Protein 3W5F (pdb70)

InterPro domains:
  IPR001944 Glycoside hydrolase, family 35 [PR00742] (35-52)
  IPR001944 Glycoside hydrolase, family 35 [PR00742] (56-74)
  IPR001944 Glycoside hydrolase, family 35 [PR00742] (111-130)
  IPR001944 Glycoside hydrolase, family 35 [PR00742] (168-183)
  IPR001944 Glycoside hydrolase, family 35 [PR00742] (247-262)
  IPR001944 Glycoside hydrolase, family 35 [PR00742] (284-299)
  IPR001944 Glycoside hydrolase, family 35 [PR00742] (304-320)
  IPR001944 Glycoside hydrolase, family 35 [PR00742] (614-628)
  IPR001944 Glycoside hydrolase, family 35 [PR00742] (641-657)
  IPR001944 Glycoside hydrolase, family 35 [PTHR23421] (18-722)
  IPR008979 Galactose-binding-like domain superfamily [SSF49785] (399-569)
  IPR008979 Galactose-binding-like domain superfamily [SSF49785] (579-719)
  IPR017853 Glycoside hydrolase superfamily [SSF51445] (24-340)
  IPR019801 Glycoside hydrolase, family 35, conserved site [PS01182] (170-182)
  IPR031330 Glycoside hydrolase 35, catalytic domain [PF01301] (32-336)
  IPR041392 Beta-galactosidase, beta-sandwich domain [PF17834] (359-415)
  IPR048913 Beta-galactosidase, galactose-binding domain [PF21467] (467-534)
  IPR048913 Beta-galactosidase, galactose-binding domain [PF21467] (616-702)

Solvent-accessible surface area: 51869 Å² total

B-factor: mean 17.82, std 10.27, range [5.98, 147.97]

Sequence (1402 aa):
EAEFSVSYDDRAIIINGKRKILISGSIHYPRSTPQMWPDLIQKAKDGGLDVIETYVFWNGHEPSPGKYNFEGRYDLVRFIKMVQRAGLYVNLRIGPYVCAEWNFGGFPVWLKYVPGMEFRTNNQPFKVAMQGFVQKIVNMMKSENLFESQGGPIIMAQIENEYGPVEWEIGAPGKAYTKWAAQMAVGLKTGVPWIMCKQEDAPDPVIDTCNGFYCEGFRPNKPYKPKMWTEVWTGWYTKFGGPIPQRPAEDIAFSVARFVQNNGSFFNYYMYHGGTNFGRTSSGLFIATSYDYDAPLDEYGLLNEPKYGHLRDLHKAIKLSEPALVSSYAAVTSLGSNQEAHVYRSKSGACAAFLSNYDSRYSVKVTFQNRPYNLPPWSISILPDCKTAVYNTAQVNSQSSSIKMTPAGGGLSWQSYNEETPTALTANGLWEQKNVTRDSSDYLWYMTNVNIASNEGFLKNGKDPYLTVMSAGHVLHVFVNGKLSGTVYGTLDNPKLTYSGNVKLRAGINKISLLSVSVGLPNVGVHYDTWNAGVLGPVTLSGLNEGSRNLAKQKWSYKVGLKGESLSLHSLSGSSSVEWVRGSLMAQKQPLTWYKATFNAPGGNDPLALDMASMGKGQIWINGEGVGRHWPGYIAQGDCSKCSYAGTFNEKKCQTNCGQPSQRWYHVPRSWLKPSGNLLVVFEEWGGNPTGISLVRRSRSEAEFSVSYDDRAIIINGKRKILISGSIHYPRSTPQMWPDLIQKAKDGGLDVIETYVFWNGHEPSPGKYNFEGRYDLVRFIKMVQRAGLYVNLRIGPYVCAEWNFGGFPVWLKYVPGMEFRTNNQPFKVAMQGFVQKIVNMMKSENLFESQGGPIIMAQIENEYGPVEWEIGAPGKAYTKWAAQMAVGLKTGVPWIMCKQEDAPDPVIDTCNGFYCEGFRPNKPYKPKMWTEVWTGWYTKFGGPIPQRPAEDIAFSVARFVQNNGSFFNYYMYHGGTNFGRTSSGLFIATSYDYDAPLDEYGLLNEPKYGHLRDLHKAIKLSEPALVSSYAAVTSLGSNQEAHVYRSKSGACAAFLSNYDSRYSVKVTFQNRPYNLPPWSISILPDCKTAVYNTAQVNSQSSSIKMTPAGGGLSWQSYNEETPTALTANGLWEQKNVTRDSSDYLWYMTNVNIASNEGFLKNGKDPYLTVMSAGHVLHVFVNGKLSGTVYGTLDNPKLTYSGNVKLRAGINKISLLSVSVGLPNVGVHYDTWNAGVLGPVTLSGLNEGSRNLAKQKWSYKVGLKGESLSLHSLSGSSSVEWVRGSLMAQKQPLTWYKATFNAPGGNDPLALDMASMGKGQIWINGEGVGRHWPGYIAQGDCSKCSYAGTFNEKKCQTNCGQPSQRWYHVPRSWLKPSGNLLVVFEEWGGNPTGISLVRRSRS

Secondary structure (DSSP, 8-state):
--SS-EEE-SS-EEETTEEE-EEEEEE-GGGS-TTTHHHHHHHHHHTT-SEEEEE--HHHH-SBTTB----GGG-HHHHHHHHHHTT-EEEEEEES---TTBGGGG--HHHHTSTT--SSSS-HHHHHHHHHHHHHHHHHHHHTT-BGGGTSSEEEEEESSS-HHHHHHH-HHHHHHHHHHHHHHHTT--SS-EEEES-TTPPTTPEEEEEES--TT---SSTTS-EEEEEEE-B-PPBTTS-EEE--HHHHHHHHHHHHTTTEEEEEEEEEE--B--SSSSBBTTB-SB--TT-SB-TTS-B-TTHHHHHHHHHHHHHHHHHHHTTS--EEEEEETTEEEEEEE-TTS-EEEEEEE--SS--EEEEETTEEEEE-TTEEEEETTSS---EETT---SPP--EEEEEES-----EEEEPP-----EEES---HHHHHTTSSSEEEEEEEEEE-TT-HHHHHT---EEEEEESSSEEEEEETTEEEEEEE--SS---EEEEEE----SEEEEEEEEEE--SB--SSTTGGG---S----EEEEEETTEEEETTSSEEEEEES-HHHHTTTTSHHHHHTSPPB-GGG---S-SSEEEEEEEPPPSSS--EEEE-TT--SEEEEETTEEEEEE-TTSB--S------SSS---TTTEEE-TTSBS--EEEE-GGG--SS-EEEEEEESS---GGG-EEEEEEE-/--SS-EEE-SS-EEETTEEE-EEEEEE-GGGS-TTTHHHHHHHHHHTT-SEEEEE--HHHH-SBTTB---SGGG-HHHHHHHHHHTT-EEEEEEES---TTBGGGG--GGGGGSTT--SSSS-HHHHHHHHHHHHHHHHHHHHTT-BGGGTSSEEEEEESSS-HHHHHHH-HHHHHHHHHHHHHHHTT--SS-EEEES-TTPPTTPEEEEEES--TT---SSTTS--EEEEEE-B---BTTS-EEB--HHHHHHHHHHHHHTT--EEEEEEEE--B--SSSSBBTTB-SB--TT-SB-TTS-B-TTHHHHHHHHHHHHHHHHHHHHTS--EEEEEETTEEEEEEE-TTS-EEEEEEE--SS--EEEEETTEEEEEPSSEEEEETTSS---EETT---SPP--EEEEEES-----EEEEPPPPP--EESS---HHHHHTTS-SEEEEEEEEEE-TT-HHHHTT---EEEEEESSSEEEEEETTEEEEEEE--SS---EEEEEE----SEEEEEEEEEE--SB--SSTTGGG---S----EEEEEETTEEEE-TTS-EEEEES-HHHHTTTT-SS-PPP---EEGGGS--S-SSEEEEEEEPPPSSSS-EEEE-TT--SEEEEETTEEEEEE-TTSB--S------S-S---TTTTEE-TTSBS--EEEE-GGG--SS-EEEEEEESS---GGG-EEEEEEE-

Foldseek 3Di:
DQQWAWDFWLQAIATSRRGAQFEEAEDEQLLFWPVCLLLLLLLCVLLQGQEYEYEQQQCQQPVDPPHGDCDTSNVVVSSQVSNVVSNHAYAYAHACQCLLLFFQSRDRLVLCVDPQDDPQFLGVSNVVVLLVRLLVVLVVCVVVLQERSSPHRYAEYEYHEQLQVLCVPPPDRNVVSLQVRLVSNVVSPSRHAYEYENHQPRDPPYWYAYEDCACLPDDTNDSTGAYEYEENQQFDFFFQQAFGTGADLLLSLLRVLSNLLQSHRYHYYVHQAQAAQFDQRTGAFRTDRARQSNHCQGNLRHGQPPNSVLSSQSSVLCVLQTVLSRQAGWDWDDFDPAWIKTWRAHPVGFIKIKIDGAALPDWDWTAFPRDIDIAGHSKIFIGSRSPDTPHMSNDGPIDGKDKDWAFDDAFFFKWKDFFAFDEDCKDQFDDFDCVVQVSVAQKKKKKDKDADAPPWPCNVVVFFKKKKFKWQAAKKFKAKQRHTPDIDGDTSVRRIDIDMDGDDDDHGIIMIMMIGGTRGAHSDDNSSSVRTGTTRDQIWIASTPVGIDRPRRGMIHMDHHTPCVVQLCLAPVSVVVDDTGGDPVHDAQDAFMKMKGWWFQGDDDFWKKKFQLQAAWFWKHKNSTTLGIDHLNSAHADDADDADSGDDDDNRRHTDRHRGRSDGIGTDGPVSDDRTGMMMMTGGHRGGDSRPMGMTGMDMD/DDCFAWDFWLFAIATSRRGFQFEEAEDELLQDWPVLLLLLLVLCVLLQHQEYEYEQQQCQQDVDPPHGDCDTSNVPVSSQVSNVVSNHAYAYAHACQQLLLWFQSRDQLVLLVDPQDDEQWLGVSNLVVLLVRLLVVLVVCVVVLQDRSSVHRYAEYEYHELLQVLCVVVDDRNVVSLVVRLVSNVVSPSRHAYEYENHQPRDPPYWYAYEDCACLPDDTNDSTGAYEYEENQQFDFFFQQAFGTGADLLLSLLRVLSNLLQSHRYYYYVHQAQAAQFDQRTGAFRTDRARQSNHCQGNQRHGQPPNSVLSSQSSVLCVLQTVLSRQAGWDWDDFDPAKIKTWRAHPVGAIKIKIDGQAQPAWDWTAFPRRIDTAGHSKIFIGSRSPDTPHMSNDGPIDGWDKDWAFFDAFFFKWKDFFWFDDDAKDQFDDFDCVVQVSVFQKKKKKDKDAAAPPWPCVVVVHFKKKKFKWQAAKKWKAKQGHTDDIDGATSVRRIDIDIGTDDDDHGIMMIIMITGTRGAHSDDNSSSVRTGTTRDQIKIARTPVGIDGRGRGMIHMDHDTPCVVQVVLAPPRGDDDDIGGDPPHDAFDAFMKMKGWWFDGDDPFWKWKQQLQAAWFWKHKNSTTLYIDGQNSFHAADQDPADNGDDDDNRRHTDRHRGRSDGIGTDRPVSDDRTGMMMMTTGRGGGGSSPMGMIGMDID

Structure (mmCIF, N/CA/C/O backbone):
data_3W5F
#
_entry.id   3W5F
#
_cell.length_a   92.820
_cell.length_b   96.300
_cell.length_c   159.267
_cell.angle_alpha   90.00
_cell.angle_beta   90.00
_cell.angle_gamma   90.00
#
_symmetry.space_group_name_H-M   'P 21 21 21'
#
loop_
_entity.id
_entity.type
_entity.pdbx_description
1 polymer Beta-galactosidase
2 branched 2-acetamido-2-deoxy-beta-D-glucopyranose-(1-4)-2-acetamido-2-deoxy-beta-D-glucopyranose
3 non-polymer 2-acetamido-2-deoxy-beta-D-glucopyranose
4 non-polymer '4-(2-HYDROXYETHYL)-1-PIPERAZINE ETHANESULFONIC ACID'
5 non-polymer ARGININE
6 non-polymer 'CHLORIDE ION'
7 water water
#
loop_
_atom_site.group_PDB
_atom_site.id
_atom_site.type_symbol
_atom_site.label_atom_id
_atom_site.label_alt_id
_atom_site.label_comp_id
_atom_site.label_asym_id
_atom_site.label_entity_id
_atom_site.label_seq_id
_atom_site.pdbx_PDB_ins_code
_atom_site.Cartn_x
_atom_site.Cartn_y
_atom_site.Cartn_z
_atom_site.occupancy
_atom_site.B_iso_or_equiv
_atom_site.auth_seq_id
_atom_site.auth_comp_id
_atom_site.auth_asym_id
_atom_site.auth_atom_id
_atom_site.pdbx_PDB_model_num
ATOM 1 N N . GLU A 1 3 ? -15.897 45.461 43.461 1.00 43.83 20 GLU A N 1
ATOM 2 C CA . GLU A 1 3 ? -14.868 44.535 44.015 1.00 30.54 20 GLU A CA 1
ATOM 3 C C . GLU A 1 3 ? -14.703 43.286 43.148 1.00 22.95 20 GLU A C 1
ATOM 4 O O . GLU A 1 3 ? -15.689 42.667 42.741 1.00 22.86 20 GLU A O 1
ATOM 10 N N . ALA A 1 4 ? -13.453 42.927 42.873 1.00 18.22 21 ALA A N 1
ATOM 11 C CA . ALA A 1 4 ? -13.134 41.761 42.049 1.00 12.99 21 ALA A CA 1
ATOM 12 C C . ALA A 1 4 ? -13.652 40.504 42.712 1.00 12.05 21 ALA A C 1
ATOM 13 O O . ALA A 1 4 ? -13.487 40.318 43.921 1.00 14.74 21 ALA A O 1
ATOM 15 N N . GLU A 1 5 ? -14.267 39.636 41.919 1.00 11.74 22 GLU A N 1
ATOM 16 C CA . GLU A 1 5 ? -14.749 38.361 42.444 1.00 10.59 22 GLU A CA 1
ATOM 17 C C . GLU A 1 5 ? -13.579 37.429 42.794 1.00 11.06 22 GLU A C 1
ATOM 18 O O . GLU A 1 5 ? -13.633 36.693 43.781 1.00 13.86 22 GLU A O 1
ATOM 24 N N . PHE A 1 6 ? -12.534 37.463 41.971 1.00 10.59 23 PHE A N 1
ATOM 25 C CA . PHE A 1 6 ? -11.379 36.590 42.149 1.00 10.15 23 PHE A CA 1
ATOM 26 C C . PHE A 1 6 ? -10.130 37.445 42.267 1.00 10.14 23 PHE A C 1
ATOM 27 O O . PHE A 1 6 ? -10.051 38.497 41.653 1.00 10.15 23 PHE A O 1
ATOM 35 N N . SER A 1 7 ? -9.153 36.993 43.046 1.00 9.72 24 SER A N 1
ATOM 36 C CA . SER A 1 7 ? -7.923 37.770 43.233 1.00 9.12 24 SER A CA 1
ATOM 37 C C . SER A 1 7 ? -6.789 36.904 43.728 1.00 8.02 24 SER A C 1
ATOM 38 O O . SER A 1 7 ? -7.009 35.837 44.307 1.00 8.20 24 SER A O 1
ATOM 41 N N . VAL A 1 8 ? -5.567 37.381 43.514 1.00 8.21 25 VAL A N 1
ATOM 42 C CA . VAL A 1 8 ? -4.397 36.791 44.168 1.00 8.69 25 VAL A CA 1
ATOM 43 C C . VAL A 1 8 ? -3.577 37.931 44.736 1.00 9.25 25 VAL A C 1
ATOM 44 O O . VAL A 1 8 ? -3.265 38.887 44.023 1.00 11.43 25 VAL A O 1
ATOM 48 N N . SER A 1 9 ? -3.264 37.840 46.024 1.00 9.16 26 SER A N 1
ATOM 49 C CA . SER A 1 9 ? -2.338 38.771 46.664 1.00 9.62 26 SER A CA 1
ATOM 50 C C . SER A 1 9 ? -1.392 37.953 47.522 1.00 9.34 26 SER A C 1
ATOM 51 O O . SER A 1 9 ? -1.286 36.742 47.348 1.00 9.70 26 SER A O 1
ATOM 54 N N . TYR A 1 10 ? -0.697 38.608 48.441 1.00 10.81 27 TYR A N 1
ATOM 55 C CA . TYR A 1 10 ? 0.215 37.904 49.322 1.00 9.04 27 TYR A CA 1
ATOM 56 C C . TYR A 1 10 ? 0.501 38.722 50.553 1.00 10.47 27 TYR A C 1
ATOM 57 O O . TYR A 1 10 ? 0.323 39.938 50.549 1.00 12.11 27 TYR A O 1
ATOM 66 N N . ASP A 1 11 ? 0.955 38.053 51.601 1.00 9.80 28 ASP A N 1
ATOM 67 C CA . ASP A 1 11 ? 1.482 38.760 52.758 1.00 10.24 28 ASP A CA 1
ATOM 68 C C . ASP A 1 11 ? 2.706 38.029 53.273 1.00 11.46 28 ASP A C 1
ATOM 69 O O . ASP A 1 11 ? 3.270 37.191 52.556 1.00 11.99 28 ASP A O 1
ATOM 74 N N . ASP A 1 12 ? 3.110 38.331 54.510 1.00 12.05 29 ASP A N 1
ATOM 75 C CA . ASP A 1 12 ? 4.310 37.728 55.078 1.00 14.03 29 ASP A CA 1
ATOM 76 C C . ASP A 1 12 ? 4.161 36.225 55.286 1.00 13.75 29 ASP A C 1
ATOM 77 O O . ASP A 1 12 ? 5.145 35.516 55.435 1.00 18.86 29 ASP A O 1
ATOM 82 N N . ARG A 1 13 ? 2.921 35.747 55.284 1.00 12.25 30 ARG A N 1
ATOM 83 C CA . ARG A 1 13 ? 2.652 34.358 55.587 1.00 11.52 30 ARG A CA 1
ATOM 84 C C . ARG A 1 13 ? 2.477 33.477 54.346 1.00 11.13 30 ARG A C 1
ATOM 85 O O . ARG A 1 13 ? 2.937 32.333 54.337 1.00 13.78 30 ARG A O 1
ATOM 93 N N . ALA A 1 14 ? 1.803 33.986 53.314 1.00 8.55 31 ALA A N 1
ATOM 94 C CA . ALA A 1 14 ? 1.422 33.122 52.198 1.00 8.34 31 ALA A CA 1
ATOM 95 C C . ALA A 1 14 ? 0.937 33.901 50.987 1.00 9.01 31 ALA A C 1
ATOM 96 O O . ALA A 1 14 ? 0.644 35.089 51.086 1.00 9.08 31 ALA A O 1
ATOM 98 N N . ILE A 1 15 ? 0.853 33.218 49.850 1.00 8.54 32 ILE A N 1
ATOM 99 C CA . ILE A 1 15 ? 0.014 33.648 48.731 1.00 7.99 32 ILE A CA 1
ATOM 100 C C . ILE A 1 15 ? -1.447 33.564 49.182 1.00 8.45 32 ILE A C 1
ATOM 101 O O . ILE A 1 15 ? -1.847 32.612 49.879 1.00 8.97 32 ILE A O 1
ATOM 106 N N . ILE A 1 16 ? -2.233 34.566 48.787 1.00 8.40 33 ILE A N 1
ATOM 107 C CA . ILE A 1 16 ? -3.622 34.682 49.212 1.00 7.36 33 ILE A CA 1
ATOM 108 C C . ILE A 1 16 ? -4.531 34.576 47.992 1.00 8.46 33 ILE A C 1
ATOM 109 O O . ILE A 1 16 ? -4.527 35.458 47.129 1.00 9.55 33 ILE A O 1
ATOM 114 N N . ILE A 1 17 ? -5.282 33.483 47.902 1.00 8.40 34 ILE A N 1
ATOM 115 C CA . ILE A 1 17 ? -6.122 33.236 46.725 1.00 8.51 34 ILE A CA 1
A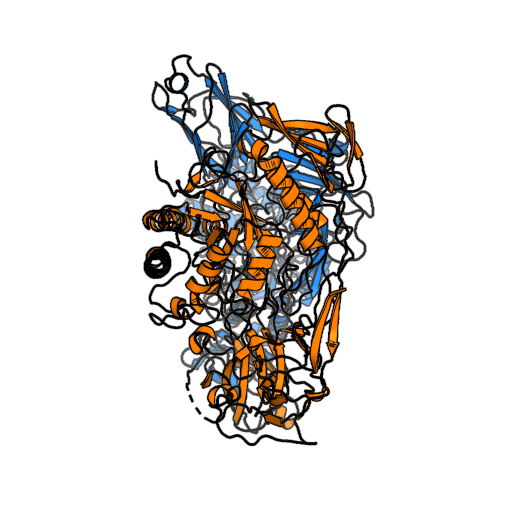TOM 116 C C . ILE A 1 17 ? -7.587 33.434 47.098 1.00 9.35 34 ILE A C 1
ATOM 117 O O . ILE A 1 17 ? -8.102 32.775 48.004 1.00 10.80 34 ILE A O 1
ATOM 122 N N . ASN A 1 18 ? -8.232 34.383 46.419 1.00 9.88 35 ASN A N 1
ATOM 123 C CA . ASN A 1 18 ? -9.630 34.727 46.678 1.00 10.63 35 ASN A CA 1
ATOM 124 C C . ASN A 1 18 ? -9.865 34.975 48.162 1.00 11.06 35 ASN A C 1
ATOM 125 O O . ASN A 1 18 ? -10.866 34.527 48.746 1.00 13.04 35 ASN A O 1
ATOM 130 N N . GLY A 1 19 ? -8.896 35.654 48.766 1.00 10.52 36 GLY A N 1
ATOM 131 C CA . GLY A 1 19 ? -8.990 36.114 50.146 1.00 11.91 36 GLY A CA 1
ATOM 132 C C . GLY A 1 19 ? -8.495 35.162 51.212 1.00 12.41 36 GLY A C 1
ATOM 133 O O . GLY A 1 19 ? -8.508 35.504 52.393 1.00 14.60 36 GLY A O 1
ATOM 134 N N . LYS A 1 20 ? -8.047 33.975 50.809 1.00 10.30 37 LYS A N 1
ATOM 135 C CA . LYS A 1 20 ? -7.583 32.977 51.771 1.00 11.60 37 LYS A CA 1
ATOM 136 C C . LYS A 1 20 ? -6.114 32.638 51.582 1.00 9.38 37 LYS A C 1
ATOM 137 O O . LYS A 1 20 ? -5.683 32.313 50.479 1.00 9.64 37 LYS A O 1
ATOM 143 N N . ARG A 1 21 ? -5.349 32.712 52.667 1.00 9.29 38 ARG A N 1
ATOM 144 C CA . ARG A 1 21 ? -3.972 32.229 52.662 1.00 8.76 38 ARG A CA 1
ATOM 145 C C . ARG A 1 21 ? -3.947 30.738 52.366 1.00 8.91 38 ARG A C 1
ATOM 146 O O . ARG A 1 21 ? -4.787 29.987 52.873 1.00 9.77 38 ARG A O 1
ATOM 154 N N . LYS A 1 22 ? -2.973 30.317 51.559 1.00 9.26 39 LYS A N 1
ATOM 155 C CA . LYS A 1 22 ? -2.825 28.915 51.167 1.00 9.01 39 LYS A CA 1
ATOM 156 C C . LYS A 1 22 ? -1.398 28.448 51.360 1.00 9.70 39 LYS A C 1
ATOM 157 O O . LYS A 1 22 ? -0.463 29.184 51.061 1.00 10.00 39 LYS A O 1
ATOM 163 N N . ILE A 1 23 ? -1.226 27.217 51.844 1.00 9.21 40 ILE A N 1
ATOM 164 C CA . ILE A 1 23 ? 0.084 26.567 51.787 1.00 8.50 40 ILE A CA 1
ATOM 165 C C . ILE A 1 23 ? 0.044 25.745 50.516 1.00 8.42 40 ILE A C 1
ATOM 166 O O . ILE A 1 23 ? -0.655 24.734 50.449 1.00 9.43 40 ILE A O 1
ATOM 171 N N . LEU A 1 24 ? 0.767 26.193 49.495 1.00 7.52 41 LEU A N 1
ATOM 172 C CA . LEU A 1 24 ? 0.621 25.645 48.140 1.00 7.49 41 LEU A CA 1
ATOM 173 C C . LEU A 1 24 ? 1.653 24.586 47.801 1.00 7.39 41 LEU A C 1
ATOM 174 O O . LEU A 1 24 ? 2.854 24.835 47.889 1.00 7.08 41 LEU A O 1
ATOM 179 N N . ILE A 1 25 ? 1.161 23.419 47.395 1.00 7.12 42 ILE A N 1
ATOM 180 C CA . ILE A 1 25 ? 1.995 22.277 47.023 1.00 7.11 42 ILE A CA 1
ATOM 181 C C . ILE A 1 25 ? 1.996 22.205 45.502 1.00 6.97 42 ILE A C 1
ATOM 182 O O . ILE A 1 25 ? 0.935 22.163 44.887 1.00 7.74 42 ILE A O 1
ATOM 187 N N . SER A 1 26 ? 3.177 22.234 44.888 1.00 6.94 43 SER A N 1
ATOM 188 C CA . SER A 1 26 ? 3.247 22.423 43.440 1.00 6.89 43 SER A CA 1
ATOM 189 C C . SER A 1 26 ? 4.194 21.410 42.807 1.00 7.08 43 SER A C 1
ATOM 190 O O . SER A 1 26 ? 5.079 20.874 43.478 1.00 7.00 43 SER A O 1
ATOM 193 N N . GLY A 1 27 ? 3.994 21.125 41.523 1.00 6.67 44 GLY A N 1
ATOM 194 C CA . GLY A 1 27 ? 4.942 20.281 40.797 1.00 6.95 44 GLY A CA 1
ATOM 195 C C . GLY A 1 27 ? 5.086 20.715 39.358 1.00 6.58 44 GLY A C 1
ATOM 196 O O . GLY A 1 27 ? 4.112 21.158 38.742 1.00 7.11 44 GLY A O 1
ATOM 197 N N . SER A 1 28 ? 6.300 20.554 38.829 1.00 6.24 45 SER A N 1
ATOM 198 C CA . SER A 1 28 ? 6.620 20.937 37.464 1.00 6.28 45 SER A CA 1
ATOM 199 C C . SER A 1 28 ? 6.256 19.833 36.487 1.00 6.68 45 SER A C 1
ATOM 200 O O . SER A 1 28 ? 6.653 18.680 36.667 1.00 8.05 45 SER A O 1
ATOM 203 N N . ILE A 1 29 ? 5.501 20.205 35.460 1.00 6.43 46 ILE A N 1
ATOM 204 C CA . ILE A 1 29 ? 5.223 19.347 34.305 1.00 6.76 46 ILE A CA 1
ATOM 205 C C . ILE A 1 29 ? 5.399 20.247 33.083 1.00 6.83 46 ILE A C 1
ATOM 206 O O . ILE A 1 29 ? 4.660 21.218 32.917 1.00 7.86 46 ILE A O 1
ATOM 211 N N . HIS A 1 30 ? 6.384 19.937 32.240 1.00 7.04 47 HIS A N 1
ATOM 212 C CA . HIS A 1 30 ? 6.670 20.750 31.049 1.00 7.22 47 HIS A CA 1
ATOM 213 C C . HIS A 1 30 ? 5.894 20.258 29.863 1.00 7.56 47 HIS A C 1
ATOM 214 O O . HIS A 1 30 ? 6.139 19.162 29.364 1.00 8.53 47 HIS A O 1
ATOM 221 N N . TYR A 1 31 ? 4.949 21.059 29.393 1.00 7.98 48 TYR A N 1
ATOM 222 C CA . TYR A 1 31 ? 4.001 20.589 28.355 1.00 8.12 48 TYR A CA 1
ATOM 223 C C . TYR A 1 31 ? 4.649 19.941 27.098 1.00 8.34 48 TYR A C 1
ATOM 224 O O . TYR A 1 31 ? 4.131 18.940 26.595 1.00 9.41 48 TYR A O 1
ATOM 233 N N . PRO A 1 32 ? 5.780 20.485 26.596 1.00 7.97 49 PRO A N 1
ATOM 234 C CA . PRO A 1 32 ? 6.289 19.843 25.376 1.00 7.67 49 PRO A CA 1
ATOM 235 C C . PRO A 1 32 ? 7.176 18.622 25.645 1.00 8.62 49 PRO A C 1
ATOM 236 O O . PRO A 1 32 ? 7.725 18.049 24.695 1.00 8.53 49 PRO A O 1
ATOM 240 N N . ARG A 1 33 ? 7.294 18.230 26.916 1.00 8.77 50 ARG A N 1
ATOM 241 C CA . ARG A 1 33 ? 8.047 17.038 27.305 1.00 8.06 50 ARG A CA 1
ATOM 242 C C . ARG A 1 33 ? 7.126 15.814 27.468 1.00 8.50 50 ARG A C 1
ATOM 243 O O . ARG A 1 33 ? 7.542 14.755 27.941 1.00 9.20 50 ARG A O 1
ATOM 251 N N . SER A 1 34 ? 5.869 15.986 27.064 1.00 8.74 51 SER A N 1
ATOM 252 C CA . SER A 1 34 ? 4.883 14.897 26.992 1.00 9.49 51 SER A CA 1
ATOM 253 C C . SER A 1 34 ? 3.929 15.224 25.851 1.00 9.52 51 SER A C 1
ATOM 254 O O . SER A 1 34 ? 4.142 16.197 25.129 1.00 12.10 51 SER A O 1
ATOM 257 N N . THR A 1 35 ? 2.891 14.412 25.665 1.00 10.80 52 THR A N 1
ATOM 258 C CA . THR A 1 35 ? 1.956 14.634 24.561 1.00 11.08 52 THR A CA 1
ATOM 259 C C . THR A 1 35 ? 0.598 15.106 25.068 1.00 10.86 52 THR A C 1
ATOM 260 O O . THR A 1 35 ? 0.260 14.854 26.224 1.00 11.36 52 THR A O 1
ATOM 264 N N . PRO A 1 36 ? -0.197 15.770 24.202 1.00 11.08 53 PRO A N 1
ATOM 265 C CA . PRO A 1 36 ? -1.526 16.193 24.649 1.00 12.03 53 PRO A CA 1
ATOM 266 C C . PRO A 1 36 ? -2.381 15.034 25.157 1.00 11.03 53 PRO A C 1
ATOM 267 O O . PRO A 1 36 ? -3.194 15.242 26.057 1.00 13.01 53 PRO A O 1
ATOM 271 N N . GLN A 1 37 ? -2.192 13.830 24.613 1.00 12.21 54 GLN A N 1
ATOM 272 C CA . GLN A 1 37 ? -2.939 12.661 25.105 1.00 13.50 54 GLN A CA 1
ATOM 273 C C . GLN A 1 37 ? -2.533 12.302 26.535 1.00 13.41 54 GLN A C 1
ATOM 274 O O . GLN A 1 37 ? -3.362 11.837 27.325 1.00 14.53 54 GLN A O 1
ATOM 280 N N . MET A 1 38 ? -1.262 12.525 26.865 1.00 12.51 55 MET A N 1
ATOM 281 C CA . MET A 1 38 ? -0.760 12.251 28.210 1.00 12.46 55 MET A CA 1
ATOM 282 C C . MET A 1 38 ? -1.185 13.297 29.231 1.00 11.75 55 MET A C 1
ATOM 283 O O . MET A 1 38 ? -1.386 12.970 30.396 1.00 11.63 55 MET A O 1
ATOM 288 N N . TRP A 1 39 ? -1.311 14.556 28.813 1.00 11.22 56 TRP A N 1
ATOM 289 C CA . TRP A 1 39 ? -1.507 15.635 29.794 1.00 10.73 56 TRP A CA 1
ATOM 290 C C . TRP A 1 39 ? -2.590 15.413 30.826 1.00 10.46 56 TRP A C 1
ATOM 291 O O . TRP A 1 39 ? -2.320 15.584 32.010 1.00 9.59 56 TRP A O 1
ATOM 302 N N . PRO A 1 40 ? -3.821 15.024 30.410 1.00 11.21 57 PRO A N 1
ATOM 303 C CA . PRO A 1 40 ? -4.868 14.869 31.441 1.00 10.44 57 PRO A CA 1
ATOM 304 C C . PRO A 1 40 ? -4.518 13.802 32.469 1.00 10.16 57 PRO A C 1
ATOM 305 O O . PRO A 1 40 ? -4.846 13.943 33.648 1.00 9.84 57 PRO A O 1
ATOM 309 N N . ASP A 1 41 ? -3.863 12.733 32.020 1.00 10.54 58 ASP A N 1
ATOM 310 C CA . ASP A 1 41 ? -3.481 11.650 32.919 1.00 10.81 58 ASP A CA 1
ATOM 311 C C . ASP A 1 41 ? -2.392 12.091 33.897 1.00 10.02 58 ASP A C 1
ATOM 312 O O . ASP A 1 41 ? -2.438 11.778 35.086 1.00 8.58 58 ASP A O 1
ATOM 317 N N . LEU A 1 42 ? -1.406 12.820 33.387 1.00 8.96 59 LEU A N 1
ATOM 318 C CA . LEU A 1 42 ? -0.330 13.309 34.233 1.00 8.62 59 LEU A CA 1
ATOM 319 C C . LEU A 1 42 ? -0.885 14.262 35.280 1.00 8.55 59 LEU A C 1
ATOM 320 O O . LEU A 1 42 ? -0.497 14.213 36.453 1.00 8.32 59 LEU A O 1
ATOM 325 N N . ILE A 1 43 ? -1.808 15.115 34.848 1.00 8.37 60 ILE A N 1
ATOM 326 C CA . ILE A 1 43 ? -2.357 16.135 35.737 1.00 8.42 60 ILE A CA 1
ATOM 327 C C . ILE A 1 43 ? -3.234 15.476 36.796 1.00 8.38 60 ILE A C 1
ATOM 328 O O . ILE A 1 43 ? -3.205 15.861 37.961 1.00 9.04 60 ILE A O 1
ATOM 333 N N . GLN A 1 44 ? -3.987 14.455 36.398 1.00 9.09 61 GLN A N 1
ATOM 334 C CA . GLN A 1 44 ? -4.783 13.701 37.359 1.00 9.47 61 GLN A CA 1
ATOM 335 C C . GLN A 1 44 ? -3.895 13.010 38.399 1.00 9.35 61 GLN A C 1
ATOM 336 O O . GLN A 1 44 ? -4.206 13.012 39.589 1.00 8.79 61 GLN A O 1
ATOM 342 N N . LYS A 1 45 ? -2.795 12.416 37.944 1.00 9.57 62 LYS A N 1
ATOM 343 C CA . LYS A 1 45 ? -1.857 11.767 38.859 1.00 8.61 62 LYS A CA 1
ATOM 344 C C . LYS A 1 45 ? -1.260 12.777 39.837 1.00 8.21 62 LYS A C 1
ATOM 345 O O . LYS A 1 45 ? -1.089 12.479 41.017 1.00 8.35 62 LYS A O 1
ATOM 351 N N . ALA A 1 46 ? -0.957 13.977 39.352 1.00 8.57 63 ALA A N 1
ATOM 352 C CA . ALA A 1 46 ? -0.495 15.051 40.230 1.00 8.06 63 ALA A CA 1
ATOM 353 C C . ALA A 1 46 ? -1.551 15.453 41.250 1.00 7.61 63 ALA A C 1
ATOM 354 O O . ALA A 1 46 ? -1.235 15.629 42.427 1.00 8.13 63 ALA A O 1
ATOM 356 N N . LYS A 1 47 ? -2.801 15.584 40.805 1.00 7.48 64 LYS A N 1
ATOM 357 C CA . LYS A 1 47 ? -3.895 15.911 41.717 1.00 7.88 64 LYS A CA 1
ATOM 358 C C . LYS A 1 47 ? -4.035 14.838 42.799 1.00 8.42 64 LYS A C 1
ATOM 359 O O . LYS A 1 47 ? -4.093 15.135 43.998 1.00 8.92 64 LYS A O 1
ATOM 365 N N . ASP A 1 48 ? -4.072 13.584 42.367 1.00 8.72 65 ASP A N 1
ATOM 366 C CA . ASP A 1 48 ? -4.171 12.462 43.301 1.00 9.52 65 ASP A CA 1
ATOM 367 C C . ASP A 1 48 ? -2.925 12.327 44.177 1.00 9.28 65 ASP A C 1
ATOM 368 O O . ASP A 1 48 ? -2.975 11.723 45.247 1.00 11.78 65 ASP A O 1
ATOM 373 N N . GLY A 1 49 ? -1.812 12.889 43.719 1.00 8.15 66 GLY A N 1
ATOM 374 C CA . GLY A 1 49 ? -0.562 12.881 44.481 1.00 7.40 66 GLY A CA 1
ATOM 375 C C . GLY A 1 49 ? -0.457 14.028 45.478 1.00 7.16 66 GLY A C 1
ATOM 376 O O . GLY A 1 49 ? 0.557 14.165 46.170 1.00 8.70 66 GLY A O 1
ATOM 377 N N . GLY A 1 50 ? -1.494 14.862 45.533 1.00 7.47 67 GLY A N 1
ATOM 378 C CA . GLY A 1 50 ? -1.582 15.938 46.532 1.00 7.33 67 GLY A CA 1
ATOM 379 C C . GLY A 1 50 ? -1.129 17.321 46.097 1.00 7.46 67 GLY A C 1
ATOM 380 O O . GLY A 1 50 ? -0.904 18.194 46.937 1.00 9.07 67 GLY A O 1
ATOM 381 N N . LEU A 1 51 ? -1.001 17.537 44.797 1.00 7.26 68 LEU A N 1
ATOM 382 C CA . LEU A 1 51 ? -0.584 18.854 44.308 1.00 7.21 68 LEU A CA 1
ATOM 383 C C . LEU A 1 51 ? -1.758 19.799 44.131 1.00 7.40 68 LEU A C 1
ATOM 384 O O . LEU A 1 51 ? -2.858 19.397 43.697 1.00 7.74 68 LEU A O 1
ATOM 389 N N . ASP A 1 52 ? -1.500 21.065 44.464 1.00 7.51 69 ASP A N 1
ATOM 390 C CA . ASP A 1 52 ? -2.457 22.160 44.294 1.00 7.64 69 ASP A CA 1
ATOM 391 C C . ASP A 1 52 ? -2.167 22.986 43.046 1.00 7.35 69 ASP A C 1
ATOM 392 O O . ASP A 1 52 ? -3.039 23.714 42.577 1.00 7.50 69 ASP A O 1
ATOM 397 N N . VAL A 1 53 ? -0.928 22.899 42.552 1.00 7.16 70 VAL A N 1
ATOM 398 C CA . VAL A 1 53 ? -0.425 23.747 41.475 1.00 6.93 70 VAL A CA 1
ATOM 399 C C . VAL A 1 53 ? 0.428 22.922 40.529 1.00 6.92 70 VAL A C 1
ATOM 400 O O . VAL A 1 53 ? 1.150 22.011 40.968 1.00 7.35 70 VAL A O 1
ATOM 404 N N . ILE A 1 54 ? 0.341 23.250 39.238 1.00 6.78 71 ILE A N 1
ATOM 405 C CA . ILE A 1 54 ? 1.283 22.779 38.232 1.00 6.80 71 ILE A CA 1
ATOM 406 C C . ILE A 1 54 ? 2.130 23.965 37.778 1.00 6.72 71 ILE A C 1
ATOM 407 O O . ILE A 1 54 ? 1.603 25.041 37.468 1.00 7.17 71 ILE A O 1
ATOM 412 N N . GLU A 1 55 ? 3.439 23.761 37.757 1.00 6.39 72 GLU A N 1
ATOM 413 C CA . GLU A 1 55 ? 4.397 24.783 37.348 1.00 6.03 72 GLU A CA 1
ATOM 414 C C . GLU A 1 55 ? 4.963 24.349 36.004 1.00 6.91 72 GLU A C 1
ATOM 415 O O . GLU A 1 55 ? 5.237 23.173 35.789 1.00 7.37 72 GLU A O 1
ATOM 421 N N . THR A 1 56 ? 5.130 25.295 35.088 1.00 6.98 73 THR A N 1
ATOM 422 C CA . THR A 1 56 ? 5.816 24.999 33.834 1.00 7.33 73 THR A CA 1
ATOM 423 C C . THR A 1 56 ? 6.509 26.242 33.300 1.00 7.25 73 THR A C 1
ATOM 424 O O . THR A 1 56 ? 6.029 27.362 33.458 1.00 7.29 73 THR A O 1
ATOM 428 N N . TYR A 1 57 ? 7.651 26.033 32.680 1.00 7.37 74 TYR A N 1
ATOM 429 C CA . TYR A 1 57 ? 8.245 27.052 31.831 1.00 7.49 74 TYR A CA 1
ATOM 430 C C . TYR A 1 57 ? 7.434 27.235 30.559 1.00 8.27 74 TYR A C 1
ATOM 431 O O . TYR A 1 57 ? 6.618 26.374 30.198 1.00 8.79 74 TYR A O 1
ATOM 440 N N . VAL A 1 58 ? 7.675 28.358 29.879 1.00 7.99 75 VAL A N 1
ATOM 441 C CA . VAL A 1 58 ? 7.233 28.562 28.496 1.00 7.80 75 VAL A CA 1
ATOM 442 C C . VAL A 1 58 ? 8.487 28.438 27.632 1.00 7.90 75 VAL A C 1
ATOM 443 O O . VAL A 1 58 ? 9.555 28.910 28.025 1.00 8.35 75 VAL A O 1
ATOM 447 N N . PHE A 1 59 ? 8.368 27.776 26.486 1.00 7.25 76 PHE A N 1
ATOM 448 C CA . PHE A 1 59 ? 9.543 27.424 25.683 1.00 8.02 76 PHE A CA 1
ATOM 449 C C . PHE A 1 59 ? 9.586 28.216 24.387 1.00 9.10 76 PHE A C 1
ATOM 450 O O . PHE A 1 59 ? 9.011 27.810 23.374 1.00 9.22 76 PHE A O 1
ATOM 458 N N . TRP A 1 60 ? 10.273 29.354 24.438 1.00 8.61 77 TRP A N 1
ATOM 459 C CA . TRP A 1 60 ? 10.240 30.342 23.359 1.00 8.56 77 TRP A CA 1
ATOM 460 C C . TRP A 1 60 ? 10.675 29.767 22.037 1.00 9.52 77 TRP A C 1
ATOM 461 O O . TRP A 1 60 ? 10.003 29.954 21.012 1.00 9.70 77 TRP A O 1
ATOM 472 N N . ASN A 1 61 ? 11.798 29.053 22.044 1.00 9.31 78 ASN A N 1
ATOM 473 C CA . ASN A 1 61 ? 12.334 28.491 20.810 1.00 10.35 78 ASN A CA 1
ATOM 474 C C . ASN A 1 61 ? 11.352 27.553 20.109 1.00 10.97 78 ASN A C 1
ATOM 475 O O . ASN A 1 61 ? 11.334 27.482 18.883 1.00 13.23 78 ASN A O 1
ATOM 480 N N . GLY A 1 62 ? 10.540 26.839 20.886 1.00 10.95 79 GLY A N 1
ATOM 481 C CA . GLY A 1 62 ? 9.476 25.996 20.321 1.00 11.27 79 GLY A CA 1
ATOM 482 C C . GLY A 1 62 ? 8.335 26.814 19.735 1.00 10.57 79 GLY A C 1
ATOM 483 O O . GLY A 1 62 ? 7.750 26.441 18.717 1.00 11.54 79 GLY A O 1
ATOM 484 N N . HIS A 1 63 ? 8.009 27.934 20.377 1.00 10.21 80 HIS A N 1
ATOM 485 C CA . HIS A 1 63 ? 6.881 28.757 19.936 1.00 9.61 80 HIS A CA 1
ATOM 486 C C . HIS A 1 63 ? 7.184 29.713 18.826 1.00 10.50 80 HIS A C 1
ATOM 487 O O . HIS A 1 63 ? 6.263 30.171 18.166 1.00 10.51 80 HIS A O 1
ATOM 494 N N . GLU A 1 64 ? 8.456 30.063 18.631 1.00 10.42 81 GLU A N 1
ATOM 495 C CA . GLU A 1 64 ? 8.798 31.034 17.590 1.00 10.84 81 GLU A CA 1
ATOM 496 C C . GLU A 1 64 ? 9.999 30.546 16.782 1.00 11.52 81 GLU A C 1
ATOM 497 O O . GLU A 1 64 ? 11.107 31.055 16.943 1.00 13.71 81 GLU A O 1
ATOM 503 N N . PRO A 1 65 ? 9.780 29.545 15.914 1.00 14.18 82 PRO A N 1
ATOM 504 C CA . PRO A 1 65 ? 10.881 28.952 15.155 1.00 16.60 82 PRO A CA 1
ATOM 505 C C . PRO A 1 65 ? 11.533 29.904 14.145 1.00 15.94 82 PRO A C 1
ATOM 506 O O . PRO A 1 65 ? 12.672 29.677 13.751 1.00 19.35 82 PRO A O 1
ATOM 510 N N . SER A 1 66 ? 10.822 30.941 13.721 1.00 15.30 83 SER A N 1
ATOM 511 C CA . SER A 1 66 ? 11.424 32.030 12.937 1.00 17.73 83 SER A CA 1
ATOM 512 C C . SER A 1 66 ? 10.723 33.326 13.330 1.00 17.82 83 SER A C 1
ATOM 513 O O . SER A 1 66 ? 9.615 33.270 13.860 1.00 17.39 83 SER A O 1
ATOM 516 N N . PRO A 1 67 ? 11.366 34.494 13.107 1.00 19.25 84 PRO A N 1
ATOM 517 C CA . PRO A 1 67 ? 10.799 35.734 13.664 1.00 19.52 84 PRO A CA 1
ATOM 518 C C . PRO A 1 67 ? 9.373 36.008 13.205 1.00 18.65 84 PRO A C 1
ATOM 519 O O . PRO A 1 67 ? 9.108 36.065 12.003 1.00 22.39 84 PRO A O 1
ATOM 523 N N . GLY A 1 68 ? 8.468 36.169 14.168 1.00 18.49 85 GLY A N 1
ATOM 524 C CA . GLY A 1 68 ? 7.076 36.503 13.885 1.00 19.64 85 GLY A CA 1
ATOM 525 C C . GLY A 1 68 ? 6.245 35.346 13.369 1.00 19.64 85 GLY A C 1
ATOM 526 O O . GLY A 1 68 ? 5.099 35.536 12.968 1.00 25.83 85 GLY A O 1
ATOM 527 N N . LYS A 1 69 ? 6.822 34.150 13.362 1.00 18.67 86 LYS A N 1
ATOM 528 C CA . LYS A 1 69 ? 6.111 32.955 12.927 1.00 18.82 86 LYS A CA 1
ATOM 529 C C . LYS A 1 69 ? 6.011 32.031 14.128 1.00 16.37 86 LYS A C 1
ATOM 530 O O . LYS A 1 69 ? 7.026 31.604 14.682 1.00 17.13 86 LYS A O 1
ATOM 536 N N . TYR A 1 70 ? 4.785 31.734 14.536 1.00 13.48 87 TYR A N 1
ATOM 537 C CA . TYR A 1 70 ? 4.572 31.062 15.807 1.00 12.85 87 TYR A CA 1
ATOM 538 C C . TYR A 1 70 ? 4.003 29.661 15.682 1.00 14.40 87 TYR A C 1
ATOM 539 O O . TYR A 1 70 ? 3.323 29.331 14.701 1.00 15.83 87 TYR A O 1
ATOM 548 N N . ASN A 1 71 ? 4.295 28.853 16.697 1.00 13.75 88 ASN A N 1
ATOM 549 C CA . ASN A 1 71 ? 3.780 27.509 16.818 1.00 12.33 88 ASN A CA 1
ATOM 550 C C . ASN A 1 71 ? 3.154 27.270 18.183 1.00 11.08 88 ASN A C 1
ATOM 551 O O . ASN A 1 71 ? 3.855 27.255 19.202 1.00 12.18 88 ASN A O 1
ATOM 556 N N . PHE A 1 72 ? 1.840 27.071 18.188 1.00 10.76 89 PHE A N 1
ATOM 557 C CA . PHE A 1 72 ? 1.111 26.687 19.387 1.00 11.62 89 PHE A CA 1
ATOM 558 C C . PHE A 1 72 ? 0.288 25.424 19.134 1.00 11.51 89 PHE A C 1
ATOM 559 O O . PHE A 1 72 ? -0.793 25.237 19.695 1.00 13.45 89 PHE A O 1
ATOM 567 N N . GLU A 1 73 ? 0.835 24.552 18.294 1.00 12.43 90 GLU A N 1
ATOM 568 C CA . GLU A 1 73 ? 0.158 23.336 17.861 1.00 13.44 90 GLU A CA 1
ATOM 569 C C . GLU A 1 73 ? 0.684 22.123 18.605 1.00 11.12 90 GLU A C 1
ATOM 570 O O . GLU A 1 73 ? 1.829 22.102 19.058 1.00 12.07 90 GLU A O 1
ATOM 576 N N . GLY A 1 74 ? -0.157 21.103 18.716 1.00 12.51 91 GLY A N 1
ATOM 577 C CA . GLY A 1 74 ? 0.290 19.814 19.234 1.00 11.42 91 GLY A CA 1
ATOM 578 C C . GLY A 1 74 ? 0.746 19.943 20.669 1.00 10.57 91 GLY A C 1
ATOM 579 O O . GLY A 1 74 ? 0.055 20.552 21.494 1.00 11.08 91 GLY A O 1
ATOM 580 N N . ARG A 1 75 ? 1.913 19.383 20.977 1.00 11.26 92 ARG A N 1
ATOM 581 C CA . ARG A 1 75 ? 2.406 19.446 22.353 1.00 10.72 92 ARG A CA 1
ATOM 582 C C . ARG A 1 75 ? 2.955 20.824 22.705 1.00 10.35 92 ARG A C 1
ATOM 583 O O . ARG A 1 75 ? 3.408 21.033 23.827 1.00 10.64 92 ARG A O 1
ATOM 591 N N . TYR A 1 76 ? 2.914 21.754 21.747 1.00 10.06 93 TYR A N 1
ATOM 592 C CA . TYR A 1 76 ? 3.202 23.161 22.035 1.00 8.93 93 TYR A CA 1
ATOM 593 C C . TYR A 1 76 ? 1.945 23.995 22.220 1.00 9.46 93 TYR A C 1
ATOM 594 O O . TYR A 1 76 ? 2.007 25.219 22.250 1.00 10.02 93 TYR A O 1
ATOM 603 N N . ASP A 1 77 ? 0.805 23.333 22.374 1.00 10.27 94 ASP A N 1
ATOM 604 C CA . ASP A 1 77 ? -0.438 24.037 22.632 1.00 10.54 94 ASP A CA 1
ATOM 605 C C . ASP A 1 77 ? -0.525 24.410 24.112 1.00 9.71 94 ASP A C 1
ATOM 606 O O . ASP A 1 77 ? -1.201 23.761 24.900 1.00 9.50 94 ASP A O 1
ATOM 611 N N . LEU A 1 78 ? 0.175 25.485 24.460 1.00 9.36 95 LEU A N 1
ATOM 612 C CA . LEU A 1 78 ? 0.259 25.977 25.822 1.00 8.76 95 LEU A CA 1
ATOM 613 C C . LEU A 1 78 ? -1.112 26.285 26.414 1.00 8.87 95 LEU A C 1
ATOM 614 O O . LEU A 1 78 ? -1.391 25.920 27.551 1.00 9.14 95 LEU A O 1
ATOM 619 N N . VAL A 1 79 ? -1.977 26.935 25.641 1.00 9.63 96 VAL A N 1
ATOM 620 C CA . VAL A 1 79 ? -3.303 27.282 26.144 1.00 10.55 96 VAL A CA 1
ATOM 621 C C . VAL A 1 79 ? -4.087 26.020 26.495 1.00 10.10 96 VAL A C 1
ATOM 622 O O . VAL A 1 79 ? -4.744 25.961 27.546 1.00 9.91 96 VAL A O 1
ATOM 626 N N . ARG A 1 80 ? -4.002 25.008 25.631 1.00 9.61 97 ARG A N 1
ATOM 627 C CA . ARG A 1 80 ? -4.696 23.750 25.889 1.00 10.11 97 ARG A CA 1
ATOM 628 C C . ARG A 1 80 ? -4.196 23.121 27.181 1.00 9.38 97 ARG A C 1
ATOM 629 O O . ARG A 1 80 ? -4.990 22.648 27.990 1.00 10.09 97 ARG A O 1
ATOM 637 N N . PHE A 1 81 ? -2.883 23.126 27.373 1.00 8.65 98 PHE A N 1
ATOM 638 C CA . PHE A 1 81 ? -2.292 22.555 28.578 1.00 8.03 98 PHE A CA 1
ATOM 639 C C . PHE A 1 81 ? -2.786 23.276 29.829 1.00 8.41 98 PHE A C 1
ATOM 640 O O . PHE A 1 81 ? -3.219 22.637 30.790 1.00 8.53 98 PHE A O 1
ATOM 648 N N . ILE A 1 82 ? -2.736 24.611 29.804 1.00 8.01 99 ILE A N 1
ATOM 649 C CA . ILE A 1 82 ? -3.198 25.423 30.933 1.00 7.40 99 ILE A CA 1
ATOM 650 C C . ILE A 1 82 ? -4.673 25.156 31.223 1.00 7.93 99 ILE A C 1
ATOM 651 O O . ILE A 1 82 ? -5.070 25.057 32.385 1.00 8.63 99 ILE A O 1
ATOM 656 N N . LYS A 1 83 ? -5.490 25.053 30.172 1.00 7.70 100 LYS A N 1
ATOM 657 C CA . LYS A 1 83 ? -6.904 24.741 30.384 1.00 8.25 100 LYS A CA 1
ATOM 658 C C . LYS A 1 83 ? -7.102 23.339 30.973 1.00 7.96 100 LYS A C 1
ATOM 659 O O . LYS A 1 83 ? -8.037 23.121 31.748 1.00 8.85 100 LYS A O 1
ATOM 665 N N . MET A 1 84 ? -6.232 22.388 30.636 1.00 8.57 101 MET A N 1
ATOM 666 C CA . MET A 1 84 ? -6.353 21.062 31.252 1.00 9.24 101 MET A CA 1
ATOM 667 C C . MET A 1 84 ? -6.011 21.096 32.735 1.00 8.49 101 MET A C 1
ATOM 668 O O . MET A 1 84 ? -6.622 20.385 33.539 1.00 9.32 101 MET A O 1
ATOM 673 N N . VAL A 1 85 ? -5.033 21.916 33.105 1.00 7.58 102 VAL A N 1
ATOM 674 C CA . VAL A 1 85 ? -4.698 22.054 34.525 1.00 7.54 102 VAL A CA 1
ATOM 675 C C . VAL A 1 85 ? -5.909 22.619 35.258 1.00 7.29 102 VAL A C 1
ATOM 676 O O . VAL A 1 85 ? -6.300 22.120 36.328 1.00 7.39 102 VAL A O 1
ATOM 680 N N . GLN A 1 86 ? -6.497 23.665 34.675 1.00 7.54 103 GLN A N 1
ATOM 681 C CA . GLN A 1 86 ? -7.695 24.274 35.229 1.00 7.26 103 GLN A CA 1
ATOM 682 C C . GLN A 1 86 ? -8.833 23.262 35.390 1.00 7.52 103 GLN A C 1
ATOM 683 O O . GLN A 1 86 ? -9.502 23.245 36.413 1.00 8.88 103 GLN A O 1
ATOM 689 N N . ARG A 1 87 ? -9.042 22.410 34.389 1.00 7.19 104 ARG A N 1
ATOM 690 C CA . ARG A 1 87 ? -10.089 21.372 34.487 1.00 7.88 104 ARG A CA 1
ATOM 691 C C . ARG A 1 87 ? -9.910 20.403 35.662 1.00 8.54 104 ARG A C 1
ATOM 692 O O . ARG A 1 87 ? -10.892 19.816 36.137 1.00 9.60 104 ARG A O 1
ATOM 700 N N . ALA A 1 88 ? -8.668 20.224 36.118 1.00 9.44 105 ALA A N 1
ATOM 701 C CA . ALA A 1 88 ? -8.378 19.342 37.250 1.00 9.41 105 ALA A CA 1
ATOM 702 C C . ALA A 1 88 ? -8.498 20.063 38.598 1.00 10.18 105 ALA A C 1
ATOM 703 O O . ALA A 1 88 ? -8.252 19.474 39.652 1.00 10.33 105 ALA A O 1
ATOM 705 N N . GLY A 1 89 ? -8.835 21.349 38.557 1.00 9.16 106 GLY A N 1
ATOM 706 C CA . GLY A 1 89 ? -8.958 22.152 39.770 1.00 10.19 106 GLY A CA 1
ATOM 707 C C . GLY A 1 89 ? -7.616 22.532 40.369 1.00 9.52 106 GLY A C 1
ATOM 708 O O . GLY A 1 89 ? -7.524 22.821 41.569 1.00 11.62 106 GLY A O 1
ATOM 709 N N . LEU A 1 90 ? -6.571 22.535 39.539 1.00 8.24 107 LEU A N 1
ATOM 710 C CA . LEU A 1 90 ? -5.248 22.957 40.012 1.00 7.84 107 LEU A CA 1
ATOM 711 C C . LEU A 1 90 ? -4.925 24.352 39.501 1.00 7.54 107 LEU A C 1
ATOM 712 O O . LEU A 1 90 ? -5.458 24.780 38.485 1.00 8.78 107 LEU A O 1
ATOM 717 N N . TYR A 1 91 ? -4.069 25.059 40.228 1.00 7.96 108 TYR A N 1
ATOM 718 C CA . TYR A 1 91 ? -3.559 26.355 39.775 1.00 7.32 108 TYR A CA 1
ATOM 719 C C . TYR A 1 91 ? -2.317 26.168 38.918 1.00 7.83 108 TYR A C 1
ATOM 720 O O . TYR A 1 91 ? -1.803 25.051 38.790 1.00 7.60 108 TYR A O 1
ATOM 729 N N . VAL A 1 92 ? -1.848 27.267 38.329 1.00 7.12 109 VAL A N 1
ATOM 730 C CA . VAL A 1 92 ? -0.634 27.250 37.508 1.00 7.00 109 VAL A CA 1
ATOM 731 C C . VAL A 1 92 ? 0.334 28.326 37.960 1.00 6.90 109 VAL A C 1
ATOM 732 O O . VAL A 1 92 ? -0.073 29.448 38.260 1.00 7.12 109 VAL A O 1
ATOM 736 N N . ASN A 1 93 ? 1.608 27.959 38.035 1.00 6.48 110 ASN A N 1
ATOM 737 C CA . ASN A 1 93 ? 2.696 28.940 38.106 1.00 6.63 110 ASN A CA 1
ATOM 738 C C . ASN A 1 93 ? 3.337 28.955 36.731 1.00 7.03 110 ASN A C 1
ATOM 739 O O . ASN A 1 93 ? 3.975 27.975 36.338 1.00 7.15 110 ASN A O 1
ATOM 744 N N . LEU A 1 94 ? 3.145 30.046 35.989 1.00 6.61 111 LEU A N 1
ATOM 745 C CA . LEU A 1 94 ? 3.635 30.095 34.612 1.00 6.15 111 LEU A CA 1
ATOM 746 C C . LEU A 1 94 ? 4.997 30.768 34.578 1.00 6.86 111 LEU A C 1
ATOM 747 O O . LEU A 1 94 ? 5.093 31.986 34.756 1.00 7.32 111 LEU A O 1
ATOM 752 N N . ARG A 1 95 ? 6.044 29.982 34.331 1.00 6.89 112 ARG A N 1
ATOM 753 C CA . ARG A 1 95 ? 7.392 30.523 34.388 1.00 6.81 112 ARG A CA 1
ATOM 754 C C . ARG A 1 95 ? 7.803 30.966 32.989 1.00 7.32 112 ARG A C 1
ATOM 755 O O . ARG A 1 95 ? 8.383 30.210 32.225 1.00 7.40 112 ARG A O 1
ATOM 763 N N . ILE A 1 96 ? 7.451 32.203 32.651 1.00 7.85 113 ILE A N 1
ATOM 764 C CA . ILE A 1 96 ? 7.566 32.645 31.274 1.00 7.25 113 ILE A CA 1
ATOM 765 C C . ILE A 1 96 ? 9.023 32.766 30.829 1.00 7.66 113 ILE A C 1
ATOM 766 O O . ILE A 1 96 ? 9.369 32.371 29.704 1.00 8.15 113 ILE A O 1
ATOM 771 N N . GLY A 1 97 ? 9.872 33.292 31.708 1.00 7.90 114 GLY A N 1
ATOM 772 C CA . GLY A 1 97 ? 11.290 33.495 31.377 1.00 7.61 114 GLY A CA 1
ATOM 773 C C . GLY A 1 97 ? 11.535 34.808 30.642 1.00 7.90 114 GLY A C 1
ATOM 774 O O . GLY A 1 97 ? 11.360 35.866 31.226 1.00 7.61 114 GLY A O 1
ATOM 775 N N . PRO A 1 98 ? 11.877 34.768 29.338 1.00 7.76 115 PRO A N 1
ATOM 776 C CA . PRO A 1 98 ? 11.914 33.621 28.434 1.00 7.67 115 PRO A CA 1
ATOM 777 C C . PRO A 1 98 ? 13.260 32.883 28.379 1.00 7.63 115 PRO A C 1
ATOM 778 O O . PRO A 1 98 ? 13.360 31.859 27.704 1.00 9.27 115 PRO A O 1
ATOM 782 N N . TYR A 1 99 ? 14.269 33.351 29.112 1.00 7.92 116 TYR A N 1
ATOM 783 C CA . TYR A 1 99 ? 15.342 32.441 29.478 1.00 7.90 116 TYR A CA 1
ATOM 784 C C . TYR A 1 99 ? 14.764 31.504 30.526 1.00 7.68 116 TYR A C 1
ATOM 785 O O . TYR A 1 99 ? 14.259 31.965 31.551 1.00 8.05 116 TYR A O 1
ATOM 794 N N . VAL A 1 100 ? 14.834 30.196 30.282 1.00 7.86 117 VAL A N 1
ATOM 795 C CA . VAL A 1 100 ? 14.265 29.230 31.210 1.00 7.32 117 VAL A CA 1
ATOM 796 C C . VAL A 1 100 ? 15.269 28.185 31.697 1.00 7.94 117 VAL A C 1
ATOM 797 O O . VAL A 1 100 ? 14.956 27.412 32.602 1.00 8.40 117 VAL A O 1
ATOM 801 N N . CYS A 1 101 ? 16.456 28.151 31.092 1.00 8.56 118 CYS A N 1
ATOM 802 C CA . CYS A 1 101 ? 17.466 27.139 31.433 1.00 8.62 118 CYS A CA 1
ATOM 803 C C . CYS A 1 101 ? 16.924 25.737 31.126 1.00 8.94 118 CYS A C 1
ATOM 804 O O . CYS A 1 101 ? 16.995 25.311 29.982 1.00 8.86 118 CYS A O 1
ATOM 807 N N . ALA A 1 102 ? 16.399 25.033 32.137 1.00 8.29 119 ALA A N 1
ATOM 808 C CA . ALA A 1 102 ? 15.520 23.861 31.925 1.00 7.84 119 ALA A CA 1
ATOM 809 C C . ALA A 1 102 ? 16.187 22.663 31.246 1.00 8.32 119 ALA A C 1
ATOM 810 O O . ALA A 1 102 ? 15.499 21.773 30.738 1.00 7.82 119 ALA A O 1
ATOM 812 N N . GLU A 1 103 ? 17.512 22.637 31.241 1.00 8.48 120 GLU A N 1
ATOM 813 C CA . GLU A 1 103 ? 18.263 21.626 30.476 1.00 8.49 120 GLU A CA 1
ATOM 814 C C . GLU A 1 103 ? 17.715 21.515 29.048 1.00 8.29 120 GLU A C 1
ATOM 815 O O . GLU A 1 103 ? 17.599 20.425 28.482 1.00 8.27 120 GLU A O 1
ATOM 821 N N . TRP A 1 104 ? 17.387 22.672 28.484 1.00 8.09 121 TRP A N 1
ATOM 822 C CA . TRP A 1 104 ? 16.658 22.779 27.233 1.00 8.18 121 TRP A CA 1
ATOM 823 C C . TRP A 1 104 ? 17.472 23.557 26.229 1.00 8.92 121 TRP A C 1
ATOM 824 O O . TRP A 1 104 ? 18.155 24.501 26.595 1.00 9.03 121 TRP A O 1
ATOM 835 N N . ASN A 1 105 ? 17.406 23.155 24.958 1.00 8.55 122 ASN A N 1
ATOM 836 C CA . ASN A 1 105 ? 18.224 23.741 23.881 1.00 8.14 122 ASN A CA 1
ATOM 837 C C . ASN A 1 105 ? 18.376 25.260 23.968 1.00 8.89 122 ASN A C 1
ATOM 838 O O . ASN A 1 105 ? 17.382 25.990 23.881 1.00 8.55 122 ASN A O 1
ATOM 843 N N . PHE A 1 106 ? 19.616 25.720 24.134 1.00 8.68 123 PHE A N 1
ATOM 844 C CA . PHE A 1 106 ? 19.947 27.154 24.158 1.00 8.80 123 PHE A CA 1
ATOM 845 C C . PHE A 1 106 ? 19.217 27.905 25.272 1.00 9.16 123 PHE A C 1
ATOM 846 O O . PHE A 1 106 ? 19.045 29.118 25.181 1.00 10.04 123 PHE A O 1
ATOM 854 N N . GLY A 1 107 ? 18.798 27.189 26.315 1.00 8.36 124 GLY A N 1
ATOM 855 C CA . GLY A 1 107 ? 18.126 27.818 27.458 1.00 8.70 124 GLY A CA 1
ATOM 856 C C . GLY A 1 107 ? 16.752 28.379 27.128 1.00 9.07 124 GLY A C 1
ATOM 857 O O . GLY A 1 107 ? 16.185 29.159 27.905 1.00 9.15 124 GLY A O 1
ATOM 858 N N . GLY A 1 108 ? 16.225 27.990 25.972 1.00 8.94 125 GLY A N 1
ATOM 859 C CA . GLY A 1 108 ? 14.915 28.450 25.518 1.00 9.44 125 GLY A CA 1
ATOM 860 C C . GLY A 1 108 ? 14.961 29.514 24.433 1.00 9.88 125 GLY A C 1
ATOM 861 O O . GLY A 1 108 ? 13.954 29.761 23.766 1.00 9.26 125 GLY A O 1
ATOM 862 N N . PHE A 1 109 ? 16.112 30.151 24.230 1.00 9.43 126 PHE A N 1
ATOM 863 C CA . PHE A 1 109 ? 16.174 31.193 23.201 1.00 8.87 126 PHE A CA 1
ATOM 864 C C . PHE A 1 109 ? 16.131 30.576 21.812 1.00 9.05 126 PHE A C 1
ATOM 865 O O . PHE A 1 109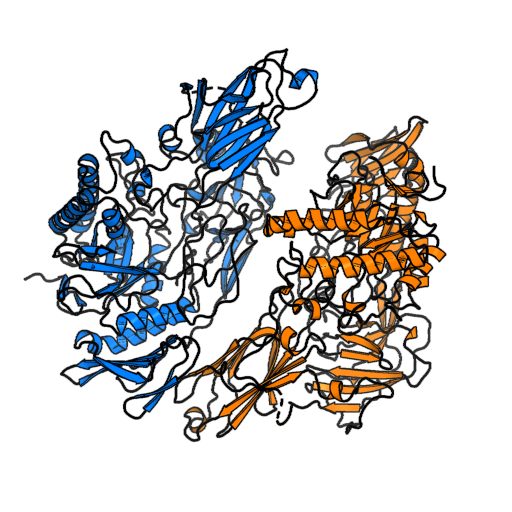 ? 16.803 29.584 21.556 1.00 10.27 126 PHE A O 1
ATOM 873 N N . PRO A 1 110 ? 15.337 31.166 20.908 1.00 10.26 127 PRO A N 1
ATOM 874 C CA . PRO A 1 110 ? 15.442 30.766 19.513 1.00 10.03 127 PRO A CA 1
ATOM 875 C C . PRO A 1 110 ? 16.854 31.076 19.012 1.00 10.63 127 PRO A C 1
ATOM 876 O O . PRO A 1 110 ? 17.404 32.134 19.324 1.00 10.53 127 PRO A O 1
ATOM 880 N N . VAL A 1 111 ? 17.446 30.158 18.254 1.00 10.68 128 VAL A N 1
ATOM 881 C CA . VAL A 1 111 ? 18.811 30.368 17.771 1.00 10.40 128 VAL A CA 1
ATOM 882 C C . VAL A 1 111 ? 18.902 31.601 16.863 1.00 11.20 128 VAL A C 1
ATOM 883 O O . VAL A 1 111 ? 19.894 32.326 16.898 1.00 11.68 128 VAL A O 1
ATOM 887 N N . TRP A 1 112 ? 17.846 31.877 16.100 1.00 11.17 129 TRP A N 1
ATOM 888 C CA . TRP A 1 112 ? 17.866 33.047 15.225 1.00 10.17 129 TRP A CA 1
ATOM 889 C C . TRP A 1 112 ? 18.045 34.324 15.994 1.00 11.06 129 TRP A C 1
ATOM 890 O O . TRP A 1 112 ? 18.565 35.298 15.454 1.00 11.86 129 TRP A O 1
ATOM 901 N N . LEU A 1 113 ? 17.629 34.338 17.260 1.00 10.59 130 LEU A N 1
ATOM 902 C CA . LEU A 1 113 ? 17.727 35.553 18.080 1.00 10.58 130 LEU A CA 1
ATOM 903 C C . LEU A 1 113 ? 19.181 36.004 18.226 1.00 11.22 130 LEU A C 1
ATOM 904 O O . LEU A 1 113 ? 19.465 37.199 18.243 1.00 11.26 130 LEU A O 1
ATOM 909 N N . LYS A 1 114 ? 20.095 35.040 18.285 1.00 11.39 131 LYS A N 1
ATOM 910 C CA . LYS A 1 114 ? 21.512 35.318 18.493 1.00 11.68 131 LYS A CA 1
ATOM 911 C C . LYS A 1 114 ? 22.067 36.214 17.388 1.00 12.88 131 LYS A C 1
ATOM 912 O O . LYS A 1 114 ? 22.982 37.006 17.634 1.00 14.38 131 LYS A O 1
ATOM 918 N N . TYR A 1 115 ? 21.486 36.105 16.188 1.00 12.83 132 TYR A N 1
ATOM 919 C CA . TYR A 1 115 ? 22.049 36.735 14.983 1.00 12.04 132 TYR A CA 1
ATOM 920 C C . TYR A 1 115 ? 21.373 38.036 14.564 1.00 12.58 132 TYR A C 1
ATOM 921 O O . TYR A 1 115 ? 21.703 38.613 13.520 1.00 16.34 132 TYR A O 1
ATOM 930 N N . VAL A 1 116 ? 20.459 38.514 15.402 1.00 12.88 133 VAL A N 1
ATOM 931 C CA . VAL A 1 116 ? 19.848 39.828 15.197 1.00 12.60 133 VAL A CA 1
ATOM 932 C C . VAL A 1 116 ? 20.948 40.875 15.387 1.00 14.83 133 VAL A C 1
ATOM 933 O O . VAL A 1 116 ? 21.721 40.775 16.340 1.00 14.38 133 VAL A O 1
ATOM 937 N N . PRO A 1 117 ? 21.040 41.872 14.478 1.00 16.04 134 PRO A N 1
ATOM 938 C CA . PRO A 1 117 ? 22.091 42.888 14.619 1.00 17.82 134 PRO A CA 1
ATOM 939 C C . PRO A 1 117 ? 22.100 43.557 15.995 1.00 16.14 134 PRO A C 1
ATOM 940 O O . PRO A 1 117 ? 21.048 43.945 16.509 1.00 17.92 134 PRO A O 1
ATOM 944 N N . GLY A 1 118 ? 23.285 43.654 16.591 1.00 16.12 135 GLY A N 1
ATOM 945 C CA . GLY A 1 118 ? 23.459 44.321 17.878 1.00 16.58 135 GLY A CA 1
ATOM 946 C C . GLY A 1 118 ? 22.989 43.556 19.103 1.00 15.92 135 GLY A C 1
ATOM 947 O O . GLY A 1 118 ? 22.997 44.102 20.204 1.00 16.28 135 GLY A O 1
ATOM 948 N N . MET A 1 119 ? 22.605 42.292 18.913 1.00 14.38 136 MET A N 1
ATOM 949 C CA . MET A 1 119 ? 22.078 41.438 19.991 1.00 13.13 136 MET A CA 1
ATOM 950 C C . MET A 1 119 ? 23.122 41.086 21.052 1.00 12.90 136 MET A C 1
ATOM 951 O O . MET A 1 119 ? 24.249 40.709 20.728 1.00 15.21 136 MET A O 1
ATOM 956 N N . GLU A 1 120 ? 22.733 41.213 22.318 1.00 11.48 137 GLU A N 1
ATOM 957 C CA . GLU A 1 120 ? 23.455 40.571 23.410 1.00 11.90 137 GLU A CA 1
ATOM 958 C C . GLU A 1 120 ? 22.424 39.981 24.368 1.00 12.08 137 GLU A C 1
ATOM 959 O O . GLU A 1 120 ? 21.518 40.685 24.799 1.00 12.03 137 GLU A O 1
ATOM 965 N N . PHE A 1 121 ? 22.555 38.696 24.694 1.00 12.35 138 PHE A N 1
ATOM 966 C CA . PHE A 1 121 ? 21.574 38.025 25.552 1.00 10.71 138 PHE A CA 1
ATOM 967 C C . PHE A 1 121 ? 21.704 38.407 27.032 1.00 10.16 138 PHE A C 1
ATOM 968 O O . PHE A 1 121 ? 22.815 38.556 27.559 1.00 10.68 138 PHE A O 1
ATOM 976 N N . ARG A 1 122 ? 20.556 38.501 27.702 1.00 10.02 139 ARG A N 1
ATOM 977 C CA . ARG A 1 122 ? 20.469 38.556 29.169 1.00 9.18 139 ARG A CA 1
ATOM 978 C C . ARG A 1 122 ? 21.299 39.677 29.776 1.00 10.75 139 ARG A C 1
ATOM 979 O O . ARG A 1 122 ? 22.097 39.479 30.707 1.00 10.78 139 ARG A O 1
ATOM 987 N N . THR A 1 123 ? 21.107 40.863 29.220 1.00 9.56 140 THR A N 1
ATOM 988 C CA . THR A 1 123 ? 21.696 42.070 29.786 1.00 10.06 140 THR A CA 1
ATOM 989 C C . THR A 1 123 ? 20.914 43.267 29.277 1.00 10.21 140 THR A C 1
ATOM 990 O O . THR A 1 123 ? 19.917 43.099 28.564 1.00 10.65 140 THR A O 1
ATOM 994 N N . ASN A 1 124 ? 21.355 44.470 29.638 1.00 10.61 141 ASN A N 1
ATOM 995 C CA . ASN A 1 124 ? 20.615 45.667 29.293 1.00 11.25 141 ASN A CA 1
ATOM 996 C C . ASN A 1 124 ? 20.854 46.103 27.845 1.00 12.11 141 ASN A C 1
ATOM 997 O O . ASN A 1 124 ? 21.404 47.169 27.579 1.00 17.33 141 ASN A O 1
ATOM 1002 N N . ASN A 1 125 ? 20.396 45.264 26.925 1.00 11.20 142 ASN A N 1
ATOM 1003 C CA . ASN A 1 125 ? 20.678 45.382 25.506 1.00 11.26 142 ASN A CA 1
ATOM 1004 C C . ASN A 1 125 ? 19.365 45.638 24.792 1.00 11.74 142 ASN A C 1
ATOM 1005 O O . ASN A 1 125 ? 18.386 44.943 25.033 1.00 11.85 142 ASN A O 1
ATOM 1010 N N . GLN A 1 126 ? 19.332 46.647 23.925 1.00 10.99 143 GLN A N 1
ATOM 1011 C CA . GLN A 1 126 ? 18.050 47.049 23.321 1.00 12.68 143 GLN A CA 1
ATOM 1012 C C . GLN A 1 126 ? 17.394 45.987 22.425 1.00 12.69 143 GLN A C 1
ATOM 1013 O O . GLN A 1 126 ? 16.222 45.666 22.628 1.00 12.98 143 GLN A O 1
ATOM 1019 N N . PRO A 1 127 ? 18.140 45.418 21.457 1.00 11.34 144 PRO A N 1
ATOM 1020 C CA . PRO A 1 127 ? 17.501 44.367 20.651 1.00 10.82 144 PRO A CA 1
ATOM 1021 C C . PRO A 1 127 ? 16.997 43.211 21.518 1.00 11.13 144 PRO A C 1
ATOM 1022 O O . PRO A 1 127 ? 15.900 42.705 21.287 1.00 11.44 144 PRO A O 1
ATOM 1026 N N . PHE A 1 128 ? 17.768 42.822 22.527 1.00 11.33 145 PHE A N 1
ATOM 1027 C CA . PHE A 1 128 ? 17.328 41.753 23.424 1.00 8.90 145 PHE A CA 1
ATOM 1028 C C . PHE A 1 128 ? 16.048 42.123 24.154 1.00 9.47 145 PHE A C 1
ATOM 1029 O O . PHE A 1 128 ? 15.095 41.325 24.207 1.00 10.88 145 PHE A O 1
ATOM 1037 N N . LYS A 1 129 ? 16.024 43.333 24.712 1.00 9.68 146 LYS A N 1
ATOM 1038 C CA . LYS A 1 129 ? 14.881 43.762 25.502 1.00 8.86 146 LYS A CA 1
ATOM 1039 C C . LYS A 1 129 ? 13.625 43.858 24.642 1.00 9.20 146 LYS A C 1
ATOM 1040 O O . LYS A 1 129 ? 12.549 43.451 25.063 1.00 10.11 146 LYS A O 1
ATOM 1046 N N . VAL A 1 130 ? 13.760 44.385 23.430 1.00 9.84 147 VAL A N 1
ATOM 1047 C CA . VAL A 1 130 ? 12.607 44.493 22.538 1.00 10.70 147 VAL A CA 1
ATOM 1048 C C . VAL A 1 130 ? 12.035 43.104 22.241 1.00 10.59 147 VAL A C 1
ATOM 1049 O O . VAL A 1 130 ? 10.819 42.901 22.316 1.00 10.56 147 VAL A O 1
ATOM 1053 N N . ALA A 1 131 ? 12.905 42.152 21.919 1.00 9.34 148 ALA A N 1
ATOM 1054 C CA . ALA A 1 131 ? 12.440 40.813 21.583 1.00 9.19 148 ALA A CA 1
ATOM 1055 C C . ALA A 1 131 ? 11.829 40.130 22.802 1.00 9.55 148 ALA A C 1
ATOM 1056 O O . ALA A 1 131 ? 10.747 39.540 22.713 1.00 9.68 148 ALA A O 1
ATOM 1058 N N . MET A 1 132 ? 12.509 40.235 23.941 1.00 9.49 149 MET A N 1
ATOM 1059 C CA . MET A 1 132 ? 12.023 39.626 25.173 1.00 8.99 149 MET A CA 1
ATOM 1060 C C . MET A 1 132 ? 10.672 40.201 25.585 1.00 9.44 149 MET A C 1
ATOM 1061 O O . MET A 1 132 ? 9.742 39.445 25.874 1.00 9.40 149 MET A O 1
ATOM 1066 N N . GLN A 1 133 ? 10.563 41.531 25.607 1.00 9.54 150 GLN A N 1
ATOM 1067 C CA . GLN A 1 133 ? 9.305 42.173 25.953 1.00 10.38 150 GLN A CA 1
ATOM 1068 C C . GLN A 1 133 ? 8.190 41.740 24.995 1.00 10.25 150 GLN A C 1
ATOM 1069 O O . GLN A 1 133 ? 7.070 41.467 25.417 1.00 10.66 150 GLN A O 1
ATOM 1075 N N . GLY A 1 134 ? 8.505 41.652 23.708 1.00 9.42 151 GLY A N 1
ATOM 1076 C CA . GLY A 1 134 ? 7.492 41.282 22.725 1.00 9.27 151 GLY A CA 1
ATOM 1077 C C . GLY A 1 134 ? 6.950 39.888 22.959 1.00 9.79 151 GLY A C 1
ATOM 1078 O O . GLY A 1 134 ? 5.742 39.654 22.848 1.00 10.53 151 GLY A O 1
ATOM 1079 N N . PHE A 1 135 ? 7.839 38.958 23.300 1.00 8.80 152 PHE A N 1
ATOM 1080 C CA . PHE A 1 135 ? 7.387 37.587 23.499 1.00 9.05 152 PHE A CA 1
ATOM 1081 C C . PHE A 1 135 ? 6.630 37.426 24.817 1.00 9.31 152 PHE A C 1
ATOM 1082 O O . PHE A 1 135 ? 5.579 36.781 24.865 1.00 9.39 152 PHE A O 1
ATOM 1090 N N . VAL A 1 136 ? 7.160 38.006 25.891 1.00 9.32 153 VAL A N 1
ATOM 1091 C CA . VAL A 1 136 ? 6.472 37.938 27.169 1.00 8.57 153 VAL A CA 1
ATOM 1092 C C . VAL A 1 136 ? 5.099 38.612 27.070 1.00 9.34 153 VAL A C 1
ATOM 1093 O O . VAL A 1 136 ? 4.106 38.082 27.570 1.00 9.40 153 VAL A O 1
ATOM 1097 N N . GLN A 1 137 ? 5.037 39.768 26.407 1.00 9.24 154 GLN A N 1
ATOM 1098 C CA . GLN A 1 137 ? 3.755 40.441 26.223 1.00 9.90 154 GLN A CA 1
ATOM 1099 C C . GLN A 1 137 ? 2.781 39.552 25.420 1.00 9.76 154 GLN A C 1
ATOM 1100 O O . GLN A 1 137 ? 1.596 39.454 25.743 1.00 10.31 154 GLN A O 1
ATOM 1106 N N . LYS A 1 138 ? 3.280 38.891 24.386 1.00 9.55 155 LYS A N 1
ATOM 1107 C CA . LYS A 1 138 ? 2.418 38.019 23.592 1.00 9.74 155 LYS A CA 1
ATOM 1108 C C . LYS A 1 138 ? 1.807 36.904 24.445 1.00 9.94 155 LYS A C 1
ATOM 1109 O O . LYS A 1 138 ? 0.609 36.655 24.383 1.00 11.32 155 LYS A O 1
ATOM 1115 N N . ILE A 1 139 ? 2.642 36.243 25.238 1.00 9.09 156 ILE A N 1
ATOM 1116 C CA . ILE A 1 139 ? 2.178 35.155 26.090 1.00 8.12 156 ILE A CA 1
ATOM 1117 C C . ILE A 1 139 ? 1.174 35.675 27.109 1.00 8.94 156 ILE A C 1
ATOM 1118 O O . ILE A 1 139 ? 0.118 35.078 27.305 1.00 9.78 156 ILE A O 1
ATOM 1123 N N . VAL A 1 140 ? 1.502 36.787 27.765 1.00 9.26 157 VAL A N 1
ATOM 1124 C CA . VAL A 1 140 ? 0.592 37.340 28.758 1.00 8.81 157 VAL A CA 1
ATOM 1125 C C . VAL A 1 140 ? -0.762 37.685 28.127 1.00 9.94 157 VAL A C 1
ATOM 1126 O O . VAL A 1 140 ? -1.811 37.368 28.693 1.00 10.69 157 VAL A O 1
ATOM 1130 N N . ASN A 1 141 ? -0.735 38.323 26.960 1.00 9.55 158 ASN A N 1
ATOM 1131 C CA . ASN A 1 141 ? -1.989 38.675 26.283 1.00 11.30 158 ASN A CA 1
ATOM 1132 C C . ASN A 1 141 ? -2.779 37.449 25.820 1.00 10.53 158 ASN A C 1
ATOM 1133 O O . ASN A 1 141 ? -4.009 37.454 25.870 1.00 12.15 158 ASN A O 1
ATOM 1138 N N . MET A 1 142 ? -2.087 36.392 25.397 1.00 9.77 159 MET A N 1
ATOM 1139 C CA . MET A 1 142 ? -2.790 35.148 25.054 1.00 9.37 159 MET A CA 1
ATOM 1140 C C . MET A 1 142 ? -3.529 34.605 26.275 1.00 9.83 159 MET A C 1
ATOM 1141 O O . MET A 1 142 ? -4.677 34.163 26.175 1.00 11.22 159 MET A O 1
ATOM 1146 N N . MET A 1 143 ? -2.878 34.649 27.435 1.00 10.29 160 MET A N 1
ATOM 1147 C CA . MET A 1 143 ? -3.496 34.136 28.660 1.00 10.84 160 MET A CA 1
ATOM 1148 C C . MET A 1 143 ? -4.679 35.015 29.073 1.00 11.18 160 MET A C 1
ATOM 1149 O O . MET A 1 143 ? -5.757 34.507 29.428 1.00 11.43 160 MET A O 1
ATOM 1154 N N . LYS A 1 144 ? -4.482 36.332 29.016 1.00 10.42 161 LYS A N 1
ATOM 1155 C CA . LYS A 1 144 ? -5.536 37.277 29.398 1.00 10.59 161 LYS A CA 1
ATOM 1156 C C . LYS A 1 144 ? -6.747 37.161 28.489 1.00 11.73 161 LYS A C 1
ATOM 1157 O O . LYS A 1 144 ? -7.881 37.325 28.950 1.00 12.78 161 LYS A O 1
ATOM 1163 N N . SER A 1 145 ? -6.516 36.885 27.205 1.00 11.47 162 SER A N 1
ATOM 1164 C CA . SER A 1 145 ? -7.614 36.862 26.235 1.00 13.03 162 SER A CA 1
ATOM 1165 C C . SER A 1 145 ? -8.677 35.840 26.635 1.00 14.96 162 SER A C 1
ATOM 1166 O O . SER A 1 145 ? -9.865 36.015 26.347 1.00 17.62 162 SER A O 1
ATOM 1169 N N . GLU A 1 146 ? -8.248 34.785 27.318 1.00 15.19 163 GLU A N 1
ATOM 1170 C CA . GLU A 1 146 ? -9.185 33.769 27.780 1.00 14.45 163 GLU A CA 1
ATOM 1171 C C . GLU A 1 146 ? -9.306 33.671 29.295 1.00 13.31 163 GLU A C 1
ATOM 1172 O O . GLU A 1 146 ? -9.654 32.621 29.851 1.00 13.63 163 GLU A O 1
ATOM 1178 N N . ASN A 1 147 ? -9.059 34.798 29.950 1.00 11.70 164 ASN A N 1
ATOM 1179 C CA . ASN A 1 147 ? -9.233 34.899 31.392 1.00 10.50 164 ASN A CA 1
ATOM 1180 C C . ASN A 1 147 ? -8.477 33.793 32.119 1.00 11.52 164 ASN A C 1
ATOM 1181 O O . ASN A 1 147 ? -9.010 33.176 33.040 1.00 12.40 164 ASN A O 1
ATOM 1186 N N . LEU A 1 148 ? -7.240 33.533 31.704 1.00 9.10 165 LEU A N 1
ATOM 1187 C CA . LEU A 1 148 ? -6.501 32.418 32.302 1.00 7.99 165 LEU A CA 1
ATOM 1188 C C . LEU A 1 148 ? -5.716 32.771 33.555 1.00 7.71 165 LEU A C 1
ATOM 1189 O O . LEU A 1 148 ? -5.207 31.884 34.209 1.00 7.50 165 LEU A O 1
ATOM 1194 N N . PHE A 1 149 ? -5.620 34.053 33.896 1.00 7.93 166 PHE A N 1
ATOM 1195 C CA . PHE A 1 149 ? -5.066 34.431 35.194 1.00 8.29 166 PHE A CA 1
ATOM 1196 C C . PHE A 1 149 ? -6.162 34.336 36.242 1.00 8.48 166 PHE A C 1
ATOM 1197 O O . PHE A 1 149 ? -7.336 34.569 35.929 1.00 9.53 166 PHE A O 1
ATOM 1205 N N . GLU A 1 150 ? -5.782 34.020 37.481 1.00 9.13 167 GLU A N 1
ATOM 1206 C CA . GLU A 1 150 ? -6.757 33.747 38.545 1.00 9.94 167 GLU A CA 1
ATOM 1207 C C . GLU A 1 150 ? -7.612 34.959 38.874 1.00 11.47 167 GLU A C 1
ATOM 1208 O O . GLU A 1 150 ? -8.761 34.811 39.267 1.00 15.15 167 GLU A O 1
ATOM 1214 N N . SER A 1 151 ? -7.040 36.146 38.691 1.00 11.83 168 SER A N 1
ATOM 1215 C CA . SER A 1 151 ? -7.735 37.422 38.846 1.00 12.88 168 SER A CA 1
ATOM 1216 C C . SER A 1 151 ? -8.946 37.525 37.930 1.00 13.84 168 SER A C 1
ATOM 1217 O O . SER A 1 151 ? -9.847 38.335 38.181 1.00 16.72 168 SER A O 1
ATOM 1220 N N . GLN A 1 152 ? -8.948 36.716 36.868 1.00 11.75 169 GLN A N 1
ATOM 1221 C CA . GLN A 1 152 ? -10.039 36.655 35.900 1.00 14.50 169 GLN A CA 1
ATOM 1222 C C . GLN A 1 152 ? -10.821 35.332 36.008 1.00 13.98 169 GLN A C 1
ATOM 1223 O O . GLN A 1 152 ? -11.627 35.015 35.128 1.00 14.04 169 GLN A O 1
ATOM 1229 N N . GLY A 1 153 ? -10.572 34.555 37.063 1.00 12.73 170 GLY A N 1
ATOM 1230 C CA . GLY A 1 153 ? -11.221 33.242 37.235 1.00 13.26 170 GLY A CA 1
ATOM 1231 C C . GLY A 1 153 ? -10.452 32.051 36.685 1.00 11.80 170 GLY A C 1
ATOM 1232 O O . GLY A 1 153 ? -10.922 30.908 36.777 1.00 12.63 170 GLY A O 1
ATOM 1233 N N . GLY A 1 154 ? -9.286 32.312 36.091 1.00 10.29 171 GLY A N 1
ATOM 1234 C CA . GLY A 1 154 ? -8.464 31.250 35.510 1.00 9.79 171 GLY A CA 1
ATOM 1235 C C . GLY A 1 154 ? -7.512 30.622 36.516 1.00 9.28 171 GLY A C 1
ATOM 1236 O O . GLY A 1 154 ? -7.558 30.936 37.701 1.00 10.04 171 GLY A O 1
ATOM 1237 N N . PRO A 1 155 ? -6.647 29.707 36.045 1.00 7.79 172 PRO A N 1
ATOM 1238 C CA . PRO A 1 155 ? -5.777 28.965 36.944 1.00 6.75 172 PRO A CA 1
ATOM 1239 C C . PRO A 1 155 ? -4.444 29.622 37.299 1.00 7.32 172 PRO A C 1
ATOM 1240 O O . PRO A 1 155 ? -3.847 29.252 38.317 1.00 8.04 172 PRO A O 1
ATOM 1244 N N . ILE A 1 156 ? -3.977 30.581 36.503 1.00 7.49 173 ILE A N 1
ATOM 1245 C CA . ILE A 1 156 ? -2.616 31.089 36.717 1.00 7.18 173 ILE A CA 1
ATOM 1246 C C . ILE A 1 156 ? -2.569 32.054 37.896 1.00 7.62 173 ILE A C 1
ATOM 1247 O O . ILE A 1 156 ? -3.130 33.152 37.833 1.00 7.70 173 ILE A O 1
ATOM 1252 N N . ILE A 1 157 ? -1.849 31.657 38.944 1.00 6.86 174 ILE A N 1
ATOM 1253 C CA . ILE A 1 157 ? -1.803 32.413 40.207 1.00 7.38 174 ILE A CA 1
ATOM 1254 C C . ILE A 1 157 ? -0.525 33.221 40.399 1.00 7.67 174 ILE A C 1
ATOM 1255 O O . ILE A 1 157 ? -0.437 34.029 41.315 1.00 8.23 174 ILE A O 1
ATOM 1260 N N . MET A 1 158 ? 0.448 33.015 39.516 1.00 7.32 175 MET A N 1
ATOM 1261 C CA . MET A 1 158 ? 1.707 33.754 39.565 1.00 6.85 175 MET A CA 1
ATOM 1262 C C . MET A 1 158 ? 2.481 33.452 38.294 1.00 7.02 175 MET A C 1
ATOM 1263 O O . MET A 1 158 ? 2.203 32.458 37.627 1.00 7.19 175 MET A O 1
ATOM 1268 N N . ALA A 1 159 ? 3.448 34.304 37.964 1.00 7.39 176 ALA A N 1
ATOM 1269 C CA . ALA A 1 159 ? 4.308 34.080 36.810 1.00 6.54 176 ALA A CA 1
ATOM 1270 C C . ALA A 1 159 ? 5.730 34.494 37.130 1.00 7.45 176 ALA A C 1
ATOM 1271 O O . ALA A 1 159 ? 5.951 35.377 37.957 1.00 7.94 176 ALA A O 1
ATOM 1273 N N . GLN A 1 160 ? 6.685 33.855 36.468 1.00 7.22 177 GLN A N 1
ATOM 1274 C CA . GLN A 1 160 ? 8.094 34.167 36.656 1.00 6.54 177 GLN A CA 1
ATOM 1275 C C . GLN A 1 160 ? 8.671 34.901 35.459 1.00 6.89 177 GLN A C 1
ATOM 1276 O O . GLN A 1 160 ? 8.441 34.508 34.313 1.00 7.07 177 GLN A O 1
ATOM 1282 N N . ILE A 1 161 ? 9.424 35.963 35.742 1.00 7.16 178 ILE A N 1
ATOM 1283 C CA . ILE A 1 161 ? 10.208 36.650 34.713 1.00 7.33 178 ILE A CA 1
ATOM 1284 C C . ILE A 1 161 ? 11.689 36.305 34.902 1.00 7.49 178 ILE A C 1
ATOM 1285 O O . ILE A 1 161 ? 12.161 36.212 36.047 1.00 7.87 178 ILE A O 1
ATOM 1290 N N . GLU A 1 162 ? 12.407 36.087 33.789 1.00 7.03 179 GLU A N 1
ATOM 1291 C CA . GLU A 1 162 ? 13.794 35.588 33.815 1.00 7.29 179 GLU A CA 1
ATOM 1292 C C . GLU A 1 162 ? 13.863 34.222 34.486 1.00 7.89 179 GLU A C 1
ATOM 1293 O O . GLU A 1 162 ? 12.830 33.594 34.685 1.00 7.85 179 GLU A O 1
ATOM 1299 N N . ASN A 1 163 ? 15.071 33.754 34.800 1.00 7.18 180 ASN A N 1
ATOM 1300 C CA . ASN A 1 163 ? 15.272 32.518 35.551 1.00 7.33 180 ASN A CA 1
ATOM 1301 C C . ASN A 1 163 ? 16.694 32.505 36.096 1.00 7.68 180 ASN A C 1
ATOM 1302 O O . ASN A 1 163 ? 17.655 32.455 35.312 1.00 8.17 180 ASN A O 1
ATOM 1307 N N . GLU A 1 164 ? 16.827 32.538 37.426 1.00 7.34 181 GLU A N 1
ATOM 1308 C CA . GLU A 1 164 ? 18.141 32.483 38.088 1.00 7.41 181 GLU A CA 1
ATOM 1309 C C . GLU A 1 164 ? 19.121 33.519 37.527 1.00 8.39 181 GLU A C 1
ATOM 1310 O O . GLU A 1 164 ? 20.267 33.200 37.192 1.00 9.52 181 GLU A O 1
ATOM 1316 N N . TYR A 1 165 ? 18.662 34.762 37.426 1.00 8.54 182 TYR A N 1
ATOM 1317 C CA . TYR A 1 165 ? 19.498 35.831 36.884 1.00 8.65 182 TYR A CA 1
ATOM 1318 C C . TYR A 1 165 ? 20.482 36.393 37.914 1.00 9.21 182 TYR A C 1
ATOM 1319 O O . TYR A 1 165 ? 21.530 36.940 37.551 1.00 10.13 182 TYR A O 1
ATOM 1328 N N . GLY A 1 166 ? 20.168 36.232 39.200 1.00 10.12 183 GLY A N 1
ATOM 1329 C CA . GLY A 1 166 ? 21.035 36.755 40.264 1.00 10.63 183 GLY A CA 1
ATOM 1330 C C . GLY A 1 166 ? 22.520 36.482 40.055 1.00 11.34 183 GLY A C 1
ATOM 1331 O O . GLY A 1 166 ? 23.328 37.411 40.059 1.00 13.53 183 GLY A O 1
ATOM 1332 N N . PRO A 1 167 ? 22.892 35.206 39.862 1.00 11.43 184 PRO A N 1
ATOM 1333 C CA . PRO A 1 167 ? 24.295 34.844 39.643 1.00 13.21 184 PRO A CA 1
ATOM 1334 C C . PRO A 1 167 ? 24.915 35.427 38.378 1.00 12.50 184 PRO A C 1
ATOM 1335 O O . PRO A 1 167 ? 26.131 35.624 38.327 1.00 13.33 184 PRO A O 1
ATOM 1339 N N . VAL A 1 168 ? 24.095 35.702 37.365 1.00 11.75 185 VAL A N 1
ATOM 1340 C CA . VAL A 1 168 ? 24.589 36.373 36.163 1.00 12.26 185 VAL A CA 1
ATOM 1341 C C . VAL A 1 168 ? 24.950 37.825 36.494 1.00 13.79 185 VAL A C 1
ATOM 1342 O O . VAL A 1 168 ? 26.026 38.292 36.120 1.00 13.16 185 VAL A O 1
ATOM 1346 N N . GLU A 1 169 ? 24.065 38.542 37.197 1.00 14.95 186 GLU A N 1
ATOM 1347 C CA . GLU A 1 169 ? 24.402 39.914 37.609 1.00 19.64 186 GLU A CA 1
ATOM 1348 C C . GLU A 1 169 ? 25.708 39.938 38.384 1.00 20.02 186 GLU A C 1
ATOM 1349 O O . GLU A 1 169 ? 26.543 40.834 38.178 1.00 25.22 186 GLU A O 1
ATOM 1355 N N . TRP A 1 170 ? 25.875 38.972 39.289 1.00 17.65 187 TRP A N 1
ATOM 1356 C CA . TRP A 1 170 ? 27.060 38.930 40.154 1.00 19.37 187 TRP A CA 1
ATOM 1357 C C . TRP A 1 170 ? 28.312 39.038 39.325 1.00 18.91 187 TRP A C 1
ATOM 1358 O O . TRP A 1 170 ? 29.300 39.658 39.751 1.00 25.56 187 TRP A O 1
ATOM 1369 N N . GLU A 1 171 ? 28.277 38.446 38.130 1.00 15.66 188 GLU A N 1
ATOM 1370 C CA . GLU A 1 171 ? 29.451 38.397 37.267 1.00 15.74 188 GLU A CA 1
ATOM 1371 C C . GLU A 1 171 ? 29.565 39.581 36.315 1.00 16.46 188 GLU A C 1
ATOM 1372 O O . GLU A 1 171 ? 30.669 40.098 36.108 1.00 19.63 188 GLU A O 1
ATOM 1378 N N . ILE A 1 172 ? 28.449 40.009 35.731 1.00 13.94 189 ILE A N 1
ATOM 1379 C CA . ILE A 1 172 ? 28.508 41.062 34.711 1.00 14.04 189 ILE A CA 1
ATOM 1380 C C . ILE A 1 172 ? 28.328 42.480 35.256 1.00 14.00 189 ILE A C 1
ATOM 1381 O O . ILE A 1 172 ? 28.522 43.459 34.522 1.00 16.98 189 ILE A O 1
ATOM 1386 N N . GLY A 1 173 ? 27.954 42.592 36.526 1.00 13.98 190 GLY A N 1
ATOM 1387 C CA . GLY A 1 173 ? 27.866 43.896 37.194 1.00 15.83 190 GLY A CA 1
ATOM 1388 C C . GLY A 1 173 ? 26.678 44.782 36.841 1.00 14.11 190 GLY A C 1
ATOM 1389 O O . GLY A 1 173 ? 25.572 44.298 36.592 1.00 14.90 190 GLY A O 1
ATOM 1390 N N . ALA A 1 174 ? 26.918 46.095 36.829 1.00 13.01 191 ALA A N 1
ATOM 1391 C CA . ALA A 1 174 ? 25.840 47.094 36.743 1.00 11.86 191 ALA A CA 1
ATOM 1392 C C . ALA A 1 174 ? 24.836 46.927 35.585 1.00 11.06 191 ALA A C 1
ATOM 1393 O O . ALA A 1 174 ? 23.641 47.100 35.798 1.00 11.58 191 ALA A O 1
ATOM 1395 N N . PRO A 1 175 ? 25.308 46.603 34.363 1.00 10.62 192 PRO A N 1
ATOM 1396 C CA . PRO A 1 175 ? 24.321 46.395 33.286 1.00 10.76 192 PRO A CA 1
ATOM 1397 C C . PRO A 1 175 ? 23.324 45.287 33.636 1.00 11.36 192 PRO A C 1
ATOM 1398 O O . PRO A 1 175 ? 22.149 45.360 33.245 1.00 11.34 192 PRO A O 1
ATOM 1402 N N . GLY A 1 176 ? 23.799 44.285 34.381 1.00 11.47 193 GLY A N 1
ATOM 1403 C CA . GLY A 1 176 ? 22.944 43.231 34.929 1.00 12.05 193 GLY A CA 1
ATOM 1404 C C . GLY A 1 176 ? 21.960 43.761 35.953 1.00 11.97 193 GLY A C 1
ATOM 1405 O O . GLY A 1 176 ? 20.800 43.363 35.949 1.00 12.12 193 GLY A O 1
ATOM 1406 N N . LYS A 1 177 ? 22.418 44.655 36.835 1.00 10.84 194 LYS A N 1
ATOM 1407 C CA . LYS A 1 177 ? 21.523 45.273 37.824 1.00 11.29 194 LYS A CA 1
ATOM 1408 C C . LYS A 1 177 ? 20.435 46.035 37.083 1.00 11.02 194 LYS A C 1
ATOM 1409 O O . LYS A 1 177 ? 19.254 45.941 37.428 1.00 11.27 194 LYS A O 1
ATOM 1415 N N . ALA A 1 178 ? 20.840 46.799 36.066 1.00 10.25 195 ALA A N 1
ATOM 1416 C CA . ALA A 1 178 ? 19.884 47.606 35.293 1.00 10.97 195 ALA A CA 1
ATOM 1417 C C . ALA A 1 178 ? 18.879 46.728 34.545 1.00 9.53 195 ALA A C 1
ATOM 1418 O O . ALA A 1 178 ? 17.688 47.024 34.511 1.00 11.22 195 ALA A O 1
ATOM 1420 N N . TYR A 1 179 ? 19.362 45.636 33.962 1.00 9.88 196 TYR A N 1
ATOM 1421 C CA . TYR A 1 179 ? 18.486 44.703 33.249 1.00 9.25 196 TYR A CA 1
ATOM 1422 C C . TYR A 1 179 ? 17.480 44.051 34.205 1.00 9.82 196 TYR A C 1
ATOM 1423 O O . TYR A 1 179 ? 16.299 43.921 33.869 1.00 10.81 196 TYR A O 1
ATOM 1432 N N . THR A 1 180 ? 17.932 43.659 35.394 1.00 9.96 197 THR A N 1
ATOM 1433 C CA . THR A 1 180 ? 17.022 43.087 36.405 1.00 10.34 197 THR A CA 1
ATOM 1434 C C . THR A 1 180 ? 15.872 44.040 36.720 1.00 10.70 197 THR A C 1
ATOM 1435 O O . THR A 1 180 ? 14.694 43.648 36.717 1.00 10.44 197 THR A O 1
ATOM 1439 N N . LYS A 1 181 ? 16.217 45.298 36.990 1.00 11.38 198 LYS A N 1
ATOM 1440 C CA . LYS A 1 181 ? 15.205 46.305 37.316 1.00 11.50 198 LYS A CA 1
ATOM 1441 C C . LYS A 1 181 ? 14.240 46.493 36.137 1.00 10.86 198 LYS A C 1
ATOM 1442 O O . LYS A 1 181 ? 13.020 46.535 36.319 1.00 10.87 198 LYS A O 1
ATOM 1448 N N . TRP A 1 182 ? 14.792 46.549 34.929 1.00 10.54 199 TRP A N 1
ATOM 1449 C CA . TRP A 1 182 ? 13.972 46.664 33.739 1.00 9.56 199 TRP A CA 1
ATOM 1450 C C . TRP A 1 182 ? 13.025 45.480 33.588 1.00 8.90 199 TRP A C 1
ATOM 1451 O O . TRP A 1 182 ? 11.824 45.657 33.340 1.00 9.46 199 TRP A O 1
ATOM 1462 N N . ALA A 1 183 ? 13.550 44.261 33.738 1.00 9.11 200 ALA A N 1
ATOM 1463 C CA . ALA A 1 183 ? 12.737 43.047 33.522 1.00 8.96 200 ALA A CA 1
ATOM 1464 C C . ALA A 1 183 ? 11.578 42.960 34.512 1.00 9.01 200 ALA A C 1
ATOM 1465 O O . ALA A 1 183 ? 10.452 42.635 34.138 1.00 10.12 200 ALA A O 1
ATOM 1467 N N . ALA A 1 184 ? 11.864 43.274 35.773 1.00 9.29 201 ALA A N 1
ATOM 1468 C CA . ALA A 1 184 ? 10.838 43.249 36.805 1.00 9.84 201 ALA A CA 1
ATOM 1469 C C . ALA A 1 184 ? 9.745 44.274 36.524 1.00 10.37 201 ALA A C 1
ATOM 1470 O O . ALA A 1 184 ? 8.558 43.941 36.596 1.00 11.11 201 ALA A O 1
ATOM 1472 N N . GLN A 1 185 ? 10.128 45.513 36.201 1.00 9.75 202 GLN A N 1
ATOM 1473 C CA . GLN A 1 185 ? 9.108 46.543 35.983 1.00 11.11 202 GLN A CA 1
ATOM 1474 C C . GLN A 1 185 ? 8.323 46.289 34.696 1.00 10.77 202 GLN A C 1
ATOM 1475 O O . GLN A 1 185 ? 7.120 46.563 34.634 1.00 11.73 202 GLN A O 1
ATOM 1481 N N . MET A 1 186 ? 9.002 45.752 33.681 1.00 10.27 203 MET A N 1
ATOM 1482 C CA . MET A 1 186 ? 8.342 45.428 32.425 1.00 10.16 203 MET A CA 1
ATOM 1483 C C . MET A 1 186 ? 7.288 44.356 32.672 1.00 10.21 203 MET A C 1
ATOM 1484 O O . MET A 1 186 ? 6.156 44.478 32.217 1.00 9.64 203 MET A O 1
ATOM 1489 N N . ALA A 1 187 ? 7.659 43.316 33.408 1.00 8.96 204 ALA A N 1
ATOM 1490 C CA . ALA A 1 187 ? 6.737 42.211 33.647 1.00 8.92 204 ALA A CA 1
ATOM 1491 C C . ALA A 1 187 ? 5.526 42.701 34.450 1.00 8.80 204 ALA A C 1
ATOM 1492 O O . ALA A 1 187 ? 4.376 42.501 34.056 1.00 9.65 204 ALA A O 1
ATOM 1494 N N . VAL A 1 188 ? 5.795 43.402 35.548 1.00 9.62 205 VAL A N 1
ATOM 1495 C CA . VAL A 1 188 ? 4.726 43.926 36.399 1.00 10.44 205 VAL A CA 1
ATOM 1496 C C . VAL A 1 188 ? 3.803 44.830 35.581 1.00 10.67 205 VAL A C 1
ATOM 1497 O O . VAL A 1 188 ? 2.582 44.793 35.738 1.00 10.53 205 VAL A O 1
ATOM 1501 N N . GLY A 1 189 ? 4.390 45.594 34.664 1.00 10.56 206 GLY A N 1
ATOM 1502 C CA . GLY A 1 189 ? 3.630 46.505 33.815 1.00 11.72 206 GLY A CA 1
ATOM 1503 C C . GLY A 1 189 ? 2.717 45.845 32.791 1.00 11.58 206 GLY A C 1
ATOM 1504 O O . GLY A 1 189 ? 1.895 46.525 32.169 1.00 12.54 206 GLY A O 1
ATOM 1505 N N . LEU A 1 190 ? 2.859 44.529 32.604 1.00 11.13 207 LEU A N 1
ATOM 1506 C CA . LEU A 1 190 ? 1.973 43.775 31.704 1.00 11.12 207 LEU A CA 1
ATOM 1507 C C . LEU A 1 190 ? 0.589 43.530 32.324 1.00 12.20 207 LEU A C 1
ATOM 1508 O O . LEU A 1 190 ? -0.337 43.076 31.633 1.00 13.53 207 LEU A O 1
ATOM 1513 N N . LYS A 1 191 ? 0.461 43.838 33.618 1.00 11.45 208 LYS A N 1
ATOM 1514 C CA . LYS A 1 191 ? -0.825 43.846 34.328 1.00 12.51 208 LYS A CA 1
ATOM 1515 C C . LYS A 1 191 ? -1.550 42.506 34.258 1.00 12.33 208 LYS A C 1
ATOM 1516 O O . LYS A 1 191 ? -2.623 42.394 33.654 1.00 14.09 208 LYS A O 1
ATOM 1522 N N . THR A 1 192 ? -0.962 41.487 34.871 1.00 10.49 209 THR A N 1
ATOM 1523 C CA . THR A 1 192 ? -1.560 40.154 34.863 1.00 10.51 209 THR A CA 1
ATOM 1524 C C . THR A 1 192 ? -2.641 40.011 35.921 1.00 11.18 209 THR A C 1
ATOM 1525 O O . THR A 1 192 ? -3.463 39.105 35.838 1.00 14.15 209 THR A O 1
ATOM 1529 N N . GLY A 1 193 ? -2.602 40.880 36.933 1.00 10.90 210 GLY A N 1
ATOM 1530 C CA . GLY A 1 193 ? -3.509 40.800 38.084 1.00 11.69 210 GLY A CA 1
ATOM 1531 C C . GLY A 1 193 ? -3.044 39.855 39.182 1.00 11.06 210 GLY A C 1
ATOM 1532 O O . GLY A 1 193 ? -3.717 39.717 40.203 1.00 11.56 210 GLY A O 1
ATOM 1533 N N . VAL A 1 194 ? -1.905 39.188 38.973 1.00 9.53 211 VAL A N 1
ATOM 1534 C CA . VAL A 1 194 ? -1.372 38.238 39.949 1.00 8.52 211 VAL A CA 1
ATOM 1535 C C . VAL A 1 194 ? 0.135 38.474 40.180 1.00 8.77 211 VAL A C 1
ATOM 1536 O O . VAL A 1 194 ? 0.801 39.166 39.380 1.00 8.75 211 VAL A O 1
ATOM 1540 N N . PRO A 1 195 ? 0.685 37.911 41.272 1.00 8.48 212 PRO A N 1
ATOM 1541 C CA . PRO A 1 195 ? 2.076 38.199 41.575 1.00 8.52 212 PRO A CA 1
ATOM 1542 C C . PRO A 1 195 ? 3.069 37.738 40.519 1.00 9.08 212 PRO A C 1
ATOM 1543 O O . PRO A 1 195 ? 2.818 36.784 39.764 1.00 8.44 212 PRO A O 1
ATOM 1547 N N . TRP A 1 196 ? 4.186 38.453 40.479 1.00 7.92 213 TRP A N 1
ATOM 1548 C CA . TRP A 1 196 ? 5.361 38.042 39.731 1.00 7.45 213 TRP A CA 1
ATOM 1549 C C . TRP A 1 196 ? 6.419 37.574 40.675 1.00 7.96 213 TRP A C 1
ATOM 1550 O O . TRP A 1 196 ? 6.563 38.120 41.780 1.00 8.68 213 TRP A O 1
ATOM 1561 N N . ILE A 1 197 ? 7.187 36.580 40.221 1.00 7.71 214 ILE A N 1
ATOM 1562 C CA . ILE A 1 197 ? 8.301 36.017 40.980 1.00 6.89 214 ILE A CA 1
ATOM 1563 C C . ILE A 1 197 ? 9.578 36.002 40.146 1.00 7.09 214 ILE A C 1
ATOM 1564 O O . ILE A 1 197 ? 9.525 36.041 38.911 1.00 7.79 214 ILE A O 1
ATOM 1569 N N . MET A 1 198 ? 10.717 35.986 40.837 1.00 7.00 215 MET A N 1
ATOM 1570 C CA . MET A 1 198 ? 12.028 35.756 40.215 1.00 7.48 215 MET A CA 1
ATOM 1571 C C . MET A 1 198 ? 12.792 34.804 41.111 1.00 8.11 215 MET A C 1
ATOM 1572 O O . MET A 1 198 ? 12.876 35.033 42.312 1.00 8.29 215 MET A O 1
ATOM 1577 N N . CYS A 1 199 ? 13.325 33.725 40.550 1.00 8.17 216 CYS A N 1
ATOM 1578 C CA . CYS A 1 199 ? 14.077 32.781 41.375 1.00 7.29 216 CYS A CA 1
ATOM 1579 C C . CYS A 1 199 ? 15.550 33.142 41.405 1.00 7.95 216 CYS A C 1
ATOM 1580 O O . CYS A 1 199 ? 16.115 33.545 40.392 1.00 8.58 216 CYS A O 1
ATOM 1583 N N . LYS A 1 200 ? 16.155 32.984 42.582 1.00 8.64 217 LYS A N 1
ATOM 1584 C CA . LYS A 1 200 ? 17.569 33.273 42.807 1.00 9.07 217 LYS A CA 1
ATOM 1585 C C . LYS A 1 200 ? 17.844 34.723 42.381 1.00 9.26 217 LYS A C 1
ATOM 1586 O O . LYS A 1 200 ? 18.600 34.983 41.439 1.00 10.81 217 LYS A O 1
ATOM 1592 N N . GLN A 1 201 ? 17.201 35.656 43.078 1.00 9.57 218 GLN A N 1
ATOM 1593 C CA . GLN A 1 201 ? 17.255 37.073 42.722 1.00 9.87 218 GLN A CA 1
ATOM 1594 C C . GLN A 1 201 ? 17.090 37.911 43.980 1.00 10.09 218 GLN A C 1
ATOM 1595 O O . GLN A 1 201 ? 16.034 38.504 44.210 1.00 9.73 218 GLN A O 1
ATOM 1601 N N . GLU A 1 202 ? 18.137 37.943 44.796 1.00 12.32 219 GLU A N 1
ATOM 1602 C CA . GLU A 1 202 ? 18.105 38.622 46.093 1.00 13.60 219 GLU A CA 1
ATOM 1603 C C . GLU A 1 202 ? 17.664 40.085 46.003 1.00 12.79 219 GLU A C 1
ATOM 1604 O O . GLU A 1 202 ? 17.081 40.617 46.945 1.00 13.32 219 GLU A O 1
ATOM 1610 N N . ASP A 1 203 ? 17.938 40.726 44.869 1.00 11.21 220 ASP A N 1
ATOM 1611 C CA . ASP A 1 203 ? 17.621 42.141 44.695 1.00 11.57 220 ASP A CA 1
ATOM 1612 C C . ASP A 1 203 ? 16.313 42.411 43.951 1.00 12.64 220 ASP A C 1
ATOM 1613 O O . ASP A 1 203 ? 16.073 43.544 43.540 1.00 14.56 220 ASP A O 1
ATOM 1618 N N . ALA A 1 204 ? 15.463 41.397 43.787 1.00 11.13 221 ALA A N 1
ATOM 1619 C CA . ALA A 1 204 ? 14.205 41.589 43.040 1.00 11.07 221 ALA A CA 1
ATOM 1620 C C . ALA A 1 204 ? 13.411 42.765 43.610 1.00 12.08 221 ALA A C 1
ATOM 1621 O O . ALA A 1 204 ? 13.055 42.750 44.784 1.00 12.04 221 ALA A O 1
ATOM 1623 N N . PRO A 1 205 ? 13.138 43.792 42.783 1.00 13.30 222 PRO A N 1
ATOM 1624 C CA . PRO A 1 205 ? 12.413 44.968 43.282 1.00 13.25 222 PRO A CA 1
ATOM 1625 C C . PRO A 1 205 ? 10.945 44.676 43.580 1.00 13.07 222 PRO A C 1
ATOM 1626 O O . PRO A 1 205 ? 10.330 43.852 42.894 1.00 14.13 222 PRO A O 1
ATOM 1630 N N . ASP A 1 206 ? 10.384 45.354 44.578 1.00 12.46 223 ASP A N 1
ATOM 1631 C CA . ASP A 1 206 ? 8.941 45.282 44.819 1.00 12.84 223 ASP A CA 1
ATOM 1632 C C . ASP A 1 206 ? 8.233 45.605 43.499 1.00 12.99 223 ASP A C 1
ATOM 1633 O O . ASP A 1 206 ? 8.732 46.414 42.708 1.00 14.55 223 ASP A O 1
ATOM 1638 N N . PRO A 1 207 ? 7.076 44.979 43.246 1.00 11.44 224 PRO A N 1
ATOM 1639 C CA . PRO A 1 207 ? 6.347 44.031 44.087 1.00 10.53 224 PRO A CA 1
ATOM 1640 C C . PRO A 1 207 ? 6.702 42.572 43.790 1.00 10.75 224 PRO A C 1
ATOM 1641 O O . PRO A 1 207 ? 5.972 41.666 44.202 1.00 10.96 224 PRO A O 1
ATOM 1645 N N . VAL A 1 208 ? 7.813 42.347 43.099 1.00 9.54 225 VAL A N 1
ATOM 1646 C CA . VAL A 1 208 ? 8.225 40.986 42.739 1.00 9.20 225 VAL A CA 1
ATOM 1647 C C . VAL A 1 208 ? 8.676 40.201 43.970 1.00 9.89 225 VAL A C 1
ATOM 1648 O O . VAL A 1 208 ? 9.372 40.744 44.825 1.00 10.52 225 VAL A O 1
ATOM 1652 N N . ILE A 1 209 ? 8.265 38.932 44.067 1.00 8.39 226 ILE A N 1
ATOM 1653 C CA . ILE A 1 209 ? 8.714 38.071 45.159 1.00 8.29 226 ILE A CA 1
ATOM 1654 C C . ILE A 1 209 ? 9.913 37.268 44.683 1.00 8.17 226 ILE A C 1
ATOM 1655 O O . ILE A 1 209 ? 9.833 36.597 43.655 1.00 8.09 226 ILE A O 1
ATOM 1660 N N . ASP A 1 210 ? 11.024 37.331 45.415 1.00 7.73 227 ASP A N 1
ATOM 1661 C CA . ASP A 1 210 ? 12.175 36.488 45.046 1.00 7.44 227 ASP A CA 1
ATOM 1662 C C . ASP A 1 210 ? 12.038 35.135 45.729 1.00 8.27 227 ASP A C 1
ATOM 1663 O O . ASP A 1 210 ? 11.497 35.034 46.837 1.00 8.29 227 ASP A O 1
ATOM 1668 N N . THR A 1 211 ? 12.513 34.103 45.040 1.00 7.88 228 THR A N 1
ATOM 1669 C CA . THR A 1 211 ? 12.285 32.718 45.454 1.00 7.65 228 THR A CA 1
ATOM 1670 C C . THR A 1 211 ? 13.579 31.919 45.441 1.00 8.64 228 THR A C 1
ATOM 1671 O O . THR A 1 211 ? 14.617 32.382 44.945 1.00 8.75 228 THR A O 1
ATOM 1675 N N . CYS A 1 212 ? 13.492 30.704 45.972 1.00 8.51 229 CYS A N 1
ATOM 1676 C CA . CYS A 1 212 ? 14.658 29.852 46.184 1.00 9.33 229 CYS A CA 1
ATOM 1677 C C . CYS A 1 212 ? 14.578 28.571 45.357 1.00 8.70 229 CYS A C 1
ATOM 1678 O O . CYS A 1 212 ? 13.499 28.029 45.176 1.00 8.10 229 CYS A O 1
ATOM 1681 N N . ASN A 1 213 ? 15.725 28.122 44.843 1.00 8.15 230 ASN A N 1
ATOM 1682 C CA . ASN A 1 213 ? 15.854 26.820 44.162 1.00 8.02 230 ASN A CA 1
ATOM 1683 C C . ASN A 1 213 ? 16.906 25.987 44.841 1.00 8.15 230 ASN A C 1
ATOM 1684 O O . ASN A 1 213 ? 17.875 26.520 45.364 1.00 9.19 230 ASN A O 1
ATOM 1689 N N . GLY A 1 214 ? 16.745 24.669 44.825 1.00 8.34 231 GLY A N 1
ATOM 1690 C CA . GLY A 1 214 ? 17.803 23.828 45.359 1.00 8.58 231 GLY A CA 1
ATOM 1691 C C . GLY A 1 214 ? 17.305 22.526 45.934 1.00 8.00 231 GLY A C 1
ATOM 1692 O O . GLY A 1 214 ? 16.108 22.232 45.898 1.00 8.07 231 GLY A O 1
ATOM 1693 N N . PHE A 1 215 ? 18.235 21.739 46.466 1.00 8.06 232 PHE A N 1
ATOM 1694 C CA . PHE A 1 215 ? 17.861 20.511 47.171 1.00 8.29 232 PHE A CA 1
ATOM 1695 C C . PHE A 1 215 ? 17.218 20.852 48.509 1.00 8.55 232 PHE A C 1
ATOM 1696 O O . PHE A 1 215 ? 16.354 20.122 48.987 1.00 8.82 232 PHE A O 1
ATOM 1704 N N . TYR A 1 216 ? 17.638 21.973 49.099 1.00 9.29 233 TYR A N 1
ATOM 1705 C CA . TYR A 1 216 ? 17.121 22.427 50.389 1.00 9.21 233 TYR A CA 1
ATOM 1706 C C . TYR A 1 216 ? 16.964 23.928 50.348 1.00 9.92 233 TYR A C 1
ATOM 1707 O O . TYR A 1 216 ? 17.796 24.625 49.770 1.00 12.61 233 TYR A O 1
ATOM 1716 N N . CYS A 1 217 ? 15.920 24.437 50.973 1.00 10.20 234 CYS A N 1
ATOM 1717 C CA . CYS A 1 217 ? 15.756 25.898 51.007 1.00 12.67 234 CYS A CA 1
ATOM 1718 C C . CYS A 1 217 ? 15.236 26.365 52.368 1.00 14.92 234 CYS A C 1
ATOM 1719 O O . CYS A 1 217 ? 14.681 27.443 52.470 1.00 16.04 234 CYS A O 1
ATOM 1722 N N . GLU A 1 218 ? 15.420 25.562 53.415 1.00 13.81 235 GLU A N 1
ATOM 1723 C CA . GLU A 1 218 ? 14.822 25.881 54.727 1.00 16.89 235 GLU A CA 1
ATOM 1724 C C . GLU A 1 218 ? 15.276 27.206 55.354 1.00 15.78 235 GLU A C 1
ATOM 1725 O O . GLU A 1 218 ? 14.518 27.815 56.117 1.00 17.07 235 GLU A O 1
ATOM 1731 N N . GLY A 1 219 ? 16.505 27.631 55.045 1.00 15.55 236 GLY A N 1
ATOM 1732 C CA . GLY A 1 219 ? 17.080 28.860 55.605 1.00 15.32 236 GLY A CA 1
ATOM 1733 C C . GLY A 1 219 ? 16.785 30.109 54.792 1.00 14.70 236 GLY A C 1
ATOM 1734 O O . GLY A 1 219 ? 17.103 31.229 55.199 1.00 17.21 236 GLY A O 1
ATOM 1735 N N . PHE A 1 220 ? 16.158 29.926 53.641 1.00 14.00 237 PHE A N 1
ATOM 1736 C CA . PHE A 1 220 ? 15.892 31.043 52.746 1.00 12.54 237 PHE A CA 1
ATOM 1737 C C . PHE A 1 220 ? 14.848 31.977 53.338 1.00 12.54 237 PHE A C 1
ATOM 1738 O O . PHE A 1 220 ? 13.878 31.522 53.939 1.00 12.48 237 PHE A O 1
ATOM 1746 N N . ARG A 1 221 ? 15.043 33.282 53.158 1.00 12.80 238 ARG A N 1
ATOM 1747 C CA . ARG A 1 221 ? 13.977 34.255 53.395 1.00 12.79 238 ARG A CA 1
ATOM 1748 C C . ARG A 1 221 ? 13.932 35.214 52.214 1.00 11.02 238 ARG A C 1
ATOM 1749 O O . ARG A 1 221 ? 14.977 35.568 51.668 1.00 12.38 238 ARG A O 1
ATOM 1757 N N . PRO A 1 222 ? 12.722 35.619 51.796 1.00 11.13 239 PRO A N 1
ATOM 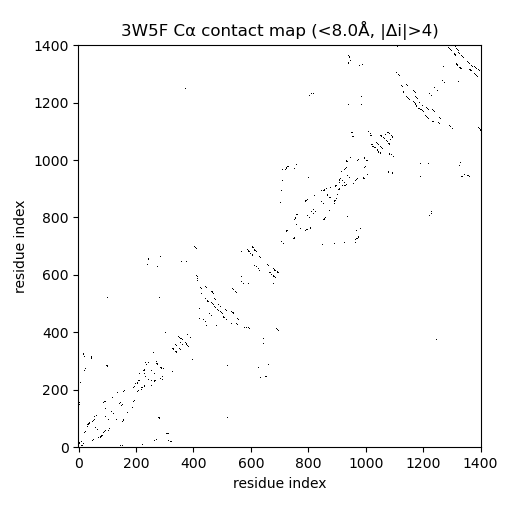1758 C CA . PRO A 1 222 ? 12.631 36.581 50.707 1.00 11.04 239 PRO A CA 1
ATOM 1759 C C . PRO A 1 222 ? 13.154 37.940 51.127 1.00 11.21 239 PRO A C 1
ATOM 1760 O O . PRO A 1 222 ? 13.432 38.171 52.311 1.00 12.64 239 PRO A O 1
ATOM 1764 N N . ASN A 1 223 ? 13.282 38.831 50.153 1.00 11.28 240 ASN A N 1
ATOM 1765 C CA . ASN A 1 223 ? 14.018 40.061 50.376 1.00 11.21 240 ASN A CA 1
ATOM 1766 C C . ASN A 1 223 ? 13.266 41.171 51.099 1.00 11.66 240 ASN A C 1
ATOM 1767 O O . ASN A 1 223 ? 13.850 42.224 51.355 1.00 12.91 240 ASN A O 1
ATOM 1772 N N . LYS A 1 224 ? 11.992 40.934 51.430 1.00 11.74 241 LYS A N 1
ATOM 1773 C CA . LYS A 1 224 ? 11.211 41.844 52.282 1.00 11.47 241 LYS A CA 1
ATOM 1774 C C . LYS A 1 224 ? 10.363 41.020 53.244 1.00 13.01 241 LYS A C 1
ATOM 1775 O O . LYS A 1 224 ? 9.925 39.915 52.896 1.00 13.53 241 LYS A O 1
ATOM 1781 N N . PRO A 1 225 ? 10.109 41.554 54.451 1.00 13.09 242 PRO A N 1
ATOM 1782 C CA . PRO A 1 225 ? 9.343 40.772 55.426 1.00 14.51 242 PRO A CA 1
ATOM 1783 C C . PRO A 1 225 ? 7.887 40.569 55.012 1.00 13.96 242 PRO A C 1
ATOM 1784 O O . PRO A 1 225 ? 7.234 39.639 55.494 1.00 15.83 242 PRO A O 1
ATOM 1788 N N . TYR A 1 226 ? 7.398 41.414 54.103 1.00 11.54 243 TYR A N 1
ATOM 1789 C CA . TYR A 1 226 ? 5.998 41.355 53.667 1.00 10.94 243 TYR A CA 1
ATOM 1790 C C . TYR A 1 226 ? 5.780 40.492 52.417 1.00 10.67 243 TYR A C 1
ATOM 1791 O O . TYR A 1 226 ? 4.693 40.502 51.816 1.00 11.55 243 TYR A O 1
ATOM 1800 N N . LYS A 1 227 ? 6.810 39.729 52.054 1.00 9.49 244 LYS A N 1
ATOM 1801 C CA . LYS A 1 227 ? 6.719 38.748 50.974 1.00 9.98 244 LYS A CA 1
ATOM 1802 C C . LYS A 1 227 ? 6.735 37.336 51.556 1.00 10.06 244 LYS A C 1
ATOM 1803 O O . LYS A 1 227 ? 7.405 37.080 52.549 1.00 10.26 244 LYS A O 1
ATOM 1809 N N . PRO A 1 228 ? 5.987 36.410 50.941 1.00 9.62 245 PRO A N 1
ATOM 1810 C CA . PRO A 1 228 ? 5.947 35.022 51.408 1.00 9.70 245 PRO A CA 1
ATOM 1811 C C . PRO A 1 228 ? 7.197 34.237 50.989 1.00 10.25 245 PRO A C 1
ATOM 1812 O O . PRO A 1 228 ? 7.906 34.641 50.055 1.00 9.16 245 PRO A O 1
ATOM 1816 N N . LYS A 1 229 ? 7.461 33.138 51.696 1.00 10.17 246 LYS A N 1
ATOM 1817 C CA . LYS A 1 229 ? 8.663 32.331 51.510 1.00 8.76 246 LYS A CA 1
ATOM 1818 C C . LYS A 1 229 ? 8.331 31.174 50.568 1.00 9.13 246 LYS A C 1
ATOM 1819 O O . LYS A 1 229 ? 7.489 30.328 50.885 1.00 10.05 246 LYS A O 1
ATOM 1825 N N . MET A 1 230 ? 8.975 31.159 49.402 1.00 8.71 247 MET A N 1
ATOM 1826 C CA . MET A 1 230 ? 8.586 30.255 48.319 1.00 7.62 247 MET A CA 1
ATOM 1827 C C . MET A 1 230 ? 9.790 29.534 47.714 1.00 7.93 247 MET A C 1
ATOM 1828 O O . MET A 1 230 ? 10.839 30.139 47.485 1.00 7.50 247 MET A O 1
ATOM 1833 N N . TRP A 1 231 ? 9.601 28.248 47.422 1.00 6.80 248 TRP A N 1
ATOM 1834 C CA . TRP A 1 231 ? 10.644 27.382 46.903 1.00 6.64 248 TRP A CA 1
ATOM 1835 C C . TRP A 1 231 ? 10.196 26.905 45.546 1.00 6.94 248 TRP A C 1
ATOM 1836 O O . TRP A 1 231 ? 9.317 26.050 45.431 1.00 7.64 248 TRP A O 1
ATOM 1847 N N . THR A 1 232 ? 10.762 27.500 44.499 1.00 7.24 249 THR A N 1
ATOM 1848 C CA . THR A 1 232 ? 10.293 27.257 43.143 1.00 6.47 249 THR A CA 1
ATOM 1849 C C . THR A 1 232 ? 10.803 25.959 42.518 1.00 6.94 249 THR A C 1
ATOM 1850 O O . THR A 1 232 ? 10.204 25.478 41.558 1.00 7.38 249 THR A O 1
ATOM 1854 N N . GLU A 1 233 ? 11.908 25.417 43.032 1.00 7.22 250 GLU A N 1
ATOM 1855 C CA . GLU A 1 233 ? 12.432 24.145 42.533 1.00 7.48 250 GLU A CA 1
ATOM 1856 C C . GLU A 1 233 ? 12.999 23.299 43.657 1.00 7.52 250 GLU A C 1
ATOM 1857 O O . GLU A 1 233 ? 14.143 23.493 44.060 1.00 8.25 250 GLU A O 1
ATOM 1863 N N . VAL A 1 234 ? 12.192 22.355 44.145 1.00 7.29 251 VAL A N 1
ATOM 1864 C CA . VAL A 1 234 ? 12.657 21.291 45.027 1.00 7.71 251 VAL A CA 1
ATOM 1865 C C . VAL A 1 234 ? 13.191 20.208 44.089 1.00 7.82 251 VAL A C 1
ATOM 1866 O O . VAL A 1 234 ? 12.398 19.473 43.490 1.00 8.15 251 VAL A O 1
ATOM 1870 N N . TRP A 1 235 ? 14.512 20.101 43.927 1.00 7.57 252 TRP A N 1
ATOM 1871 C CA . TRP A 1 235 ? 15.027 19.144 42.946 1.00 8.34 252 TRP A CA 1
ATOM 1872 C C . TRP A 1 235 ? 14.770 17.735 43.368 1.00 8.92 252 TRP A C 1
ATOM 1873 O O . TRP A 1 235 ? 15.098 17.345 44.479 1.00 9.69 252 TRP A O 1
ATOM 1884 N N . THR A 1 236 ? 14.141 16.962 42.489 1.00 8.93 253 THR A N 1
ATOM 1885 C CA . THR A 1 236 ? 13.665 15.618 42.861 1.00 10.10 253 THR A CA 1
ATOM 1886 C C . THR A 1 236 ? 14.659 14.534 42.494 1.00 10.73 253 THR A C 1
ATOM 1887 O O . THR A 1 236 ? 14.405 13.345 42.710 1.00 9.98 253 THR A O 1
ATOM 1891 N N . GLY A 1 237 ? 15.782 14.963 41.930 1.00 9.74 254 GLY A N 1
ATOM 1892 C CA . GLY A 1 237 ? 16.812 14.074 41.401 1.00 10.80 254 GLY A CA 1
ATOM 1893 C C . GLY A 1 237 ? 17.755 14.974 40.636 1.00 10.28 254 GLY A C 1
ATOM 1894 O O . GLY A 1 237 ? 18.096 16.053 41.111 1.00 10.05 254 GLY A O 1
ATOM 1895 N N . TRP A 1 238 ? 18.160 14.550 39.439 1.00 10.47 255 TRP A N 1
ATOM 1896 C CA . TRP A 1 238 ? 18.944 15.411 38.547 1.00 9.65 255 TRP A CA 1
ATOM 1897 C C . TRP A 1 238 ? 18.670 14.988 37.144 1.00 9.80 255 TRP A C 1
ATOM 1898 O O . TRP A 1 238 ? 18.011 13.967 36.904 1.00 11.18 255 TRP A O 1
ATOM 1909 N N . TYR A 1 239 ? 19.178 15.759 36.192 1.00 9.02 256 TYR A N 1
ATOM 1910 C CA . TYR A 1 239 ? 19.037 15.392 34.795 1.00 9.50 256 TYR A CA 1
ATOM 1911 C C . TYR A 1 239 ? 20.002 14.263 34.460 1.00 10.79 256 TYR A C 1
ATOM 1912 O O . TYR A 1 239 ? 21.005 14.073 35.152 1.00 11.60 256 TYR A O 1
ATOM 1921 N N . THR A 1 240 ? 19.678 13.501 33.418 1.00 10.80 257 THR A N 1
ATOM 1922 C CA . THR A 1 240 ? 20.595 12.509 32.874 1.00 10.48 257 THR A CA 1
ATOM 1923 C C . THR A 1 240 ? 21.343 13.144 31.718 1.00 9.98 257 THR A C 1
ATOM 1924 O O . THR A 1 240 ? 20.742 13.769 30.838 1.00 11.50 257 THR A O 1
ATOM 1928 N N . LYS A 1 241 ? 22.660 12.996 31.712 1.00 11.05 258 LYS A N 1
ATOM 1929 C CA . LYS A 1 241 ? 23.414 13.415 30.542 1.00 11.31 258 LYS A CA 1
ATOM 1930 C C . LYS A 1 241 ? 23.803 12.189 29.739 1.00 11.00 258 LYS A C 1
ATOM 1931 O O . LYS A 1 241 ? 23.995 11.104 30.304 1.00 11.85 258 LYS A O 1
ATOM 1937 N N . PHE A 1 242 ? 23.893 12.345 28.421 1.00 10.84 259 PHE A N 1
ATOM 1938 C CA . PHE A 1 242 ? 24.540 11.316 27.605 1.00 10.06 259 PHE A CA 1
ATOM 1939 C C . PHE A 1 242 ? 25.975 11.181 28.103 1.00 12.25 259 PHE A C 1
ATOM 1940 O O . PHE A 1 242 ? 26.686 12.177 28.237 1.00 13.31 259 PHE A O 1
ATOM 1948 N N . GLY A 1 243 ? 26.381 9.957 28.425 1.00 14.10 260 GLY A N 1
ATOM 1949 C CA . GLY A 1 243 ? 27.701 9.710 29.002 1.00 14.32 260 GLY A CA 1
ATOM 1950 C C . GLY A 1 243 ? 27.751 9.785 30.513 1.00 14.87 260 GLY A C 1
ATOM 1951 O O . GLY A 1 243 ? 28.820 9.629 31.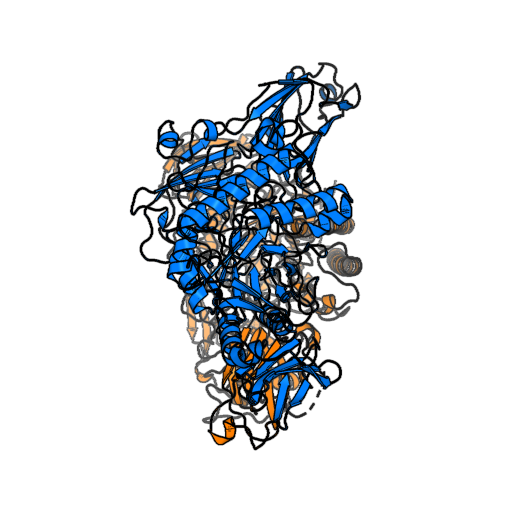111 1.00 15.39 260 GLY A O 1
ATOM 1952 N N . GLY A 1 244 ? 26.596 10.036 31.130 1.00 15.18 261 GLY A N 1
ATOM 1953 C CA . GLY A 1 244 ? 26.491 10.078 32.581 1.00 14.43 261 GLY A CA 1
ATOM 1954 C C . GLY A 1 244 ? 25.575 8.985 33.099 1.00 14.42 261 GLY A C 1
ATOM 1955 O O . GLY A 1 244 ? 24.883 8.333 32.314 1.00 14.63 261 GLY A O 1
ATOM 1956 N N . PRO A 1 245 ? 25.571 8.773 34.424 1.00 14.22 262 PRO A N 1
ATOM 1957 C CA . PRO A 1 245 ? 24.731 7.773 35.081 1.00 15.88 262 PRO A CA 1
ATOM 1958 C C . PRO A 1 245 ? 23.299 8.270 35.264 1.00 14.76 262 PRO A C 1
ATOM 1959 O O . PRO A 1 245 ? 22.970 9.386 34.853 1.00 14.46 262 PRO A O 1
ATOM 1963 N N . ILE A 1 246 ? 22.454 7.424 35.851 1.00 15.34 263 ILE A N 1
ATOM 1964 C CA . ILE A 1 246 ? 21.078 7.786 36.162 1.00 15.49 263 ILE A CA 1
ATOM 1965 C C . ILE A 1 246 ? 21.015 8.248 37.620 1.00 15.18 263 ILE A C 1
ATOM 1966 O O . ILE A 1 246 ? 21.246 7.478 38.547 1.00 16.10 263 ILE A O 1
ATOM 1971 N N . PRO A 1 247 ? 20.747 9.537 37.824 1.00 14.97 264 PRO A N 1
ATOM 1972 C CA . PRO A 1 247 ? 20.764 10.049 39.188 1.00 13.88 264 PRO A CA 1
ATOM 1973 C C . PRO A 1 247 ? 19.433 9.863 39.903 1.00 13.63 264 PRO A C 1
ATOM 1974 O O . PRO A 1 247 ? 18.369 10.052 39.310 1.00 18.10 264 PRO A O 1
ATOM 1978 N N . GLN A 1 248 ? 19.503 9.476 41.169 1.00 10.87 265 GLN A N 1
ATOM 1979 C CA . GLN A 1 248 ? 18.317 9.366 42.009 1.00 10.89 265 GLN A CA 1
ATOM 1980 C C . GLN A 1 248 ? 18.444 10.272 43.225 1.00 11.62 265 GLN A C 1
ATOM 1981 O O . GLN A 1 248 ? 19.562 10.617 43.642 1.00 11.95 265 GLN A O 1
ATOM 1987 N N . ARG A 1 249 ? 17.301 10.672 43.776 1.00 9.63 266 ARG A N 1
ATOM 1988 C CA . ARG A 1 249 ? 17.275 11.337 45.075 1.00 9.02 266 ARG A CA 1
ATOM 1989 C C . ARG A 1 249 ? 16.251 10.632 45.949 1.00 10.23 266 ARG A C 1
ATOM 1990 O O . ARG A 1 249 ? 15.082 10.539 45.570 1.00 10.72 266 ARG A O 1
ATOM 1998 N N . PRO A 1 250 ? 16.687 10.126 47.117 1.00 10.57 267 PRO A N 1
ATOM 1999 C CA . PRO A 1 250 ? 15.806 9.336 47.983 1.00 10.93 267 PRO A CA 1
ATOM 2000 C C . PRO A 1 250 ? 14.550 10.076 48.429 1.00 10.40 267 PRO A C 1
ATOM 2001 O O . PRO A 1 250 ? 14.633 11.238 48.843 1.00 10.30 267 PRO A O 1
ATOM 2005 N N . ALA A 1 251 ? 13.404 9.400 48.363 1.00 10.21 268 ALA A N 1
ATOM 2006 C CA . ALA A 1 251 ? 12.137 9.974 48.842 1.00 9.95 268 ALA A CA 1
ATOM 2007 C C . ALA A 1 251 ? 12.221 10.526 50.264 1.00 10.32 268 ALA A C 1
ATOM 2008 O O . ALA A 1 251 ? 11.637 11.569 50.556 1.00 10.39 268 ALA A O 1
ATOM 2010 N N . GLU A 1 252 ? 12.929 9.827 51.147 1.00 10.42 269 GLU A N 1
ATOM 2011 C CA . GLU A 1 252 ? 13.047 10.261 52.544 1.00 10.72 269 GLU A CA 1
ATOM 2012 C C . GLU A 1 252 ? 13.769 11.594 52.689 1.00 10.02 269 GLU A C 1
ATOM 2013 O O . GLU A 1 252 ? 13.445 12.389 53.569 1.00 10.09 269 GLU A O 1
ATOM 2019 N N . ASP A 1 253 ? 14.766 11.821 51.843 1.00 9.61 270 ASP A N 1
ATOM 2020 C CA . ASP A 1 253 ? 15.496 13.079 51.880 1.00 8.46 270 ASP A CA 1
ATOM 2021 C C . ASP A 1 253 ? 14.663 14.194 51.255 1.00 9.09 270 ASP A C 1
ATOM 2022 O O . ASP A 1 253 ? 14.640 15.305 51.786 1.00 9.17 270 ASP A O 1
ATOM 2027 N N . ILE A 1 254 ? 13.959 13.916 50.154 1.00 8.56 271 ILE A N 1
ATOM 2028 C CA . ILE A 1 254 ? 13.070 14.950 49.595 1.00 8.24 271 ILE A CA 1
ATOM 2029 C C . ILE A 1 254 ? 12.019 15.348 50.632 1.00 7.69 271 ILE A C 1
ATOM 2030 O O . ILE A 1 254 ? 11.788 16.539 50.892 1.00 8.38 271 ILE A O 1
ATOM 2035 N N . ALA A 1 255 ? 11.387 14.351 51.242 1.00 8.38 272 ALA A N 1
ATOM 2036 C CA . ALA A 1 255 ? 10.347 14.624 52.244 1.00 8.18 272 ALA A CA 1
ATOM 2037 C C . ALA A 1 255 ? 10.892 15.430 53.431 1.00 9.40 272 ALA A C 1
ATOM 2038 O O . ALA A 1 255 ? 10.236 16.355 53.911 1.00 9.45 272 ALA A O 1
ATOM 2040 N N . PHE A 1 256 ? 12.095 15.084 53.896 1.00 8.76 273 PHE A N 1
ATOM 2041 C CA . PHE A 1 256 ? 12.756 15.834 54.968 1.00 8.93 273 PHE A CA 1
ATOM 2042 C C . PHE A 1 256 ? 12.948 17.296 54.544 1.00 9.01 273 PHE A C 1
ATOM 2043 O O . PHE A 1 256 ? 12.641 18.217 55.304 1.00 8.69 273 PHE A O 1
ATOM 2051 N N . SER A 1 257 ? 13.452 17.502 53.328 1.00 8.04 274 SER A N 1
ATOM 2052 C CA . SER A 1 257 ? 13.731 18.863 52.848 1.00 7.97 274 SER A CA 1
ATOM 2053 C C . SER A 1 257 ? 12.458 19.706 52.783 1.00 8.13 274 SER A C 1
ATOM 2054 O O . SER A 1 257 ? 12.464 20.887 53.138 1.00 8.53 274 SER A O 1
ATOM 2057 N N . VAL A 1 258 ? 11.363 19.096 52.339 1.00 7.71 275 VAL A N 1
ATOM 2058 C CA . VAL A 1 25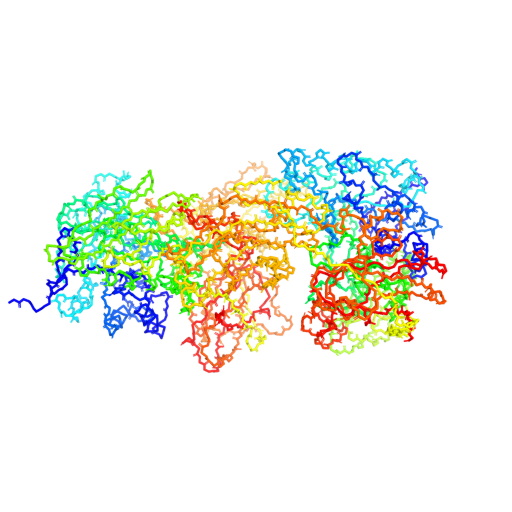8 ? 10.097 19.814 52.235 1.00 7.38 275 VAL A CA 1
ATOM 2059 C C . VAL A 1 258 ? 9.560 20.153 53.619 1.00 7.28 275 VAL A C 1
ATOM 2060 O O . VAL A 1 258 ? 9.177 21.298 53.889 1.00 7.44 275 VAL A O 1
ATOM 2064 N N . ALA A 1 259 ? 9.544 19.166 54.503 1.00 7.29 276 ALA A N 1
ATOM 2065 C CA . ALA A 1 259 ? 9.104 19.406 55.872 1.00 7.42 276 ALA A CA 1
ATOM 2066 C C . ALA A 1 259 ? 9.976 20.460 56.560 1.00 8.17 276 ALA A C 1
ATOM 2067 O O . ALA A 1 259 ? 9.467 21.295 57.310 1.00 10.02 276 ALA A O 1
ATOM 2069 N N . ARG A 1 260 ? 11.278 20.438 56.292 1.00 9.04 277 ARG A N 1
ATOM 2070 C CA . ARG A 1 260 ? 12.188 21.429 56.878 1.00 9.53 277 ARG A CA 1
ATOM 2071 C C . ARG A 1 260 ? 11.851 22.858 56.446 1.00 9.09 277 ARG A C 1
ATOM 2072 O O . ARG A 1 260 ? 11.963 23.799 57.227 1.00 10.15 277 ARG A O 1
ATOM 2080 N N . PHE A 1 261 ? 11.424 22.998 55.196 1.00 7.92 278 PHE A N 1
ATOM 2081 C CA . PHE A 1 261 ? 11.014 24.281 54.638 1.00 8.15 278 PHE A CA 1
ATOM 2082 C C . PHE A 1 261 ? 9.644 24.708 55.182 1.00 8.32 278 PHE A C 1
ATOM 2083 O O . PHE A 1 261 ? 9.455 25.851 55.617 1.00 9.27 278 PHE A O 1
ATOM 2091 N N . VAL A 1 262 ? 8.685 23.793 55.163 1.00 7.92 279 VAL A N 1
ATOM 2092 C CA . VAL A 1 262 ? 7.328 24.108 55.626 1.00 8.25 279 VAL A CA 1
ATOM 2093 C C . VAL A 1 262 ? 7.310 24.427 57.122 1.00 9.34 279 VAL A C 1
ATOM 2094 O O . VAL A 1 262 ? 6.577 25.321 57.560 1.00 10.03 279 VAL A O 1
ATOM 2098 N N . GLN A 1 263 ? 8.135 23.736 57.906 1.00 9.61 280 GLN A N 1
ATOM 2099 C CA . GLN A 1 263 ? 8.204 24.034 59.345 1.00 9.83 280 GLN A CA 1
ATOM 2100 C C . GLN A 1 263 ? 8.851 25.382 59.632 1.00 10.64 280 GLN A C 1
ATOM 2101 O O . GLN A 1 263 ? 8.727 25.889 60.736 1.00 13.19 280 GLN A O 1
ATOM 2107 N N . ASN A 1 264 ? 9.542 25.954 58.647 1.00 10.36 281 ASN A N 1
ATOM 2108 C CA . ASN A 1 264 ? 10.185 27.259 58.810 1.00 11.33 281 ASN A CA 1
ATOM 2109 C C . ASN A 1 264 ? 9.444 28.342 58.043 1.00 10.03 281 ASN A C 1
ATOM 2110 O O . ASN A 1 264 ? 10.062 29.082 57.281 1.00 11.39 281 ASN A O 1
ATOM 2115 N N . ASN A 1 265 ? 8.123 28.419 58.221 1.00 9.32 282 ASN A N 1
ATOM 2116 C CA . ASN A 1 265 ? 7.286 29.419 57.528 1.00 9.46 282 ASN A CA 1
ATOM 2117 C C . ASN A 1 265 ? 7.145 29.296 56.000 1.00 10.42 282 ASN A C 1
ATOM 2118 O O . ASN A 1 265 ? 6.541 30.165 55.375 1.00 11.52 282 ASN A O 1
ATOM 2123 N N . GLY A 1 266 ? 7.693 28.242 55.395 1.00 9.41 283 GLY A N 1
ATOM 2124 C CA . GLY A 1 266 ? 7.604 28.084 53.937 1.00 9.23 283 GLY A CA 1
ATOM 2125 C C . GLY A 1 266 ? 6.170 27.840 53.500 1.00 9.35 283 GLY A C 1
ATOM 2126 O O . GLY A 1 266 ? 5.497 26.977 54.061 1.00 10.96 283 GLY A O 1
ATOM 2127 N N . SER A 1 267 ? 5.699 28.597 52.506 1.00 8.24 284 SER A N 1
ATOM 2128 C CA . SER A 1 267 ? 4.284 28.538 52.120 1.00 8.82 284 SER A CA 1
ATOM 2129 C C . SER A 1 267 ? 4.010 28.098 50.688 1.00 7.98 284 SER A C 1
ATOM 2130 O O . SER A 1 267 ? 2.851 27.903 50.333 1.00 8.80 284 SER A O 1
ATOM 2133 N N . PHE A 1 268 ? 5.052 27.965 49.869 1.00 8.29 285 PHE A N 1
ATOM 2134 C CA . PHE A 1 268 ? 4.921 27.432 48.505 1.00 8.34 285 PHE A CA 1
ATOM 2135 C C . PHE A 1 268 ? 6.149 26.611 48.231 1.00 7.46 285 PHE A C 1
ATOM 2136 O O . PHE A 1 268 ? 7.255 27.090 48.433 1.00 8.31 285 PHE A O 1
ATOM 2144 N N . PHE A 1 269 ? 5.973 25.377 47.769 1.00 7.22 286 PHE A N 1
ATOM 2145 C CA . PHE A 1 269 ? 7.117 24.605 47.314 1.00 7.35 286 PHE A CA 1
ATOM 2146 C C . PHE A 1 269 ? 6.704 23.819 46.088 1.00 7.32 286 PHE A C 1
ATOM 2147 O O . PHE A 1 269 ? 5.564 23.374 45.993 1.00 7.23 286 PHE A O 1
ATOM 2155 N N . ASN A 1 270 ? 7.629 23.677 45.145 1.00 7.06 287 ASN A N 1
ATOM 2156 C CA . ASN A 1 270 ? 7.329 23.034 43.882 1.00 6.12 287 ASN A CA 1
ATOM 2157 C C . ASN A 1 270 ? 8.366 21.983 43.535 1.00 6.89 287 ASN A C 1
ATOM 2158 O O . ASN A 1 270 ? 9.548 22.288 43.482 1.00 6.62 287 ASN A O 1
ATOM 2163 N N . TYR A 1 271 ? 7.926 20.758 43.257 1.00 6.80 288 TYR A N 1
ATOM 2164 C CA . TYR A 1 271 ? 8.845 19.705 42.820 1.00 6.72 288 TYR A CA 1
ATOM 2165 C C . TYR A 1 271 ? 9.348 19.907 41.390 1.00 7.03 288 TYR A C 1
ATOM 2166 O O . TYR A 1 271 ? 8.558 19.955 40.441 1.00 7.94 288 TYR A O 1
ATOM 2175 N N . TYR A 1 272 ? 10.660 19.999 41.234 1.00 6.66 289 TYR A N 1
ATOM 2176 C CA . TYR A 1 272 ? 11.258 20.063 39.903 1.00 6.89 289 TYR A CA 1
ATOM 2177 C C . TYR A 1 272 ? 12.099 18.792 39.740 1.00 7.62 289 TYR A C 1
ATOM 2178 O O . TYR A 1 272 ? 13.162 18.706 40.345 1.00 7.79 289 TYR A O 1
ATOM 2187 N N . MET A 1 273 ? 11.654 17.789 38.977 1.00 9.10 290 MET A N 1
ATOM 2188 C CA . MET A 1 273 ? 10.406 17.749 38.213 1.00 7.61 290 MET A CA 1
ATOM 2189 C C . MET A 1 273 ? 9.367 16.903 38.933 1.00 8.22 290 MET A C 1
ATOM 2190 O O . MET A 1 273 ? 9.720 16.015 39.723 1.00 9.46 290 MET A O 1
ATOM 2195 N N . TYR A 1 274 ? 8.092 17.155 38.656 1.00 7.92 291 TYR A N 1
ATOM 2196 C CA . TYR A 1 274 ? 7.056 16.247 39.120 1.00 7.51 291 TYR A CA 1
ATOM 2197 C C . TYR A 1 274 ? 6.793 15.173 38.071 1.00 7.74 291 TYR A C 1
ATOM 2198 O O . TYR A 1 274 ? 6.713 13.989 38.398 1.00 8.50 291 TYR A O 1
ATOM 2207 N N . HIS A 1 275 ? 6.632 15.593 36.819 1.00 7.16 292 HIS A N 1
ATOM 2208 C CA . HIS A 1 275 ? 6.842 14.690 35.689 1.00 7.16 292 HIS A CA 1
ATOM 2209 C C . HIS A 1 275 ? 7.911 15.300 34.838 1.00 7.35 292 HIS A C 1
ATOM 2210 O O . HIS A 1 275 ? 7.769 16.455 34.403 1.00 7.69 292 HIS A O 1
ATOM 2217 N N . GLY A 1 276 ? 8.996 14.552 34.609 1.00 7.44 293 GLY A N 1
ATOM 2218 C CA . GLY A 1 276 ? 10.117 15.031 33.812 1.00 7.68 293 GLY A CA 1
ATOM 2219 C C . GLY A 1 276 ? 9.907 14.792 32.321 1.00 8.26 293 GLY A C 1
ATOM 2220 O O . GLY A 1 276 ? 10.078 15.701 31.509 1.00 8.63 293 GLY A O 1
ATOM 2221 N N . GLY A 1 277 ? 9.546 13.563 31.959 1.00 9.55 294 GLY A N 1
ATOM 2222 C CA . GLY A 1 277 ? 9.220 13.251 30.572 1.00 8.95 294 GLY A CA 1
ATOM 2223 C C . GLY A 1 277 ? 10.426 13.145 29.660 1.00 9.14 294 GLY A C 1
ATOM 2224 O O . GLY A 1 277 ? 11.492 12.658 30.063 1.00 8.86 294 GLY A O 1
ATOM 2225 N N . THR A 1 278 ? 10.259 13.623 28.434 1.00 8.54 295 THR A N 1
ATOM 2226 C CA . THR A 1 278 ? 11.184 13.284 27.348 1.00 8.40 295 THR A CA 1
ATOM 2227 C C . THR A 1 278 ? 11.541 14.509 26.539 1.00 9.41 295 THR A C 1
ATOM 2228 O O . THR A 1 278 ? 10.681 15.364 26.302 1.00 9.12 295 THR A O 1
ATOM 2232 N N . ASN A 1 279 ? 12.799 14.568 26.094 1.00 9.11 296 ASN A N 1
ATOM 2233 C CA . ASN A 1 279 ? 13.274 15.580 25.154 1.00 8.99 296 ASN A CA 1
ATOM 2234 C C . ASN A 1 279 ? 13.087 15.017 23.741 1.00 10.26 296 ASN A C 1
ATOM 2235 O O . ASN A 1 279 ? 13.980 14.374 23.197 1.00 10.81 296 ASN A O 1
ATOM 2240 N N . PHE A 1 280 ? 11.903 15.232 23.175 1.00 10.03 297 PHE A N 1
ATOM 2241 C CA . PHE A 1 280 ? 11.570 14.741 21.827 1.00 9.66 297 PHE A CA 1
ATOM 2242 C C . PHE A 1 280 ? 12.298 15.550 20.748 1.00 11.14 297 PHE A C 1
ATOM 2243 O O . PHE A 1 280 ? 12.700 16.685 20.981 1.00 12.73 297 PHE A O 1
ATOM 2251 N N . GLY A 1 281 ? 12.449 14.974 19.560 1.00 10.57 298 GLY A N 1
ATOM 2252 C CA . GLY A 1 281 ? 13.018 15.717 18.432 1.00 10.60 298 GLY A CA 1
ATOM 2253 C C . GLY A 1 281 ? 14.455 16.150 18.653 1.00 11.40 298 GLY A C 1
ATOM 2254 O O . GLY A 1 281 ? 15.202 15.515 19.397 1.00 14.15 298 GLY A O 1
ATOM 2255 N N . ARG A 1 282 ? 14.843 17.243 18.009 1.00 10.85 299 ARG A N 1
ATOM 2256 C CA . ARG A 1 282 ? 16.223 17.719 18.088 1.00 11.03 299 ARG A CA 1
ATOM 2257 C C . ARG A 1 282 ? 16.335 19.184 18.522 1.00 11.05 299 ARG A C 1
ATOM 2258 O O . ARG A 1 282 ? 17.417 19.759 18.471 1.00 12.50 299 ARG A O 1
ATOM 2266 N N . THR A 1 283 ? 15.219 19.781 18.936 1.00 11.06 300 THR A N 1
ATOM 2267 C CA . THR A 1 283 ? 15.247 21.123 19.525 1.00 11.31 300 THR A CA 1
ATOM 2268 C C . THR A 1 283 ? 14.590 21.069 20.902 1.00 12.78 300 THR A C 1
ATOM 2269 O O . THR A 1 283 ? 13.606 21.765 21.159 1.00 18.33 300 THR A O 1
ATOM 2273 N N . SER A 1 284 ? 15.119 20.225 21.777 1.00 10.85 301 SER A N 1
ATOM 2274 C CA . SER A 1 284 ? 14.572 20.073 23.114 1.00 10.95 301 SER A CA 1
ATOM 2275 C C . SER A 1 284 ? 15.725 19.985 24.104 1.00 9.89 301 SER A C 1
ATOM 2276 O O . SER A 1 284 ? 15.920 20.885 24.912 1.00 9.91 301 SER A O 1
ATOM 2279 N N . SER A 1 285 ? 16.494 18.900 24.028 1.00 10.47 302 SER A N 1
ATOM 2280 C CA . SER A 1 285 ? 17.680 18.729 24.863 1.00 9.51 302 SER A CA 1
ATOM 2281 C C . SER A 1 285 ? 18.649 19.890 24.825 1.00 8.61 302 SER A C 1
ATOM 2282 O O . SER A 1 285 ? 19.015 20.376 23.755 1.00 9.97 302 SER A O 1
ATOM 2285 N N . GLY A 1 286 ? 19.101 20.292 26.005 1.00 8.38 303 GLY A N 1
ATOM 2286 C CA . GLY A 1 286 ? 20.265 21.151 26.113 1.00 8.33 303 GLY A CA 1
ATOM 2287 C C . GLY A 1 286 ? 21.539 20.355 25.872 1.00 8.82 303 GLY A C 1
ATOM 2288 O O . GLY A 1 286 ? 21.508 19.147 25.576 1.00 9.09 303 GLY A O 1
ATOM 2289 N N . LEU A 1 287 ? 22.665 21.044 26.010 1.00 10.20 304 LEU A N 1
ATOM 2290 C CA . LEU A 1 287 ? 23.990 20.479 25.772 1.00 9.64 304 LEU A CA 1
ATOM 2291 C C . LEU A 1 287 ? 24.204 19.144 26.488 1.00 9.80 304 LEU A C 1
ATOM 2292 O O . LEU A 1 287 ? 24.160 19.080 27.713 1.00 9.90 304 LEU A O 1
ATOM 2297 N N . PHE A 1 288 ? 24.433 18.085 25.708 1.00 8.68 305 PHE A N 1
ATOM 2298 C CA . PHE A 1 288 ? 24.665 16.723 26.235 1.00 9.54 305 PHE A CA 1
ATOM 2299 C C . PHE A 1 288 ? 23.575 16.176 27.164 1.00 9.83 305 PHE A C 1
ATOM 2300 O O . PHE A 1 288 ? 23.816 15.239 27.915 1.00 12.00 305 PHE A O 1
ATOM 2308 N N . ILE A 1 289 ? 22.380 16.752 27.110 1.00 8.67 306 ILE A N 1
ATOM 2309 C CA . ILE A 1 289 ? 21.279 16.277 27.947 1.00 8.99 306 ILE A CA 1
ATOM 2310 C C . ILE A 1 289 ? 20.635 15.070 27.257 1.00 9.50 306 ILE A C 1
ATOM 2311 O O . ILE A 1 289 ? 20.334 15.134 26.055 1.00 10.06 306 ILE A O 1
ATOM 2316 N N . ALA A 1 290 ? 20.439 13.974 27.995 1.00 9.42 307 ALA A N 1
ATOM 2317 C CA . ALA A 1 290 ? 19.840 12.772 27.405 1.00 8.70 307 ALA A CA 1
ATOM 2318 C C . ALA A 1 290 ? 18.395 13.025 26.965 1.00 10.17 307 ALA A C 1
ATOM 2319 O O . ALA A 1 290 ? 17.738 13.959 27.424 1.00 9.76 307 ALA A O 1
ATOM 2321 N N . THR A 1 291 ? 17.917 12.186 26.056 1.00 10.45 308 THR A N 1
ATOM 2322 C CA . THR A 1 291 ? 16.545 12.241 25.589 1.00 10.37 308 THR A CA 1
ATOM 2323 C C . THR A 1 291 ? 15.590 11.956 26.752 1.00 9.79 308 THR A C 1
ATOM 2324 O O . THR A 1 291 ? 14.551 12.600 26.892 1.00 9.95 308 THR A O 1
ATOM 2328 N N . SER A 1 292 ? 15.953 11.008 27.607 1.00 9.39 309 SER A N 1
ATOM 2329 C CA . SER A 1 292 ? 15.221 10.830 28.863 1.00 9.37 309 SER A CA 1
ATOM 2330 C C . SER A 1 292 ? 15.419 12.020 29.812 1.00 10.14 309 SER A C 1
ATOM 2331 O O . SER A 1 292 ? 16.555 12.328 30.176 1.00 9.96 309 SER A O 1
ATOM 2334 N N . TYR A 1 293 ? 14.326 12.661 30.227 1.00 8.29 310 TYR A N 1
ATOM 2335 C CA . TYR A 1 293 ? 14.387 13.715 31.258 1.00 8.86 310 TYR A CA 1
ATOM 2336 C C . TYR A 1 293 ? 13.689 13.221 32.526 1.00 9.22 310 TYR A C 1
ATOM 2337 O O . TYR A 1 293 ? 12.939 13.946 33.176 1.00 9.43 310 TYR A O 1
ATOM 2346 N N . ASP A 1 294 ? 13.955 11.972 32.887 1.00 8.39 311 ASP A N 1
ATOM 2347 C CA . ASP A 1 294 ? 13.185 11.302 33.933 1.00 9.14 311 ASP A CA 1
ATOM 2348 C C . ASP A 1 294 ? 13.238 12.046 35.278 1.00 9.01 311 ASP A C 1
ATOM 2349 O O . ASP A 1 294 ? 12.219 12.217 35.949 1.00 9.19 311 ASP A O 1
ATOM 2354 N N . TYR A 1 295 ? 14.440 12.467 35.658 1.00 9.10 312 TYR A N 1
ATOM 2355 C CA . TYR A 1 295 ? 14.696 13.302 36.857 1.00 9.54 312 TYR A CA 1
ATOM 2356 C C . TYR A 1 295 ? 14.457 12.574 38.178 1.00 10.20 312 TYR A C 1
ATOM 2357 O O . TYR A 1 295 ? 14.488 13.197 39.231 1.00 10.66 312 TYR A O 1
ATOM 2366 N N . ASP A 1 296 ? 14.232 11.257 38.120 1.00 9.91 313 ASP A N 1
ATOM 2367 C CA . ASP A 1 296 ? 13.772 10.474 39.282 1.00 9.32 313 ASP A CA 1
ATOM 2368 C C . ASP A 1 296 ? 12.486 11.096 39.834 1.00 9.71 313 ASP A C 1
ATOM 2369 O O . ASP A 1 296 ? 12.207 11.039 41.046 1.00 10.60 313 ASP A O 1
ATOM 2374 N N . ALA A 1 297 ? 11.693 11.679 38.932 1.00 9.06 314 ALA A N 1
ATOM 2375 C CA . ALA A 1 297 ? 10.471 12.390 39.315 1.00 8.49 314 ALA A CA 1
ATOM 2376 C C . ALA A 1 297 ? 9.426 11.445 39.892 1.00 8.70 314 ALA A C 1
ATOM 2377 O O . ALA A 1 297 ? 9.440 10.246 39.598 1.00 9.64 314 ALA A O 1
ATOM 2379 N N . PRO A 1 298 ? 8.495 11.984 40.699 1.00 8.70 315 PRO A N 1
ATOM 2380 C CA . PRO A 1 298 ? 7.394 11.167 41.221 1.00 9.05 315 PRO A CA 1
ATOM 2381 C C . PRO A 1 298 ? 6.586 10.457 40.129 1.00 9.74 315 PRO A C 1
ATOM 2382 O O . PRO A 1 298 ? 6.069 9.371 40.379 1.00 11.08 315 PRO A O 1
ATOM 2386 N N . LEU A 1 299 ? 6.479 11.070 38.947 1.00 9.29 316 LEU A N 1
ATOM 2387 C CA . LEU A 1 299 ? 5.941 10.406 37.755 1.00 8.90 316 LEU A CA 1
ATOM 2388 C C . LEU A 1 299 ? 7.107 10.167 36.817 1.00 9.98 316 LEU A C 1
ATOM 2389 O O . LEU A 1 299 ? 7.806 11.119 36.446 1.00 9.82 316 LEU A O 1
ATOM 2394 N N . ASP A 1 300 ? 7.319 8.909 36.429 1.00 9.10 317 ASP A N 1
ATOM 2395 C CA . ASP A 1 300 ? 8.492 8.576 35.621 1.00 9.01 317 ASP A CA 1
ATOM 2396 C C . ASP A 1 300 ? 8.365 9.090 34.188 1.00 10.19 317 ASP A C 1
ATOM 2397 O O . ASP A 1 300 ? 7.339 9.657 33.816 1.00 9.71 317 ASP A O 1
ATOM 2402 N N . GLU A 1 301 ? 9.411 8.902 33.391 1.00 10.51 318 GLU A N 1
ATOM 2403 C CA . GLU A 1 301 ? 9.443 9.466 32.039 1.00 10.54 318 GLU A CA 1
ATOM 2404 C C . GLU A 1 301 ? 8.165 9.142 31.261 1.00 10.22 318 GLU A C 1
ATOM 2405 O O . GLU A 1 301 ? 7.642 9.975 30.511 1.00 9.15 318 GLU A O 1
ATOM 2411 N N . TYR A 1 302 ? 7.653 7.938 31.491 1.00 10.89 319 TYR A N 1
ATOM 2412 C CA . TYR A 1 302 ? 6.547 7.371 30.735 1.00 10.27 319 TYR A CA 1
ATOM 2413 C C . TYR A 1 302 ? 5.187 7.718 31.326 1.00 10.91 319 TYR A C 1
ATOM 2414 O O . TYR A 1 302 ? 4.156 7.338 30.783 1.00 12.04 319 TYR A O 1
ATOM 2423 N N . GLY A 1 303 ? 5.201 8.456 32.430 1.00 10.30 320 GLY A N 1
ATOM 2424 C CA . GLY A 1 303 ? 3.980 8.851 33.131 1.00 10.94 320 GLY A CA 1
ATOM 2425 C C . GLY A 1 303 ? 3.526 7.894 34.218 1.00 12.33 320 GLY A C 1
ATOM 2426 O O . GLY A 1 303 ? 2.475 8.099 34.819 1.00 13.02 320 GLY A O 1
ATOM 2427 N N . LEU A 1 304 ? 4.315 6.857 34.480 1.00 12.43 321 LEU A N 1
ATOM 2428 C CA . LEU A 1 304 ? 3.960 5.868 35.500 1.00 11.81 321 LEU A CA 1
ATOM 2429 C C . LEU A 1 304 ? 4.351 6.326 36.910 1.00 12.63 321 LEU A C 1
ATOM 2430 O O . LEU A 1 304 ? 5.284 7.118 37.088 1.00 12.16 321 LEU A O 1
ATOM 2435 N N . LEU A 1 305 ? 3.633 5.849 37.919 1.00 12.24 322 LEU A N 1
ATOM 2436 C CA . LEU A 1 305 ? 3.973 6.237 39.282 1.00 11.28 322 LEU A CA 1
ATOM 2437 C C . LEU A 1 305 ? 5.326 5.684 39.682 1.00 11.78 322 LEU A C 1
ATOM 2438 O O . LEU A 1 305 ? 5.536 4.473 39.638 1.00 14.37 322 LEU A O 1
ATOM 2443 N N . ASN A 1 306 ? 6.235 6.578 40.075 1.00 12.22 323 ASN A N 1
ATOM 2444 C CA . ASN A 1 306 ? 7.537 6.186 40.606 1.00 12.02 323 ASN A CA 1
ATOM 2445 C C . ASN A 1 306 ? 7.394 5.928 42.095 1.00 12.20 323 ASN A C 1
ATOM 2446 O O . ASN A 1 306 ? 7.535 6.847 42.904 1.00 11.31 323 ASN A O 1
ATOM 2451 N N . GLU A 1 307 ? 7.089 4.683 42.453 1.00 12.15 324 GLU A N 1
ATOM 2452 C CA . GLU A 1 307 ? 6.952 4.300 43.852 1.00 13.65 324 GLU A CA 1
ATOM 2453 C C . GLU A 1 307 ? 8.297 3.815 44.409 1.00 13.68 324 GLU A C 1
ATOM 2454 O O . GLU A 1 307 ? 9.059 3.163 43.694 1.00 15.00 324 GLU A O 1
ATOM 2460 N N . PRO A 1 308 ? 8.585 4.101 45.695 1.00 12.71 325 PRO A N 1
ATOM 2461 C CA . PRO A 1 308 ? 7.677 4.659 46.688 1.00 12.31 325 PRO A CA 1
ATOM 2462 C C . PRO A 1 308 ? 7.639 6.184 46.784 1.00 11.65 325 PRO A C 1
ATOM 2463 O O . PRO A 1 308 ? 6.918 6.717 47.642 1.00 11.29 325 PRO A O 1
ATOM 2467 N N . LYS A 1 309 ? 8.398 6.885 45.937 1.00 9.81 326 LYS A N 1
ATOM 2468 C CA . LYS A 1 309 ? 8.468 8.346 46.047 1.00 9.89 326 LYS A CA 1
ATOM 2469 C C . LYS A 1 309 ? 7.095 9.006 45.889 1.00 10.39 326 LYS A C 1
ATOM 2470 O O . LYS A 1 309 ? 6.727 9.882 46.684 1.00 10.18 326 LYS A O 1
ATOM 2476 N N . TYR A 1 310 ? 6.345 8.587 44.871 1.00 10.71 327 TYR A N 1
ATOM 2477 C CA . TYR A 1 310 ? 5.027 9.171 44.612 1.00 8.97 327 TYR A CA 1
ATOM 2478 C C . TYR A 1 310 ? 4.129 9.092 45.839 1.00 9.51 327 TYR A C 1
ATOM 2479 O O . TYR A 1 310 ? 3.575 10.099 46.278 1.00 10.01 327 TYR A O 1
ATOM 2488 N N . GLY A 1 311 ? 3.992 7.891 46.392 1.00 8.72 328 GLY A N 1
ATOM 2489 C CA . GLY A 1 311 ? 3.128 7.690 47.552 1.00 9.13 328 GLY A CA 1
ATOM 2490 C C . GLY A 1 311 ? 3.636 8.321 48.837 1.00 8.63 328 GLY A C 1
ATOM 2491 O O . GLY A 1 311 ? 2.836 8.765 49.670 1.00 9.19 328 GLY A O 1
ATOM 2492 N N . HIS A 1 312 ? 4.955 8.354 49.009 1.00 9.69 329 HIS A N 1
ATOM 2493 C CA . HIS A 1 312 ? 5.542 8.929 50.215 1.00 9.74 329 HIS A CA 1
ATOM 2494 C C . HIS A 1 312 ? 5.301 10.408 50.255 1.00 9.24 329 HIS A C 1
ATOM 2495 O O . HIS A 1 312 ? 5.010 10.979 51.318 1.00 9.69 329 HIS A O 1
ATOM 2502 N N . LEU A 1 313 ? 5.377 11.044 49.091 1.00 8.78 330 LEU A N 1
ATOM 2503 C CA . LEU A 1 313 ? 5.111 12.488 49.023 1.00 7.83 330 LEU A CA 1
ATOM 2504 C C . LEU A 1 313 ? 3.605 12.744 49.094 1.00 8.57 330 LEU A C 1
ATOM 2505 O O . LEU A 1 313 ? 3.160 13.727 49.688 1.00 8.66 330 LEU A O 1
ATOM 2510 N N . ARG A 1 314 ? 2.812 11.841 48.519 1.00 8.54 331 ARG A N 1
ATOM 2511 C CA . ARG A 1 314 ? 1.356 11.931 48.660 1.00 9.21 331 ARG A CA 1
ATOM 2512 C C . ARG A 1 314 ? 0.972 11.974 50.149 1.00 8.95 331 ARG A C 1
ATOM 2513 O O . ARG A 1 314 ? 0.157 12.794 50.565 1.00 8.89 331 ARG A O 1
ATOM 2521 N N . ASP A 1 315 ? 1.584 11.109 50.951 1.00 8.63 332 ASP A N 1
ATOM 2522 C CA . ASP A 1 315 ? 1.295 11.056 52.384 1.00 10.34 332 ASP A CA 1
ATOM 2523 C C . ASP A 1 315 ? 1.795 12.299 53.120 1.00 8.94 332 ASP A C 1
ATOM 2524 O O . ASP A 1 315 ? 1.133 12.792 54.034 1.00 10.03 332 ASP A O 1
ATOM 2529 N N . LEU A 1 316 ? 2.950 12.815 52.709 1.00 8.64 333 LEU A N 1
ATOM 2530 C CA . LEU A 1 316 ? 3.440 14.090 53.254 1.00 8.52 333 LEU A CA 1
ATOM 2531 C C . LEU A 1 316 ? 2.414 15.189 53.007 1.00 8.50 333 LEU A C 1
ATOM 2532 O O . LEU A 1 316 ? 2.108 15.991 53.896 1.00 8.30 333 LEU A O 1
ATOM 2537 N N . HIS A 1 317 ? 1.889 15.224 51.786 1.00 8.12 334 HIS A N 1
ATOM 2538 C CA . HIS A 1 317 ? 0.920 16.253 51.414 1.00 7.58 334 HIS A CA 1
ATOM 2539 C C . HIS A 1 317 ? -0.344 16.150 52.218 1.00 8.06 334 HIS A C 1
ATOM 2540 O O . HIS A 1 317 ? -0.908 17.166 52.600 1.00 9.24 334 HIS A O 1
ATOM 2547 N N . LYS A 1 318 ? -0.798 14.927 52.497 1.00 8.07 335 LYS A N 1
ATOM 2548 C CA . LYS A 1 318 ? -1.986 14.748 53.336 1.00 8.51 335 LYS A CA 1
ATOM 2549 C C . LYS A 1 318 ? -1.747 15.333 54.719 1.00 8.41 335 LYS A C 1
ATOM 2550 O O . LYS A 1 318 ? -2.625 15.980 55.280 1.00 9.29 335 LYS A O 1
ATOM 2556 N N . ALA A 1 319 ? -0.557 15.098 55.262 1.00 8.53 336 ALA A N 1
ATOM 2557 C CA . ALA A 1 319 ? -0.203 15.606 56.587 1.00 9.30 336 ALA A CA 1
ATOM 2558 C C . ALA A 1 319 ? -0.150 17.131 56.590 1.00 9.38 336 ALA A C 1
ATOM 2559 O O . ALA A 1 319 ? -0.598 17.766 57.539 1.00 9.14 336 ALA A O 1
ATOM 2561 N N . ILE A 1 320 ? 0.369 17.716 55.514 1.00 8.33 337 ILE A N 1
ATOM 2562 C CA . ILE A 1 320 ? 0.389 19.181 55.397 1.00 8.12 337 ILE A CA 1
ATOM 2563 C C . ILE A 1 320 ? -1.044 19.723 55.313 1.00 8.20 337 ILE A C 1
ATOM 2564 O O . ILE A 1 320 ? -1.381 20.726 55.971 1.00 8.51 337 ILE A O 1
ATOM 2569 N N . LYS A 1 321 ? -1.897 19.065 54.527 1.00 8.08 338 LYS A N 1
ATOM 2570 C CA . LYS A 1 321 ? -3.300 19.498 54.436 1.00 8.39 338 LYS A CA 1
ATOM 2571 C C . LYS A 1 321 ? -4.015 19.458 55.795 1.00 9.04 338 LYS A C 1
ATOM 2572 O O . LYS A 1 321 ? -4.753 20.385 56.142 1.00 10.57 338 LYS A O 1
ATOM 2578 N N . LEU A 1 322 ? -3.779 18.405 56.574 1.00 9.71 339 LEU A N 1
ATOM 2579 C CA . LEU A 1 322 ? -4.361 18.332 57.912 1.00 8.96 339 LEU A CA 1
ATOM 2580 C C . LEU A 1 322 ? -3.883 19.475 58.801 1.00 9.30 339 LEU A C 1
ATOM 2581 O O . LEU A 1 322 ? -4.640 19.959 59.657 1.00 10.21 339 LEU A O 1
ATOM 2586 N N . SER A 1 323 ? -2.640 19.904 58.581 1.00 8.89 340 SER A N 1
ATOM 2587 C CA . SER A 1 323 ? -2.004 20.952 59.369 1.00 9.06 340 SER A CA 1
ATOM 2588 C C . SER A 1 323 ? -2.332 22.357 58.876 1.00 9.19 340 SER A C 1
ATOM 2589 O O . SER A 1 323 ? -2.089 23.324 59.592 1.00 9.90 340 SER A O 1
ATOM 2592 N N . GLU A 1 324 ? -2.875 22.475 57.667 1.00 9.42 341 GLU A N 1
ATOM 2593 C CA . GLU A 1 324 ? -2.959 23.782 56.995 1.00 9.44 341 GLU A CA 1
ATOM 2594 C C . GLU A 1 324 ? -3.753 24.857 57.749 1.00 9.27 341 GLU A C 1
ATOM 2595 O O . GLU A 1 324 ? -3.290 26.004 57.832 1.00 9.10 341 GLU A O 1
ATOM 2601 N N . PRO A 1 325 ? -4.927 24.508 58.318 1.00 9.37 342 PRO A N 1
ATOM 2602 C CA . PRO A 1 325 ? -5.633 25.572 59.032 1.00 10.44 342 PRO A CA 1
ATOM 2603 C C . PRO A 1 325 ? -4.772 26.219 60.133 1.00 10.47 342 PRO A C 1
ATOM 2604 O O . PRO A 1 325 ? -4.826 27.443 60.315 1.00 11.54 342 PRO A O 1
ATOM 2608 N N . ALA A 1 326 ? -3.959 25.422 60.831 1.00 10.70 343 ALA A N 1
ATOM 2609 C CA . ALA A 1 326 ? -3.002 25.970 61.796 1.00 10.33 343 ALA A CA 1
ATOM 2610 C C . ALA A 1 326 ? -1.873 26.735 61.101 1.00 9.95 343 ALA A C 1
ATOM 2611 O O . ALA A 1 326 ? -1.492 27.816 61.532 1.00 9.71 343 ALA A O 1
ATOM 2613 N N . LEU A 1 327 ? -1.355 26.180 60.007 1.00 9.57 344 LEU A N 1
ATOM 2614 C CA . LEU A 1 327 ? -0.239 26.806 59.305 1.00 9.16 344 LEU A CA 1
ATOM 2615 C C . LEU A 1 327 ? -0.576 28.206 58.834 1.00 9.87 344 LEU A C 1
ATOM 2616 O O . LEU A 1 327 ? 0.265 29.094 58.896 1.00 11.38 344 LEU A O 1
ATOM 2621 N N . VAL A 1 328 ? -1.797 28.412 58.356 1.00 9.61 345 VAL A N 1
ATOM 2622 C CA . VAL A 1 328 ? -2.127 29.724 57.776 1.00 9.50 345 VAL A CA 1
ATOM 2623 C C . VAL A 1 328 ? -2.643 30.728 58.801 1.00 11.04 345 VAL A C 1
ATOM 2624 O O . VAL A 1 328 ? -2.911 31.867 58.447 1.00 12.04 345 VAL A O 1
ATOM 2628 N N . SER A 1 329 ? -2.798 30.307 60.058 1.00 10.13 346 SER A N 1
ATOM 2629 C CA . SER A 1 329 ? -3.329 31.197 61.090 1.00 11.89 346 SER A CA 1
ATOM 2630 C C . SER A 1 329 ? -2.335 31.413 62.236 1.00 12.46 346 SER A C 1
ATOM 2631 O O . SER A 1 329 ? -2.703 31.873 63.326 1.00 14.74 346 SER A O 1
ATOM 2634 N N . SER A 1 330 ? -1.072 31.097 61.971 1.00 11.04 347 SER A N 1
ATOM 2635 C CA . SER A 1 330 ? 0.009 31.300 62.927 1.00 11.90 347 SER A CA 1
ATOM 2636 C C . SER A 1 330 ? 1.347 31.313 62.206 1.00 12.38 347 SER A C 1
ATOM 2637 O O . SER A 1 330 ? 1.404 31.094 60.993 1.00 13.11 347 SER A O 1
ATOM 2640 N N . TYR A 1 331 ? 2.414 31.543 62.968 1.00 13.94 348 TYR A N 1
ATOM 2641 C CA . TYR A 1 331 ? 3.783 31.506 62.471 1.00 12.94 348 TYR A CA 1
ATOM 2642 C C . TYR A 1 331 ? 4.561 30.445 63.234 1.00 12.07 348 TYR A C 1
ATOM 2643 O O . TYR A 1 331 ? 4.182 30.072 64.350 1.00 13.45 348 TYR A O 1
ATOM 2652 N N . ALA A 1 332 ? 5.647 29.960 62.632 1.00 10.71 349 ALA A N 1
ATOM 2653 C CA . ALA A 1 332 ? 6.435 28.882 63.231 1.00 9.98 349 ALA A CA 1
ATOM 2654 C C . ALA A 1 332 ? 7.174 29.382 64.465 1.00 10.89 349 ALA A C 1
ATOM 2655 O O . ALA A 1 332 ? 7.905 30.378 64.402 1.00 14.40 349 ALA A O 1
ATOM 2657 N N . ALA A 1 333 ? 6.952 28.713 65.592 1.00 11.39 350 ALA A N 1
ATOM 2658 C CA . ALA A 1 333 ? 7.650 29.038 66.847 1.00 11.55 350 ALA A CA 1
ATOM 2659 C C . ALA A 1 333 ? 8.528 27.852 67.237 1.00 12.94 350 ALA A C 1
ATOM 2660 O O . ALA A 1 333 ? 8.055 26.720 67.311 1.00 13.98 350 ALA A O 1
ATOM 2662 N N . VAL A 1 334 ? 9.806 28.113 67.485 1.00 12.34 351 VAL A N 1
ATOM 2663 C CA . VAL A 1 334 ? 10.751 27.045 67.748 1.00 12.65 351 VAL A CA 1
ATOM 2664 C C . VAL A 1 334 ? 10.888 26.773 69.240 1.00 12.81 351 VAL A C 1
ATOM 2665 O O . VAL A 1 334 ? 11.000 27.698 70.040 1.00 15.08 351 VAL A O 1
ATOM 2669 N N . THR A 1 335 ? 10.891 25.491 69.589 1.00 12.18 352 THR A N 1
ATOM 2670 C CA . THR A 1 335 ? 11.336 25.041 70.896 1.00 12.93 352 THR A CA 1
ATOM 2671 C C . THR A 1 335 ? 12.469 24.046 70.676 1.00 12.90 352 THR A C 1
ATOM 2672 O O . THR A 1 335 ? 12.342 23.133 69.858 1.00 13.82 352 THR A O 1
ATOM 2676 N N . SER A 1 336 ? 13.574 24.227 71.394 1.00 12.42 353 SER A N 1
ATOM 2677 C CA . SER A 1 336 ? 14.670 23.266 71.343 1.00 14.92 353 SER A CA 1
ATOM 2678 C C . SER A 1 336 ? 14.219 21.961 72.006 1.00 15.99 353 SER A C 1
ATOM 2679 O O . SER A 1 336 ? 13.480 21.981 72.994 1.00 16.61 353 SER A O 1
ATOM 2682 N N . LEU A 1 337 ? 14.627 20.832 71.433 1.00 14.28 354 LEU A N 1
ATOM 2683 C CA . LEU A 1 337 ? 14.296 19.516 72.001 1.00 16.36 354 LEU A CA 1
ATOM 2684 C C . LEU A 1 337 ? 15.524 18.757 72.460 1.00 18.80 354 LEU A C 1
ATOM 2685 O O . LEU A 1 337 ? 15.423 17.863 73.300 1.00 23.46 354 LEU A O 1
ATOM 2690 N N . GLY A 1 338 ? 16.669 19.114 71.888 1.00 17.12 355 GLY A N 1
ATOM 2691 C CA . GLY A 1 338 ? 17.942 18.441 72.128 1.00 20.07 355 GLY A CA 1
ATOM 2692 C C . GLY A 1 338 ? 19.012 19.105 71.283 1.00 20.48 355 GLY A C 1
ATOM 2693 O O . GLY A 1 338 ? 18.731 20.072 70.567 1.00 19.84 355 GLY A O 1
ATOM 2694 N N . SER A 1 339 ? 20.234 18.582 71.356 1.00 20.37 356 SER A N 1
ATOM 2695 C CA . SER A 1 339 ? 21.392 19.165 70.670 1.00 21.09 356 SER A CA 1
ATOM 2696 C C . SER A 1 339 ? 21.183 19.445 69.180 1.00 19.46 356 SER A C 1
ATOM 2697 O O . SER A 1 339 ? 21.687 20.447 68.663 1.00 23.25 356 SER A O 1
ATOM 2700 N N . ASN A 1 340 ? 20.442 18.568 68.502 1.00 17.80 357 ASN A N 1
ATOM 2701 C CA . ASN A 1 340 ? 20.159 18.722 67.072 1.00 16.16 357 ASN A CA 1
ATOM 2702 C C . ASN A 1 340 ? 18.716 18.394 66.724 1.00 12.87 357 ASN A C 1
ATOM 2703 O O . ASN A 1 340 ? 18.436 17.780 65.690 1.00 14.28 357 ASN A O 1
ATOM 2708 N N . GLN A 1 341 ? 17.814 18.788 67.613 1.00 12.37 358 GLN A N 1
ATOM 2709 C CA . GLN A 1 341 ? 16.401 18.441 67.525 1.00 11.82 358 GLN A CA 1
ATOM 2710 C C . GLN A 1 341 ? 15.566 19.636 67.958 1.00 12.47 358 GLN A C 1
ATOM 2711 O O . GLN A 1 341 ? 15.907 20.329 68.932 1.00 12.17 358 GLN A O 1
ATOM 2717 N N . GLU A 1 342 ? 14.467 19.871 67.240 1.00 12.17 359 GLU A N 1
ATOM 2718 C CA . GLU A 1 342 ? 13.597 21.020 67.509 1.00 12.06 359 GLU A CA 1
ATOM 2719 C C . GLU A 1 342 ? 12.134 20.689 67.277 1.00 11.21 359 GLU A C 1
ATOM 2720 O O . GLU A 1 342 ? 11.804 19.737 66.565 1.00 11.39 359 GLU A O 1
ATOM 2726 N N . ALA A 1 343 ? 11.264 21.483 67.898 1.00 10.22 360 ALA A N 1
ATOM 2727 C CA . ALA A 1 343 ? 9.848 21.508 67.582 1.00 10.14 360 ALA A CA 1
ATOM 2728 C C . ALA A 1 343 ? 9.562 22.853 66.936 1.00 10.74 360 ALA A C 1
ATOM 2729 O O . ALA A 1 343 ? 9.943 23.899 67.469 1.00 11.51 360 ALA A O 1
ATOM 2731 N N . HIS A 1 344 ? 8.916 22.814 65.771 1.00 9.98 361 HIS A N 1
ATOM 2732 C CA . HIS A 1 344 ? 8.382 24.014 65.143 1.00 9.74 361 HIS A CA 1
ATOM 2733 C C . HIS A 1 344 ? 6.891 23.915 65.270 1.00 9.88 361 HIS A C 1
ATOM 2734 O O . HIS A 1 344 ? 6.268 23.007 64.709 1.00 10.79 361 HIS A O 1
ATOM 2741 N N . VAL A 1 345 ? 6.304 24.852 66.007 1.00 10.09 362 VAL A N 1
ATOM 2742 C CA . VAL A 1 345 ? 4.898 24.779 66.386 1.00 10.43 362 VAL A CA 1
ATOM 2743 C C . VAL A 1 345 ? 4.131 25.962 65.828 1.00 10.46 362 VAL A C 1
ATOM 2744 O O . VAL A 1 345 ? 4.581 27.103 65.918 1.00 10.69 362 VAL A O 1
ATOM 2748 N N . TYR A 1 346 ? 2.987 25.651 65.230 1.00 10.60 363 TYR A N 1
ATOM 2749 C CA . TYR A 1 346 ? 2.059 26.627 64.686 1.00 10.67 363 TYR A CA 1
ATOM 2750 C C . TYR A 1 346 ? 0.786 26.580 65.518 1.00 11.38 363 TYR A C 1
ATOM 2751 O O . TYR A 1 346 ? -0.064 25.723 65.302 1.00 12.05 363 TYR A O 1
ATOM 2760 N N . ARG A 1 347 ? 0.664 27.497 66.475 1.00 12.73 364 ARG A N 1
ATOM 2761 C CA . ARG A 1 347 ? -0.460 27.510 67.404 1.00 14.08 364 ARG A CA 1
ATOM 2762 C C . ARG A 1 347 ? -1.222 28.807 67.203 1.00 15.62 364 ARG A C 1
ATOM 2763 O O . ARG A 1 347 ? -0.697 29.894 67.460 1.00 16.89 364 ARG A O 1
ATOM 2771 N N . SER A 1 348 ? -2.452 28.694 66.719 1.00 17.79 365 SER A N 1
ATOM 2772 C CA . SER A 1 348 ? -3.246 29.881 66.412 1.00 21.79 365 SER A CA 1
ATOM 2773 C C . SER A 1 348 ? -3.910 30.463 67.657 1.00 26.23 365 SER A C 1
ATOM 2774 O O . SER A 1 348 ? -4.088 29.767 68.666 1.00 30.24 365 SER A O 1
ATOM 2777 N N . LYS A 1 349 ? -4.290 31.738 67.561 1.00 31.75 366 LYS A N 1
ATOM 2778 C CA . LYS A 1 349 ? -5.028 32.434 68.617 1.00 37.88 366 LYS A CA 1
ATOM 2779 C C . LYS A 1 349 ? -6.284 31.658 69.033 1.00 37.08 366 LYS A C 1
ATOM 2780 O O . LYS A 1 349 ? -6.738 31.769 70.173 1.00 39.62 366 LYS A O 1
ATOM 2786 N N . SER A 1 350 ? -6.826 30.865 68.109 1.00 28.98 367 SER A N 1
ATOM 2787 C CA . SER A 1 350 ? -8.076 30.142 68.336 1.00 34.65 367 SER A CA 1
ATOM 2788 C C . SER A 1 350 ? -7.893 28.757 68.954 1.00 38.29 367 SER A C 1
ATOM 2789 O O . SER A 1 350 ? -8.857 28.165 69.437 1.00 42.51 367 SER A O 1
ATOM 2792 N N . GLY A 1 351 ? -6.672 28.229 68.917 1.00 36.59 368 GLY A N 1
ATOM 2793 C CA . GLY A 1 351 ? -6.411 26.920 69.509 1.00 35.11 368 GLY A CA 1
ATOM 2794 C C . GLY A 1 351 ? -5.947 25.827 68.562 1.00 28.59 368 GLY A C 1
ATOM 2795 O O . GLY A 1 351 ? -5.386 24.832 69.013 1.00 39.64 368 GLY A O 1
ATOM 2796 N N . ALA A 1 352 ? -6.178 25.996 67.257 1.00 29.14 369 ALA A N 1
ATOM 2797 C CA . ALA A 1 352 ? -5.626 25.064 66.261 1.00 24.34 369 ALA A CA 1
ATOM 2798 C C . ALA A 1 352 ? -4.116 24.974 66.457 1.00 21.28 369 ALA A C 1
ATOM 2799 O O . ALA A 1 352 ? -3.459 25.979 66.741 1.00 21.14 369 ALA A O 1
ATOM 2801 N N . CYS A 1 353 ? -3.567 23.773 66.333 1.00 17.17 370 CYS A N 1
ATOM 2802 C CA . CYS A 1 353 ? -2.147 23.566 66.602 1.00 14.26 370 CYS A CA 1
ATOM 2803 C C . CYS A 1 353 ? -1.594 22.482 65.695 1.00 14.19 370 CYS A C 1
ATOM 2804 O O . CYS A 1 353 ? -2.143 21.381 65.646 1.00 14.94 370 CYS A O 1
ATOM 2807 N N . ALA A 1 354 ? -0.511 22.788 64.985 1.00 12.71 371 ALA A N 1
ATOM 2808 C CA . ALA A 1 354 ? 0.258 21.765 64.271 1.00 10.71 371 ALA A CA 1
ATOM 2809 C C . ALA A 1 354 ? 1.724 21.874 64.673 1.00 10.70 371 ALA A C 1
ATOM 2810 O O . ALA A 1 354 ? 2.233 22.976 64.885 1.00 11.25 371 ALA A O 1
ATOM 2812 N N . ALA A 1 355 ? 2.397 20.733 64.783 1.00 9.93 372 ALA A N 1
ATOM 2813 C CA . ALA A 1 355 ? 3.795 20.713 65.183 1.00 9.97 372 ALA A CA 1
ATOM 2814 C C . ALA A 1 355 ? 4.636 19.834 64.283 1.00 10.44 372 ALA A C 1
ATOM 2815 O O . ALA A 1 355 ? 4.178 18.790 63.794 1.00 10.67 372 ALA A O 1
ATOM 2817 N N . PHE A 1 356 ? 5.874 20.268 64.083 1.00 9.03 373 PHE A N 1
ATOM 2818 C CA . PHE A 1 356 ? 6.889 19.502 63.366 1.00 9.32 373 PHE A CA 1
ATOM 2819 C C . PHE A 1 356 ? 8.004 19.189 64.349 1.00 9.96 373 PHE A C 1
ATOM 2820 O O . PHE A 1 356 ? 8.575 20.107 64.937 1.00 10.20 373 PHE A O 1
ATOM 2828 N N . LEU A 1 357 ? 8.317 17.905 64.524 1.00 9.63 374 LEU A N 1
ATOM 2829 C CA . LEU A 1 357 ? 9.418 17.491 65.410 1.00 10.35 374 LEU A CA 1
ATOM 2830 C C . LEU A 1 357 ? 10.567 16.973 64.571 1.00 10.14 374 LEU A C 1
ATOM 2831 O O . LEU A 1 357 ? 10.395 16.034 63.806 1.00 9.97 374 LEU A O 1
ATOM 2836 N N . SER A 1 358 ? 11.734 17.592 64.721 1.00 10.16 375 SER A N 1
ATOM 2837 C CA . SER A 1 358 ? 12.859 17.356 63.816 1.00 10.32 375 SER A CA 1
ATOM 2838 C C . SER A 1 358 ? 14.086 16.773 64.485 1.00 10.92 375 SER A C 1
ATOM 2839 O O . SER A 1 358 ? 14.427 17.122 65.619 1.00 11.90 375 SER A O 1
ATOM 2842 N N . ASN A 1 359 ? 14.766 15.911 63.741 1.00 10.79 376 ASN A N 1
ATOM 2843 C CA . ASN A 1 359 ? 16.069 15.402 64.116 1.00 10.72 376 ASN A CA 1
ATOM 2844 C C . ASN A 1 359 ? 17.022 15.640 62.952 1.00 10.62 376 ASN A C 1
ATOM 2845 O O . ASN A 1 359 ? 16.924 14.970 61.925 1.00 11.08 376 ASN A O 1
ATOM 2850 N N . TYR A 1 360 ? 17.929 16.603 63.108 1.00 11.42 377 TYR A N 1
ATOM 2851 C CA . TYR A 1 360 ? 18.881 16.952 62.054 1.00 12.54 377 TYR A CA 1
ATOM 2852 C C . TYR A 1 360 ? 20.149 16.100 62.078 1.00 13.55 377 TYR A C 1
ATOM 2853 O O . TYR A 1 360 ? 20.997 16.218 61.190 1.00 15.26 377 TYR A O 1
ATOM 2862 N N . ASP A 1 361 ? 20.291 15.259 63.097 1.00 12.86 378 ASP A N 1
ATOM 2863 C CA . ASP A 1 361 ? 21.449 14.379 63.196 1.00 14.79 378 ASP A CA 1
ATOM 2864 C C . ASP A 1 361 ? 21.349 13.370 62.054 1.00 15.48 378 ASP A C 1
ATOM 2865 O O . ASP A 1 361 ? 20.349 12.667 61.944 1.00 16.20 378 ASP A O 1
ATOM 2870 N N . SER A 1 362 ? 22.365 13.319 61.193 1.00 16.34 379 SER A N 1
ATOM 2871 C CA . SER A 1 362 ? 22.328 12.412 60.047 1.00 16.02 379 SER A CA 1
ATOM 2872 C C . SER A 1 362 ? 22.728 10.974 60.385 1.00 16.77 379 SER A C 1
ATOM 2873 O O . SER A 1 362 ? 22.647 10.098 59.530 1.00 17.53 379 SER A O 1
ATOM 2876 N N . ARG A 1 363 ? 23.143 10.728 61.623 1.00 17.42 380 ARG A N 1
ATOM 2877 C CA . ARG A 1 363 ? 23.683 9.420 61.991 1.00 19.72 380 ARG A CA 1
ATOM 2878 C C . ARG A 1 363 ? 22.861 8.704 63.053 1.00 19.25 380 ARG A C 1
ATOM 2879 O O . ARG A 1 363 ? 22.721 7.476 63.012 1.00 22.25 380 ARG A O 1
ATOM 2887 N N . TYR A 1 364 ? 22.320 9.465 64.000 1.00 18.04 381 TYR A N 1
ATOM 2888 C CA . TYR A 1 364 ? 21.667 8.869 65.168 1.00 19.00 381 TYR A CA 1
ATOM 2889 C C . TYR A 1 364 ? 20.198 9.228 65.344 1.00 18.28 381 TYR A C 1
ATOM 2890 O O . TYR A 1 364 ? 19.775 10.365 65.084 1.00 16.85 381 TYR A O 1
ATOM 2899 N N . SER A 1 365 ? 19.439 8.241 65.809 1.00 19.24 382 SER A N 1
ATOM 2900 C CA . SER A 1 365 ? 18.072 8.442 66.279 1.00 18.97 382 SER A CA 1
ATOM 2901 C C . SER A 1 365 ? 18.054 9.113 67.635 1.00 18.24 382 SER A C 1
ATOM 2902 O O . SER A 1 365 ? 18.940 8.884 68.465 1.00 19.90 382 SER A O 1
ATOM 2905 N N . VAL A 1 366 ? 17.029 9.926 67.858 1.00 16.04 383 VAL A N 1
ATOM 2906 C CA . VAL A 1 366 ? 16.807 10.564 69.151 1.00 16.41 383 VAL A CA 1
ATOM 2907 C C . VAL A 1 366 ? 15.322 10.475 69.500 1.00 17.40 383 VAL A C 1
ATOM 2908 O O . VAL A 1 366 ? 14.463 10.777 68.667 1.00 17.67 383 VAL A O 1
ATOM 2912 N N . LYS A 1 367 ? 15.032 10.043 70.723 1.00 15.57 384 LYS A N 1
ATOM 2913 C CA . LYS A 1 367 ? 13.666 10.035 71.228 1.00 15.12 384 LYS A CA 1
ATOM 2914 C C . LYS A 1 367 ? 13.486 11.329 72.001 1.00 16.62 384 LYS A C 1
ATOM 2915 O O . LYS A 1 367 ? 14.249 11.618 72.911 1.00 19.91 384 LYS A O 1
ATOM 2921 N N . VAL A 1 368 ? 12.497 12.118 71.600 1.00 15.91 385 VAL A N 1
ATOM 2922 C CA . VAL A 1 368 ? 12.203 13.389 72.252 1.00 16.57 385 VAL A CA 1
ATOM 2923 C C . VAL A 1 368 ? 10.878 13.272 73.004 1.00 16.19 385 VAL A C 1
ATOM 2924 O O . VAL A 1 368 ? 10.074 12.373 72.728 1.00 15.77 385 VAL A O 1
ATOM 2928 N N . THR A 1 369 ? 10.665 14.177 73.952 1.00 15.03 386 THR A N 1
ATOM 2929 C CA . THR A 1 369 ? 9.405 14.263 74.666 1.00 15.61 386 THR A CA 1
ATOM 2930 C C . THR A 1 369 ? 8.786 15.595 74.309 1.00 13.90 386 THR A C 1
ATOM 2931 O O . THR A 1 369 ? 9.413 16.642 74.471 1.00 15.73 386 THR A O 1
ATOM 2935 N N . PHE A 1 370 ? 7.571 15.540 73.776 1.00 14.07 387 PHE A N 1
ATOM 2936 C CA . PHE A 1 370 ? 6.855 16.734 73.382 1.00 14.39 387 PHE A CA 1
ATOM 2937 C C . PHE A 1 370 ? 5.452 16.691 73.958 1.00 15.42 387 PHE A C 1
ATOM 2938 O O . PHE A 1 370 ? 4.689 15.764 73.681 1.00 16.28 387 PHE A O 1
ATOM 2946 N N . GLN A 1 371 ? 5.130 17.696 74.773 1.00 15.21 388 GLN A N 1
ATOM 2947 C CA . GLN A 1 371 ? 3.811 17.810 75.402 1.00 15.56 388 GLN A CA 1
ATOM 2948 C C . GLN A 1 371 ? 3.451 16.489 76.086 1.00 15.78 388 GLN A C 1
ATOM 2949 O O . GLN A 1 371 ? 2.355 15.941 75.921 1.00 16.40 388 GLN A O 1
ATOM 2955 N N . ASN A 1 372 ? 4.439 15.981 76.822 1.00 16.52 389 ASN A N 1
ATOM 2956 C CA . ASN A 1 372 ? 4.332 14.802 77.676 1.00 15.67 389 ASN A CA 1
ATOM 2957 C C . ASN A 1 372 ? 4.285 13.464 76.954 1.00 16.72 389 ASN A C 1
ATOM 2958 O O . ASN A 1 372 ? 4.017 12.448 77.584 1.00 18.70 389 ASN A O 1
ATOM 2963 N N . ARG A 1 373 ? 4.555 13.450 75.649 1.00 16.03 390 ARG A N 1
ATOM 2964 C CA . ARG A 1 373 ? 4.513 12.198 74.885 1.00 16.18 390 ARG A CA 1
ATOM 2965 C C . ARG A 1 373 ? 5.852 11.916 74.215 1.00 15.52 390 ARG A C 1
ATOM 2966 O O . ARG A 1 373 ? 6.524 12.841 73.769 1.00 16.08 390 ARG A O 1
ATOM 2974 N N . PRO A 1 374 ? 6.242 10.632 74.136 1.00 16.32 391 PRO A N 1
ATOM 2975 C CA . PRO A 1 374 ? 7.496 10.276 73.470 1.00 16.70 391 PRO A CA 1
ATOM 2976 C C . PRO A 1 374 ? 7.342 10.151 71.956 1.00 16.41 391 PRO A C 1
ATOM 2977 O O . PRO A 1 374 ? 6.341 9.614 71.476 1.00 16.62 391 PRO A O 1
ATOM 2981 N N . TYR A 1 375 ? 8.337 10.643 71.222 1.00 15.66 392 TYR A N 1
ATOM 2982 C CA . TYR A 1 375 ? 8.373 10.521 69.769 1.00 13.45 392 TYR A CA 1
ATOM 2983 C C . TYR A 1 375 ? 9.775 10.124 69.394 1.00 15.98 392 TYR A C 1
ATOM 2984 O O . TYR A 1 375 ? 10.732 10.840 69.706 1.00 17.49 392 TYR A O 1
ATOM 2993 N N . ASN A 1 376 ? 9.916 8.978 68.745 1.00 15.05 393 ASN A N 1
ATOM 2994 C CA . ASN A 1 376 ? 11.222 8.636 68.234 1.00 16.84 393 ASN A CA 1
ATOM 2995 C C . ASN A 1 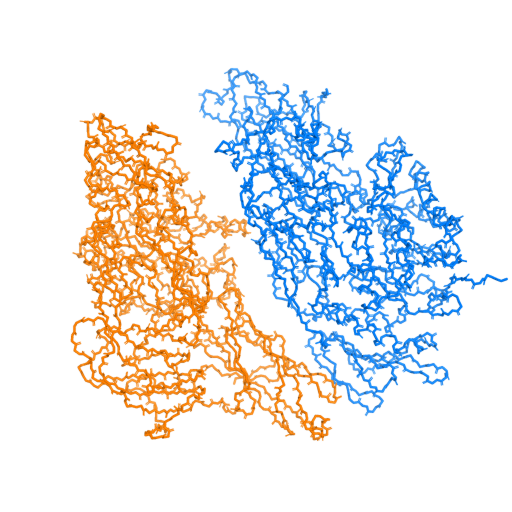376 ? 11.461 9.208 66.860 1.00 15.80 393 ASN A C 1
ATOM 2996 O O . ASN A 1 376 ? 10.619 9.104 65.959 1.00 16.19 393 ASN A O 1
ATOM 3001 N N . LEU A 1 377 ? 12.615 9.840 66.709 1.00 14.20 394 LEU A N 1
ATOM 3002 C CA . LEU A 1 377 ? 12.929 10.481 65.449 1.00 12.52 394 LEU A CA 1
ATOM 3003 C C . LEU A 1 377 ? 14.147 9.832 64.853 1.00 13.15 394 LEU A C 1
ATOM 3004 O O . LEU A 1 377 ? 15.251 10.031 65.355 1.00 13.38 394 LEU A O 1
ATOM 3009 N N . PRO A 1 378 ? 13.955 9.045 63.783 1.00 14.48 395 PRO A N 1
ATOM 3010 C CA . PRO A 1 378 ? 15.098 8.503 63.054 1.00 15.06 395 PRO A CA 1
ATOM 3011 C C . PRO A 1 378 ? 16.030 9.619 62.586 1.00 13.15 395 PRO A C 1
ATOM 3012 O O . PRO A 1 378 ? 15.620 10.795 62.546 1.00 12.56 395 PRO A O 1
ATOM 3016 N N . PRO A 1 379 ? 17.274 9.265 62.226 1.00 12.22 396 PRO A N 1
ATOM 3017 C CA . PRO A 1 379 ? 18.200 10.291 61.760 1.00 12.16 396 PRO A CA 1
ATOM 3018 C C . PRO A 1 379 ? 17.599 11.022 60.573 1.00 12.19 396 PRO A C 1
ATOM 3019 O O . PRO A 1 379 ? 16.876 10.410 59.767 1.00 11.92 396 PRO A O 1
ATOM 3023 N N . TRP A 1 380 ? 17.861 12.324 60.493 1.00 11.09 397 TRP A N 1
ATOM 3024 C CA . TRP A 1 380 ? 17.537 13.105 59.304 1.00 11.06 397 TRP A CA 1
ATOM 3025 C C . TRP A 1 380 ? 16.071 12.970 58.963 1.00 10.93 397 TRP A C 1
ATOM 3026 O O . TRP A 1 380 ? 15.706 12.639 57.827 1.00 11.18 397 TRP A O 1
ATOM 3037 N N . SER A 1 381 ? 15.209 13.224 59.947 1.00 10.12 398 SER A N 1
ATOM 3038 C CA . SER A 1 381 ? 13.769 13.046 59.757 1.00 9.59 398 SER A CA 1
ATOM 3039 C C . SER A 1 381 ? 12.957 14.069 60.531 1.00 9.65 398 SER A C 1
ATOM 3040 O O . SER A 1 381 ? 13.447 14.682 61.480 1.00 10.34 398 SER A O 1
ATOM 3043 N N . ILE A 1 382 ? 11.703 14.231 60.112 1.00 9.41 399 ILE A N 1
ATOM 3044 C CA . ILE A 1 382 ? 10.758 15.121 60.769 1.00 8.63 399 ILE A CA 1
ATOM 3045 C C . ILE A 1 382 ? 9.416 14.406 60.896 1.00 9.28 399 ILE A C 1
ATOM 3046 O O . ILE A 1 382 ? 8.922 13.842 59.920 1.00 9.70 399 ILE A O 1
ATOM 3051 N N . SER A 1 383 ? 8.830 14.430 62.091 1.00 9.96 400 SER A N 1
ATOM 3052 C CA . SER A 1 383 ? 7.472 13.938 62.299 1.00 9.63 400 SER A CA 1
ATOM 3053 C C . SER A 1 383 ? 6.486 15.091 62.275 1.00 10.09 400 SER A C 1
ATOM 3054 O O . SER A 1 383 ? 6.782 16.168 62.783 1.00 10.33 400 SER A O 1
ATOM 3057 N N . ILE A 1 384 ? 5.322 14.867 61.671 1.00 10.02 401 ILE A N 1
ATOM 3058 C CA . ILE A 1 384 ? 4.307 15.911 61.552 1.00 9.95 401 ILE A CA 1
ATOM 3059 C C . ILE A 1 384 ? 3.116 15.528 62.413 1.00 9.40 401 ILE A C 1
ATOM 3060 O O . ILE A 1 384 ? 2.560 14.433 62.271 1.00 10.47 401 ILE A O 1
ATOM 3065 N N . LEU A 1 385 ? 2.753 16.438 63.311 1.00 9.39 402 LEU A N 1
ATOM 3066 C CA . LEU A 1 385 ? 1.638 16.264 64.245 1.00 9.43 402 LEU A CA 1
ATOM 3067 C C . LEU A 1 385 ? 0.581 17.321 63.919 1.00 9.62 402 LEU A C 1
ATOM 3068 O O . LEU A 1 385 ? 0.629 18.424 64.452 1.00 10.48 402 LEU A O 1
ATOM 3073 N N . PRO A 1 386 ? -0.381 16.991 63.039 1.00 10.87 403 PRO A N 1
ATOM 3074 C CA . PRO A 1 386 ? -1.291 18.031 62.536 1.00 11.56 403 PRO A CA 1
ATOM 3075 C C . PRO A 1 386 ? -2.205 18.652 63.591 1.00 12.49 403 PRO A C 1
ATOM 3076 O O . PRO A 1 386 ? -2.807 19.698 63.328 1.00 14.55 403 PRO A O 1
ATOM 3080 N N . ASP A 1 387 ? -2.281 18.019 64.765 1.00 13.55 404 ASP A N 1
ATOM 3081 C CA . ASP A 1 387 ? -3.050 18.506 65.915 1.00 13.75 404 ASP A CA 1
ATOM 3082 C C . ASP A 1 387 ? -2.174 18.709 67.168 1.00 13.90 404 ASP A C 1
ATOM 3083 O O . ASP A 1 387 ? -2.694 18.868 68.282 1.00 15.84 404 ASP A O 1
ATOM 3088 N N . CYS A 1 388 ? -0.854 18.682 66.976 1.00 12.29 405 CYS A N 1
ATOM 3089 C CA . CYS A 1 388 ? 0.143 18.766 68.063 1.00 13.33 405 CYS A CA 1
ATOM 3090 C C . CYS A 1 388 ? 0.120 17.602 69.046 1.00 14.84 405 CYS A C 1
ATOM 3091 O O . CYS A 1 388 ? 0.796 17.651 70.078 1.00 15.95 405 CYS A O 1
ATOM 3094 N N . LYS A 1 389 ? -0.623 16.547 68.716 1.00 16.90 406 LYS A N 1
ATOM 3095 C CA . LYS A 1 389 ? -0.861 15.460 69.670 1.00 20.06 406 LYS A CA 1
ATOM 3096 C C . LYS A 1 389 ? -0.406 14.103 69.175 1.00 22.83 406 LYS A C 1
ATOM 3097 O O . LYS A 1 389 ? 0.187 13.335 69.933 1.00 30.55 406 LYS A O 1
ATOM 3103 N N . THR A 1 390 ? -0.709 13.788 67.920 1.00 22.39 407 THR A N 1
ATOM 3104 C CA . THR A 1 390 ? -0.379 12.476 67.368 1.00 23.18 407 THR A CA 1
ATOM 3105 C C . THR A 1 390 ? 0.365 12.618 66.033 1.00 20.06 407 THR A C 1
ATOM 3106 O O . THR A 1 390 ? -0.043 13.375 65.146 1.00 20.26 407 THR A O 1
ATOM 3110 N N . ALA A 1 391 ? 1.477 11.905 65.909 1.00 17.38 408 ALA A N 1
ATOM 3111 C CA . ALA A 1 391 ? 2.266 11.938 64.681 1.00 14.63 408 ALA A CA 1
ATOM 3112 C C . ALA A 1 391 ? 1.564 11.069 63.649 1.00 17.78 408 ALA A C 1
ATOM 3113 O O . ALA A 1 391 ? 1.288 9.899 63.912 1.00 23.11 408 ALA A O 1
ATOM 3115 N N . VAL A 1 392 ? 1.230 11.648 62.501 1.00 11.51 409 VAL A N 1
ATOM 3116 C CA . VAL A 1 392 ? 0.583 10.886 61.423 1.00 11.67 409 VAL A CA 1
ATOM 3117 C C . VAL A 1 392 ? 1.580 10.500 60.332 1.00 11.70 409 VAL A C 1
ATOM 3118 O O . VAL A 1 392 ? 1.301 9.634 59.503 1.00 11.54 409 VAL A O 1
ATOM 3122 N N . TYR A 1 393 ? 2.747 11.133 60.353 1.00 10.69 410 TYR A N 1
ATOM 3123 C CA . TYR A 1 393 ? 3.729 10.971 59.282 1.00 9.89 410 TYR A CA 1
ATOM 3124 C C . TYR A 1 393 ? 5.111 11.310 59.804 1.00 10.37 410 TYR A C 1
ATOM 3125 O O . TYR A 1 393 ? 5.264 12.229 60.611 1.00 10.79 410 TYR A O 1
ATOM 3134 N N . ASN A 1 394 ? 6.110 10.552 59.358 1.00 9.82 411 ASN A N 1
ATOM 3135 C CA . ASN A 1 394 ? 7.501 10.907 59.579 1.00 9.54 411 ASN A CA 1
ATOM 3136 C C . ASN A 1 394 ? 8.216 10.745 58.245 1.00 10.50 411 ASN A C 1
ATOM 3137 O O . ASN A 1 394 ? 7.985 9.773 57.522 1.00 10.81 411 ASN A O 1
ATOM 3142 N N . THR A 1 395 ? 9.081 11.699 57.917 1.00 9.23 412 THR A N 1
ATOM 3143 C CA . THR A 1 395 ? 9.658 11.768 56.582 1.00 8.89 412 THR A CA 1
ATOM 3144 C C . THR A 1 395 ? 10.561 10.576 56.246 1.00 9.72 412 THR A C 1
ATOM 3145 O O . THR A 1 395 ? 10.839 10.334 55.078 1.00 10.64 412 THR A O 1
ATOM 3149 N N . ALA A 1 396 ? 10.998 9.821 57.259 1.00 10.15 413 ALA A N 1
ATOM 3150 C CA . ALA A 1 396 ? 11.895 8.687 57.026 1.00 11.39 413 ALA A CA 1
ATOM 3151 C C . ALA A 1 396 ? 11.154 7.357 57.095 1.00 12.02 413 ALA A C 1
ATOM 3152 O O . ALA A 1 396 ? 11.752 6.291 56.895 1.00 15.02 413 ALA A O 1
ATOM 3154 N N . GLN A 1 397 ? 9.858 7.410 57.378 1.00 11.91 414 GLN A N 1
ATOM 3155 C CA . GLN A 1 397 ? 9.072 6.184 57.485 1.00 14.33 414 GLN A CA 1
ATOM 3156 C C . GLN A 1 397 ? 8.190 6.085 56.261 1.00 14.68 414 GLN A C 1
ATOM 3157 O O . GLN A 1 397 ? 7.178 6.799 56.143 1.00 15.02 414 GLN A O 1
ATOM 3163 N N . VAL A 1 398 ? 8.600 5.212 55.343 1.00 14.54 415 VAL A N 1
ATOM 3164 C CA . VAL A 1 398 ? 7.965 5.098 54.041 1.00 15.35 415 VAL A CA 1
ATOM 3165 C C . VAL A 1 398 ? 6.940 3.971 54.076 1.00 16.21 415 VAL A C 1
ATOM 3166 O O . VAL A 1 398 ? 7.293 2.794 54.226 1.00 19.58 415 VAL A O 1
ATOM 3170 N N . ASN A 1 399 ? 5.669 4.348 53.959 1.00 17.42 416 ASN A N 1
ATOM 3171 C CA . ASN A 1 399 ? 4.567 3.399 54.013 1.00 18.16 416 ASN A CA 1
ATOM 3172 C C . ASN A 1 399 ? 4.076 2.952 52.635 1.00 22.94 416 ASN A C 1
ATOM 3173 O O . ASN A 1 399 ? 3.219 2.076 52.536 1.00 29.02 416 ASN A O 1
ATOM 3178 N N . SER A 1 400 ? 4.631 3.546 51.579 1.00 19.80 417 SER A N 1
ATOM 3179 C CA . SER A 1 400 ? 4.334 3.108 50.211 1.00 20.33 417 SER A CA 1
ATOM 3180 C C . SER A 1 400 ? 5.278 2.000 49.791 1.00 22.79 417 SER A C 1
ATOM 3181 O O . SER A 1 400 ? 6.465 2.043 50.105 1.00 22.04 417 SER A O 1
ATOM 3184 N N . GLN A 1 401 ? 4.733 1.004 49.096 1.00 25.63 418 GLN A N 1
ATOM 3185 C CA . GLN A 1 401 ? 5.514 -0.090 48.536 1.00 26.74 418 GLN A CA 1
ATOM 3186 C C . GLN A 1 401 ? 6.370 0.452 47.390 1.00 23.94 418 GLN A C 1
ATOM 3187 O O . GLN A 1 401 ? 5.933 1.337 46.654 1.00 25.38 418 GLN A O 1
ATOM 3193 N N . SER A 1 402 ? 7.589 -0.065 47.261 1.00 25.71 419 SER A N 1
ATOM 3194 C CA . SER A 1 402 ? 8.470 0.284 46.152 1.00 22.46 419 SER A CA 1
ATOM 3195 C C . SER A 1 402 ? 8.022 -0.389 44.856 1.00 25.20 419 SER A C 1
ATOM 3196 O O . SER A 1 402 ? 7.244 -1.342 44.881 1.00 28.89 419 SER A O 1
ATOM 3199 N N . SER A 1 403 ? 8.512 0.114 43.726 1.00 23.59 420 SER A N 1
ATOM 3200 C CA . SER A 1 403 ? 8.244 -0.508 42.434 1.00 23.22 420 SER A CA 1
ATOM 3201 C C . SER A 1 403 ? 9.527 -0.566 41.621 1.00 29.19 420 SER A C 1
ATOM 3202 O O . SER A 1 403 ? 10.410 0.281 41.782 1.00 32.20 420 SER A O 1
ATOM 3205 N N . SER A 1 404 ? 9.627 -1.579 40.767 1.00 23.67 421 SER A N 1
ATOM 3206 C CA . SER A 1 404 ? 10.754 -1.717 39.850 1.00 25.37 421 SER A CA 1
ATOM 3207 C C . SER A 1 404 ? 10.246 -1.626 38.423 1.00 25.27 421 SER A C 1
ATOM 3208 O O . SER A 1 404 ? 9.044 -1.746 38.168 1.00 27.05 421 SER A O 1
ATOM 3211 N N . ILE A 1 405 ? 11.170 -1.432 37.491 1.00 21.28 422 ILE A N 1
ATOM 3212 C CA . ILE A 1 405 ? 10.817 -1.261 36.091 1.00 24.26 422 ILE A CA 1
ATOM 3213 C C . ILE A 1 405 ? 10.883 -2.608 35.365 1.00 24.84 422 ILE A C 1
ATOM 3214 O O . ILE A 1 405 ? 11.820 -3.379 35.568 1.00 27.48 422 ILE A O 1
ATOM 3219 N N . LYS A 1 406 ? 9.873 -2.898 34.548 1.00 23.66 423 LYS A N 1
ATOM 3220 C CA . LYS A 1 406 ? 9.963 -3.986 33.590 1.00 25.38 423 LYS A CA 1
ATOM 3221 C C . LYS A 1 406 ? 9.774 -3.484 32.159 1.00 28.69 423 LYS A C 1
ATOM 3222 O O . LYS A 1 406 ? 8.800 -2.791 31.850 1.00 23.81 423 LYS A O 1
ATOM 3228 N N . MET A 1 407 ? 10.732 -3.824 31.300 1.00 29.44 424 MET A N 1
ATOM 3229 C CA . MET A 1 407 ? 10.626 -3.543 29.877 1.00 29.28 424 MET A CA 1
ATOM 3230 C C . MET A 1 407 ? 10.541 -4.884 29.170 1.00 33.28 424 MET A C 1
ATOM 3231 O O . MET A 1 407 ? 11.524 -5.631 29.104 1.00 38.52 424 MET A O 1
ATOM 3236 N N . THR A 1 408 ? 9.345 -5.196 28.680 1.00 27.43 425 THR A N 1
ATOM 3237 C CA . THR A 1 408 ? 9.057 -6.500 28.102 1.00 30.97 425 THR A CA 1
ATOM 3238 C C . THR A 1 408 ? 8.904 -6.369 26.600 1.00 32.65 425 THR A C 1
ATOM 3239 O O . THR A 1 408 ? 7.991 -5.678 26.133 1.00 29.89 425 THR A O 1
ATOM 3243 N N . PRO A 1 409 ? 9.797 -7.029 25.836 1.00 38.64 426 PRO A N 1
ATOM 3244 C CA . PRO A 1 409 ? 9.665 -7.040 24.384 1.00 26.65 426 PRO A CA 1
ATOM 3245 C C . PRO A 1 409 ? 8.235 -7.354 23.944 1.00 27.04 426 PRO A C 1
ATOM 3246 O O . PRO A 1 409 ? 7.552 -8.157 24.582 1.00 35.84 426 PRO A O 1
ATOM 3250 N N . ALA A 1 410 ? 7.794 -6.692 22.877 1.00 29.70 427 ALA A N 1
ATOM 3251 C CA . ALA A 1 410 ? 6.476 -6.913 22.297 1.00 29.61 427 ALA A CA 1
ATOM 3252 C C . ALA A 1 410 ? 6.562 -6.903 20.772 1.00 37.65 427 ALA A C 1
ATOM 3253 O O . ALA A 1 410 ? 7.140 -5.988 20.187 1.00 35.79 427 ALA A O 1
ATOM 3255 N N . GLY A 1 411 ? 6.002 -7.929 20.137 1.00 44.94 428 GLY A N 1
ATOM 3256 C CA . GLY A 1 411 ? 5.879 -7.966 18.677 1.00 50.68 428 GLY A CA 1
ATOM 3257 C C . GLY A 1 411 ? 7.024 -8.581 17.886 1.00 57.02 428 GLY A C 1
ATOM 3258 O O . GLY A 1 411 ? 6.852 -8.920 16.713 1.00 62.52 428 GLY A O 1
ATOM 3259 N N . GLY A 1 412 ? 8.192 -8.718 18.513 1.00 54.85 429 GLY A N 1
ATOM 3260 C CA . GLY A 1 412 ? 9.359 -9.327 17.863 1.00 55.86 429 GLY A CA 1
ATOM 3261 C C . GLY A 1 412 ? 10.144 -8.395 16.952 1.00 52.71 429 GLY A C 1
ATOM 3262 O O . GLY A 1 412 ? 9.963 -7.179 16.985 1.00 50.03 429 GLY A O 1
ATOM 3263 N N . GLY A 1 413 ? 11.021 -8.977 16.135 1.00 40.62 430 GLY A N 1
ATOM 3264 C CA . GLY A 1 413 ? 11.890 -8.220 15.229 1.00 37.31 430 GLY A CA 1
ATOM 3265 C C . GLY A 1 413 ? 11.199 -7.763 13.957 1.00 32.01 430 GLY A C 1
ATOM 3266 O O . GLY A 1 413 ? 10.221 -8.365 13.511 1.00 35.50 430 GLY A O 1
ATOM 3267 N N . LEU A 1 414 ? 11.734 -6.698 13.370 1.00 26.33 431 LEU A N 1
ATOM 3268 C CA . LEU A 1 414 ? 11.141 -6.045 12.205 1.00 26.05 431 LEU A CA 1
ATOM 3269 C C . LEU A 1 414 ? 11.945 -6.325 10.941 1.00 25.43 431 LEU A C 1
ATOM 3270 O O . LEU A 1 414 ? 13.034 -6.889 11.005 1.00 28.85 431 LEU A O 1
ATOM 3275 N N . SER A 1 415 ? 11.398 -5.924 9.795 1.00 24.69 432 SER A N 1
ATOM 3276 C CA . SER A 1 415 ? 12.084 -6.084 8.523 1.00 25.21 432 SER A CA 1
ATOM 3277 C C . SER A 1 415 ? 12.683 -4.747 8.098 1.00 26.79 432 SER A C 1
ATOM 3278 O O . SER A 1 415 ? 11.957 -3.774 7.874 1.00 24.30 432 SER A O 1
ATOM 3281 N N . TRP A 1 416 ? 14.009 -4.710 7.980 1.00 24.45 433 TRP A N 1
ATOM 3282 C CA . TRP A 1 416 ? 14.733 -3.461 7.771 1.00 23.18 433 TRP A CA 1
ATOM 3283 C C . TRP A 1 416 ? 15.207 -3.229 6.368 1.00 23.24 433 TRP A C 1
ATOM 3284 O O . TRP A 1 416 ? 15.543 -4.173 5.650 1.00 27.70 433 TRP A O 1
ATOM 3295 N N . GLN A 1 417 ? 15.210 -1.958 5.971 1.00 21.22 434 GLN A N 1
ATOM 3296 C CA . GLN A 1 417 ? 15.864 -1.486 4.747 1.00 21.27 434 GLN A CA 1
ATOM 3297 C C . GLN A 1 417 ? 16.818 -0.352 5.134 1.00 20.93 434 GLN A C 1
ATOM 3298 O O . GLN A 1 417 ? 16.627 0.299 6.169 1.00 20.25 434 GLN A O 1
ATOM 3304 N N . SER A 1 418 ? 17.843 -0.122 4.316 1.00 20.44 435 SER A N 1
ATOM 3305 C CA . SER A 1 418 ? 18.866 0.876 4.637 1.00 19.24 435 SER A CA 1
ATOM 3306 C C . SER A 1 418 ? 19.128 1.846 3.493 1.00 20.71 435 SER A C 1
ATOM 3307 O O . SER A 1 418 ? 18.831 1.554 2.335 1.00 22.03 435 SER A O 1
ATOM 3310 N N . TYR A 1 419 ? 19.686 3.003 3.833 1.00 19.96 436 TYR A N 1
ATOM 3311 C CA . TYR A 1 419 ? 20.049 4.015 2.844 1.00 18.75 436 TYR A CA 1
ATOM 3312 C C . TYR A 1 419 ? 21.291 4.734 3.345 1.00 19.59 436 TYR A C 1
ATOM 3313 O O . TYR A 1 419 ? 21.310 5.255 4.465 1.00 18.54 436 TYR A O 1
ATOM 3322 N N . ASN A 1 420 ? 22.331 4.747 2.521 1.00 21.58 437 ASN A N 1
ATOM 3323 C CA . ASN A 1 420 ? 23.623 5.297 2.924 1.00 21.86 437 ASN A CA 1
ATOM 3324 C C . ASN A 1 420 ? 23.704 6.802 2.789 1.00 22.24 437 ASN A C 1
ATOM 3325 O O . ASN A 1 420 ? 23.223 7.367 1.810 1.00 23.16 437 ASN A O 1
ATOM 3330 N N . GLU A 1 421 ? 24.306 7.455 3.782 1.00 22.23 438 GLU A N 1
ATOM 3331 C CA . GLU A 1 421 ? 24.729 8.836 3.602 1.00 23.73 438 GLU A CA 1
ATOM 3332 C C . GLU A 1 421 ? 26.026 8.793 2.837 1.00 29.35 438 GLU A C 1
ATOM 3333 O O . GLU A 1 421 ? 26.786 7.824 2.942 1.00 37.26 438 GLU A O 1
ATOM 3339 N N . GLU A 1 422 ? 26.281 9.834 2.064 1.00 28.60 439 GLU A N 1
ATOM 3340 C CA . GLU A 1 422 ? 27.583 9.972 1.443 1.00 29.09 439 GLU A CA 1
ATOM 3341 C C . GLU A 1 422 ? 28.475 10.923 2.236 1.00 28.98 439 GLU A C 1
ATOM 3342 O O . GLU A 1 422 ? 27.989 11.771 2.992 1.00 27.49 439 GLU A O 1
ATOM 3348 N N . THR A 1 423 ? 29.780 10.735 2.079 1.00 29.34 440 THR A N 1
ATOM 3349 C CA . THR A 1 423 ? 30.791 11.601 2.660 1.00 26.10 440 THR A CA 1
ATOM 3350 C C . THR A 1 423 ? 31.142 12.632 1.589 1.00 24.92 440 THR A C 1
ATOM 3351 O O . THR A 1 423 ? 31.755 12.279 0.575 1.00 28.59 440 THR A O 1
ATOM 3355 N N . PRO A 1 424 ? 30.725 13.898 1.783 1.00 19.83 441 PRO A N 1
ATOM 3356 C CA . PRO A 1 424 ? 31.036 14.914 0.790 1.00 21.49 441 PRO A CA 1
ATOM 3357 C C . PRO A 1 424 ? 32.494 15.347 0.852 1.00 23.24 441 PRO A C 1
ATOM 3358 O O . PRO A 1 424 ? 33.200 15.083 1.838 1.00 21.97 441 PRO A O 1
ATOM 3362 N N . THR A 1 425 ? 32.903 16.030 -0.209 1.00 24.99 442 THR A N 1
ATOM 3363 C CA . THR A 1 425 ? 34.283 16.357 -0.477 1.00 26.30 442 THR A CA 1
ATOM 3364 C C . THR A 1 425 ? 34.352 17.783 -1.027 1.00 26.83 442 THR A C 1
ATOM 3365 O O . THR A 1 425 ? 33.412 18.246 -1.666 1.00 30.27 442 THR A O 1
ATOM 3369 N N . ALA A 1 426 ? 35.457 18.480 -0.759 1.00 24.09 443 ALA A N 1
ATOM 3370 C CA . ALA A 1 426 ? 35.681 19.828 -1.285 1.00 26.45 443 ALA A CA 1
ATOM 3371 C C . ALA A 1 426 ? 35.639 19.862 -2.815 1.00 31.80 443 ALA A C 1
ATOM 3372 O O . ALA A 1 426 ? 35.906 18.860 -3.478 1.00 33.08 443 ALA A O 1
ATOM 3374 N N . LEU A 1 432 ? 29.459 27.565 -1.055 1.00 44.86 449 LEU A N 1
ATOM 3375 C CA . LEU A 1 432 ? 29.618 27.843 0.370 1.00 25.50 449 LEU A CA 1
ATOM 3376 C C . LEU A 1 432 ? 31.054 27.557 0.826 1.00 32.72 449 LEU A C 1
ATOM 3377 O O . LEU A 1 432 ? 31.371 26.467 1.330 1.00 29.58 449 LEU A O 1
ATOM 3382 N N . THR A 1 433 ? 31.916 28.553 0.632 1.00 31.67 450 THR A N 1
ATOM 3383 C CA . THR A 1 433 ? 33.345 28.439 0.940 1.00 33.67 450 THR A CA 1
ATOM 3384 C C . THR A 1 433 ? 33.850 29.647 1.737 1.00 31.89 450 THR A C 1
ATOM 3385 O O . THR A 1 433 ? 33.221 30.709 1.741 1.00 32.83 450 THR A O 1
ATOM 3389 N N . ALA A 1 434 ? 34.989 29.475 2.407 1.00 33.75 451 ALA A N 1
ATOM 3390 C CA . ALA A 1 434 ? 35.628 30.548 3.171 1.00 34.14 451 ALA A CA 1
ATOM 3391 C C . ALA A 1 434 ? 37.125 30.317 3.272 1.00 34.40 451 ALA A C 1
ATOM 3392 O O . ALA A 1 434 ? 37.586 29.178 3.177 1.00 32.14 451 ALA A O 1
ATOM 3394 N N . ASN A 1 435 ? 37.880 31.397 3.472 1.00 33.65 452 ASN A N 1
ATOM 3395 C CA . ASN A 1 435 ? 39.294 31.272 3.795 1.00 35.12 452 ASN A CA 1
ATOM 3396 C C . ASN A 1 435 ? 39.471 31.199 5.310 1.00 36.54 452 ASN A C 1
ATOM 3397 O O . ASN A 1 435 ? 39.659 32.217 5.982 1.00 49.75 452 ASN A O 1
ATOM 3402 N N . GLY A 1 436 ? 39.387 29.985 5.843 1.00 29.82 453 GLY A N 1
ATOM 3403 C CA . GLY A 1 436 ? 39.442 29.770 7.282 1.00 21.81 453 GLY A CA 1
ATOM 3404 C C . GLY A 1 436 ? 38.186 29.094 7.801 1.00 21.46 453 GLY A C 1
ATOM 3405 O O . GLY A 1 436 ? 37.287 28.739 7.033 1.00 22.59 453 GLY A O 1
ATOM 3406 N N . LEU A 1 437 ? 38.127 28.940 9.117 1.00 19.77 454 LEU A N 1
ATOM 3407 C CA . LEU A 1 437 ? 37.113 28.121 9.776 1.00 16.93 454 LEU A CA 1
ATOM 3408 C C . LEU A 1 437 ? 36.013 28.965 10.405 1.00 17.78 454 LEU A C 1
ATOM 3409 O O . LEU A 1 437 ? 36.296 29.968 11.078 1.00 18.53 454 LEU A O 1
ATOM 3414 N N . TRP A 1 438 ? 34.765 28.554 10.162 1.00 16.39 455 TRP A N 1
ATOM 3415 C CA . TRP A 1 438 ? 33.581 29.207 10.710 1.00 16.04 455 TRP A CA 1
ATOM 3416 C C . TRP A 1 438 ? 32.983 28.415 11.837 1.00 14.25 455 TRP A C 1
ATOM 3417 O O . TRP A 1 438 ? 33.032 27.185 11.836 1.00 14.90 455 TRP A O 1
ATOM 3428 N N . GLU A 1 439 ? 32.398 29.123 12.800 1.00 14.92 456 GLU A N 1
ATOM 3429 C CA . GLU A 1 439 ? 31.752 28.492 13.953 1.00 13.54 456 GLU A CA 1
ATOM 3430 C C . GLU A 1 439 ? 30.453 27.799 13.507 1.00 13.03 456 GLU A C 1
ATOM 3431 O O . GLU A 1 439 ? 29.739 28.304 12.639 1.00 13.16 456 GLU A O 1
ATOM 3437 N N . GLN A 1 440 ? 30.157 26.638 14.084 1.00 12.92 457 GLN A N 1
ATOM 3438 C CA . GLN A 1 440 ? 29.073 25.786 13.575 1.00 13.00 457 GLN A CA 1
ATOM 3439 C C . GLN A 1 440 ? 27.653 26.364 13.655 1.00 12.49 457 GLN A C 1
ATOM 3440 O O . GLN A 1 440 ? 26.909 26.288 12.678 1.00 14.02 457 GLN A O 1
ATOM 3446 N N . LYS A 1 441 ? 27.264 26.918 14.805 1.00 12.89 458 LYS A N 1
ATOM 3447 C CA . LYS A 1 441 ? 25.932 27.529 14.923 1.00 12.49 458 LYS A CA 1
ATOM 3448 C C . LYS A 1 441 ? 25.756 28.655 13.897 1.00 13.84 458 LYS A C 1
ATOM 3449 O O . LYS A 1 441 ? 24.691 28.807 13.296 1.00 14.29 458 LYS A O 1
ATOM 3455 N N . ASN A 1 442 ? 26.814 29.433 13.691 1.00 13.96 459 ASN A N 1
ATOM 3456 C CA . ASN A 1 442 ? 26.806 30.496 12.686 1.00 16.78 459 ASN A CA 1
ATOM 3457 C C . ASN A 1 442 ? 26.429 29.992 11.289 1.00 16.13 459 ASN A C 1
ATOM 3458 O O . ASN A 1 442 ? 25.652 30.632 10.568 1.00 17.57 459 ASN A O 1
ATOM 3463 N N . VAL A 1 443 ? 26.978 28.840 10.917 1.00 14.54 460 VAL A N 1
ATOM 3464 C CA . VAL A 1 443 ? 26.769 28.279 9.586 1.00 14.91 460 VAL A CA 1
ATOM 3465 C C . VAL A 1 443 ? 25.428 27.554 9.451 1.00 14.79 460 VAL A C 1
ATOM 3466 O O . VAL A 1 443 ? 24.714 27.762 8.470 1.00 15.37 460 VAL A O 1
ATOM 3470 N N . THR A 1 444 ? 25.085 26.707 10.423 1.00 14.31 461 THR A N 1
ATOM 3471 C CA . THR A 1 444 ? 23.870 25.890 10.322 1.00 13.80 461 THR A CA 1
ATOM 3472 C C . THR A 1 444 ? 22.630 26.592 10.858 1.00 12.50 461 THR A C 1
ATOM 3473 O O . THR A 1 444 ? 21.505 26.207 10.528 1.00 13.99 461 THR A O 1
ATOM 3477 N N . ARG A 1 445 ? 22.840 27.583 11.722 1.00 13.22 462 ARG A N 1
ATOM 3478 C CA . ARG A 1 445 ? 21.760 28.208 12.487 1.00 12.58 462 ARG A CA 1
ATOM 3479 C C . ARG A 1 445 ? 20.955 27.160 13.250 1.00 12.56 462 ARG A C 1
ATOM 3480 O O . ARG A 1 445 ? 19.758 27.334 13.494 1.00 14.04 462 ARG A O 1
ATOM 3488 N N . ASP A 1 446 ? 21.628 26.074 13.634 1.00 12.93 463 ASP A N 1
ATOM 3489 C CA . ASP A 1 446 ? 21.009 24.984 14.403 1.00 13.15 463 ASP A CA 1
ATOM 3490 C C . ASP A 1 446 ? 19.855 24.286 13.662 1.00 13.52 463 ASP A C 1
ATOM 3491 O O . ASP A 1 446 ? 18.949 23.741 14.296 1.00 14.31 463 ASP A O 1
ATOM 3496 N N . SER A 1 447 ? 19.913 24.276 12.325 1.00 13.14 464 SER A N 1
ATOM 3497 C CA . SER A 1 447 ? 18.877 23.640 11.500 1.00 13.09 464 SER A CA 1
ATOM 3498 C C . SER A 1 447 ? 19.094 22.133 11.390 1.00 11.99 464 SER A C 1
ATOM 3499 O O . SER A 1 447 ? 18.209 21.393 10.944 1.00 13.69 464 SER A O 1
ATOM 3502 N N . SER A 1 448 ? 20.285 21.704 11.791 1.00 12.04 465 SER A N 1
ATOM 3503 C CA . SER A 1 448 ? 20.701 20.316 11.799 1.00 10.73 465 SER A CA 1
ATOM 3504 C C . SER A 1 448 ? 21.802 20.197 12.832 1.00 10.73 465 SER A C 1
ATOM 3505 O O . SER A 1 448 ? 22.496 21.182 13.111 1.00 12.11 465 SER A O 1
ATOM 3508 N N . ASP A 1 449 ? 21.983 18.999 13.389 1.00 11.01 466 ASP A N 1
ATOM 3509 C CA . ASP A 1 449 ? 23.119 18.753 14.283 1.00 10.56 466 ASP A CA 1
ATOM 3510 C C . ASP A 1 449 ? 24.431 18.714 13.518 1.00 10.52 466 ASP A C 1
ATOM 3511 O O . ASP A 1 449 ? 25.495 18.767 14.129 1.00 11.03 466 ASP A O 1
ATOM 3516 N N . TYR A 1 450 ? 24.349 18.581 12.190 1.00 10.34 467 TYR A N 1
ATOM 3517 C CA . TYR A 1 450 ? 25.507 18.181 11.373 1.00 10.50 467 TYR A CA 1
ATOM 3518 C C . TYR A 1 450 ? 26.044 19.281 10.489 1.00 12.39 467 TYR A C 1
ATOM 3519 O O . TYR A 1 450 ? 25.283 19.948 9.778 1.00 12.19 467 TYR A O 1
ATOM 3528 N N . LEU A 1 451 ? 27.361 19.457 10.538 1.00 11.95 468 LEU A N 1
ATOM 3529 C CA . LEU A 1 451 ? 28.049 20.374 9.638 1.00 12.00 468 LEU A CA 1
ATOM 3530 C C . LEU A 1 451 ? 29.315 19.724 9.105 1.00 13.18 468 LEU A C 1
ATOM 3531 O O . LEU A 1 451 ? 30.170 19.287 9.873 1.00 12.40 468 LEU A O 1
ATOM 3536 N N . TRP A 1 452 ? 29.427 19.664 7.785 1.00 13.38 469 TRP A N 1
ATOM 3537 C CA . TRP A 1 452 ? 30.645 19.180 7.135 1.00 13.60 469 TRP A CA 1
ATOM 3538 C C . TRP A 1 452 ? 31.595 20.317 6.902 1.00 14.33 469 TRP A C 1
ATOM 3539 O O . TRP A 1 452 ? 31.220 21.315 6.285 1.00 14.45 469 TRP A O 1
ATOM 3550 N N . TYR A 1 453 ? 32.826 20.169 7.392 1.00 14.98 470 TYR A N 1
ATOM 3551 C CA . TYR A 1 453 ? 33.924 21.099 7.122 1.00 14.43 470 TYR A CA 1
ATOM 3552 C C . TYR A 1 453 ? 34.826 20.367 6.146 1.00 14.89 470 TYR A C 1
ATOM 3553 O O . TYR A 1 453 ? 35.315 19.284 6.470 1.00 15.44 470 TYR A O 1
ATOM 3562 N N . MET A 1 454 ? 35.069 20.940 4.968 1.00 14.50 471 MET A N 1
ATOM 3563 C CA . MET A 1 454 ? 35.843 20.235 3.934 1.00 14.06 471 MET A CA 1
ATOM 3564 C C . MET A 1 454 ? 36.992 21.065 3.390 1.00 14.51 471 MET A C 1
ATOM 3565 O O . MET A 1 454 ? 36.878 22.293 3.242 1.00 15.38 471 MET A O 1
ATOM 3570 N N . THR A 1 455 ? 38.097 20.396 3.082 1.00 15.22 472 THR A N 1
ATOM 3571 C CA . THR A 1 455 ? 39.251 21.093 2.515 1.00 14.98 472 THR A CA 1
ATOM 3572 C C . THR A 1 455 ? 40.099 20.184 1.640 1.00 17.15 472 THR A C 1
ATOM 3573 O O . THR A 1 455 ? 39.998 18.959 1.716 1.00 17.96 472 THR A O 1
ATOM 3577 N N . ASN A 1 456 ? 40.925 20.816 0.809 1.00 18.85 473 ASN A N 1
ATOM 3578 C CA . ASN A 1 456 ? 41.952 20.149 0.020 1.00 20.07 473 ASN A CA 1
ATOM 3579 C C . ASN A 1 456 ? 43.303 20.238 0.706 1.00 19.45 473 ASN A C 1
ATOM 3580 O O . ASN A 1 456 ? 43.647 21.282 1.269 1.00 21.66 473 ASN A O 1
ATOM 3585 N N . VAL A 1 457 ? 44.060 19.145 0.663 1.00 17.67 474 VAL A N 1
ATOM 3586 C CA . VAL A 1 457 ? 45.455 19.152 1.107 1.00 17.84 474 VAL A CA 1
ATOM 3587 C C . VAL A 1 457 ? 46.345 18.677 -0.045 1.00 17.76 474 VAL A C 1
ATOM 3588 O O . VAL A 1 457 ? 46.326 17.497 -0.408 1.00 19.45 474 VAL A O 1
ATOM 3592 N N . ASN A 1 458 ? 47.099 19.609 -0.631 1.00 20.40 475 ASN A N 1
ATOM 3593 C CA . ASN A 1 458 ? 48.035 19.285 -1.707 1.00 22.51 475 ASN A CA 1
ATOM 3594 C C . ASN A 1 458 ? 49.363 18.812 -1.142 1.00 23.89 475 ASN A C 1
ATOM 3595 O O . ASN A 1 458 ? 49.928 19.437 -0.243 1.00 26.14 475 ASN A O 1
ATOM 3600 N N . ILE A 1 459 ? 49.855 17.705 -1.687 1.00 21.75 476 ILE A N 1
ATOM 3601 C CA . ILE A 1 459 ? 51.098 17.087 -1.238 1.00 23.37 476 ILE A CA 1
ATOM 3602 C C . ILE A 1 459 ? 52.115 17.031 -2.380 1.00 25.11 476 ILE A C 1
ATOM 3603 O O . ILE A 1 459 ? 51.854 16.441 -3.431 1.00 24.00 476 ILE A O 1
ATOM 3608 N N . ALA A 1 460 ? 53.264 17.669 -2.162 1.00 25.72 477 ALA A N 1
ATOM 3609 C CA . ALA A 1 460 ? 54.363 17.668 -3.130 1.00 26.56 477 ALA A CA 1
ATOM 3610 C C . ALA A 1 460 ? 54.969 16.275 -3.271 1.00 29.78 477 ALA A C 1
ATOM 3611 O O . ALA A 1 460 ? 55.008 15.500 -2.310 1.00 25.93 477 ALA A O 1
ATOM 3613 N N . SER A 1 461 ? 55.437 15.963 -4.476 1.00 32.29 478 SER A N 1
ATOM 3614 C CA . SER A 1 461 ? 56.015 14.653 -4.774 1.00 34.71 478 SER A CA 1
ATOM 3615 C C . SER A 1 461 ? 57.266 14.348 -3.946 1.00 34.43 478 SER A C 1
ATOM 3616 O O . SER A 1 461 ? 57.575 13.181 -3.687 1.00 34.76 478 SER A O 1
ATOM 3619 N N . ASN A 1 462 ? 57.971 15.396 -3.525 1.00 31.45 479 ASN A N 1
ATOM 3620 C CA . ASN A 1 462 ? 59.233 15.237 -2.801 1.00 32.50 479 ASN A CA 1
ATOM 3621 C C . ASN A 1 462 ? 59.104 15.159 -1.273 1.00 31.09 479 ASN A C 1
ATOM 3622 O O . ASN A 1 462 ? 60.100 15.284 -0.559 1.00 29.77 479 ASN A O 1
ATOM 3627 N N . GLU A 1 463 ? 57.888 14.944 -0.769 1.00 27.33 480 GLU A N 1
ATOM 3628 C CA . GLU A 1 463 ? 57.704 14.829 0.678 1.00 27.00 480 GLU A CA 1
ATOM 3629 C C . GLU A 1 463 ? 58.513 13.680 1.275 1.00 28.59 480 GLU A C 1
ATOM 3630 O O . GLU A 1 463 ? 58.493 12.563 0.758 1.00 30.60 480 GLU A O 1
ATOM 3636 N N . GLY A 1 464 ? 59.226 13.970 2.365 1.00 29.11 481 GLY A N 1
ATOM 3637 C CA . GLY A 1 464 ? 59.979 12.959 3.106 1.00 27.72 481 GLY A CA 1
ATOM 3638 C C . GLY A 1 464 ? 59.197 11.693 3.423 1.00 27.96 481 GLY A C 1
ATOM 3639 O O . GLY A 1 464 ? 59.724 10.586 3.261 1.00 31.53 481 GLY A O 1
ATOM 3640 N N . PHE A 1 465 ? 57.941 11.843 3.862 1.00 28.94 482 PHE A N 1
ATOM 3641 C CA . PHE A 1 465 ? 57.126 10.673 4.235 1.00 27.16 482 PHE A CA 1
ATOM 3642 C C . PHE A 1 465 ? 56.823 9.725 3.074 1.00 27.27 482 PHE A C 1
ATOM 3643 O O . PHE A 1 465 ? 56.690 8.515 3.277 1.00 28.12 482 PHE A O 1
ATOM 3651 N N . LEU A 1 466 ? 56.726 10.274 1.867 1.00 29.45 483 LEU A N 1
ATOM 3652 C CA . LEU A 1 466 ? 56.530 9.458 0.671 1.00 31.91 483 LEU A CA 1
ATOM 3653 C C . LEU A 1 466 ? 57.741 8.572 0.371 1.00 34.86 483 LEU A C 1
ATOM 3654 O O . LEU A 1 466 ? 57.587 7.396 0.040 1.00 41.59 483 LEU A O 1
ATOM 3659 N N . LYS A 1 467 ? 58.942 9.131 0.500 1.00 35.45 484 LYS A N 1
ATOM 3660 C CA . LYS A 1 467 ? 60.157 8.372 0.207 1.00 43.64 484 LYS A CA 1
ATOM 3661 C C . LYS A 1 467 ? 60.572 7.405 1.324 1.00 45.10 484 LYS A C 1
ATOM 3662 O O . LYS A 1 467 ? 61.346 6.493 1.085 1.00 55.26 484 LYS A O 1
ATOM 3668 N N . ASN A 1 468 ? 60.043 7.592 2.531 1.00 42.87 485 ASN A N 1
ATOM 3669 C CA . ASN A 1 468 ? 60.411 6.722 3.654 1.00 35.64 485 ASN A CA 1
ATOM 3670 C C . ASN A 1 468 ? 59.295 5.796 4.149 1.00 35.05 485 ASN A C 1
ATOM 3671 O O . ASN A 1 468 ? 59.462 5.092 5.147 1.00 36.67 485 ASN A O 1
ATOM 3676 N N . GLY A 1 469 ? 58.157 5.812 3.456 1.00 33.38 486 GLY A N 1
ATOM 3677 C CA . GLY A 1 469 ? 57.029 4.948 3.795 1.00 34.02 486 GLY A CA 1
ATOM 3678 C C . GLY A 1 469 ? 56.361 5.225 5.133 1.00 33.91 486 GLY A C 1
ATOM 3679 O O . GLY A 1 469 ? 55.815 4.308 5.756 1.00 38.82 486 GLY A O 1
ATOM 3680 N N . LYS A 1 470 ? 56.407 6.480 5.581 1.00 35.71 487 LYS A N 1
ATOM 3681 C CA . LYS A 1 470 ? 55.687 6.891 6.793 1.00 32.67 487 LYS A CA 1
ATOM 3682 C C . LYS A 1 470 ? 54.457 7.741 6.467 1.00 31.57 487 LYS A C 1
ATOM 3683 O O . LYS A 1 470 ? 54.239 8.138 5.319 1.00 32.92 487 LYS A O 1
ATOM 3689 N N . ASP A 1 471 ? 53.657 8.006 7.494 1.00 29.20 488 ASP A N 1
ATOM 3690 C CA . ASP A 1 471 ? 52.462 8.825 7.359 1.00 26.27 488 ASP A CA 1
ATOM 3691 C C . ASP A 1 471 ? 52.639 10.138 8.114 1.00 23.26 488 ASP A C 1
ATOM 3692 O O . ASP A 1 471 ? 53.190 10.144 9.222 1.00 25.90 488 ASP A O 1
ATOM 3697 N N . PRO A 1 472 ? 52.168 11.255 7.525 1.00 21.47 489 PRO A N 1
ATOM 3698 C CA . PRO A 1 472 ? 52.148 12.528 8.250 1.00 21.59 489 PRO A CA 1
ATOM 3699 C C . PRO A 1 472 ? 51.141 12.478 9.409 1.00 21.89 489 PRO A C 1
ATOM 3700 O O . PRO A 1 472 ? 50.405 11.502 9.538 1.00 21.08 489 PRO A O 1
ATOM 3704 N N . TYR A 1 473 ? 51.121 13.505 10.252 1.00 18.38 490 TYR A N 1
ATOM 3705 C CA . TYR A 1 473 ? 50.362 13.439 11.499 1.00 16.57 490 TYR A CA 1
ATOM 3706 C C . TYR A 1 473 ? 49.361 14.574 11.537 1.00 16.68 490 TYR A C 1
ATOM 3707 O O . TYR A 1 473 ? 49.743 15.739 11.460 1.00 15.87 490 TYR A O 1
ATOM 3716 N N . LEU A 1 474 ? 48.082 14.228 11.645 1.00 17.78 491 LEU A N 1
ATOM 3717 C CA . LEU A 1 474 ? 47.017 15.226 11.601 1.00 16.66 491 LEU A CA 1
ATOM 3718 C C . LEU A 1 474 ? 46.454 15.458 12.994 1.00 16.38 491 LEU A C 1
ATOM 3719 O O . LEU A 1 474 ? 46.151 14.504 13.714 1.00 18.09 491 LEU A O 1
ATOM 3724 N N . THR A 1 475 ? 46.339 16.731 13.370 1.00 15.68 492 THR A N 1
ATOM 3725 C CA . THR A 1 475 ? 45.686 17.134 14.610 1.00 17.19 492 THR A CA 1
ATOM 3726 C C . THR A 1 475 ? 44.526 18.044 14.250 1.00 17.33 492 THR A C 1
ATOM 3727 O O . THR A 1 475 ? 44.714 19.026 13.537 1.00 17.41 492 THR A O 1
ATOM 3731 N N . VAL A 1 476 ? 43.331 17.700 14.724 1.00 17.48 493 VAL A N 1
ATOM 3732 C CA . VAL A 1 476 ? 42.150 18.532 14.511 1.00 17.35 493 VAL A CA 1
ATOM 3733 C C . VAL A 1 476 ? 41.562 18.878 15.869 1.00 16.08 493 VAL A C 1
ATOM 3734 O O . VAL A 1 476 ? 41.153 17.990 16.621 1.00 17.54 493 VAL A O 1
ATOM 3738 N N . MET A 1 477 ? 41.533 20.166 16.191 1.00 15.88 494 MET A N 1
ATOM 3739 C CA . MET A 1 477 ? 40.888 20.607 17.418 1.00 15.64 494 MET A CA 1
ATOM 3740 C C . MET A 1 477 ? 39.552 21.259 17.110 1.00 15.12 494 MET A C 1
ATOM 3741 O O . MET A 1 477 ? 39.426 22.021 16.150 1.00 13.88 494 MET A O 1
ATOM 3746 N N . SER A 1 478 ? 38.560 20.938 17.931 1.00 13.76 495 SER A N 1
ATOM 3747 C CA . SER A 1 478 ? 37.186 21.398 17.734 1.00 13.27 495 SER A CA 1
ATOM 3748 C C . SER A 1 478 ? 36.586 21.846 19.060 1.00 12.70 495 SER A C 1
ATOM 3749 O O . SER A 1 478 ? 36.944 21.311 20.110 1.00 13.21 495 SER A O 1
ATOM 3752 N N . ALA A 1 479 ? 35.672 22.819 19.004 1.00 12.68 496 ALA A N 1
ATOM 3753 C CA . ALA A 1 479 ? 34.893 23.245 20.179 1.00 12.26 496 ALA A CA 1
ATOM 3754 C C . ALA A 1 479 ? 33.842 22.200 20.584 1.00 14.26 496 ALA A C 1
ATOM 3755 O O . ALA A 1 479 ? 33.245 22.293 21.660 1.00 15.93 496 ALA A O 1
ATOM 3757 N N . GLY A 1 480 ? 33.621 21.213 19.719 1.00 12.91 497 GLY A N 1
ATOM 3758 C CA . GLY A 1 480 ? 32.731 20.093 20.027 1.00 13.28 497 GLY A CA 1
ATOM 3759 C C . GLY A 1 480 ? 31.571 19.980 19.060 1.00 11.66 497 GLY A C 1
ATOM 3760 O O . GLY A 1 480 ? 31.422 20.827 18.185 1.00 12.40 497 GLY A O 1
ATOM 3761 N N . HIS A 1 481 ? 30.711 18.972 19.231 1.00 11.48 498 HIS A N 1
ATOM 3762 C CA . HIS A 1 481 ? 30.681 18.096 20.406 1.00 10.92 498 HIS A CA 1
ATOM 3763 C C . HIS A 1 481 ? 31.082 16.678 20.101 1.00 11.74 498 HIS A C 1
ATOM 3764 O O . HIS A 1 481 ? 31.484 15.923 21.001 1.00 11.89 498 HIS A O 1
ATOM 3771 N N . VAL A 1 482 ? 30.927 16.294 18.835 1.00 13.32 499 VAL A N 1
ATOM 3772 C CA . VAL A 1 482 ? 31.453 15.028 18.302 1.00 12.94 499 VAL A CA 1
ATOM 3773 C C . VAL A 1 482 ? 32.160 15.398 17.002 1.00 12.72 499 VAL A C 1
ATOM 3774 O O . VAL A 1 482 ? 31.763 16.350 16.335 1.00 12.58 499 VAL A O 1
ATOM 3778 N N . LEU A 1 483 ? 33.209 14.664 16.650 1.00 12.09 500 LEU A N 1
ATOM 3779 C CA . LEU A 1 483 ? 33.958 14.915 15.418 1.00 12.36 500 LEU A CA 1
ATOM 3780 C C . LEU A 1 483 ? 34.298 13.591 14.752 1.00 12.92 500 LEU A C 1
ATOM 3781 O O . LEU A 1 483 ? 34.839 12.688 15.395 1.00 13.01 500 LEU A O 1
ATOM 3786 N N . HIS A 1 484 ? 33.974 13.484 13.466 1.00 12.53 501 HIS A N 1
ATOM 3787 C CA . HIS A 1 484 ? 34.387 12.348 12.647 1.00 12.88 501 HIS A CA 1
ATOM 3788 C C . HIS A 1 484 ? 35.339 12.866 11.617 1.00 14.20 501 HIS A C 1
ATOM 3789 O O . HIS A 1 484 ? 35.009 13.800 10.891 1.00 14.13 501 HIS A O 1
ATOM 3796 N N . VAL A 1 485 ? 36.518 12.257 11.522 1.00 14.57 502 VAL A N 1
ATOM 3797 C CA . VAL A 1 485 ? 37.550 12.742 10.610 1.00 14.64 502 VAL A CA 1
ATOM 3798 C C . VAL A 1 485 ? 37.693 11.774 9.438 1.00 15.03 502 VAL A C 1
ATOM 3799 O O . VAL A 1 485 ? 38.081 10.622 9.631 1.00 16.81 502 VAL A O 1
ATOM 3803 N N . PHE A 1 486 ? 37.383 12.240 8.230 1.00 15.38 503 PHE A N 1
ATOM 3804 C CA . PHE A 1 486 ? 37.514 11.408 7.024 1.00 16.43 503 PHE A CA 1
ATOM 3805 C C . PHE A 1 486 ? 38.679 11.903 6.191 1.00 16.54 503 PHE A C 1
ATOM 3806 O O . PHE A 1 486 ? 38.794 13.098 5.932 1.00 17.84 503 PHE A O 1
ATOM 3814 N N . VAL A 1 487 ? 39.539 10.980 5.773 1.00 17.03 504 VAL A N 1
ATOM 3815 C CA . VAL A 1 487 ? 40.702 11.330 4.970 1.00 17.78 504 VAL A CA 1
ATOM 3816 C C . VAL A 1 487 ? 40.624 10.523 3.692 1.00 18.66 504 VAL A C 1
ATOM 3817 O O . VAL A 1 487 ? 40.619 9.294 3.745 1.00 18.18 504 VAL A O 1
ATOM 3821 N N . ASN A 1 488 ? 40.547 11.218 2.556 1.00 17.86 505 ASN A N 1
ATOM 3822 C CA . ASN A 1 488 ? 40.392 10.569 1.253 1.00 18.94 505 ASN A CA 1
ATOM 3823 C C . ASN A 1 488 ? 39.222 9.578 1.269 1.00 19.69 505 ASN A C 1
ATOM 3824 O O . ASN A 1 488 ? 39.344 8.434 0.825 1.00 21.77 505 ASN A O 1
ATOM 3829 N N . GLY A 1 489 ? 38.100 10.033 1.835 1.00 22.08 506 GLY A N 1
ATOM 3830 C CA . GLY A 1 489 ? 36.863 9.253 1.904 1.00 23.36 506 GLY A CA 1
ATOM 3831 C C . GLY A 1 489 ? 36.776 8.168 2.968 1.00 29.46 506 GLY A C 1
ATOM 3832 O O . GLY A 1 489 ? 35.723 7.542 3.126 1.00 35.40 506 GLY A O 1
ATOM 3833 N N . LYS A 1 490 ? 37.869 7.934 3.694 1.00 23.38 507 LYS A N 1
ATOM 3834 C CA . LYS A 1 490 ? 37.905 6.887 4.715 1.00 24.24 507 LYS A CA 1
ATOM 3835 C C . LYS A 1 490 ? 37.874 7.471 6.130 1.00 23.14 507 LYS A C 1
ATOM 3836 O O . LYS A 1 490 ? 38.608 8.407 6.432 1.00 22.11 507 LYS A O 1
ATOM 3842 N N . LEU A 1 491 ? 37.024 6.912 6.990 1.00 21.32 508 LEU A N 1
ATOM 3843 C CA . LEU A 1 491 ? 36.939 7.351 8.387 1.00 19.77 508 LEU A CA 1
ATOM 3844 C C . LEU A 1 491 ? 38.222 7.020 9.147 1.00 20.62 508 LEU A C 1
ATOM 3845 O O . LEU A 1 491 ? 38.567 5.850 9.305 1.00 25.22 508 LEU A O 1
ATOM 3850 N N . SER A 1 492 ? 38.917 8.058 9.610 1.00 17.65 509 SER A N 1
ATOM 3851 C CA . SER A 1 492 ? 40.182 7.903 10.331 1.00 19.17 509 SER A CA 1
ATOM 3852 C C . SER A 1 492 ? 39.978 7.821 11.839 1.00 20.67 509 SER A C 1
ATOM 3853 O O . SER A 1 492 ? 40.751 7.180 12.543 1.00 23.60 509 SER A O 1
ATOM 3856 N N . GLY A 1 493 ? 38.937 8.475 12.339 1.00 18.58 510 GLY A N 1
ATOM 3857 C CA . GLY A 1 493 ? 38.680 8.446 13.772 1.00 17.28 510 GLY A CA 1
ATOM 3858 C C . GLY A 1 493 ? 37.476 9.254 14.172 1.00 15.73 510 GLY A C 1
ATOM 3859 O O . GLY A 1 493 ? 37.029 10.137 13.443 1.00 17.21 510 GLY A O 1
ATOM 3860 N N . THR A 1 494 ? 36.951 8.928 15.344 1.00 18.00 511 THR A N 1
ATOM 3861 C CA . THR A 1 494 ? 35.832 9.631 15.925 1.00 17.21 511 THR A CA 1
ATOM 3862 C C . THR A 1 494 ? 36.233 10.031 17.342 1.00 18.10 511 THR A C 1
ATOM 3863 O O . THR A 1 494 ? 36.724 9.199 18.112 1.00 19.57 511 THR A O 1
ATOM 3867 N N . VAL A 1 495 ? 36.055 11.308 17.673 1.00 15.89 512 VAL A N 1
ATOM 3868 C CA . VAL A 1 495 ? 36.252 11.766 19.046 1.00 15.08 512 VAL A CA 1
ATOM 3869 C C . VAL A 1 495 ? 34.978 12.446 19.529 1.00 15.19 512 VAL A C 1
ATOM 3870 O O . VAL A 1 495 ? 34.227 13.010 18.733 1.00 13.23 512 VAL A O 1
ATOM 3874 N N . TYR A 1 496 ? 34.722 12.357 20.830 1.00 13.78 513 TYR A N 1
ATOM 3875 C CA . TYR A 1 496 ? 33.527 12.957 21.410 1.00 14.77 513 TYR A CA 1
ATOM 3876 C C . TYR A 1 496 ? 33.755 13.425 22.836 1.00 14.91 513 TYR A C 1
ATOM 3877 O O . TYR A 1 496 ? 34.564 12.867 23.565 1.00 14.49 513 TYR A O 1
ATOM 3886 N N . GLY A 1 497 ? 33.031 14.473 23.209 1.00 14.59 514 GLY A N 1
ATOM 3887 C CA . GLY A 1 497 ? 33.274 15.174 24.459 1.00 14.35 514 GLY A CA 1
ATOM 3888 C C . GLY A 1 497 ? 32.335 14.774 25.572 1.00 13.94 514 GLY A C 1
ATOM 3889 O O . GLY A 1 497 ? 31.712 13.706 25.532 1.00 14.10 514 GLY A O 1
ATOM 3890 N N . THR A 1 498 ? 32.263 15.632 26.584 1.00 14.05 515 THR A N 1
ATOM 3891 C CA . THR A 1 498 ? 31.375 15.443 27.724 1.00 14.04 515 THR A CA 1
ATOM 3892 C C . THR A 1 498 ? 30.665 16.762 27.950 1.00 12.95 515 THR A C 1
ATOM 3893 O O . THR A 1 498 ? 31.079 17.792 27.414 1.00 13.01 515 THR A O 1
ATOM 3897 N N . LEU A 1 499 ? 29.619 16.743 28.769 1.00 12.69 516 LEU A N 1
ATOM 3898 C CA . LEU A 1 499 ? 28.895 17.970 29.080 1.00 12.81 516 LEU A CA 1
ATOM 3899 C C . LEU A 1 499 ? 29.835 19.051 29.634 1.00 14.09 516 LEU A C 1
ATOM 3900 O O . LEU A 1 499 ? 29.808 20.204 29.195 1.00 14.55 516 LEU A O 1
ATOM 3905 N N . ASP A 1 500 ? 30.678 18.675 30.588 1.00 14.03 517 ASP A N 1
ATOM 3906 C CA . ASP A 1 500 ? 31.568 19.640 31.220 1.00 17.33 517 ASP A CA 1
ATOM 3907 C C . ASP A 1 500 ? 32.708 20.075 30.312 1.00 16.38 517 ASP A C 1
ATOM 3908 O O . ASP A 1 500 ? 33.223 21.187 30.446 1.00 17.52 517 ASP A O 1
ATOM 3913 N N . ASN A 1 501 ? 33.087 19.199 29.384 1.00 16.04 518 ASN A N 1
ATOM 3914 C CA . ASN A 1 501 ? 34.162 19.479 28.445 1.00 16.71 518 ASN A CA 1
ATOM 3915 C C . ASN A 1 501 ? 33.823 19.023 27.023 1.00 14.34 518 ASN A C 1
ATOM 3916 O O . ASN A 1 501 ? 34.235 17.941 26.600 1.00 15.87 518 ASN A O 1
ATOM 3921 N N . PRO A 1 502 ? 33.055 19.843 26.283 1.00 14.89 519 PRO A N 1
ATOM 3922 C CA . PRO A 1 502 ? 32.641 19.420 24.938 1.00 14.17 519 PRO A CA 1
ATOM 3923 C C . PRO A 1 502 ? 33.743 19.478 23.881 1.00 14.88 519 PRO A C 1
ATOM 3924 O O . PRO A 1 502 ? 33.576 18.899 22.810 1.00 15.08 519 PRO A O 1
ATOM 3928 N N . LYS A 1 503 ? 34.842 20.175 24.177 1.00 15.19 520 LYS A N 1
ATOM 3929 C CA . LYS A 1 503 ? 35.927 20.358 23.214 1.00 16.30 520 LYS A CA 1
ATOM 3930 C C . LYS A 1 503 ? 36.659 19.049 22.920 1.00 15.41 520 LYS A C 1
ATOM 3931 O O . LYS A 1 503 ? 36.674 18.130 23.748 1.00 15.07 520 LYS A O 1
ATOM 3937 N N . LEU A 1 504 ? 37.282 18.993 21.745 1.00 16.50 521 LEU A N 1
ATOM 3938 C CA . LEU A 1 504 ? 37.818 17.752 21.197 1.00 16.08 521 LEU A CA 1
ATOM 3939 C C . LEU A 1 504 ? 39.178 17.956 20.568 1.00 17.79 521 LEU A C 1
ATOM 3940 O O . LEU A 1 504 ? 39.462 19.021 20.020 1.00 16.29 521 LEU A O 1
ATOM 3945 N N . THR A 1 505 ? 40.000 16.913 20.640 1.00 18.76 522 THR A N 1
ATOM 3946 C CA . THR A 1 505 ? 41.206 16.822 19.837 1.00 17.91 522 THR A CA 1
ATOM 3947 C C . THR A 1 505 ? 41.257 15.453 19.184 1.00 19.36 522 THR A C 1
ATOM 3948 O O . THR A 1 505 ? 41.258 14.428 19.873 1.00 19.52 522 THR A O 1
ATOM 3952 N N . TYR A 1 506 ? 41.267 15.444 17.855 1.00 19.28 523 TYR A N 1
ATOM 3953 C CA . TYR A 1 506 ? 41.648 14.257 17.115 1.00 18.52 523 TYR A CA 1
ATOM 3954 C C . TYR A 1 506 ? 43.124 14.403 16.782 1.00 20.01 523 TYR A C 1
ATOM 3955 O O . TYR A 1 506 ? 43.562 15.452 16.303 1.00 19.06 523 TYR A O 1
ATOM 3964 N N . SER A 1 507 ? 43.894 13.354 17.031 1.00 20.98 524 SER A N 1
ATOM 3965 C CA . SER A 1 507 ? 45.259 13.333 16.539 1.00 22.43 524 SER A CA 1
ATOM 3966 C C . SER A 1 507 ? 45.619 11.936 16.096 1.00 23.26 524 SER A C 1
ATOM 3967 O O . SER A 1 507 ? 45.374 10.960 16.808 1.00 27.03 524 SER A O 1
ATOM 3970 N N . GLY A 1 508 ? 46.198 11.840 14.911 1.00 20.75 525 GLY A N 1
ATOM 3971 C CA . GLY A 1 508 ? 46.595 10.541 14.395 1.00 19.44 525 GLY A CA 1
ATOM 3972 C C . GLY A 1 508 ? 47.421 10.646 13.137 1.00 20.46 525 GLY A C 1
ATOM 3973 O O . GLY A 1 508 ? 47.415 11.679 12.455 1.00 20.79 525 GLY A O 1
ATOM 3974 N N . ASN A 1 509 ? 48.152 9.574 12.849 1.00 21.38 526 ASN A N 1
ATOM 3975 C CA . ASN A 1 509 ? 48.802 9.423 11.560 1.00 22.92 526 ASN A CA 1
ATOM 3976 C C . ASN A 1 509 ? 47.745 9.168 10.488 1.00 22.91 526 ASN A C 1
ATOM 3977 O O . ASN A 1 509 ? 46.797 8.407 10.710 1.00 27.76 526 ASN A O 1
ATOM 3982 N N . VAL A 1 510 ? 47.884 9.846 9.351 1.00 21.42 527 VAL A N 1
ATOM 3983 C CA . VAL A 1 510 ? 46.941 9.696 8.239 1.00 20.77 527 VAL A CA 1
ATOM 3984 C C . VAL A 1 510 ? 47.698 9.444 6.940 1.00 23.73 527 VAL A C 1
ATOM 3985 O O . VAL A 1 510 ? 48.744 10.048 6.695 1.00 24.98 527 VAL A O 1
ATOM 3989 N N . LYS A 1 511 ? 47.173 8.549 6.112 1.00 24.93 528 LYS A N 1
ATOM 3990 C CA . LYS A 1 511 ? 47.816 8.249 4.837 1.00 26.45 528 LYS A CA 1
ATOM 3991 C C . LYS A 1 511 ? 47.428 9.279 3.774 1.00 26.94 528 LYS A C 1
ATOM 3992 O O . LYS A 1 511 ? 46.245 9.545 3.542 1.00 29.37 528 LYS A O 1
ATOM 3998 N N . LEU A 1 512 ? 48.444 9.868 3.152 1.00 23.07 529 LEU A N 1
ATOM 3999 C CA . LEU A 1 512 ? 48.255 10.853 2.102 1.00 20.43 529 LEU A CA 1
ATOM 4000 C C . LEU A 1 512 ? 49.117 10.504 0.904 1.00 20.82 529 LEU A C 1
ATOM 4001 O O . LEU A 1 512 ? 50.168 9.886 1.052 1.00 25.72 529 LEU A O 1
ATOM 4006 N N . ARG A 1 513 ? 48.670 10.910 -0.278 1.00 20.54 530 ARG A N 1
ATOM 4007 C CA . ARG A 1 513 ? 49.416 10.669 -1.509 1.00 23.89 530 ARG A CA 1
ATOM 4008 C C . ARG A 1 513 ? 49.855 11.968 -2.136 1.00 24.71 530 ARG A C 1
ATOM 4009 O O . ARG A 1 513 ? 49.327 13.032 -1.807 1.00 27.02 530 ARG A O 1
ATOM 4017 N N . ALA A 1 514 ? 50.810 11.866 -3.062 1.00 24.54 531 ALA A N 1
ATOM 4018 C CA . ALA A 1 514 ? 51.196 12.988 -3.904 1.00 24.39 531 ALA A CA 1
ATOM 4019 C C . ALA A 1 514 ? 49.956 13.578 -4.577 1.00 21.13 531 ALA A C 1
ATOM 4020 O O . ALA A 1 514 ? 49.068 12.844 -4.999 1.00 26.74 531 ALA A O 1
ATOM 4022 N N . GLY A 1 515 ? 49.895 14.906 -4.645 1.00 21.38 532 GLY A N 1
ATOM 4023 C CA . GLY A 1 515 ? 48.783 15.608 -5.282 1.00 21.26 532 GLY A CA 1
ATOM 4024 C C . GLY A 1 515 ? 47.689 15.993 -4.299 1.00 19.74 532 GLY A C 1
ATOM 4025 O O . GLY A 1 515 ? 47.948 16.165 -3.102 1.00 21.90 532 GLY A O 1
ATOM 4026 N N . ILE A 1 516 ? 46.463 16.127 -4.801 1.00 22.18 533 ILE A N 1
ATOM 4027 C CA . ILE A 1 516 ? 45.331 16.569 -3.969 1.00 20.63 533 ILE A CA 1
ATOM 4028 C C . ILE A 1 516 ? 44.763 15.456 -3.081 1.00 20.71 533 ILE A C 1
ATOM 4029 O O . ILE A 1 516 ? 44.452 14.360 -3.554 1.00 20.92 533 ILE A O 1
ATOM 4034 N N . ASN A 1 517 ? 44.662 15.752 -1.786 1.00 21.69 534 ASN A N 1
ATOM 4035 C CA . ASN A 1 517 ? 44.019 14.870 -0.824 1.00 18.83 534 ASN A CA 1
ATOM 4036 C C . ASN A 1 517 ? 42.787 15.559 -0.254 1.00 18.13 534 ASN A C 1
ATOM 4037 O O . ASN A 1 517 ? 42.729 16.787 -0.182 1.00 20.15 534 ASN A O 1
ATOM 4042 N N . LYS A 1 518 ? 41.787 14.772 0.125 1.00 19.57 535 LYS A N 1
ATOM 4043 C CA . LYS A 1 518 ? 40.560 15.336 0.686 1.00 19.45 535 LYS A CA 1
ATOM 4044 C C . LYS A 1 518 ? 40.470 15.062 2.176 1.00 19.48 535 LYS A C 1
ATOM 4045 O O . LYS A 1 518 ? 40.623 13.923 2.620 1.00 20.07 535 LYS A O 1
ATOM 4051 N N . ILE A 1 519 ? 40.247 16.121 2.946 1.00 16.17 536 ILE A N 1
ATOM 4052 C CA . ILE A 1 519 ? 39.898 15.982 4.349 1.00 16.90 536 ILE A CA 1
ATOM 4053 C C . ILE A 1 519 ? 38.477 16.508 4.532 1.00 15.58 536 ILE A C 1
ATOM 4054 O O . ILE A 1 519 ? 38.175 17.653 4.179 1.00 16.44 536 ILE A O 1
ATOM 4059 N N . SER A 1 520 ? 37.609 15.649 5.062 1.00 15.19 537 SER A N 1
ATOM 4060 C CA . SER A 1 520 ? 36.222 16.008 5.352 1.00 13.88 537 SER A CA 1
ATOM 4061 C C . SER A 1 520 ? 35.940 15.730 6.810 1.00 13.15 537 SER A C 1
ATOM 4062 O O . SER A 1 520 ? 36.124 14.607 7.285 1.00 15.62 537 SER A O 1
ATOM 4065 N N . LEU A 1 521 ? 35.500 16.760 7.522 1.00 12.53 538 LEU A N 1
ATOM 4066 C CA . LEU A 1 521 ? 35.213 16.629 8.944 1.00 13.36 538 LEU A CA 1
ATOM 4067 C C . LEU A 1 521 ? 33.720 16.745 9.176 1.00 13.20 538 LEU A C 1
ATOM 4068 O O . LEU A 1 521 ? 33.112 17.741 8.795 1.00 14.80 538 LEU A O 1
ATOM 4073 N N . LEU A 1 522 ? 33.127 15.728 9.790 1.00 12.41 539 LEU A N 1
ATOM 4074 C CA . LEU A 1 522 ? 31.733 15.825 10.182 1.00 12.48 539 LEU A CA 1
ATOM 4075 C C . LEU A 1 522 ? 31.658 16.257 11.636 1.00 12.26 539 LEU A C 1
ATOM 4076 O O . LEU A 1 522 ? 32.056 15.514 12.546 1.00 13.72 539 LEU A O 1
ATOM 4081 N N . SER A 1 523 ? 31.179 17.482 11.837 1.00 11.76 540 SER A N 1
ATOM 4082 C CA . SER A 1 523 ? 31.101 18.085 13.156 1.00 10.34 540 SER A CA 1
ATOM 4083 C C . SER A 1 523 ? 29.658 18.025 13.647 1.00 10.76 540 SER A C 1
ATOM 4084 O O . SER A 1 523 ? 28.731 18.372 12.908 1.00 11.16 540 SER A O 1
ATOM 4087 N N . VAL A 1 524 ? 29.470 17.550 14.877 1.00 11.08 541 VAL A N 1
ATOM 4088 C CA . VAL A 1 524 ? 28.124 17.263 15.386 1.00 10.80 541 VAL A CA 1
ATOM 4089 C C . VAL A 1 524 ? 27.878 17.987 16.703 1.00 11.38 541 VAL A C 1
ATOM 4090 O O . VAL A 1 524 ? 28.680 17.865 17.640 1.00 12.27 541 VAL A O 1
ATOM 4094 N N . SER A 1 525 ? 26.770 18.725 16.785 1.00 10.74 542 SER A N 1
ATOM 4095 C CA . SER A 1 525 ? 26.324 19.214 18.097 1.00 10.42 542 SER A CA 1
ATOM 4096 C C . SER A 1 525 ? 25.290 18.275 18.707 1.00 10.66 542 SER A C 1
ATOM 4097 O O . SER A 1 525 ? 24.528 17.621 17.986 1.00 10.55 542 SER A O 1
ATOM 4100 N N . VAL A 1 526 ? 25.283 18.201 20.037 1.00 10.44 543 VAL A N 1
ATOM 4101 C CA . VAL A 1 526 ? 24.395 17.298 20.766 1.00 10.55 543 VAL A CA 1
ATOM 4102 C C . VAL A 1 526 ? 23.597 18.123 21.779 1.00 10.62 543 VAL A C 1
ATOM 4103 O O . VAL A 1 526 ? 23.775 18.014 23.004 1.00 10.95 543 VAL A O 1
ATOM 4107 N N . GLY A 1 527 ? 22.732 18.978 21.237 1.00 10.07 544 GLY A N 1
ATOM 4108 C CA . GLY A 1 527 ? 22.025 19.984 22.036 1.00 9.81 544 GLY A CA 1
ATOM 4109 C C . GLY A 1 527 ? 22.909 21.197 22.267 1.00 11.09 544 GLY A C 1
ATOM 4110 O O . GLY A 1 527 ? 24.137 21.086 22.254 1.00 13.60 544 GLY A O 1
ATOM 4111 N N . LEU A 1 528 ? 22.297 22.360 22.479 1.00 9.57 545 LEU A N 1
ATOM 4112 C CA . LEU A 1 528 ? 23.076 23.582 22.692 1.00 9.41 545 LEU A CA 1
ATOM 4113 C C . LEU A 1 528 ? 23.120 23.997 24.158 1.00 9.61 545 LEU A C 1
ATOM 4114 O O . LEU A 1 528 ? 22.163 23.745 24.895 1.00 10.12 545 LEU A O 1
ATOM 4119 N N . PRO A 1 529 ? 24.224 24.652 24.580 1.00 9.74 546 PRO A N 1
ATOM 4120 C CA . PRO A 1 529 ? 24.394 25.094 25.972 1.00 10.05 546 PRO A CA 1
ATOM 4121 C C . PRO A 1 529 ? 23.171 25.856 26.470 1.00 9.16 546 PRO A C 1
ATOM 4122 O O . PRO A 1 529 ? 22.511 26.564 25.685 1.00 9.36 546 PRO A O 1
ATOM 4126 N N . ASN A 1 530 ? 22.845 25.682 27.749 1.00 9.42 547 ASN A N 1
ATOM 4127 C CA . ASN A 1 530 ? 21.607 26.226 28.286 1.00 8.52 547 ASN A CA 1
ATOM 4128 C C . ASN A 1 530 ? 21.762 26.989 29.588 1.00 9.09 547 ASN A C 1
ATOM 4129 O O . ASN A 1 530 ? 20.772 27.461 30.139 1.00 9.99 547 ASN A O 1
ATOM 4134 N N . VAL A 1 531 ? 23.000 27.117 30.066 1.00 9.82 548 VAL A N 1
ATOM 4135 C CA . VAL A 1 531 ? 23.274 27.796 31.331 1.00 9.00 548 VAL A CA 1
ATOM 4136 C C . VAL A 1 531 ? 24.749 28.210 31.358 1.00 10.26 548 VAL A C 1
ATOM 4137 O O . VAL A 1 531 ? 25.579 27.614 30.664 1.00 10.46 548 VAL A O 1
ATOM 4141 N N . GLY A 1 532 ? 25.062 29.231 32.150 1.00 12.17 549 GLY A N 1
ATOM 4142 C CA . GLY A 1 532 ? 26.420 29.780 32.234 1.00 12.43 549 GLY A CA 1
ATOM 4143 C C . GLY A 1 532 ? 26.412 31.216 31.747 1.00 12.22 549 GLY A C 1
ATOM 4144 O O . GLY A 1 532 ? 25.686 31.551 30.807 1.00 12.13 549 GLY A O 1
ATOM 4145 N N . VAL A 1 533 ? 27.197 32.082 32.383 1.00 11.67 550 VAL A N 1
ATOM 4146 C CA . VAL A 1 533 ? 27.279 33.472 31.926 1.00 11.11 550 VAL A CA 1
ATOM 4147 C C . VAL A 1 533 ? 27.838 33.471 30.505 1.00 11.30 550 VAL A C 1
ATOM 4148 O O . VAL A 1 533 ? 28.828 32.791 30.218 1.00 12.23 550 VAL A O 1
ATOM 4152 N N . HIS A 1 534 ? 27.163 34.196 29.613 1.00 11.16 551 HIS A N 1
ATOM 4153 C CA . HIS A 1 534 ? 27.538 34.243 28.200 1.00 11.28 551 HIS A CA 1
ATOM 4154 C C . HIS A 1 534 ? 27.552 32.904 27.492 1.00 11.95 551 HIS A C 1
ATOM 4155 O O . HIS A 1 534 ? 28.298 32.733 26.528 1.00 13.06 551 HIS A O 1
ATOM 4162 N N . TYR A 1 535 ? 26.723 31.946 27.918 1.00 11.94 552 TYR A N 1
ATOM 4163 C CA . TYR A 1 535 ? 26.757 30.611 27.299 1.00 11.56 552 TYR A CA 1
ATOM 4164 C C . TYR A 1 535 ? 26.469 30.652 25.801 1.00 12.04 552 TYR A C 1
ATOM 4165 O O . TYR A 1 535 ? 26.929 29.792 25.058 1.00 11.79 552 TYR A O 1
ATOM 4174 N N . ASP A 1 536 ? 25.716 31.661 25.364 1.00 11.29 553 ASP A N 1
ATOM 4175 C CA . ASP A 1 536 ? 25.343 31.776 23.957 1.00 12.16 553 ASP A CA 1
ATOM 4176 C C . ASP A 1 536 ? 26.516 32.188 23.075 1.00 12.58 553 ASP A C 1
ATOM 4177 O O . ASP A 1 536 ? 26.429 32.082 21.836 1.00 13.88 553 ASP A O 1
ATOM 4182 N N . THR A 1 537 ? 27.604 32.649 23.706 1.00 11.85 554 THR A N 1
ATOM 4183 C CA . THR A 1 537 ? 28.822 33.016 22.979 1.00 11.65 554 THR A CA 1
ATOM 4184 C C . THR A 1 537 ? 29.792 31.862 22.806 1.00 12.55 554 THR A C 1
ATOM 4185 O O . THR A 1 537 ? 30.788 32.007 22.094 1.00 14.60 554 THR A O 1
ATOM 4189 N N . TRP A 1 538 ? 29.527 30.731 23.465 1.00 10.59 555 TRP A N 1
ATOM 4190 C CA . TRP A 1 538 ? 30.440 29.588 23.375 1.00 12.42 555 TRP A CA 1
ATOM 4191 C C . TRP A 1 538 ? 30.379 28.948 22.025 1.00 12.63 555 TRP A C 1
ATOM 4192 O O . TRP A 1 538 ? 29.298 28.779 21.458 1.00 13.14 555 TRP A O 1
ATOM 4203 N N . ASN A 1 539 ? 31.539 28.579 21.494 1.00 12.03 556 ASN A N 1
ATOM 4204 C CA . ASN A 1 539 ? 31.597 27.970 20.166 1.00 11.48 556 ASN A CA 1
ATOM 4205 C C . ASN A 1 539 ? 31.142 26.522 20.112 1.00 11.26 556 ASN A C 1
ATOM 4206 O O . ASN A 1 539 ? 31.248 25.779 21.091 1.00 14.00 556 ASN A O 1
ATOM 4211 N N . ALA A 1 540 ? 30.642 26.135 18.943 1.00 11.59 557 ALA A N 1
ATOM 4212 C CA . ALA A 1 540 ? 30.555 24.728 18.557 1.00 11.90 557 ALA A CA 1
ATOM 4213 C C . ALA A 1 540 ? 31.298 24.575 17.242 1.00 11.85 557 ALA A C 1
ATOM 4214 O O . ALA A 1 540 ? 31.449 25.546 16.490 1.00 11.40 557 ALA A O 1
ATOM 4216 N N . GLY A 1 541 ? 31.771 23.361 16.969 1.00 11.54 558 GLY A N 1
ATOM 4217 C CA . GLY A 1 541 ? 32.392 23.077 15.692 1.00 12.52 558 GLY A CA 1
ATOM 4218 C C . GLY A 1 541 ? 33.884 23.311 15.631 1.00 13.16 558 GLY A C 1
ATOM 4219 O O . GLY A 1 541 ? 34.525 23.679 16.624 1.00 13.62 558 GLY A O 1
ATOM 4220 N N . VAL A 1 542 ? 34.426 23.094 14.438 1.00 12.88 559 VAL A N 1
ATOM 4221 C CA . VAL A 1 542 ? 35.868 23.064 14.229 1.00 13.54 559 VAL A CA 1
ATOM 4222 C C . VAL A 1 542 ? 36.399 24.464 13.986 1.00 13.36 559 VAL A C 1
ATOM 4223 O O . VAL A 1 542 ? 36.281 25.004 12.881 1.00 14.37 559 VAL A O 1
ATOM 4227 N N . LEU A 1 543 ? 36.971 25.051 15.035 1.00 13.25 560 LEU A N 1
ATOM 4228 C CA . LEU A 1 543 ? 37.671 26.315 14.899 1.00 14.42 560 LEU A CA 1
ATOM 4229 C C . LEU A 1 543 ? 39.177 26.139 14.995 1.00 14.13 560 LEU A C 1
ATOM 4230 O O . LEU A 1 543 ? 39.917 27.119 14.954 1.00 16.55 560 LEU A O 1
ATOM 4235 N N . GLY A 1 544 ? 39.627 24.888 15.095 1.00 13.25 561 GLY A N 1
ATOM 4236 C CA . GLY A 1 544 ? 41.057 24.590 15.127 1.00 14.69 561 GLY A CA 1
ATOM 4237 C C . GLY A 1 544 ? 41.676 24.826 16.493 1.00 15.13 561 GLY A C 1
ATOM 4238 O O . GLY A 1 544 ? 40.968 25.114 17.451 1.00 16.98 561 GLY A O 1
ATOM 4239 N N . PRO A 1 545 ? 43.013 24.731 16.593 1.00 15.54 562 PRO A N 1
ATOM 4240 C CA . PRO A 1 545 ? 43.946 24.538 15.483 1.00 16.30 562 PRO A CA 1
ATOM 4241 C C . PRO A 1 545 ? 43.724 23.263 14.686 1.00 15.25 562 PRO A C 1
ATOM 4242 O O . PRO A 1 545 ? 43.253 22.259 15.215 1.00 16.59 562 PRO A O 1
ATOM 4246 N N . VAL A 1 546 ? 44.061 23.321 13.406 1.00 14.93 563 VAL A N 1
ATOM 4247 C CA . VAL A 1 546 ? 44.096 22.134 12.556 1.00 14.63 563 VAL A CA 1
ATOM 4248 C C . VAL A 1 546 ? 45.477 22.142 11.926 1.00 14.70 563 VAL A C 1
ATOM 4249 O O . VAL A 1 546 ? 45.826 23.085 11.236 1.00 16.64 563 VAL A O 1
ATOM 4253 N N . THR A 1 547 ? 46.271 21.109 12.199 1.00 15.14 564 THR A N 1
ATOM 4254 C CA . THR A 1 547 ? 47.664 21.070 11.749 1.00 15.06 564 THR A CA 1
ATOM 4255 C C . THR A 1 547 ? 48.041 19.718 11.158 1.00 16.53 564 THR A C 1
ATOM 4256 O O . THR A 1 547 ? 47.565 18.667 11.605 1.00 17.27 564 THR A O 1
ATOM 4260 N N . LEU A 1 548 ? 48.924 19.764 10.165 1.00 16.53 565 LEU A N 1
ATOM 4261 C CA . LEU A 1 548 ? 49.480 18.575 9.550 1.00 15.81 565 LEU A CA 1
ATOM 4262 C C . LEU A 1 548 ? 50.995 18.622 9.691 1.00 16.10 565 LEU A C 1
ATOM 4263 O O . LEU A 1 548 ? 51.649 19.468 9.087 1.00 17.35 565 LEU A O 1
ATOM 4268 N N . SER A 1 549 ? 51.544 17.724 10.501 1.00 16.81 566 SER A N 1
ATOM 4269 C CA . SER A 1 549 ? 52.986 17.681 10.719 1.00 18.26 566 SER A CA 1
ATOM 4270 C C . SER A 1 549 ? 53.608 16.465 10.044 1.00 19.33 566 SER A C 1
ATOM 4271 O O . SER A 1 549 ? 52.901 15.637 9.453 1.00 17.77 566 SER A O 1
ATOM 4274 N N . GLY A 1 550 ? 54.932 16.374 10.127 1.00 19.41 567 GLY A N 1
ATOM 4275 C CA . GLY A 1 550 ? 55.694 15.343 9.426 1.00 19.70 567 GLY A CA 1
ATOM 4276 C C . GLY A 1 550 ? 55.983 15.686 7.973 1.00 21.12 567 GLY A C 1
ATOM 4277 O O . GLY A 1 550 ? 56.305 14.801 7.178 1.00 21.83 567 GLY A O 1
ATOM 4278 N N . LEU A 1 551 ? 55.878 16.967 7.626 1.00 19.27 568 LEU A N 1
ATOM 4279 C CA . LEU A 1 551 ? 56.143 17.427 6.261 1.00 19.31 568 LEU A CA 1
ATOM 4280 C C . LEU A 1 551 ? 57.517 18.051 6.159 1.00 19.84 568 LEU A C 1
ATOM 4281 O O . LEU A 1 551 ? 58.127 18.396 7.175 1.00 18.89 568 LEU A O 1
ATOM 4286 N N . ASN A 1 552 ? 57.996 18.216 4.927 1.00 20.53 569 ASN A N 1
ATOM 4287 C CA . ASN A 1 552 ? 59.269 18.910 4.693 1.00 19.59 569 ASN A CA 1
ATOM 4288 C C . ASN A 1 552 ? 59.271 20.305 5.326 1.00 20.86 569 ASN A C 1
ATOM 4289 O O . ASN A 1 552 ? 60.284 20.750 5.873 1.00 24.17 569 ASN A O 1
ATOM 4294 N N . GLU A 1 553 ? 58.122 20.978 5.263 1.00 18.67 570 GLU A N 1
ATOM 4295 C CA . GLU A 1 553 ? 57.983 22.334 5.794 1.00 19.87 570 GLU A CA 1
ATOM 4296 C C . GLU A 1 553 ? 57.844 22.369 7.317 1.00 18.41 570 GLU A C 1
ATOM 4297 O O . GLU A 1 553 ? 57.831 23.448 7.909 1.00 19.91 570 GLU A O 1
ATOM 4303 N N . GLY A 1 554 ? 57.740 21.195 7.936 1.00 17.29 571 GLY A N 1
ATOM 4304 C CA . GLY A 1 554 ? 57.444 21.085 9.363 1.00 19.61 571 GLY A CA 1
ATOM 4305 C C . GLY A 1 554 ? 55.980 20.757 9.576 1.00 18.81 571 GLY A C 1
ATOM 4306 O O . GLY A 1 554 ? 55.532 19.656 9.244 1.00 18.95 571 GLY A O 1
ATOM 4307 N N . SER A 1 555 ? 55.241 21.714 10.138 1.00 17.37 572 SER A N 1
ATOM 4308 C CA . SER A 1 555 ? 53.796 21.596 10.325 1.00 17.21 572 SER A CA 1
ATOM 4309 C C . SER A 1 555 ? 53.094 22.635 9.470 1.00 18.67 572 SER A C 1
ATOM 4310 O O . SER A 1 555 ? 53.487 23.801 9.456 1.00 22.42 572 SER A O 1
ATOM 4313 N N . ARG A 1 556 ? 52.060 22.206 8.755 1.00 17.30 573 ARG A N 1
ATOM 4314 C CA . ARG A 1 556 ? 51.242 23.121 7.965 1.00 17.22 573 ARG A CA 1
ATOM 4315 C C . ARG A 1 556 ? 49.996 23.498 8.760 1.00 18.68 573 ARG A C 1
ATOM 4316 O O . ARG A 1 556 ? 49.342 22.629 9.339 1.00 18.84 573 ARG A O 1
ATOM 4324 N N . ASN A 1 557 ? 49.688 24.791 8.794 1.00 17.86 574 ASN A N 1
ATOM 4325 C CA . ASN A 1 557 ? 48.471 25.297 9.417 1.00 17.58 574 ASN A CA 1
ATOM 4326 C C . ASN A 1 557 ? 47.291 25.175 8.452 1.00 18.28 574 ASN A C 1
ATOM 4327 O O . ASN A 1 557 ? 47.126 26.004 7.550 1.00 17.99 574 ASN A O 1
ATOM 4332 N N . LEU A 1 558 ? 46.470 24.149 8.642 1.00 16.58 575 LEU A N 1
ATOM 4333 C CA . LEU A 1 558 ? 45.350 23.888 7.727 1.00 15.84 575 LEU A CA 1
ATOM 4334 C C . LEU A 1 558 ? 44.170 24.844 7.911 1.00 17.13 575 LEU A C 1
ATOM 4335 O O . LEU A 1 558 ? 43.264 24.882 7.075 1.00 17.25 575 LEU A O 1
ATOM 4340 N N . ALA A 1 559 ? 44.186 25.624 8.989 1.00 20.66 576 ALA A N 1
ATOM 4341 C CA . ALA A 1 559 ? 43.150 26.637 9.201 1.00 21.84 576 ALA A CA 1
ATOM 4342 C C . ALA A 1 559 ? 43.326 27.805 8.234 1.00 24.89 576 ALA A C 1
ATOM 4343 O O . ALA A 1 559 ? 42.364 28.505 7.923 1.00 30.05 576 ALA A O 1
ATOM 4345 N N . LYS A 1 560 ? 44.555 27.999 7.754 1.00 25.20 577 LYS A N 1
ATOM 4346 C CA . LYS A 1 560 ? 44.890 29.118 6.875 1.00 26.14 577 LYS A CA 1
ATOM 4347 C C . LYS A 1 560 ? 44.841 28.736 5.396 1.00 24.31 577 LYS A C 1
ATOM 4348 O O . LYS A 1 560 ? 45.806 28.930 4.651 1.00 27.39 577 LYS A O 1
ATOM 4354 N N . GLN A 1 561 ? 43.699 28.196 4.982 1.00 23.34 578 GLN A N 1
ATOM 4355 C CA . GLN A 1 561 ? 43.442 27.876 3.582 1.00 21.92 578 GLN A CA 1
ATOM 4356 C C . GLN A 1 561 ? 41.941 27.851 3.346 1.00 21.44 578 GLN A C 1
ATOM 4357 O O . GLN A 1 561 ? 41.166 28.168 4.254 1.00 22.07 578 GLN A O 1
ATOM 4363 N N . LYS A 1 562 ? 41.540 27.482 2.131 1.00 21.08 579 LYS A N 1
ATOM 4364 C CA . LYS A 1 562 ? 40.136 27.476 1.745 1.00 22.08 579 LYS A CA 1
ATOM 4365 C C . LYS A 1 562 ? 39.410 26.278 2.335 1.00 19.74 579 LYS A C 1
ATOM 4366 O O . LYS A 1 562 ? 39.869 25.139 2.216 1.00 20.03 579 LYS A O 1
ATOM 4372 N N . TRP A 1 563 ? 38.276 26.559 2.976 1.00 19.45 580 TRP A N 1
ATOM 4373 C CA . TRP A 1 563 ? 37.376 25.532 3.492 1.00 18.42 580 TRP A CA 1
ATOM 4374 C C . TRP A 1 563 ? 36.028 25.629 2.841 1.00 17.68 580 TRP A C 1
ATOM 4375 O O . TRP A 1 563 ? 35.570 26.721 2.500 1.00 19.64 580 TRP A O 1
ATOM 4386 N N . SER A 1 564 ? 35.394 24.473 2.666 1.00 20.08 581 SER A N 1
ATOM 4387 C CA . SER A 1 564 ? 34.039 24.371 2.125 1.00 21.29 581 SER A CA 1
ATOM 4388 C C . SER A 1 564 ? 33.106 23.850 3.202 1.00 20.57 581 SER A C 1
ATOM 4389 O O . SER A 1 564 ? 33.550 23.205 4.151 1.00 22.25 581 SER A O 1
ATOM 4392 N N . TYR A 1 565 ? 31.815 24.133 3.051 1.00 18.92 582 TYR A N 1
ATOM 4393 C CA . TYR A 1 565 ? 30.814 23.803 4.067 1.00 18.13 582 TYR A CA 1
ATOM 4394 C C . TYR A 1 565 ? 29.594 23.152 3.460 1.00 18.97 582 TYR A C 1
ATOM 4395 O O . TYR A 1 565 ? 29.149 23.531 2.374 1.00 21.10 582 TYR A O 1
ATOM 4404 N N . LYS A 1 566 ? 29.057 22.172 4.180 1.00 16.08 583 LYS A N 1
ATOM 4405 C CA . LYS A 1 566 ? 27.810 21.522 3.808 1.00 15.24 583 LYS A CA 1
ATOM 4406 C C . LYS A 1 566 ? 26.972 21.346 5.075 1.00 15.21 583 LYS A C 1
ATOM 4407 O O . LYS A 1 566 ? 27.352 20.610 5.986 1.00 14.83 583 LYS A O 1
ATOM 4413 N N . VAL A 1 567 ? 25.840 22.039 5.126 1.00 14.20 584 VAL A N 1
ATOM 4414 C CA . VAL A 1 567 ? 24.939 21.966 6.272 1.00 14.98 584 VAL A CA 1
ATOM 4415 C C . VAL A 1 567 ? 24.064 20.724 6.180 1.00 14.39 584 VAL A C 1
ATOM 4416 O O . VAL A 1 567 ? 23.415 20.482 5.156 1.00 16.94 584 VAL A O 1
ATOM 4420 N N . GLY A 1 568 ? 24.051 19.942 7.256 1.00 14.56 585 GLY A N 1
ATOM 4421 C CA . GLY A 1 568 ? 23.134 18.824 7.380 1.00 15.40 585 GLY A CA 1
ATOM 4422 C C . GLY A 1 568 ? 23.465 17.625 6.519 1.00 17.40 585 GLY A C 1
ATOM 4423 O O . GLY A 1 568 ? 24.522 17.558 5.878 1.00 18.23 585 GLY A O 1
ATOM 4424 N N . LEU A 1 569 ? 22.539 16.675 6.507 1.00 16.41 586 LEU A N 1
ATOM 4425 C CA . LEU A 1 569 ? 22.730 15.413 5.812 1.00 15.60 586 LEU A CA 1
ATOM 4426 C C . LEU A 1 569 ? 21.871 15.357 4.563 1.00 16.98 586 LEU A C 1
ATOM 4427 O O . LEU A 1 569 ? 20.878 16.076 4.463 1.00 17.18 586 LEU A O 1
ATOM 4432 N N . LYS A 1 570 ? 22.255 14.511 3.608 1.00 16.98 587 LYS A N 1
ATOM 4433 C CA . LYS A 1 570 ? 21.441 14.315 2.402 1.00 20.53 587 LYS A CA 1
ATOM 4434 C C . LYS A 1 570 ? 20.058 13.778 2.774 1.00 20.31 587 LYS A C 1
ATOM 4435 O O . LYS A 1 570 ? 19.044 14.218 2.228 1.00 21.33 587 LYS A O 1
ATOM 4441 N N . GLY A 1 571 ? 20.029 12.845 3.725 1.00 17.54 588 GLY A N 1
ATOM 4442 C CA . GLY A 1 571 ? 18.780 12.274 4.228 1.00 17.72 588 GLY A CA 1
ATOM 4443 C C . GLY A 1 571 ? 17.861 13.308 4.848 1.00 17.49 588 GLY A C 1
ATOM 4444 O O . GLY A 1 571 ? 16.637 13.157 4.836 1.00 17.69 588 GLY A O 1
ATOM 4445 N N . GLU A 1 572 ? 18.446 14.366 5.396 1.00 17.30 589 GLU A N 1
ATOM 4446 C CA . GLU A 1 572 ? 17.641 15.454 5.924 1.00 16.67 589 GLU A CA 1
ATOM 4447 C C . GLU A 1 572 ? 17.019 16.251 4.778 1.00 18.52 589 GLU A C 1
ATOM 4448 O O . GLU A 1 572 ? 15.823 16.536 4.810 1.00 18.32 589 GLU A O 1
ATOM 4454 N N . SER A 1 573 ? 17.816 16.565 3.751 1.00 18.39 590 SER A N 1
ATOM 4455 C CA . SER A 1 573 ? 17.300 17.237 2.546 1.00 22.19 590 SER A CA 1
ATOM 4456 C C . SER A 1 573 ? 16.178 16.444 1.887 1.00 20.37 590 SER A C 1
ATOM 4457 O O . SER A 1 573 ? 15.212 17.025 1.383 1.00 21.97 590 SER A O 1
ATOM 4460 N N . LEU A 1 574 ? 16.316 15.119 1.897 1.00 19.41 591 LEU A N 1
ATOM 4461 C CA . LEU A 1 574 ? 15.351 14.219 1.271 1.00 21.00 591 LEU A CA 1
ATOM 4462 C C . LEU A 1 574 ? 14.154 13.911 2.163 1.00 20.71 591 LEU A C 1
ATOM 4463 O O . LEU A 1 574 ? 13.205 13.278 1.709 1.00 22.00 591 LEU A O 1
ATOM 4468 N N . SER A 1 575 ? 14.200 14.365 3.420 1.00 20.34 592 SER A N 1
ATOM 4469 C CA . SER A 1 575 ? 13.150 14.080 4.412 1.00 21.14 592 SER A CA 1
ATOM 4470 C C . SER A 1 575 ? 12.898 12.579 4.547 1.00 20.06 592 SER A C 1
ATOM 4471 O O . SER A 1 575 ? 11.744 12.139 4.548 1.00 21.28 592 SER A O 1
ATOM 4474 N N . LEU A 1 576 ? 13.978 11.805 4.662 1.00 19.81 593 LEU A N 1
ATOM 4475 C CA . LEU A 1 576 ? 13.897 10.346 4.792 1.00 18.78 593 LEU A CA 1
ATOM 4476 C C . LEU A 1 576 ? 13.176 9.902 6.066 1.00 17.39 593 LEU A C 1
ATOM 4477 O O . LEU A 1 576 ? 12.755 8.751 6.186 1.00 19.64 593 LEU A O 1
ATOM 4482 N N . HIS A 1 577 ? 13.024 10.826 7.007 1.00 19.36 594 HIS A N 1
ATOM 4483 C CA . HIS A 1 577 ? 12.299 10.557 8.242 1.00 18.52 594 HIS A CA 1
ATOM 4484 C C . HIS A 1 577 ? 10.804 10.459 8.053 1.00 18.79 594 HIS A C 1
ATOM 4485 O O . HIS A 1 577 ? 10.116 9.925 8.922 1.00 19.26 594 HIS A O 1
ATOM 4492 N N . SER A 1 578 ? 10.289 10.981 6.934 1.00 18.38 595 SER A N 1
ATOM 4493 C CA . SER A 1 578 ? 8.838 11.048 6.694 1.00 18.37 595 SER A CA 1
ATOM 4494 C C . SER A 1 578 ? 8.391 9.975 5.718 1.00 21.19 595 SER A C 1
ATOM 4495 O O . SER A 1 578 ? 9.210 9.445 4.970 1.00 20.75 595 SER A O 1
ATOM 4498 N N . LEU A 1 579 ? 7.093 9.663 5.718 1.00 22.83 596 LEU A N 1
ATOM 4499 C CA . LEU A 1 579 ? 6.563 8.670 4.790 1.00 24.75 596 LEU A CA 1
ATOM 4500 C C . LEU A 1 579 ? 6.784 9.108 3.345 1.00 24.85 596 LEU A C 1
ATOM 4501 O O . LEU A 1 579 ? 7.295 8.333 2.538 1.00 26.93 596 LEU A O 1
ATOM 4506 N N . SER A 1 580 ? 6.428 10.355 3.034 1.00 26.03 597 SER A N 1
ATOM 4507 C CA . SER A 1 580 ? 6.574 10.871 1.670 1.00 26.07 597 SER A CA 1
ATOM 4508 C C . SER A 1 580 ? 8.038 10.898 1.218 1.00 24.82 597 SER A C 1
ATOM 4509 O O . SER A 1 580 ? 8.349 10.477 0.111 1.00 27.14 597 SER A O 1
ATOM 4512 N N . GLY A 1 581 ? 8.933 11.365 2.085 1.00 22.08 598 GLY A N 1
ATOM 4513 C CA . GLY A 1 581 ? 10.353 11.434 1.746 1.00 19.59 598 GLY A CA 1
ATOM 4514 C C . GLY A 1 581 ? 11.013 10.071 1.628 1.00 20.75 598 GLY A C 1
ATOM 4515 O O . GLY A 1 581 ? 11.726 9.798 0.659 1.00 22.93 598 GLY A O 1
ATOM 4516 N N . SER A 1 582 ? 10.769 9.202 2.604 1.00 21.83 599 SER A N 1
ATOM 4517 C CA . SER A 1 582 ? 11.344 7.856 2.578 1.00 21.83 599 SER A CA 1
ATOM 4518 C C . SER A 1 582 ? 10.854 7.056 1.367 1.00 22.64 599 SER A C 1
ATOM 4519 O O . SER A 1 582 ? 11.613 6.280 0.787 1.00 25.51 599 SER A O 1
ATOM 4522 N N . SER A 1 583 ? 9.596 7.267 0.981 1.00 23.85 600 SER A N 1
ATOM 4523 C CA . SER A 1 583 ? 8.999 6.573 -0.170 1.00 26.31 600 SER A CA 1
ATOM 4524 C C . SER A 1 583 ? 9.497 7.089 -1.523 1.00 27.90 600 SER A C 1
ATOM 4525 O O . SER A 1 583 ? 9.325 6.420 -2.546 1.00 32.36 600 SER A O 1
ATOM 4528 N N . SER A 1 584 ? 10.106 8.273 -1.525 1.00 28.64 601 SER A N 1
ATOM 4529 C CA . SER A 1 584 ? 10.548 8.925 -2.761 1.00 32.72 601 SER A CA 1
ATOM 4530 C C . SER A 1 584 ? 11.851 8.345 -3.322 1.00 31.38 601 SER A C 1
ATOM 4531 O O . SER A 1 584 ? 12.183 8.579 -4.487 1.00 37.41 601 SER A O 1
ATOM 4534 N N . VAL A 1 585 ? 12.587 7.608 -2.491 1.00 29.64 602 VAL A N 1
ATOM 4535 C CA . VAL A 1 585 ? 13.851 6.990 -2.909 1.00 27.25 602 VAL A CA 1
ATOM 4536 C C . VAL A 1 585 ? 13.831 5.478 -2.721 1.00 27.84 602 VAL A C 1
ATOM 4537 O O . VAL A 1 585 ? 13.014 4.955 -1.961 1.00 27.63 602 VAL A O 1
ATOM 4541 N N . GLU A 1 586 ? 14.737 4.785 -3.409 1.00 27.10 603 GLU A N 1
ATOM 4542 C CA . GLU A 1 586 ? 14.861 3.331 -3.272 1.00 29.74 603 GLU A CA 1
ATOM 4543 C C . GLU A 1 586 ? 15.887 2.969 -2.197 1.00 26.09 603 GLU A C 1
ATOM 4544 O O . GLU A 1 586 ? 17.014 3.471 -2.200 1.00 28.37 603 GLU A O 1
ATOM 4550 N N . TRP A 1 587 ? 15.479 2.103 -1.275 1.00 24.57 604 TRP A N 1
ATOM 4551 C CA . TRP A 1 587 ? 16.341 1.644 -0.188 1.00 25.52 604 TRP A CA 1
ATOM 4552 C C . TRP A 1 587 ? 16.896 0.288 -0.487 1.00 24.22 604 TRP A C 1
ATOM 4553 O O . TRP A 1 587 ? 16.364 -0.438 -1.331 1.00 27.96 604 TRP A O 1
ATOM 4564 N N . VAL A 1 588 ? 17.975 -0.062 0.210 1.00 25.07 605 VAL A N 1
ATOM 4565 C CA . VAL A 1 588 ? 18.600 -1.380 0.100 1.00 27.43 605 VAL A CA 1
ATOM 4566 C C . VAL A 1 588 ? 17.812 -2.368 0.951 1.00 27.12 605 VAL A C 1
ATOM 4567 O O . VAL A 1 588 ? 17.473 -2.071 2.094 1.00 27.54 605 VAL A O 1
ATOM 4571 N N . ARG A 1 589 ? 17.513 -3.532 0.382 1.00 32.22 606 ARG A N 1
ATOM 4572 C CA . ARG A 1 589 ? 16.781 -4.584 1.083 1.00 40.10 606 ARG A CA 1
ATOM 4573 C C . ARG A 1 589 ? 17.564 -5.892 1.014 1.00 45.44 606 ARG A C 1
ATOM 4574 O O . ARG A 1 589 ? 18.427 -6.064 0.145 1.00 39.28 606 ARG A O 1
ATOM 4582 N N . GLY A 1 590 ? 17.267 -6.802 1.940 1.00 42.05 607 GLY A N 1
ATOM 4583 C CA . GLY A 1 590 ? 17.830 -8.145 1.921 1.00 43.26 607 GLY A CA 1
ATOM 4584 C C . GLY A 1 590 ? 19.193 -8.228 2.575 1.00 42.06 607 GLY A C 1
ATOM 4585 O O . GLY A 1 590 ? 19.497 -7.463 3.492 1.00 43.63 607 GLY A O 1
ATOM 4586 N N . SER A 1 591 ? 20.015 -9.154 2.085 1.00 45.52 608 SER A N 1
ATOM 4587 C CA . SER A 1 591 ? 21.330 -9.435 2.667 1.00 39.10 608 SER A CA 1
ATOM 4588 C C . SER A 1 591 ? 22.346 -8.293 2.529 1.00 45.27 608 SER A C 1
ATOM 4589 O O . SER A 1 591 ? 23.359 -8.274 3.235 1.00 43.21 608 SER A O 1
ATOM 4592 N N . LEU A 1 592 ? 22.065 -7.346 1.633 1.00 46.88 609 LEU A N 1
ATOM 4593 C CA . LEU A 1 592 ? 22.940 -6.186 1.409 1.00 41.27 609 LEU A CA 1
ATOM 4594 C C . LEU A 1 592 ? 22.748 -5.078 2.443 1.00 36.23 609 LEU A C 1
ATOM 4595 O O . LEU A 1 592 ? 23.431 -4.051 2.385 1.00 41.12 609 LEU A O 1
ATOM 4600 N N . MET A 1 593 ? 21.816 -5.281 3.378 1.00 34.61 610 MET A N 1
ATOM 4601 C CA . MET A 1 593 ? 21.574 -4.357 4.479 1.00 36.98 610 MET A CA 1
ATOM 4602 C C . MET A 1 593 ? 22.866 -3.918 5.149 1.00 42.37 610 MET A C 1
ATOM 4603 O O . MET A 1 593 ? 23.639 -4.759 5.616 1.00 48.16 610 MET A O 1
ATOM 4608 N N . ALA A 1 594 ? 23.090 -2.604 5.195 1.00 40.02 611 ALA A N 1
ATOM 4609 C CA . ALA A 1 594 ? 24.254 -2.046 5.878 1.00 32.70 611 ALA A CA 1
ATOM 4610 C C . ALA A 1 594 ? 24.246 -2.454 7.349 1.00 36.58 611 ALA A C 1
ATOM 4611 O O . ALA A 1 594 ? 23.218 -2.353 8.030 1.00 34.08 611 ALA A O 1
ATOM 4613 N N . GLN A 1 595 ? 25.396 -2.935 7.814 1.00 39.05 612 GLN A N 1
ATOM 4614 C CA . GLN A 1 595 ? 25.574 -3.434 9.175 1.00 32.42 612 GLN A CA 1
ATOM 4615 C C . GLN A 1 595 ? 26.825 -2.808 9.772 1.00 29.54 612 GLN A C 1
ATOM 4616 O O . GLN A 1 595 ? 27.885 -2.812 9.132 1.00 30.52 612 GLN A O 1
ATOM 4622 N N . LYS A 1 596 ? 26.710 -2.281 10.993 1.00 26.82 613 LYS A N 1
ATOM 4623 C CA . LYS A 1 596 ? 27.853 -1.696 11.692 1.00 27.67 613 LYS A CA 1
ATOM 4624 C C . LYS A 1 596 ? 28.618 -0.748 10.758 1.00 28.57 613 LYS A C 1
ATOM 4625 O O . LYS A 1 596 ? 29.844 -0.821 10.618 1.00 32.42 613 LYS A O 1
ATOM 4631 N N . GLN A 1 597 ? 27.854 0.124 10.107 1.00 25.13 614 GLN A N 1
ATOM 4632 C CA . GLN A 1 597 ? 28.363 1.074 9.133 1.00 24.02 614 GLN A CA 1
ATOM 4633 C C . GLN A 1 597 ? 27.915 2.480 9.543 1.00 22.88 614 GLN A C 1
ATOM 4634 O O . GLN A 1 597 ? 26.719 2.709 9.760 1.00 21.13 614 GLN A O 1
ATOM 4640 N N . PRO A 1 598 ? 28.870 3.423 9.651 1.00 24.04 615 PRO A N 1
ATOM 4641 C CA . PRO A 1 598 ? 28.536 4.801 10.030 1.00 20.77 615 PRO A CA 1
ATOM 4642 C C . PRO A 1 598 ? 27.629 5.475 9.004 1.00 19.55 615 PRO A C 1
ATOM 4643 O O . PRO A 1 598 ? 27.641 5.106 7.830 1.00 20.72 615 PRO A O 1
ATOM 4647 N N . LEU A 1 599 ? 26.856 6.458 9.463 1.00 19.73 616 LEU A N 1
ATOM 4648 C CA . LEU A 1 599 ? 26.063 7.345 8.598 1.00 17.00 616 LEU A CA 1
ATOM 4649 C C . LEU A 1 599 ? 25.081 6.585 7.710 1.00 18.68 616 LEU A C 1
ATOM 4650 O O . LEU A 1 599 ? 25.066 6.745 6.486 1.00 21.27 616 LEU A O 1
ATOM 4655 N N . THR A 1 600 ? 24.252 5.772 8.356 1.00 17.40 617 THR A N 1
ATOM 4656 C CA . THR A 1 600 ? 23.298 4.914 7.663 1.00 16.21 617 THR A CA 1
ATOM 4657 C C . THR A 1 600 ? 21.876 5.146 8.175 1.00 15.94 617 THR A C 1
ATOM 4658 O O . THR A 1 600 ? 21.630 5.172 9.390 1.00 18.29 617 THR A O 1
ATOM 4662 N N . TRP A 1 601 ? 20.952 5.339 7.240 1.00 15.52 618 TRP A N 1
ATOM 4663 C CA . TRP A 1 601 ? 19.525 5.405 7.553 1.00 16.18 618 TRP A CA 1
ATOM 4664 C C . TRP A 1 601 ? 18.908 4.035 7.505 1.00 17.82 618 TRP A C 1
ATOM 4665 O O . TRP A 1 601 ? 19.247 3.232 6.630 1.00 17.99 618 TRP A O 1
ATOM 4676 N N . TYR A 1 602 ? 17.988 3.764 8.434 1.00 15.82 619 TYR A N 1
ATOM 4677 C CA . TYR A 1 602 ? 17.239 2.504 8.460 1.00 17.42 619 TYR A CA 1
ATOM 4678 C C . TYR A 1 602 ? 15.742 2.764 8.536 1.00 17.58 619 TYR A C 1
ATOM 4679 O O . TYR A 1 602 ? 15.302 3.735 9.156 1.00 18.63 619 TYR A O 1
ATOM 4688 N N . LYS A 1 603 ? 14.953 1.902 7.906 1.00 19.30 620 LYS A N 1
ATOM 4689 C CA . LYS A 1 603 ? 13.508 2.004 8.052 1.00 17.73 620 LYS A CA 1
ATOM 4690 C C . LYS A 1 603 ? 12.842 0.642 8.150 1.00 20.21 620 LYS A C 1
ATOM 4691 O O . LYS A 1 603 ? 13.341 -0.352 7.612 1.00 20.23 620 LYS A O 1
ATOM 4697 N N . ALA A 1 604 ? 11.716 0.623 8.859 1.00 19.43 621 ALA A N 1
ATOM 4698 C CA . ALA A 1 604 ? 10.881 -0.554 9.028 1.00 20.14 621 ALA A CA 1
ATOM 4699 C C . ALA A 1 604 ? 9.460 -0.083 9.297 1.00 22.47 621 ALA A C 1
ATOM 4700 O O . ALA A 1 604 ? 9.229 1.083 9.649 1.00 22.63 621 ALA A O 1
ATOM 4702 N N . THR A 1 605 ? 8.511 -0.990 9.113 1.00 23.58 622 THR A N 1
ATOM 4703 C CA . THR A 1 605 ? 7.109 -0.715 9.359 1.00 24.58 622 THR A CA 1
ATOM 4704 C C . THR A 1 605 ? 6.652 -1.687 10.439 1.00 23.41 622 THR A C 1
ATOM 4705 O O . THR A 1 605 ? 7.113 -2.829 10.483 1.00 26.32 622 THR A O 1
ATOM 4709 N N . PHE A 1 606 ? 5.779 -1.229 11.331 1.00 22.72 623 PHE A N 1
ATOM 4710 C CA . PHE A 1 606 ? 5.308 -2.072 12.431 1.00 23.98 623 PHE A CA 1
ATOM 4711 C C . PHE A 1 606 ? 3.867 -1.776 12.827 1.00 25.23 623 PHE A C 1
ATOM 4712 O O . PHE A 1 606 ? 3.366 -0.670 12.604 1.00 23.77 623 PHE A O 1
ATOM 4720 N N . ASN A 1 607 ? 3.217 -2.782 13.413 1.00 26.47 624 ASN A N 1
ATOM 4721 C CA . ASN A 1 607 ? 1.873 -2.653 13.968 1.00 25.81 624 ASN A CA 1
ATOM 4722 C C . ASN A 1 607 ? 1.939 -2.223 15.425 1.00 28.13 624 ASN A C 1
ATOM 4723 O O . ASN A 1 607 ? 2.831 -2.654 16.160 1.00 28.20 624 ASN A O 1
ATOM 4728 N N . ALA A 1 608 ? 0.993 -1.386 15.847 1.00 24.78 625 ALA A N 1
ATOM 4729 C CA . ALA A 1 608 ? 0.962 -0.920 17.235 1.00 25.79 625 ALA A CA 1
ATOM 4730 C C . ALA A 1 608 ? 0.630 -2.081 18.169 1.00 26.75 625 ALA A C 1
ATOM 4731 O O . ALA A 1 608 ? -0.339 -2.809 17.929 1.00 25.28 625 ALA A O 1
ATOM 4733 N N . PRO A 1 609 ? 1.438 -2.276 19.228 1.00 24.68 626 PRO A N 1
ATOM 4734 C CA . PRO A 1 609 ? 1.094 -3.319 20.194 1.00 26.62 626 PRO A CA 1
ATOM 4735 C C . PRO A 1 609 ? -0.254 -3.021 20.837 1.00 25.09 626 PRO A C 1
ATOM 4736 O O . PRO A 1 609 ? -0.637 -1.850 20.959 1.00 27.02 626 PRO A O 1
ATOM 4740 N N . GLY A 1 610 ? -0.981 -4.064 21.226 1.00 23.12 627 GLY A N 1
ATOM 4741 C CA . GLY A 1 610 ? -2.273 -3.872 21.878 1.00 23.77 627 GLY A CA 1
ATOM 4742 C C . GLY A 1 610 ? -2.121 -3.288 23.270 1.00 21.84 627 GLY A C 1
ATOM 4743 O O . GLY A 1 610 ? -1.004 -3.079 23.750 1.00 25.46 627 GLY A O 1
ATOM 4744 N N . GLY A 1 611 ? -3.248 -3.007 23.915 1.00 20.09 628 GLY A N 1
ATOM 4745 C CA . GLY A 1 611 ? -3.247 -2.573 25.305 1.00 21.39 628 GLY A CA 1
ATOM 4746 C C . GLY A 1 611 ? -2.828 -1.142 25.564 1.00 21.64 628 GLY A C 1
ATOM 4747 O O . GLY A 1 611 ? -2.746 -0.326 24.638 1.00 23.19 628 GLY A O 1
ATOM 4748 N N . ASN A 1 612 ? -2.539 -0.864 26.837 1.00 21.86 629 ASN A N 1
ATOM 4749 C CA . ASN A 1 612 ? -2.389 0.494 27.340 1.00 22.79 629 ASN A CA 1
ATOM 4750 C C . ASN A 1 612 ? -1.053 0.788 28.027 1.00 20.58 629 ASN A C 1
ATOM 4751 O O . ASN A 1 612 ? -0.836 1.910 28.487 1.00 23.21 629 ASN A O 1
ATOM 4756 N N . ASP A 1 613 ? -0.174 -0.210 28.115 1.00 20.86 630 ASP A N 1
ATOM 4757 C CA . ASP A 1 613 ? 1.173 -0.023 28.673 1.00 21.25 630 ASP A CA 1
ATOM 4758 C C . ASP A 1 613 ? 1.950 1.003 27.836 1.00 18.94 630 ASP A C 1
ATOM 4759 O O . ASP A 1 613 ? 1.845 0.990 26.601 1.00 20.97 630 ASP A O 1
ATOM 4764 N N . PRO A 1 614 ? 2.727 1.899 28.489 1.00 16.81 631 PRO A N 1
ATOM 4765 C CA . PRO A 1 614 ? 3.598 2.784 27.710 1.00 16.36 631 PRO A CA 1
ATOM 4766 C C . PRO A 1 614 ? 4.632 1.986 26.905 1.00 16.88 631 PRO A C 1
ATOM 4767 O O . PRO A 1 614 ? 4.919 0.827 27.239 1.00 17.04 631 PRO A O 1
ATOM 4771 N N . LEU A 1 615 ? 5.164 2.597 25.846 1.00 14.86 632 LEU A N 1
ATOM 4772 C CA . LEU A 1 615 ? 6.064 1.914 24.913 1.00 15.56 632 LEU A CA 1
ATOM 4773 C C . LEU A 1 615 ? 7.441 2.550 24.836 1.00 16.53 632 LEU A C 1
ATOM 4774 O O . LEU A 1 615 ? 7.587 3.766 25.019 1.00 15.73 632 LEU A O 1
ATOM 4779 N N . ALA A 1 616 ? 8.441 1.719 24.540 1.00 16.74 633 ALA A N 1
ATOM 4780 C CA . ALA A 1 616 ? 9.804 2.183 24.271 1.00 14.84 633 ALA A CA 1
ATOM 4781 C C . ALA A 1 616 ? 10.463 1.343 23.195 1.00 16.36 633 ALA A C 1
ATOM 4782 O O . ALA A 1 616 ? 10.090 0.184 22.987 1.00 18.95 633 ALA A O 1
ATOM 4784 N N . LEU A 1 617 ? 11.451 1.931 22.526 1.00 14.46 634 LEU A N 1
ATOM 4785 C CA . LEU A 1 617 ? 12.323 1.190 21.620 1.00 14.18 634 LEU A CA 1
ATOM 4786 C C . LEU A 1 617 ? 13.576 0.796 22.371 1.00 15.86 634 LEU A C 1
ATOM 4787 O O . LEU A 1 617 ? 14.209 1.625 23.034 1.00 15.49 634 LEU A O 1
ATOM 4792 N N . ASP A 1 618 ? 13.928 -0.479 22.281 1.00 15.82 635 ASP A N 1
ATOM 4793 C CA . ASP A 1 618 ? 15.204 -0.937 22.795 1.00 17.07 635 ASP A CA 1
ATOM 4794 C C . ASP A 1 618 ? 16.264 -0.682 21.722 1.00 16.74 635 ASP A C 1
ATOM 4795 O O . ASP A 1 618 ? 16.250 -1.316 20.658 1.00 16.84 635 ASP A O 1
ATOM 4800 N N . MET A 1 619 ? 17.180 0.240 22.008 1.00 15.40 636 MET A N 1
ATOM 4801 C CA . MET A 1 619 ? 18.181 0.658 21.037 1.00 13.94 636 MET A CA 1
ATOM 4802 C C . MET A 1 619 ? 19.585 0.172 21.387 1.00 15.03 636 MET A C 1
ATOM 4803 O O . MET A 1 619 ? 20.571 0.682 20.849 1.00 15.95 636 MET A O 1
ATOM 4808 N N . ALA A 1 620 ? 19.683 -0.819 22.272 1.00 15.08 637 ALA A N 1
ATOM 4809 C CA . ALA A 1 620 ? 20.993 -1.317 22.718 1.00 16.44 637 ALA A CA 1
ATOM 4810 C C . ALA A 1 620 ? 21.913 -1.776 21.564 1.00 14.75 637 ALA A C 1
ATOM 4811 O O . ALA A 1 620 ? 23.135 -1.705 21.679 1.00 17.74 637 ALA A O 1
ATOM 4813 N N . SER A 1 621 ? 21.328 -2.231 20.460 1.00 15.99 638 SER A N 1
ATOM 4814 C CA . SER A 1 621 ? 22.115 -2.715 19.317 1.00 17.93 638 SER A CA 1
ATOM 4815 C C . SER A 1 621 ? 22.597 -1.583 18.410 1.00 17.02 638 SER A C 1
ATOM 4816 O O . SER A 1 621 ? 23.265 -1.822 17.402 1.00 16.90 638 SER A O 1
ATOM 4819 N N . MET A 1 622 ? 22.249 -0.352 18.762 1.00 16.12 639 MET A N 1
ATOM 4820 C CA . MET A 1 622 ? 22.592 0.797 17.930 1.00 15.45 639 MET A CA 1
ATOM 4821 C C . MET A 1 622 ? 23.686 1.634 18.587 1.00 16.04 639 MET A C 1
ATOM 4822 O O . MET A 1 622 ? 24.260 1.211 19.581 1.00 17.07 639 MET A O 1
ATOM 4827 N N . GLY A 1 623 ? 23.990 2.804 18.024 1.00 15.76 640 GLY A N 1
ATOM 4828 C CA . GLY A 1 623 ? 25.141 3.594 18.476 1.00 14.94 640 GLY A CA 1
ATOM 4829 C C . GLY A 1 623 ? 24.785 5.013 18.869 1.00 13.88 640 GLY A C 1
ATOM 4830 O O . GLY A 1 623 ? 24.770 5.355 20.052 1.00 15.37 640 GLY A O 1
ATOM 4831 N N . LYS A 1 624 ? 24.523 5.847 17.867 1.00 13.23 641 LYS A N 1
ATOM 4832 C CA . LYS A 1 624 ? 24.130 7.233 18.090 1.00 12.45 641 LYS A CA 1
ATOM 4833 C C . LYS A 1 624 ? 23.344 7.685 16.879 1.00 13.59 641 LYS A C 1
ATOM 4834 O O . LYS A 1 624 ? 23.685 7.318 15.754 1.00 13.28 641 LYS A O 1
ATOM 4840 N N . GLY A 1 625 ? 22.309 8.491 17.093 1.00 10.73 642 GLY A N 1
ATOM 4841 C CA . GLY A 1 625 ? 21.614 9.098 15.970 1.00 11.88 642 GLY A CA 1
ATOM 4842 C C . GLY A 1 625 ? 20.277 9.666 16.370 1.00 11.48 642 GLY A C 1
ATOM 4843 O O . GLY A 1 625 ? 20.141 10.201 17.467 1.00 12.18 642 GLY A O 1
ATOM 4844 N N . GLN A 1 626 ? 19.299 9.552 15.473 1.00 12.12 643 GLN A N 1
ATOM 4845 C CA . GLN A 1 626 ? 17.971 10.131 15.678 1.00 12.93 643 GLN A CA 1
ATOM 4846 C C . GLN A 1 626 ? 16.880 9.139 15.264 1.00 14.31 643 GLN A C 1
ATOM 4847 O O . GLN A 1 626 ? 17.083 8.321 14.354 1.00 14.04 643 GLN A O 1
ATOM 4853 N N . ILE A 1 627 ? 15.733 9.218 15.937 1.00 13.98 644 ILE A N 1
ATOM 4854 C CA . ILE A 1 627 ? 14.622 8.300 15.707 1.00 12.90 644 ILE A CA 1
ATOM 4855 C C . ILE A 1 627 ? 13.353 9.072 15.344 1.00 12.92 644 ILE A C 1
ATOM 4856 O O . ILE A 1 627 ? 13.054 10.109 15.955 1.00 13.23 644 ILE A O 1
ATOM 4861 N N . TRP A 1 628 ? 12.607 8.556 14.366 1.00 14.33 645 TRP A N 1
ATOM 4862 C CA . TRP A 1 628 ? 11.278 9.084 14.030 1.00 14.11 645 TRP A CA 1
ATOM 4863 C C . TRP A 1 628 ? 10.246 8.009 13.936 1.00 15.00 645 TRP A C 1
ATOM 4864 O O . TRP A 1 628 ? 10.526 6.910 13.468 1.00 16.93 645 TRP A O 1
ATOM 4875 N N . ILE A 1 629 ? 9.030 8.334 14.366 1.00 15.43 646 ILE A N 1
ATOM 4876 C CA . ILE A 1 629 ? 7.880 7.459 14.171 1.00 16.79 646 ILE A CA 1
ATOM 4877 C C . ILE A 1 629 ? 6.756 8.228 13.499 1.00 17.65 646 ILE A C 1
ATOM 4878 O O . ILE A 1 629 ? 6.317 9.268 13.997 1.00 16.48 646 ILE A O 1
ATOM 4883 N N . ASN A 1 630 ? 6.318 7.718 12.344 1.00 17.29 647 ASN A N 1
ATOM 4884 C CA . ASN A 1 630 ? 5.325 8.391 11.519 1.00 17.60 647 ASN A CA 1
ATOM 4885 C C . ASN A 1 630 ? 5.700 9.848 11.271 1.00 17.29 647 ASN A C 1
ATOM 4886 O O . ASN A 1 630 ? 4.846 10.731 11.295 1.00 18.37 647 ASN A O 1
ATOM 4891 N N . GLY A 1 631 ? 6.994 10.082 11.046 1.00 18.76 648 GLY A N 1
ATOM 4892 C CA . GLY A 1 631 ? 7.513 11.408 10.722 1.00 17.79 648 GLY A CA 1
ATOM 4893 C C . GLY A 1 631 ? 7.804 12.290 11.920 1.00 19.00 648 GLY A C 1
ATOM 4894 O O . GLY A 1 631 ? 8.350 13.388 11.762 1.00 18.74 648 GLY A O 1
ATOM 4895 N N . GLU A 1 632 ? 7.441 11.820 13.113 1.00 17.58 649 GLU A N 1
ATOM 4896 C CA . GLU A 1 632 ? 7.616 12.612 14.330 1.00 18.21 649 GLU A CA 1
ATOM 4897 C C . GLU A 1 632 ? 8.882 12.206 15.076 1.00 15.93 649 GLU A C 1
ATOM 4898 O O . GLU A 1 632 ? 9.115 11.025 15.336 1.00 14.95 649 GLU A O 1
ATOM 4904 N N . GLY A 1 633 ? 9.693 13.197 15.431 1.00 16.35 650 GLY A N 1
ATOM 4905 C CA . GLY A 1 633 ? 10.975 12.933 16.083 1.00 13.85 650 GLY A CA 1
ATOM 4906 C C . GLY A 1 633 ? 10.828 12.446 17.513 1.00 13.05 650 GLY A C 1
ATOM 4907 O O . GLY A 1 633 ? 10.371 13.178 18.389 1.00 13.20 650 GLY A O 1
ATOM 4908 N N . VAL A 1 634 ? 11.218 11.197 17.730 1.00 13.68 651 VAL A N 1
ATOM 4909 C CA . VAL A 1 634 ? 11.244 10.554 19.041 1.00 12.99 651 VAL A CA 1
ATOM 4910 C C . VAL A 1 634 ? 12.372 11.115 19.925 1.00 12.20 651 VAL A C 1
ATOM 4911 O O . VAL A 1 634 ? 12.285 11.092 21.164 1.00 12.57 651 VAL A O 1
ATOM 4915 N N . GLY A 1 635 ? 13.428 11.611 19.283 1.00 12.41 652 GLY A N 1
ATOM 4916 C CA . GLY A 1 635 ? 14.583 12.148 19.988 1.00 11.11 652 GLY A CA 1
ATOM 4917 C C . GLY A 1 635 ? 15.889 11.548 19.508 1.00 10.98 652 GLY A C 1
ATOM 4918 O O . GLY A 1 635 ? 15.903 10.644 18.651 1.00 11.43 652 GLY A O 1
ATOM 4919 N N . ARG A 1 636 ? 16.989 12.058 20.053 1.00 11.38 653 ARG A N 1
ATOM 4920 C CA . ARG A 1 636 ? 18.319 11.492 19.791 1.00 10.61 653 ARG A CA 1
ATOM 4921 C C . ARG A 1 636 ? 18.484 10.182 20.534 1.00 11.26 653 ARG A C 1
ATOM 4922 O O . ARG A 1 636 ? 17.947 10.025 21.631 1.00 12.96 653 ARG A O 1
ATOM 4930 N N . HIS A 1 637 ? 19.199 9.236 19.934 1.00 11.49 654 HIS A N 1
ATOM 4931 C CA . HIS A 1 637 ? 19.701 8.093 20.694 1.00 10.45 654 HIS A CA 1
ATOM 4932 C C . HIS A 1 637 ? 21.189 8.157 20.824 1.00 11.08 654 HIS A C 1
ATOM 4933 O O . HIS A 1 637 ? 21.883 8.657 19.921 1.00 11.64 654 HIS A O 1
ATOM 4940 N N . TRP A 1 638 ? 21.702 7.689 21.960 1.00 11.58 655 TRP A N 1
ATOM 4941 C CA . TRP A 1 638 ? 23.150 7.555 22.130 1.00 12.87 655 TRP A CA 1
ATOM 4942 C C . TRP A 1 638 ? 23.528 6.440 23.082 1.00 13.44 655 TRP A C 1
ATOM 4943 O O . TRP A 1 638 ? 24.271 6.667 24.040 1.00 12.87 655 TRP A O 1
ATOM 4954 N N . PRO A 1 639 ? 23.033 5.210 22.829 1.00 13.33 656 PRO A N 1
ATOM 4955 C CA . PRO A 1 639 ? 23.389 4.088 23.701 1.00 14.53 656 PRO A CA 1
ATOM 4956 C C . PRO A 1 639 ? 24.889 3.810 23.673 1.00 14.10 656 PRO A C 1
ATOM 4957 O O . PRO A 1 639 ? 25.436 3.247 24.615 1.00 14.06 656 PRO A O 1
ATOM 4961 N N . GLY A 1 640 ? 25.543 4.219 22.590 1.00 13.78 657 GLY A N 1
ATOM 4962 C CA . GLY A 1 640 ? 26.986 4.044 22.446 1.00 14.60 657 GLY A CA 1
ATOM 4963 C C . GLY A 1 640 ? 27.815 4.826 23.454 1.00 15.20 657 GLY A C 1
ATOM 4964 O O . GLY A 1 640 ? 29.000 4.558 23.617 1.00 16.23 657 GLY A O 1
ATOM 4965 N N . TYR A 1 641 ? 27.199 5.811 24.111 1.00 14.08 658 TYR A N 1
ATOM 4966 C CA . TYR A 1 641 ? 27.878 6.574 25.141 1.00 13.45 658 TYR A CA 1
ATOM 4967 C C . TYR A 1 641 ? 27.631 5.898 26.482 1.00 14.14 658 TYR A C 1
ATOM 4968 O O . TYR A 1 641 ? 26.554 6.019 27.079 1.00 13.79 658 TYR A O 1
ATOM 4977 N N . ILE A 1 642 ? 28.632 5.150 26.927 1.00 15.73 659 ILE A N 1
ATOM 4978 C CA . ILE A 1 642 ? 28.567 4.438 28.192 1.00 16.06 659 ILE A CA 1
ATOM 4979 C C . ILE A 1 642 ? 28.621 5.425 29.357 1.00 14.84 659 ILE A C 1
ATOM 4980 O O . ILE A 1 642 ? 29.403 6.381 29.339 1.00 14.34 659 ILE A O 1
ATOM 4985 N N . ALA A 1 643 ? 27.772 5.194 30.358 1.00 15.25 660 ALA A N 1
ATOM 4986 C CA . ALA A 1 643 ? 27.718 6.047 31.547 1.00 14.87 660 ALA A CA 1
ATOM 4987 C C . ALA A 1 643 ? 29.028 6.020 32.327 1.00 16.54 660 ALA A C 1
ATOM 4988 O O . ALA A 1 643 ? 29.508 4.944 32.703 1.00 16.66 660 ALA A O 1
ATOM 4990 N N . GLN A 1 644 ? 29.586 7.210 32.555 1.00 17.84 661 GLN A N 1
ATOM 4991 C CA . GLN A 1 644 ? 30.792 7.407 33.360 1.00 21.63 661 GLN A CA 1
ATOM 4992 C C . GLN A 1 644 ? 30.416 8.110 34.653 1.00 22.34 661 GLN A C 1
ATOM 4993 O O . GLN A 1 644 ? 29.604 9.035 34.647 1.00 22.09 661 GLN A O 1
ATOM 4999 N N . GLY A 1 645 ? 31.019 7.687 35.755 1.00 23.08 662 GLY A N 1
ATOM 5000 C CA . GLY A 1 645 ? 30.809 8.345 37.038 1.00 25.02 662 GLY A CA 1
ATOM 5001 C C . GLY A 1 645 ? 30.979 7.390 38.194 1.00 27.52 662 GLY A C 1
ATOM 5002 O O . GLY A 1 645 ? 31.429 6.256 38.010 1.00 28.60 662 GLY A O 1
ATOM 5003 N N . ASP A 1 646 ? 30.606 7.859 39.382 1.00 30.25 663 ASP A N 1
ATOM 5004 C CA . ASP A 1 646 ? 30.721 7.093 40.619 1.00 32.61 663 ASP A CA 1
ATOM 5005 C C . ASP A 1 646 ? 29.349 6.627 41.098 1.00 28.30 663 ASP A C 1
ATOM 5006 O O . ASP A 1 646 ? 28.500 7.438 41.482 1.00 28.00 663 ASP A O 1
ATOM 5011 N N . CYS A 1 647 ? 29.143 5.315 41.059 1.00 29.90 664 CYS A N 1
ATOM 5012 C CA . CYS A 1 647 ? 27.904 4.695 41.510 1.00 29.97 664 CYS A CA 1
ATOM 5013 C C . CYS A 1 647 ? 28.157 3.813 42.734 1.00 37.80 664 CYS A C 1
ATOM 5014 O O . CYS A 1 647 ? 28.744 2.733 42.627 1.00 40.59 664 CYS A O 1
ATOM 5017 N N . SER A 1 648 ? 27.720 4.284 43.896 1.00 35.86 665 SER A N 1
ATOM 5018 C CA . SER A 1 648 ? 27.888 3.541 45.142 1.00 37.81 665 SER A CA 1
ATOM 5019 C C . SER A 1 648 ? 26.621 3.612 45.985 1.00 38.30 665 SER A C 1
ATOM 5020 O O . SER A 1 648 ? 25.797 4.510 45.794 1.00 36.06 665 SER A O 1
ATOM 5023 N N . LYS A 1 649 ? 26.466 2.661 46.908 1.00 37.98 666 LYS A N 1
ATOM 5024 C CA . LYS A 1 649 ? 25.325 2.655 47.824 1.00 37.30 666 LYS A CA 1
ATOM 5025 C C . LYS A 1 649 ? 25.205 4.019 48.480 1.00 33.77 666 LYS A C 1
ATOM 5026 O O . LYS A 1 649 ? 26.204 4.607 48.903 1.00 35.31 666 LYS A O 1
ATOM 5032 N N . CYS A 1 650 ? 23.986 4.533 48.537 1.00 27.27 667 CYS A N 1
ATOM 5033 C CA . CYS A 1 650 ? 23.742 5.753 49.282 1.00 23.61 667 CYS A CA 1
ATOM 5034 C C . CYS A 1 650 ? 22.649 5.532 50.317 1.00 22.65 667 CYS A C 1
ATOM 5035 O O . CYS A 1 650 ? 21.791 4.660 50.159 1.00 24.11 667 CYS A O 1
ATOM 5038 N N . SER A 1 651 ? 22.719 6.318 51.384 1.00 18.59 668 SER A N 1
ATOM 5039 C CA . SER A 1 651 ? 21.696 6.373 52.412 1.00 18.64 668 SER A CA 1
ATOM 5040 C C . SER A 1 651 ? 20.934 7.667 52.220 1.00 16.10 668 SER A C 1
ATOM 5041 O O . SER A 1 651 ? 21.517 8.657 51.787 1.00 15.96 668 SER A O 1
ATOM 5044 N N . TYR A 1 652 ? 19.645 7.672 52.564 1.00 15.15 669 TYR A N 1
ATOM 5045 C CA . TYR A 1 652 ? 18.835 8.889 52.473 1.00 13.56 669 TYR A CA 1
ATOM 5046 C C . TYR A 1 652 ? 19.363 9.983 53.394 1.00 13.28 669 TYR A C 1
ATOM 5047 O O . TYR A 1 652 ? 19.143 11.172 53.133 1.00 14.39 669 TYR A O 1
ATOM 5056 N N . ALA A 1 653 ? 20.022 9.584 54.485 1.00 12.22 670 ALA A N 1
ATOM 5057 C CA . ALA A 1 653 ? 20.390 10.519 55.548 1.00 12.28 670 ALA A CA 1
ATOM 5058 C C . ALA A 1 653 ? 21.561 11.427 55.178 1.00 12.17 670 ALA A C 1
ATOM 5059 O O . ALA A 1 653 ? 22.518 10.990 54.540 1.00 13.60 670 ALA A O 1
ATOM 5061 N N . GLY A 1 654 ? 21.477 12.696 55.588 1.00 11.38 671 GLY A N 1
ATOM 5062 C CA . GLY A 1 654 ? 22.569 13.635 55.367 1.00 11.79 671 GLY A CA 1
ATOM 5063 C C . GLY A 1 654 ? 22.389 14.474 54.115 1.00 11.88 671 GLY A C 1
ATOM 5064 O O . GLY A 1 654 ? 21.541 14.185 53.266 1.00 12.49 671 GLY A O 1
ATOM 5065 N N . THR A 1 655 ? 23.190 15.521 53.994 1.00 12.24 672 THR A N 1
ATOM 5066 C CA . THR A 1 655 ? 23.042 16.450 52.871 1.00 11.70 672 THR A CA 1
ATOM 5067 C C . THR A 1 655 ? 23.218 15.768 51.513 1.00 11.93 672 THR A C 1
ATOM 5068 O O . THR A 1 655 ? 24.257 15.181 51.228 1.00 12.66 672 THR A O 1
ATOM 5072 N N . PHE A 1 656 ? 22.170 15.837 50.697 1.00 11.91 673 PHE A N 1
ATOM 5073 C CA . PHE A 1 656 ? 22.178 15.290 49.349 1.00 11.91 673 PHE A CA 1
ATOM 5074 C C . PHE A 1 656 ? 22.919 16.207 48.371 1.00 12.90 673 PHE A C 1
ATOM 5075 O O . PHE A 1 656 ? 22.901 17.428 48.517 1.00 13.68 673 PHE A O 1
ATOM 5083 N N . ASN A 1 657 ? 23.561 15.600 47.373 1.00 11.88 674 ASN A N 1
ATOM 5084 C CA . ASN A 1 657 ? 24.041 16.304 46.198 1.00 13.24 674 ASN A CA 1
ATOM 5085 C C . ASN A 1 657 ? 23.742 15.409 44.992 1.00 13.43 674 ASN A C 1
ATOM 5086 O O . ASN A 1 657 ? 23.501 14.214 45.156 1.00 13.60 674 ASN A O 1
ATOM 5091 N N . GLU A 1 658 ? 23.771 15.977 43.791 1.00 14.31 675 GLU A N 1
ATOM 5092 C CA . GLU A 1 658 ? 23.280 15.285 42.592 1.00 14.41 675 GLU A CA 1
ATOM 5093 C C . GLU A 1 658 ? 24.033 13.998 42.245 1.00 15.60 675 GLU A C 1
ATOM 5094 O O . GLU A 1 658 ? 23.531 13.164 41.486 1.00 17.42 675 GLU A O 1
ATOM 5100 N N . LYS A 1 659 ? 25.236 13.840 42.788 1.00 15.42 676 LYS A N 1
ATOM 5101 C CA . LYS A 1 659 ? 26.039 12.661 42.493 1.00 16.77 676 LYS A CA 1
ATOM 5102 C C . LYS A 1 659 ? 25.970 11.592 43.574 1.00 16.01 676 LYS A C 1
ATOM 5103 O O . LYS A 1 659 ? 26.613 10.542 43.448 1.00 17.08 676 LYS A O 1
ATOM 5109 N N . LYS A 1 660 ? 25.189 11.841 44.625 1.00 14.49 677 LYS A N 1
ATOM 5110 C CA . LYS A 1 660 ? 25.179 10.956 45.793 1.00 15.95 677 LYS A CA 1
ATOM 5111 C C . LYS A 1 660 ? 24.610 9.560 45.517 1.00 15.67 677 LYS A C 1
ATOM 5112 O O . LYS A 1 660 ? 25.137 8.557 46.015 1.00 17.29 677 LYS A O 1
ATOM 5118 N N . CYS A 1 661 ? 23.539 9.499 44.730 1.00 16.66 678 CYS A N 1
ATOM 5119 C CA . CYS A 1 661 ? 22.815 8.248 44.505 1.00 16.61 678 CYS A CA 1
ATOM 5120 C C . CYS A 1 661 ? 22.699 7.925 43.018 1.00 16.76 678 CYS A C 1
ATOM 5121 O O . CYS A 1 661 ? 21.598 7.830 42.461 1.00 17.65 678 CYS A O 1
ATOM 5124 N N . GLN A 1 662 ? 23.849 7.751 42.383 1.00 17.41 679 GLN A N 1
ATOM 5125 C CA . GLN A 1 662 ? 23.906 7.464 40.959 1.00 18.71 679 GLN A CA 1
ATOM 5126 C C . GLN A 1 662 ? 23.893 5.967 40.697 1.00 19.63 679 GLN A C 1
ATOM 5127 O O . GLN A 1 662 ? 24.437 5.183 41.476 1.00 19.62 679 GLN A O 1
ATOM 5133 N N . THR A 1 663 ? 23.247 5.588 39.596 1.00 19.57 680 THR A N 1
ATOM 5134 C CA . THR A 1 663 ? 23.133 4.197 39.173 1.00 20.92 680 THR A CA 1
ATOM 5135 C C . THR A 1 663 ? 23.476 4.083 37.681 1.00 20.03 680 THR A C 1
ATOM 5136 O O . THR A 1 663 ? 23.586 5.097 36.990 1.00 17.72 680 THR A O 1
ATOM 5140 N N . ASN A 1 664 ? 23.647 2.849 37.199 1.00 22.07 681 ASN A N 1
ATOM 5141 C CA . ASN A 1 664 ? 23.822 2.565 35.770 1.00 21.14 681 ASN A CA 1
ATOM 5142 C C . ASN A 1 664 ? 25.238 2.846 35.252 1.00 19.91 681 ASN A C 1
ATOM 5143 O O . ASN A 1 664 ? 25.461 2.848 34.043 1.00 20.46 681 ASN A O 1
ATOM 5148 N N . CYS A 1 665 ? 26.189 3.080 36.161 1.00 19.52 682 CYS A N 1
ATOM 5149 C CA . CYS A 1 665 ? 27.585 3.312 35.772 1.00 20.49 682 CYS A CA 1
ATOM 5150 C C . CYS A 1 665 ? 28.097 2.128 34.959 1.00 19.90 682 CYS A C 1
ATOM 5151 O O . CYS A 1 665 ? 27.828 0.978 35.302 1.00 20.84 682 CYS A O 1
ATOM 5154 N N . GLY A 1 666 ? 28.799 2.415 33.868 1.00 18.80 683 GLY A N 1
ATOM 5155 C CA . GLY A 1 666 ? 29.365 1.366 33.017 1.00 18.40 683 GLY A CA 1
ATOM 5156 C C . GLY A 1 666 ? 28.397 0.732 32.030 1.00 18.76 683 GLY A C 1
ATOM 5157 O O . GLY A 1 666 ? 28.777 -0.177 31.282 1.00 21.00 683 GLY A O 1
ATOM 5158 N N . GLN A 1 667 ? 27.156 1.217 32.017 1.00 19.51 684 GLN A N 1
ATOM 5159 C CA . GLN A 1 667 ? 26.122 0.754 31.088 1.00 17.66 684 GLN A CA 1
ATOM 5160 C C . GLN A 1 667 ? 25.785 1.869 30.103 1.00 17.17 684 GLN A C 1
ATOM 5161 O O . GLN A 1 667 ? 26.093 3.029 30.375 1.00 17.43 684 GLN A O 1
ATOM 5167 N N . PRO A 1 668 ? 25.153 1.532 28.957 1.00 16.46 685 PRO A N 1
ATOM 5168 C CA . PRO A 1 668 ? 24.719 2.600 28.045 1.00 16.97 685 PRO A CA 1
ATOM 5169 C C . PRO A 1 668 ? 23.958 3.678 28.810 1.00 17.67 685 PRO A C 1
ATOM 5170 O O . PRO A 1 668 ? 23.078 3.352 29.615 1.00 16.37 685 PRO A O 1
ATOM 5174 N N . SER A 1 669 ? 24.299 4.948 28.580 1.00 18.64 686 SER A N 1
ATOM 5175 C CA . SER A 1 669 ? 23.692 6.020 29.363 1.00 16.91 686 SER A CA 1
ATOM 5176 C C . SER A 1 669 ? 22.179 6.075 29.159 1.00 15.60 686 SER A C 1
ATOM 5177 O O . SER A 1 669 ? 21.435 6.357 30.089 1.00 16.67 686 SER A O 1
ATOM 5180 N N . GLN A 1 670 ? 21.727 5.796 27.942 1.00 14.61 687 GLN A N 1
ATOM 5181 C CA . GLN A 1 670 ? 20.305 5.572 27.703 1.00 13.72 687 GLN A CA 1
ATOM 5182 C C . GLN A 1 670 ? 20.121 4.481 26.661 1.00 14.65 687 GLN A C 1
ATOM 5183 O O . GLN A 1 670 ? 20.653 4.569 25.547 1.00 13.75 687 GLN A O 1
ATOM 5189 N N . ARG A 1 671 ? 19.378 3.450 27.059 1.00 14.82 688 ARG A N 1
ATOM 5190 C CA . ARG A 1 671 ? 19.110 2.276 26.239 1.00 14.90 688 ARG A CA 1
ATOM 5191 C C . ARG A 1 671 ? 17.705 2.281 25.651 1.00 14.51 688 ARG A C 1
ATOM 5192 O O . ARG A 1 671 ? 17.510 1.936 24.478 1.00 15.49 688 ARG A O 1
ATOM 5200 N N . TRP A 1 672 ? 16.730 2.655 26.477 1.00 13.74 689 TRP A N 1
ATOM 5201 C CA . TRP A 1 672 ? 15.328 2.664 26.068 1.00 14.24 689 TRP A CA 1
ATOM 5202 C C . TRP A 1 672 ? 14.868 4.042 25.701 1.00 12.53 689 TRP A C 1
ATOM 5203 O O . TRP A 1 672 ? 15.177 5.022 26.398 1.00 15.19 689 TRP A O 1
ATOM 5214 N N . TYR A 1 673 ? 14.127 4.129 24.597 1.00 13.28 690 TYR A N 1
ATOM 5215 C CA . TYR A 1 673 ? 13.646 5.412 24.072 1.00 13.05 690 TYR A CA 1
ATOM 5216 C C . TYR A 1 673 ? 12.125 5.428 23.943 1.00 13.26 690 TYR A C 1
ATOM 5217 O O . TYR A 1 673 ? 11.521 4.640 23.203 1.00 14.46 690 TYR A O 1
ATOM 5226 N N . HIS A 1 674 ? 11.523 6.337 24.701 1.00 12.26 691 HIS A N 1
ATOM 5227 C CA . HIS A 1 674 ? 10.078 6.480 24.853 1.00 12.13 691 HIS A CA 1
ATOM 5228 C C . HIS A 1 674 ? 9.385 6.734 23.546 1.00 13.40 691 HIS A C 1
ATOM 5229 O O . HIS A 1 674 ? 9.754 7.649 22.817 1.00 13.86 691 HIS A O 1
ATOM 5236 N N . VAL A 1 675 ? 8.384 5.908 23.241 1.00 13.57 692 VAL A N 1
ATOM 5237 C CA . VAL A 1 675 ? 7.505 6.112 22.086 1.00 14.64 692 VAL A CA 1
ATOM 5238 C C . VAL A 1 675 ? 6.082 6.385 22.587 1.00 14.54 692 VAL A C 1
ATOM 5239 O O . VAL A 1 675 ? 5.424 5.475 23.079 1.00 16.76 692 VAL A O 1
ATOM 5243 N N . PRO A 1 676 ? 5.599 7.639 22.469 1.00 15.00 693 PRO A N 1
ATOM 5244 C CA . PRO A 1 676 ? 4.232 7.928 22.933 1.00 14.41 693 PRO A CA 1
ATOM 5245 C C . PRO A 1 676 ? 3.181 7.115 22.178 1.00 16.56 693 PRO A C 1
ATOM 5246 O O . PRO A 1 676 ? 3.210 7.055 20.951 1.00 16.95 693 PRO A O 1
ATOM 5250 N N . ARG A 1 677 ? 2.269 6.496 22.927 1.00 20.20 694 ARG A N 1
ATOM 5251 C CA . ARG A 1 677 ? 1.148 5.731 22.371 1.00 18.54 694 ARG A CA 1
ATOM 5252 C C . ARG A 1 677 ? 0.388 6.480 21.267 1.00 17.85 694 ARG A C 1
ATOM 5253 O O . ARG A 1 677 ? 0.026 5.890 20.244 1.00 19.84 694 ARG A O 1
ATOM 5261 N N . SER A 1 678 ? 0.162 7.778 21.477 1.00 16.17 695 SER A N 1
ATOM 5262 C CA . SER A 1 678 ? -0.683 8.583 20.596 1.00 16.04 695 SER A CA 1
ATOM 5263 C C . SER A 1 678 ? -0.023 8.920 19.266 1.00 16.74 695 SER A C 1
ATOM 5264 O O . SER A 1 678 ? -0.661 9.494 18.381 1.00 19.90 695 SER A O 1
ATOM 5267 N N . TRP A 1 679 ? 1.256 8.586 19.135 1.00 15.95 696 TRP A N 1
ATOM 5268 C CA . TRP A 1 679 ? 1.955 8.766 17.867 1.00 16.94 696 TRP A CA 1
ATOM 5269 C C . TRP A 1 679 ? 1.775 7.606 16.932 1.00 20.29 696 TRP A C 1
ATOM 5270 O O . TRP A 1 679 ? 2.243 7.654 15.792 1.00 21.85 696 TRP A O 1
ATOM 5281 N N . LEU A 1 680 ? 1.115 6.551 17.405 1.00 19.78 697 LEU A N 1
ATOM 5282 C CA . LEU A 1 680 ? 0.925 5.348 16.606 1.00 19.26 697 LEU A CA 1
ATOM 5283 C C . LEU A 1 680 ? -0.482 5.244 16.044 1.00 22.94 697 LEU A C 1
ATOM 5284 O O . LEU A 1 680 ? -1.449 5.706 16.662 1.00 24.50 697 LEU A O 1
ATOM 5289 N N . LYS A 1 681 ? -0.569 4.636 14.862 1.00 21.96 698 LYS A N 1
ATOM 5290 C CA . LYS A 1 681 ? -1.827 4.118 14.335 1.00 26.40 698 LYS A CA 1
ATOM 5291 C C . LYS A 1 681 ? -1.843 2.591 14.523 1.00 26.57 698 LYS A C 1
ATOM 5292 O O . LYS A 1 681 ? -0.803 1.996 14.810 1.00 26.50 698 LYS A O 1
ATOM 5298 N N . PRO A 1 682 ? -3.021 1.948 14.399 1.00 28.72 699 PRO A N 1
ATOM 5299 C CA . PRO A 1 682 ? -3.050 0.495 14.610 1.00 28.95 699 PRO A CA 1
ATOM 5300 C C . PRO A 1 682 ? -2.068 -0.296 13.732 1.00 28.58 699 PRO A C 1
ATOM 5301 O O . PRO A 1 682 ? -1.424 -1.233 14.214 1.00 28.38 699 PRO A O 1
ATOM 5305 N N . SER A 1 683 ? -1.956 0.086 12.462 1.00 27.59 700 SER A N 1
ATOM 5306 C CA . SER A 1 683 ? -1.092 -0.624 11.521 1.00 19.23 700 SER A CA 1
ATOM 5307 C C . SER A 1 683 ? -0.291 0.344 10.647 1.00 24.52 700 SER A C 1
ATOM 5308 O O . SER A 1 683 ? -0.660 1.512 10.487 1.00 27.38 700 SER A O 1
ATOM 5311 N N . GLY A 1 684 ? 0.813 -0.147 10.091 1.00 25.64 701 GLY A N 1
ATOM 5312 C CA . GLY A 1 684 ? 1.591 0.618 9.128 1.00 23.98 701 GLY A CA 1
ATOM 5313 C C . GLY A 1 684 ? 2.285 1.829 9.715 1.00 22.61 701 GLY A C 1
ATOM 5314 O O . GLY A 1 684 ? 2.339 2.884 9.084 1.00 26.96 701 GLY A O 1
ATOM 5315 N N . ASN A 1 685 ? 2.807 1.681 10.930 1.00 21.47 702 ASN A N 1
ATOM 5316 C CA . ASN A 1 685 ? 3.642 2.713 11.533 1.00 18.92 702 ASN A CA 1
ATOM 5317 C C . ASN A 1 685 ? 5.029 2.708 10.927 1.00 20.85 702 ASN A C 1
ATOM 5318 O O . ASN A 1 685 ? 5.661 1.659 10.840 1.00 22.44 702 ASN A O 1
ATOM 5323 N N . LEU A 1 686 ? 5.492 3.884 10.512 1.00 18.23 703 LEU A N 1
ATOM 5324 C CA . LEU A 1 686 ? 6.818 4.032 9.940 1.00 18.58 703 LEU A CA 1
ATOM 5325 C C . LEU A 1 686 ? 7.854 4.351 11.005 1.00 18.35 703 LEU A C 1
ATOM 5326 O O . LEU A 1 686 ? 7.727 5.339 11.732 1.00 22.04 703 LEU A O 1
ATOM 5331 N N . LEU A 1 687 ? 8.881 3.513 11.083 1.00 16.59 704 LEU A N 1
ATOM 5332 C CA . LEU A 1 687 ? 10.015 3.756 11.975 1.00 16.14 704 LEU A CA 1
ATOM 5333 C C . LEU A 1 687 ? 11.267 4.028 11.159 1.00 16.04 704 LEU A C 1
ATOM 5334 O O . LEU A 1 687 ? 11.719 3.168 10.399 1.00 19.59 704 LEU A O 1
ATOM 5339 N N . VAL A 1 688 ? 11.820 5.228 11.316 1.00 16.53 705 VAL A N 1
ATOM 5340 C CA . VAL A 1 688 ? 13.052 5.602 10.632 1.00 16.33 705 VAL A CA 1
ATOM 5341 C C . VAL A 1 688 ? 14.104 5.928 11.682 1.00 16.99 705 VAL A C 1
ATOM 5342 O O . VAL A 1 688 ? 13.840 6.656 12.644 1.00 16.26 705 VAL A O 1
ATOM 5346 N N . VAL A 1 689 ? 15.292 5.359 11.509 1.00 15.28 706 VAL A N 1
ATOM 5347 C CA . VAL A 1 689 ? 16.402 5.627 12.410 1.00 15.37 706 VAL A CA 1
ATOM 5348 C C . VAL A 1 689 ? 17.569 6.120 11.578 1.00 16.65 706 VAL A C 1
ATOM 5349 O O . VAL A 1 689 ? 17.998 5.433 10.646 1.00 18.12 706 VAL A O 1
ATOM 5353 N N . PHE A 1 690 ? 18.089 7.304 11.895 1.00 14.36 707 PHE A N 1
ATOM 5354 C CA . PHE A 1 690 ? 19.399 7.655 11.351 1.00 13.69 707 PHE A CA 1
ATOM 5355 C C . PHE A 1 690 ? 20.457 7.189 12.332 1.00 14.18 707 PHE A C 1
ATOM 5356 O O . PHE A 1 690 ? 20.440 7.587 13.503 1.00 15.38 707 PHE A O 1
ATOM 5364 N N . GLU A 1 691 ? 21.363 6.342 11.854 1.00 15.49 708 GLU A N 1
ATOM 5365 C CA . GLU A 1 691 ? 22.449 5.835 12.678 1.00 15.33 708 GLU A CA 1
ATOM 5366 C C . GLU A 1 691 ? 23.772 6.492 12.289 1.00 15.19 708 GLU A C 1
ATOM 5367 O O . GLU A 1 691 ? 24.337 6.222 11.227 1.00 14.89 708 GLU A O 1
ATOM 5373 N N . GLU A 1 692 ? 24.256 7.369 13.158 1.00 14.11 709 GLU A N 1
ATOM 5374 C CA . GLU A 1 692 ? 25.493 8.114 12.918 1.00 13.40 709 GLU A CA 1
ATOM 5375 C C . GLU A 1 692 ? 26.752 7.254 13.074 1.00 14.03 709 GLU A C 1
ATOM 5376 O O . GLU A 1 692 ? 27.677 7.355 12.278 1.00 15.71 709 GLU A O 1
ATOM 5382 N N . TRP A 1 693 ? 26.771 6.404 14.098 1.00 14.14 710 TRP A N 1
ATOM 5383 C CA . TRP A 1 693 ? 27.977 5.667 14.480 1.00 15.17 710 TRP A CA 1
ATOM 5384 C C . TRP A 1 693 ? 28.084 4.296 13.879 1.00 15.88 710 TRP A C 1
ATOM 5385 O O . TRP A 1 693 ? 29.133 3.916 13.342 1.00 19.33 710 TRP A O 1
ATOM 5396 N N . GLY A 1 694 ? 27.000 3.536 13.963 1.00 16.60 711 GLY A N 1
ATOM 5397 C CA . GLY A 1 694 ? 26.997 2.155 13.492 1.00 17.47 711 GLY A CA 1
ATOM 5398 C C . GLY A 1 694 ? 26.196 1.284 14.430 1.00 18.41 711 GLY A C 1
ATOM 5399 O O . GLY A 1 694 ? 26.309 1.391 15.656 1.00 20.74 711 GLY A O 1
ATOM 5400 N N . GLY A 1 695 ? 25.361 0.434 13.856 1.00 17.41 712 GLY A N 1
ATOM 5401 C CA . GLY A 1 695 ? 24.588 -0.502 14.655 1.00 20.04 712 GLY A CA 1
ATOM 5402 C C . GLY A 1 695 ? 23.993 -1.615 13.826 1.00 21.79 712 GLY A C 1
ATOM 5403 O O . GLY A 1 695 ? 24.176 -1.670 12.608 1.00 24.45 712 GLY A O 1
ATOM 5404 N N . ASN A 1 696 ? 23.275 -2.505 14.498 1.00 21.33 713 ASN A N 1
ATOM 5405 C CA . ASN A 1 696 ? 22.542 -3.561 13.828 1.00 22.40 713 ASN A CA 1
ATOM 5406 C C . ASN A 1 696 ? 21.060 -3.377 14.100 1.00 20.55 713 ASN A C 1
ATOM 5407 O O . ASN A 1 696 ? 20.608 -3.648 15.214 1.00 22.90 713 ASN A O 1
ATOM 5412 N N . PRO A 1 697 ? 20.291 -2.931 13.083 1.00 19.13 714 PRO A N 1
ATOM 5413 C CA . PRO A 1 697 ? 18.882 -2.594 13.323 1.00 21.97 714 PRO A CA 1
ATOM 5414 C C . PRO A 1 697 ? 18.026 -3.801 13.702 1.00 22.79 714 PRO A C 1
ATOM 5415 O O . PRO A 1 697 ? 16.981 -3.630 14.331 1.00 21.56 714 PRO A O 1
ATOM 5419 N N . THR A 1 698 ? 18.468 -5.005 13.327 1.00 21.84 715 THR A N 1
ATOM 5420 C CA . THR A 1 698 ? 17.707 -6.230 13.620 1.00 22.06 715 THR A CA 1
ATOM 5421 C C . THR A 1 698 ? 17.473 -6.424 15.127 1.00 23.35 715 THR A C 1
ATOM 5422 O O . THR A 1 698 ? 16.464 -6.999 15.528 1.00 23.51 715 THR A O 1
ATOM 5426 N N . GLY A 1 699 ? 18.388 -5.902 15.946 1.00 24.46 716 GLY A N 1
ATOM 5427 C CA . GLY A 1 699 ? 18.267 -5.946 17.404 1.00 24.37 716 GLY A CA 1
ATOM 5428 C C . GLY A 1 699 ? 17.255 -4.985 18.015 1.00 24.78 716 GLY A C 1
ATOM 5429 O O . GLY A 1 699 ? 16.928 -5.105 19.201 1.00 28.14 716 GLY A O 1
ATOM 5430 N N . ILE A 1 700 ? 16.755 -4.035 17.219 1.00 21.35 717 ILE A N 1
ATOM 5431 C CA . ILE A 1 700 ? 15.749 -3.066 17.690 1.00 21.70 717 ILE A CA 1
ATOM 5432 C C . ILE A 1 700 ? 14.396 -3.751 17.904 1.00 22.23 717 ILE A C 1
ATOM 5433 O O . ILE A 1 700 ? 13.903 -4.462 17.026 1.00 23.08 717 ILE A O 1
ATOM 5438 N N . SER A 1 701 ? 13.804 -3.550 19.078 1.00 22.63 718 SER A N 1
ATOM 5439 C CA . SER A 1 701 ? 12.437 -4.014 19.318 1.00 20.57 718 SER A CA 1
ATOM 5440 C C . SER A 1 701 ? 11.620 -3.014 20.118 1.00 20.57 718 SER A C 1
ATOM 5441 O O . SER A 1 701 ? 12.176 -2.141 20.805 1.00 20.11 718 SER A O 1
ATOM 5444 N N . LEU A 1 702 ? 10.301 -3.146 20.010 1.00 21.33 719 LEU A N 1
ATOM 5445 C CA . LEU A 1 702 ? 9.392 -2.436 20.892 1.00 19.57 719 LEU A CA 1
ATOM 5446 C C . LEU A 1 702 ? 9.287 -3.183 22.204 1.00 22.50 719 LEU A C 1
ATOM 5447 O O . LEU A 1 702 ? 9.309 -4.419 22.230 1.00 25.57 719 LEU A O 1
ATOM 5452 N N . VAL A 1 703 ? 9.192 -2.427 23.293 1.00 21.78 720 VAL A N 1
ATOM 5453 C CA . VAL A 1 703 ? 8.921 -3.003 24.603 1.00 23.07 720 VAL A CA 1
ATOM 5454 C C . VAL A 1 703 ? 7.724 -2.296 25.240 1.00 24.09 720 VAL A C 1
ATOM 5455 O O . VAL A 1 703 ? 7.419 -1.136 24.922 1.00 20.35 720 VAL A O 1
ATOM 5459 N N . ARG A 1 704 ? 7.030 -3.018 26.110 1.00 21.06 721 ARG A N 1
ATOM 5460 C CA . ARG A 1 704 ? 5.980 -2.442 26.932 1.00 18.50 721 ARG A CA 1
ATOM 5461 C C . ARG A 1 704 ? 6.555 -2.189 28.313 1.00 23.71 721 ARG A C 1
ATOM 5462 O O . ARG A 1 704 ? 7.249 -3.047 28.872 1.00 24.90 721 ARG A O 1
ATOM 5470 N N . ARG A 1 705 ? 6.264 -1.019 28.870 1.00 21.19 722 ARG A N 1
ATOM 5471 C CA . ARG A 1 705 ? 6.756 -0.702 30.202 1.00 18.66 722 ARG A CA 1
ATOM 5472 C C . ARG A 1 705 ? 5.682 -0.852 31.254 1.00 21.05 722 ARG A C 1
ATOM 5473 O O . ARG A 1 705 ? 4.555 -0.386 31.094 1.00 23.18 722 ARG A O 1
ATOM 5481 N N . SER A 1 706 ? 6.066 -1.494 32.344 1.00 21.72 723 SER A N 1
ATOM 5482 C CA . SER A 1 706 ? 5.206 -1.668 33.487 1.00 26.49 723 SER A CA 1
ATOM 5483 C C . SER A 1 706 ? 6.033 -1.393 34.723 1.00 23.59 723 SER A C 1
ATOM 5484 O O . SER A 1 706 ? 7.273 -1.402 34.685 1.00 25.93 723 SER A O 1
ATOM 5487 N N . ARG A 1 707 ? 5.326 -1.111 35.806 1.00 25.22 724 ARG A N 1
ATOM 5488 C CA . ARG A 1 707 ? 5.904 -0.980 37.120 1.00 27.61 724 ARG A CA 1
ATOM 5489 C C . ARG A 1 707 ? 5.268 -2.064 37.961 1.00 27.89 724 ARG A C 1
ATOM 5490 O O . ARG A 1 707 ? 4.073 -2.332 37.830 1.00 33.40 724 ARG A O 1
ATOM 5498 N N . SER A 1 708 ? 6.055 -2.687 38.826 1.00 25.21 725 SER A N 1
ATOM 5499 C CA . SER A 1 708 ? 5.528 -3.728 39.709 1.00 27.48 725 SER A CA 1
ATOM 5500 C C . SER A 1 708 ? 6.234 -3.689 41.054 1.00 29.85 725 SER A C 1
ATOM 5501 O O . SER A 1 708 ? 7.328 -3.137 41.159 1.00 29.66 725 SER A O 1
ATOM 5504 N N . GLU B 1 3 ? 71.228 -22.911 17.587 1.00 36.65 20 GLU B N 1
ATOM 5505 C CA . GLU B 1 3 ? 69.764 -22.862 17.923 1.00 43.37 20 GLU B CA 1
ATOM 5506 C C . GLU B 1 3 ? 69.320 -24.040 18.796 1.00 35.21 20 GLU B C 1
ATOM 5507 O O . GLU B 1 3 ? 69.652 -25.196 18.523 1.00 32.86 20 GLU B O 1
ATOM 5513 N N . ALA B 1 4 ? 68.556 -23.732 19.838 1.00 25.15 21 ALA B N 1
ATOM 5514 C CA . ALA B 1 4 ? 68.335 -24.665 20.945 1.00 22.95 21 ALA B CA 1
ATOM 5515 C C . ALA B 1 4 ? 67.538 -25.925 20.595 1.00 22.15 21 ALA B C 1
ATOM 5516 O O . ALA B 1 4 ? 66.668 -25.909 19.720 1.00 23.31 21 ALA B O 1
ATOM 5518 N N . GLU B 1 5 ? 67.845 -27.024 21.287 1.00 17.05 22 GLU B N 1
ATOM 5519 C CA . GLU B 1 5 ? 67.047 -28.240 21.164 1.00 14.42 22 GLU B CA 1
ATOM 5520 C C . GLU B 1 5 ? 65.605 -27.977 21.605 1.00 14.97 22 GLU B C 1
ATOM 5521 O O . GLU B 1 5 ? 64.654 -28.408 20.946 1.00 17.81 22 GLU B O 1
ATOM 5527 N N . PHE B 1 6 ? 65.457 -27.275 22.726 1.00 13.80 23 PHE B N 1
ATOM 5528 C CA . PHE B 1 6 ? 64.147 -26.923 23.241 1.00 11.81 23 PHE B CA 1
ATOM 5529 C C . PHE B 1 6 ? 63.918 -25.421 23.202 1.00 12.81 23 PHE B C 1
ATOM 5530 O O . PHE B 1 6 ? 64.699 -24.645 23.765 1.00 13.83 23 PHE B O 1
ATOM 5538 N N . SER B 1 7 ? 62.841 -25.017 22.535 1.00 12.75 24 SER B N 1
ATOM 5539 C CA . SER B 1 7 ? 62.443 -23.621 22.502 1.00 13.17 24 SER B CA 1
ATOM 5540 C C . SER B 1 7 ? 60.969 -23.484 22.151 1.00 12.52 24 SER B C 1
ATOM 5541 O O . SER B 1 7 ? 60.364 -24.388 21.566 1.00 12.11 24 SER B O 1
ATOM 5544 N N . VAL B 1 8 ? 60.393 -22.349 22.529 1.00 12.60 25 VAL B N 1
ATOM 5545 C CA . VAL B 1 8 ? 59.079 -21.953 22.044 1.00 11.30 25 VAL B CA 1
ATOM 5546 C C . VAL B 1 8 ? 59.162 -20.507 21.579 1.00 11.93 25 VAL B C 1
ATOM 5547 O O . VAL B 1 8 ? 59.618 -19.626 22.322 1.00 14.35 25 VAL B O 1
ATOM 5551 N N . SER B 1 9 ? 58.741 -20.279 20.340 1.00 11.24 26 SER B N 1
ATOM 5552 C CA . SER B 1 9 ? 58.663 -18.937 19.787 1.00 11.94 26 SER B CA 1
ATOM 5553 C C . SER B 1 9 ? 57.356 -18.842 19.009 1.00 12.07 26 SER B C 1
ATOM 5554 O O . SER B 1 9 ? 56.441 -19.645 19.220 1.00 12.01 26 SER B O 1
ATOM 5557 N N . TYR B 1 10 ? 57.247 -17.843 18.142 1.00 11.60 27 TYR B N 1
ATOM 5558 C CA . TYR B 1 10 ? 56.058 -17.700 17.310 1.00 10.86 27 TYR B CA 1
ATOM 5559 C C . TYR B 1 10 ? 56.345 -16.843 16.107 1.00 11.17 27 TYR B C 1
ATOM 5560 O O . TYR B 1 10 ? 57.333 -16.105 16.090 1.00 12.16 27 TYR B O 1
ATOM 5569 N N . ASP B 1 11 ? 55.473 -16.944 15.107 1.00 11.56 28 ASP B N 1
ATOM 5570 C CA . ASP B 1 11 ? 55.521 -16.052 13.951 1.00 12.41 28 ASP B CA 1
ATOM 5571 C C . ASP B 1 11 ? 54.111 -15.659 13.532 1.00 12.40 28 ASP B C 1
ATOM 5572 O O . ASP B 1 11 ? 53.174 -15.815 14.318 1.00 12.63 28 ASP B O 1
ATOM 5577 N N . ASP B 1 12 ? 53.966 -15.148 12.307 1.00 12.79 29 ASP B N 1
ATOM 5578 C CA . ASP B 1 12 ? 52.662 -14.728 11.789 1.00 13.99 29 ASP B CA 1
ATOM 5579 C C . ASP B 1 12 ? 51.703 -15.890 11.540 1.00 14.70 29 ASP B C 1
ATOM 5580 O O . ASP B 1 12 ? 50.523 -15.670 11.278 1.00 19.63 29 ASP B O 1
ATOM 5585 N N . ARG B 1 13 ? 52.214 -17.116 11.614 1.00 12.65 30 ARG B N 1
ATOM 5586 C CA . ARG B 1 13 ? 51.417 -18.304 11.337 1.00 12.56 30 ARG B CA 1
ATOM 5587 C C . ARG B 1 13 ? 51.028 -19.088 12.597 1.00 12.22 30 ARG B C 1
ATOM 5588 O O . ARG B 1 13 ? 49.880 -19.498 12.736 1.00 13.97 30 ARG B O 1
ATOM 5596 N N . ALA B 1 14 ? 51.978 -19.311 13.501 1.00 11.26 31 ALA B N 1
ATOM 5597 C CA . ALA B 1 14 ? 51.745 -20.248 14.604 1.00 9.63 31 ALA B CA 1
ATOM 5598 C C . ALA B 1 14 ? 52.726 -20.072 15.741 1.00 10.66 31 ALA B C 1
ATOM 5599 O O . ALA B 1 14 ? 53.744 -19.391 15.594 1.00 11.47 31 ALA B O 1
ATOM 5601 N N . ILE B 1 15 ? 52.403 -20.702 16.870 1.00 9.81 32 ILE B N 1
ATOM 5602 C CA . ILE B 1 15 ? 53.390 -21.016 17.892 1.00 9.78 32 ILE B CA 1
ATOM 5603 C C . ILE B 1 15 ? 54.379 -22.017 17.273 1.00 9.96 32 ILE B C 1
ATOM 5604 O O . ILE B 1 15 ? 53.976 -22.905 16.516 1.00 11.56 32 ILE B O 1
ATOM 5609 N N . ILE B 1 16 ? 55.662 -21.841 17.570 1.00 10.52 33 ILE B N 1
ATOM 5610 C CA . ILE B 1 16 ? 56.731 -22.661 17.002 1.00 10.84 33 ILE B CA 1
ATOM 5611 C C . ILE B 1 16 ? 57.406 -23.384 18.148 1.00 10.70 33 ILE B C 1
ATOM 5612 O O . ILE B 1 16 ? 57.978 -22.745 19.032 1.00 11.81 33 ILE B O 1
ATOM 5617 N N . ILE B 1 17 ? 57.323 -24.708 18.147 1.00 10.50 34 ILE B N 1
ATOM 5618 C CA . ILE B 1 17 ? 57.879 -25.497 19.242 1.00 10.01 34 ILE B CA 1
ATOM 5619 C C . ILE B 1 17 ? 59.075 -26.278 18.721 1.00 10.69 34 ILE B C 1
ATOM 5620 O O . ILE B 1 17 ? 58.947 -27.047 17.774 1.00 11.36 34 ILE B O 1
ATOM 5625 N N . ASN B 1 18 ? 60.232 -26.064 19.343 1.00 10.85 35 ASN B N 1
ATOM 5626 C CA . ASN B 1 18 ? 61.490 -26.696 18.915 1.00 12.63 35 ASN B CA 1
ATOM 5627 C C . ASN B 1 18 ? 61.736 -26.536 17.417 1.00 13.18 35 ASN B C 1
ATOM 5628 O O . ASN B 1 18 ? 62.214 -27.450 16.743 1.00 15.89 35 ASN B O 1
ATOM 5633 N N . GLY B 1 19 ? 61.403 -25.356 16.910 1.00 12.64 36 GLY B N 1
ATOM 5634 C CA . GLY B 1 19 ? 61.653 -25.023 15.514 1.00 14.34 36 GLY B CA 1
ATOM 5635 C C . GLY B 1 19 ? 60.547 -25.378 14.544 1.00 14.29 36 GLY B C 1
ATOM 5636 O O . GLY B 1 19 ? 60.663 -25.092 13.348 1.00 17.96 36 GLY B O 1
ATOM 5637 N N . LYS B 1 20 ? 59.467 -25.979 15.040 1.00 13.46 37 LYS B N 1
ATOM 5638 C CA . LYS B 1 20 ? 58.371 -26.387 14.163 1.00 14.75 37 LYS B CA 1
ATOM 5639 C C . LYS B 1 20 ? 57.064 -25.666 14.481 1.00 12.53 37 LYS B C 1
ATOM 5640 O O . LYS B 1 20 ? 56.597 -25.685 15.618 1.00 12.14 37 LYS B O 1
ATOM 5646 N N . ARG B 1 21 ? 56.474 -25.040 13.467 1.00 11.06 38 ARG B N 1
ATOM 5647 C CA . ARG B 1 21 ? 55.126 -24.485 13.604 1.00 10.57 38 ARG B CA 1
ATOM 5648 C C . ARG B 1 21 ? 54.140 -25.591 13.945 1.00 11.78 38 ARG B C 1
ATOM 5649 O O . ARG B 1 21 ? 54.211 -26.685 13.382 1.00 12.70 38 ARG B O 1
ATOM 5657 N N . LYS B 1 22 ? 53.206 -25.287 14.846 1.00 10.99 39 LYS B N 1
ATOM 5658 C CA . LYS B 1 22 ? 52.202 -26.249 15.288 1.00 10.91 39 LYS B CA 1
ATOM 5659 C C . LYS B 1 22 ? 50.801 -25.666 15.208 1.00 11.48 39 LYS B C 1
ATOM 5660 O O . LYS B 1 22 ? 50.595 -24.495 15.526 1.00 12.85 39 LYS B O 1
ATOM 5666 N N . ILE B 1 23 ? 49.833 -26.480 14.791 1.00 11.04 40 ILE B N 1
ATOM 5667 C CA . ILE B 1 23 ? 48.428 -26.140 15.017 1.00 9.79 40 ILE B CA 1
ATOM 5668 C C . ILE B 1 23 ? 48.023 -26.854 16.299 1.00 9.17 40 ILE B C 1
ATOM 5669 O O . ILE B 1 23 ? 47.898 -28.087 16.328 1.00 9.97 40 ILE B O 1
ATOM 5674 N N . LEU B 1 24 ? 47.824 -26.076 17.360 1.00 8.94 41 LEU B N 1
ATOM 5675 C CA . LEU B 1 24 ? 47.688 -26.632 18.715 1.00 7.28 41 LEU B CA 1
ATOM 5676 C C . LEU B 1 24 ? 46.247 -26.769 19.165 1.00 7.75 41 LEU B C 1
ATOM 5677 O O . LEU B 1 24 ? 45.501 -25.794 19.175 1.00 8.83 41 LEU B O 1
ATOM 5682 N N . ILE B 1 25 ? 45.881 -27.992 19.547 1.00 7.83 42 ILE B N 1
ATOM 5683 C CA . ILE B 1 25 ? 44.555 -28.328 20.057 1.00 7.84 42 ILE B CA 1
ATOM 5684 C C . ILE B 1 25 ? 44.634 -28.481 21.577 1.00 8.60 42 ILE B C 1
ATOM 5685 O O . ILE B 1 25 ? 45.430 -29.278 22.081 1.00 8.82 42 ILE B O 1
ATOM 5690 N N . SER B 1 26 ? 43.819 -27.710 22.299 1.00 7.80 43 SER B N 1
ATOM 5691 C CA . SER B 1 26 ? 43.968 -27.580 23.743 1.00 7.19 43 SER B CA 1
ATOM 5692 C C . SER B 1 26 ? 42.628 -27.735 24.447 1.00 7.16 43 SER B C 1
ATOM 5693 O O . SER B 1 26 ? 41.577 -27.484 23.862 1.00 7.16 43 SER B O 1
ATOM 5696 N N . GLY B 1 27 ? 42.666 -28.115 25.717 1.00 7.05 44 GLY B N 1
ATOM 5697 C CA . GLY B 1 27 ? 41.452 -28.154 26.516 1.00 6.86 44 GLY B CA 1
ATOM 5698 C C . GLY B 1 27 ? 41.743 -27.788 27.952 1.00 7.37 44 GLY B C 1
ATOM 5699 O O . GLY B 1 27 ? 42.803 -28.110 28.475 1.00 7.76 44 GLY B O 1
ATOM 5700 N N . SER B 1 28 ? 40.794 -27.125 28.597 1.00 7.10 45 SER B N 1
ATOM 5701 C CA . SER B 1 28 ? 40.977 -26.712 29.982 1.00 6.95 45 SER B CA 1
ATOM 5702 C C . SER B 1 28 ? 40.584 -27.825 30.931 1.00 7.33 45 SER B C 1
ATOM 5703 O O . SER B 1 28 ? 39.513 -28.405 30.792 1.00 7.49 45 SER B O 1
ATOM 5706 N N . ILE B 1 29 ? 41.454 -28.110 31.895 1.00 7.71 46 ILE B N 1
ATOM 5707 C CA . ILE B 1 29 ? 41.144 -29.021 33.011 1.00 7.65 46 ILE B CA 1
ATOM 5708 C C . ILE B 1 29 ? 41.689 -28.297 34.236 1.00 7.75 46 ILE B C 1
ATOM 5709 O O . ILE B 1 29 ? 42.895 -28.108 34.331 1.00 8.00 46 ILE B O 1
ATOM 5714 N N . HIS B 1 30 ? 40.814 -27.869 35.145 1.00 7.27 47 HIS B N 1
ATOM 5715 C CA . HIS B 1 30 ? 41.259 -27.156 36.348 1.00 6.72 47 HIS B CA 1
ATOM 5716 C C . HIS B 1 30 ? 41.587 -28.118 37.448 1.00 7.36 47 HIS B C 1
ATOM 5717 O O . HIS B 1 30 ? 40.700 -28.772 37.986 1.00 8.05 47 HIS B O 1
ATOM 5724 N N . TYR B 1 31 ? 42.867 -28.199 37.805 1.00 7.99 48 TYR B N 1
ATOM 5725 C CA . TYR B 1 31 ? 43.325 -29.203 38.774 1.00 7.61 48 TYR B CA 1
ATOM 5726 C C . TYR B 1 31 ? 42.488 -29.305 40.081 1.00 7.79 48 TYR B C 1
ATOM 5727 O O . TYR B 1 31 ? 42.200 -30.414 40.505 1.00 8.92 48 TYR B O 1
ATOM 5736 N N . PRO B 1 32 ? 42.064 -28.165 40.701 1.00 7.62 49 PRO B N 1
ATOM 5737 C CA . PRO B 1 32 ? 41.332 -28.343 41.971 1.00 7.68 49 PRO B CA 1
ATOM 5738 C C . PRO B 1 32 ? 39.861 -28.717 41.805 1.00 8.11 49 PRO B C 1
ATOM 5739 O O . PRO B 1 32 ? 39.160 -28.907 42.804 1.00 9.30 49 PRO B O 1
ATOM 5743 N N . ARG B 1 33 ? 39.404 -28.829 40.561 1.00 7.47 50 ARG B N 1
ATOM 5744 C CA . ARG B 1 33 ? 38.017 -29.177 40.297 1.00 7.40 50 ARG B CA 1
ATOM 5745 C C . ARG B 1 33 ? 37.821 -30.674 40.027 1.00 7.92 50 ARG B C 1
ATOM 5746 O O . ARG B 1 33 ? 36.746 -31.100 39.608 1.00 8.15 50 ARG B O 1
ATOM 5754 N N . SER B 1 34 ? 38.873 -31.452 40.292 1.00 8.37 51 SER B N 1
ATOM 5755 C CA . SER B 1 34 ? 38.840 -32.917 40.245 1.00 8.46 51 SER B CA 1
ATOM 5756 C C . SER B 1 34 ? 39.840 -33.414 41.290 1.00 8.69 51 SER B C 1
ATOM 5757 O O . SER B 1 34 ? 40.501 -32.608 41.937 1.00 10.64 51 SER B O 1
ATOM 5760 N N . THR B 1 35 ? 39.939 -34.727 41.477 1.00 9.87 52 THR B N 1
ATOM 5761 C CA . THR B 1 35 ? 40.870 -35.278 42.469 1.00 9.19 52 THR B CA 1
ATOM 5762 C C . THR B 1 35 ? 42.145 -35.787 41.799 1.00 9.56 52 THR B C 1
ATOM 5763 O O . THR B 1 35 ? 42.138 -36.083 40.604 1.00 9.17 52 THR B O 1
ATOM 5767 N N . PRO B 1 36 ? 43.238 -35.924 42.574 1.00 10.41 53 PRO B N 1
ATOM 5768 C CA . PRO B 1 36 ? 44.460 -36.493 41.997 1.00 10.39 53 PRO B CA 1
ATOM 5769 C C . PRO B 1 36 ? 44.258 -37.920 41.449 1.00 10.67 53 PRO B C 1
ATOM 5770 O O . PRO B 1 36 ? 44.998 -38.341 40.566 1.00 11.93 53 PRO B O 1
ATOM 5774 N N . GLN B 1 37 ? 43.271 -38.661 41.952 1.00 11.72 54 GLN B N 1
ATOM 5775 C CA . GLN B 1 37 ? 42.998 -39.990 41.383 1.00 11.74 54 GLN B CA 1
ATOM 5776 C C . GLN B 1 37 ? 42.281 -39.916 40.031 1.00 11.28 54 GLN B C 1
ATOM 5777 O O . GLN B 1 37 ? 42.401 -40.831 39.215 1.00 12.55 54 GLN B O 1
ATOM 5783 N N . MET B 1 38 ? 41.563 -38.815 39.793 1.00 10.00 55 MET B N 1
ATOM 5784 C CA . MET B 1 38 ? 40.935 -38.569 38.491 1.00 9.01 55 MET B CA 1
ATOM 5785 C C . MET B 1 38 ? 41.921 -38.044 37.461 1.00 9.17 55 MET B C 1
ATOM 5786 O O . MET B 1 38 ? 41.819 -38.385 36.297 1.00 10.21 55 MET B O 1
ATOM 5791 N N . TRP B 1 39 ? 42.867 -37.204 37.885 1.00 9.90 56 TRP B N 1
ATOM 5792 C CA . TRP B 1 39 ? 43.746 -36.520 36.925 1.00 9.16 56 TRP B CA 1
ATOM 5793 C C . TRP B 1 39 ? 44.334 -37.383 35.839 1.00 9.74 56 TRP B C 1
ATOM 5794 O O . TRP B 1 39 ? 44.240 -37.018 34.661 1.00 9.47 56 TRP B O 1
ATOM 5805 N N . PRO B 1 40 ? 44.962 -38.525 36.195 1.00 10.21 57 PRO B N 1
ATOM 5806 C CA . PRO B 1 40 ? 45.587 -39.259 35.081 1.00 10.59 57 PRO B CA 1
ATOM 5807 C C . PRO B 1 40 ? 44.580 -39.775 34.048 1.00 10.73 57 PRO B C 1
ATOM 5808 O O . PRO B 1 40 ? 44.881 -39.793 32.846 1.00 11.19 57 PRO B O 1
ATOM 5812 N N . ASP B 1 41 ? 43.404 -40.196 34.507 1.00 10.33 58 ASP B N 1
ATOM 5813 C CA . ASP B 1 41 ? 42.372 -40.657 33.595 1.00 10.88 58 ASP B CA 1
ATOM 5814 C C . ASP B 1 41 ? 41.789 -39.526 32.754 1.00 9.73 58 ASP B C 1
ATOM 5815 O O . ASP B 1 41 ? 41.518 -39.704 31.559 1.00 10.08 58 ASP B O 1
ATOM 5820 N N . LEU B 1 42 ? 41.597 -38.359 33.358 1.00 9.18 59 LEU B N 1
ATOM 5821 C CA . LEU B 1 42 ? 41.086 -37.221 32.595 1.00 8.30 59 LEU B CA 1
ATOM 5822 C C . LEU B 1 42 ? 42.094 -36.833 31.521 1.00 8.52 59 LEU B C 1
ATOM 5823 O O . LEU B 1 42 ? 41.728 -36.535 30.388 1.00 9.78 59 LEU B O 1
ATOM 5828 N N . ILE B 1 43 ? 43.370 -36.856 31.888 1.00 9.05 60 ILE B N 1
ATOM 5829 C CA . ILE B 1 43 ? 44.431 -36.522 30.948 1.00 8.54 60 ILE B CA 1
ATOM 5830 C C . ILE B 1 43 ? 44.527 -37.560 29.824 1.00 9.29 60 ILE B C 1
ATOM 5831 O O . ILE B 1 43 ? 44.703 -37.206 28.659 1.00 9.40 60 ILE B O 1
ATOM 5836 N N . GLN B 1 44 ? 44.386 -38.840 30.165 1.00 9.59 61 GLN B N 1
ATOM 5837 C CA . GLN B 1 44 ? 44.406 -39.886 29.142 1.00 10.25 61 GLN B CA 1
ATOM 5838 C C . GLN B 1 44 ? 43.220 -39.728 28.190 1.00 8.95 61 GLN B C 1
ATOM 5839 O O . GLN B 1 44 ? 43.369 -39.868 26.970 1.00 9.80 61 GLN B O 1
ATOM 5845 N N . LYS B 1 45 ? 42.047 -39.415 28.743 1.00 9.41 62 LYS B N 1
ATOM 5846 C CA . LYS B 1 45 ? 40.875 -39.158 27.895 1.00 9.51 62 LYS B CA 1
ATOM 5847 C C . LYS B 1 45 ? 41.079 -37.943 26.990 1.00 9.22 62 LYS B C 1
ATOM 5848 O O . LYS B 1 45 ? 40.652 -37.960 25.834 1.00 9.85 62 LYS B O 1
ATOM 5854 N N . ALA B 1 46 ? 41.729 -36.901 27.509 1.00 8.95 63 ALA B N 1
ATOM 5855 C CA . ALA B 1 46 ? 42.057 -35.726 26.692 1.00 9.28 63 ALA B CA 1
ATOM 5856 C C . ALA B 1 46 ? 43.004 -36.106 25.550 1.00 9.63 63 ALA B C 1
ATOM 5857 O O . ALA B 1 46 ? 42.785 -35.724 24.396 1.00 9.64 63 ALA B O 1
ATOM 5859 N N . LYS B 1 47 ? 44.029 -36.897 25.867 1.00 9.69 64 LYS B N 1
ATOM 5860 C CA . LYS B 1 47 ? 44.990 -37.346 24.866 1.00 10.14 64 LYS B CA 1
ATOM 5861 C C . LYS B 1 47 ? 44.259 -38.151 23.796 1.00 10.81 64 LYS B C 1
ATOM 5862 O O . LYS B 1 47 ? 44.423 -37.915 22.591 1.00 10.24 64 LYS B O 1
ATOM 5868 N N . ASP B 1 48 ? 43.435 -39.093 24.242 1.00 10.34 65 ASP B N 1
ATOM 5869 C CA . ASP B 1 48 ? 42.677 -39.941 23.319 1.00 10.38 65 ASP B CA 1
ATOM 5870 C C . ASP B 1 48 ? 41.606 -39.168 22.559 1.00 10.05 65 ASP B C 1
ATOM 5871 O O . ASP B 1 48 ? 41.140 -39.613 21.509 1.00 10.76 65 ASP B O 1
ATOM 5876 N N . GLY B 1 49 ? 41.242 -38.000 23.084 1.00 9.95 66 GLY B N 1
ATOM 5877 C CA . GLY B 1 49 ? 40.277 -37.114 22.442 1.00 9.67 66 GLY B CA 1
ATOM 5878 C C . GLY B 1 49 ? 40.937 -36.136 21.486 1.00 9.44 66 GLY B C 1
ATOM 5879 O O . GLY B 1 49 ? 40.265 -35.285 20.908 1.00 9.72 66 GLY B O 1
ATOM 5880 N N . GLY B 1 50 ? 42.252 -36.263 21.325 1.00 9.15 67 GLY B N 1
ATOM 5881 C CA . GLY B 1 50 ? 42.988 -35.510 20.317 1.00 10.21 67 GLY B CA 1
ATOM 5882 C C . GLY B 1 50 ? 43.579 -34.190 20.784 1.00 9.76 67 GLY B C 1
ATOM 5883 O O . GLY B 1 50 ? 43.911 -33.349 19.957 1.00 9.86 67 GLY B O 1
ATOM 5884 N N . LEU B 1 51 ? 43.717 -33.984 22.094 1.00 9.92 68 LEU B N 1
ATOM 5885 C CA . LEU B 1 51 ? 44.332 -32.731 22.586 1.00 8.18 68 LEU B CA 1
ATOM 5886 C C . LEU B 1 51 ? 45.855 -32.815 22.607 1.00 8.95 68 LEU B C 1
ATOM 5887 O O . LEU B 1 51 ? 46.419 -33.868 22.945 1.00 10.56 68 LEU B O 1
ATOM 5892 N N . ASP B 1 52 ? 46.500 -31.701 22.248 1.00 8.77 69 ASP B N 1
ATOM 5893 C CA . ASP B 1 52 ? 47.953 -31.546 22.331 1.00 8.67 69 ASP B CA 1
ATOM 5894 C C . ASP B 1 52 ? 48.374 -30.829 23.605 1.00 8.97 69 ASP B C 1
ATOM 5895 O O . ASP B 1 52 ? 49.531 -30.934 24.023 1.00 9.66 69 ASP B O 1
ATOM 5900 N N . VAL B 1 53 ? 47.444 -30.076 24.197 1.00 9.10 70 VAL B N 1
ATOM 5901 C CA . VAL B 1 53 ? 47.733 -29.156 25.302 1.00 8.60 70 VAL B CA 1
ATOM 5902 C C . VAL B 1 53 ? 46.626 -29.247 26.344 1.00 7.86 70 VAL B C 1
ATOM 5903 O O . VAL B 1 53 ? 45.456 -29.401 25.985 1.00 8.11 70 VAL B O 1
ATOM 5907 N N . ILE B 1 54 ? 47.008 -29.158 27.622 1.00 7.52 71 ILE B N 1
ATOM 5908 C CA . ILE B 1 54 ? 46.065 -28.928 28.707 1.00 7.52 71 ILE B CA 1
ATOM 5909 C C . ILE B 1 54 ? 46.270 -27.501 29.217 1.00 7.46 71 ILE B C 1
ATOM 5910 O O . ILE B 1 54 ? 47.402 -27.077 29.485 1.00 8.27 71 ILE B O 1
ATOM 5915 N N . GLU B 1 55 ? 45.173 -26.764 29.329 1.00 7.26 72 GLU B N 1
ATOM 5916 C CA . GLU B 1 55 ? 45.195 -25.385 29.798 1.00 6.92 72 GLU B CA 1
ATOM 5917 C C . GLU B 1 55 ? 44.601 -25.357 31.201 1.00 7.24 72 GLU B C 1
ATOM 5918 O O . GLU B 1 55 ? 43.619 -26.045 31.480 1.00 7.76 72 GLU B O 1
ATOM 5924 N N . THR B 1 56 ? 45.194 -24.580 32.099 1.00 7.62 73 THR B N 1
ATOM 5925 C CA . THR B 1 56 ? 44.582 -24.412 33.416 1.00 7.56 73 THR B CA 1
ATOM 5926 C C . THR B 1 56 ? 44.953 -23.083 34.016 1.00 7.77 73 THR B C 1
ATOM 5927 O O . THR B 1 56 ? 46.060 -22.611 33.827 1.00 8.06 73 THR B O 1
ATOM 5931 N N . TYR B 1 57 ? 44.015 -22.489 34.742 1.00 7.70 74 TYR B N 1
ATOM 5932 C CA . TYR B 1 57 ? 44.339 -21.380 35.618 1.00 7.63 74 TYR B CA 1
ATOM 5933 C C . TYR B 1 57 ? 45.160 -21.857 36.806 1.00 8.05 74 TYR B C 1
ATOM 5934 O O . TYR B 1 57 ? 45.160 -23.042 37.140 1.00 8.82 74 TYR B O 1
ATOM 5943 N N . VAL B 1 58 ? 45.839 -20.920 37.455 1.00 8.11 75 VAL B N 1
ATOM 5944 C CA . VAL B 1 58 ? 46.369 -21.148 38.798 1.00 8.39 75 VAL B CA 1
ATOM 5945 C C . VAL B 1 58 ? 45.427 -20.429 39.769 1.00 8.81 75 VAL B C 1
ATOM 5946 O O . VAL B 1 58 ? 44.977 -19.325 39.488 1.00 9.63 75 VAL B O 1
ATOM 5950 N N . PHE B 1 59 ? 45.130 -21.055 40.905 1.00 8.68 76 PHE B N 1
ATOM 5951 C CA . PHE B 1 59 ? 44.137 -20.519 41.845 1.00 9.19 76 PHE B CA 1
ATOM 5952 C C . PHE B 1 59 ? 44.765 -19.989 43.134 1.00 9.37 76 PHE B C 1
ATOM 5953 O O . PHE B 1 59 ? 44.920 -20.716 44.103 1.00 10.24 76 PHE B O 1
ATOM 5961 N N . TRP B 1 60 ? 45.091 -18.697 43.122 1.00 9.21 77 TRP B N 1
ATOM 5962 C CA . TRP B 1 60 ? 45.852 -18.059 44.191 1.00 8.82 77 TRP B CA 1
ATOM 5963 C C . TRP B 1 60 ? 45.239 -18.269 45.541 1.00 9.27 77 TRP B C 1
ATOM 5964 O O . TRP B 1 60 ? 45.926 -18.705 46.468 1.00 10.08 77 TRP B O 1
ATOM 5975 N N . ASN B 1 61 ? 43.941 -17.993 45.672 1.00 9.02 78 ASN B N 1
ATOM 5976 C CA . ASN B 1 61 ? 43.329 -18.093 46.998 1.00 10.81 78 ASN B CA 1
ATOM 5977 C C . ASN B 1 61 ? 43.267 -19.501 47.567 1.00 10.81 78 ASN B C 1
ATOM 5978 O O . ASN B 1 61 ? 43.190 -19.667 48.780 1.00 13.90 78 ASN B O 1
ATOM 5983 N N . GLY B 1 62 ? 43.333 -20.517 46.702 1.00 11.54 79 GLY B N 1
ATOM 5984 C CA . GLY B 1 62 ? 43.504 -21.893 47.162 1.00 12.71 79 GLY B CA 1
ATOM 5985 C C . GLY B 1 62 ? 44.925 -22.156 47.645 1.00 12.53 79 GLY B C 1
ATOM 5986 O O . GLY B 1 62 ? 45.138 -22.910 48.603 1.00 14.41 79 GLY B O 1
ATOM 5987 N N . HIS B 1 63 ? 45.895 -21.514 46.998 1.00 12.34 80 HIS B N 1
ATOM 5988 C CA . HIS B 1 63 ? 47.303 -21.711 47.325 1.00 11.39 80 HIS B CA 1
ATOM 5989 C C . HIS B 1 63 ? 47.818 -20.848 48.432 1.00 13.87 80 HIS B C 1
ATOM 5990 O O . HIS B 1 63 ? 48.870 -21.152 48.987 1.00 14.05 80 HIS B O 1
ATOM 5997 N N . GLU B 1 64 ? 47.119 -19.758 48.752 1.00 13.69 81 GLU B N 1
ATOM 5998 C CA . GLU B 1 64 ? 47.564 -18.879 49.850 1.00 14.16 81 GLU B CA 1
ATOM 5999 C C . GLU B 1 64 ? 46.402 -18.478 50.770 1.00 14.77 81 GLU B C 1
ATOM 6000 O O . GLU B 1 64 ? 45.907 -17.345 50.706 1.00 15.75 81 GLU B O 1
ATOM 6006 N N . PRO B 1 65 ? 45.952 -19.420 51.617 1.00 14.43 82 PRO B N 1
ATOM 6007 C CA . PRO B 1 65 ? 44.781 -19.218 52.481 1.00 17.30 82 PRO B CA 1
ATOM 6008 C C . PRO B 1 65 ? 44.944 -18.093 53.503 1.00 16.88 82 PRO B C 1
ATOM 6009 O O . PRO B 1 65 ? 43.957 -17.486 53.912 1.00 18.88 82 PRO B O 1
ATOM 6013 N N . SER B 1 66 ? 46.179 -17.818 53.902 1.00 18.31 83 SER B N 1
ATOM 6014 C CA . SER B 1 66 ? 46.479 -16.689 54.772 1.00 20.28 83 SER B CA 1
ATOM 6015 C C . SER B 1 66 ? 47.851 -16.163 54.357 1.00 21.58 83 SER B C 1
ATOM 6016 O O . SER B 1 66 ? 48.612 -16.898 53.718 1.00 19.87 83 SER B O 1
ATOM 6019 N N . PRO B 1 67 ? 48.163 -14.890 54.683 1.00 21.13 84 PRO B N 1
ATOM 6020 C CA . PRO B 1 67 ? 49.394 -14.290 54.158 1.00 21.44 84 PRO B CA 1
ATOM 6021 C C . PRO B 1 67 ? 50.632 -15.124 54.476 1.00 23.27 84 PRO B C 1
ATOM 6022 O O . PRO B 1 67 ? 50.923 -15.404 55.651 1.00 25.54 84 PRO B O 1
ATOM 6026 N N . GLY B 1 68 ? 51.326 -15.543 53.423 1.00 20.96 85 GLY B N 1
ATOM 6027 C CA . GLY B 1 68 ? 52.586 -16.261 53.555 1.00 24.47 85 GLY B CA 1
ATOM 6028 C C . GLY B 1 68 ? 52.480 -17.718 53.960 1.00 24.24 85 GLY B C 1
ATOM 6029 O O . GLY B 1 68 ? 53.496 -18.365 54.195 1.00 28.14 85 GLY B O 1
ATOM 6030 N N . LYS B 1 69 ? 51.259 -18.235 54.046 1.00 22.64 86 LYS B N 1
ATOM 6031 C CA . LYS B 1 69 ? 51.033 -19.652 54.329 1.00 22.55 86 LYS B CA 1
ATOM 6032 C C . LYS B 1 69 ? 50.509 -20.305 53.066 1.00 21.39 86 LYS B C 1
ATOM 6033 O O . LYS B 1 69 ? 49.428 -19.960 52.596 1.00 22.73 86 LYS B O 1
ATOM 6039 N N . TYR B 1 70 ? 51.273 -21.240 52.514 1.00 18.47 87 TYR B N 1
ATOM 6040 C CA . TYR B 1 70 ? 50.935 -21.804 51.210 1.00 15.82 87 TYR B CA 1
ATOM 6041 C C . TYR B 1 70 ? 50.371 -23.214 51.255 1.00 16.42 87 TYR B C 1
ATOM 6042 O O . TYR B 1 70 ? 50.670 -23.996 52.162 1.00 21.15 87 TYR B O 1
ATOM 6051 N N . ASN B 1 71 ? 49.540 -23.530 50.269 1.00 14.62 88 ASN B N 1
ATOM 6052 C CA . ASN B 1 71 ? 48.986 -24.869 50.136 1.00 13.88 88 ASN B CA 1
ATOM 6053 C C . ASN B 1 71 ? 49.157 -25.371 48.713 1.00 14.60 88 ASN B C 1
ATOM 6054 O O . ASN B 1 71 ? 48.522 -24.851 47.787 1.00 15.44 88 ASN B O 1
ATOM 6059 N N . PHE B 1 72 ? 50.012 -26.380 48.545 1.00 14.36 89 PHE B N 1
ATOM 6060 C CA . PHE B 1 72 ? 50.171 -27.059 47.258 1.00 14.80 89 PHE B CA 1
ATOM 6061 C C . PHE B 1 72 ? 49.989 -28.568 47.436 1.00 14.35 89 PHE B C 1
ATOM 6062 O O . PHE B 1 72 ? 50.657 -29.380 46.794 1.00 14.69 89 PHE B O 1
ATOM 6070 N N . GLU B 1 73 ? 49.064 -28.932 48.319 1.00 14.77 90 GLU B N 1
ATOM 6071 C CA . GLU B 1 73 ? 48.860 -30.332 48.681 1.00 15.60 90 GLU B CA 1
ATOM 6072 C C . GLU B 1 73 ? 47.530 -30.840 48.124 1.00 14.32 90 GLU B C 1
ATOM 6073 O O . GLU B 1 73 ? 46.598 -30.058 47.895 1.00 13.73 90 GLU B O 1
ATOM 6079 N N . GLY B 1 74 ? 47.452 -32.149 47.891 1.00 12.01 91 GLY B N 1
ATOM 6080 C CA . GLY B 1 74 ? 46.206 -32.782 47.448 1.00 12.52 91 GLY B CA 1
ATOM 6081 C C . GLY B 1 74 ? 45.758 -32.287 46.088 1.00 12.19 91 GLY B C 1
ATOM 6082 O O . GLY B 1 74 ? 46.541 -32.278 45.140 1.00 11.63 91 GLY B O 1
ATOM 6083 N N . ARG B 1 75 ? 44.504 -31.856 45.984 1.00 12.16 92 ARG B N 1
ATOM 6084 C CA . ARG B 1 75 ? 44.005 -31.371 44.698 1.00 11.93 92 ARG B CA 1
ATOM 6085 C C . ARG B 1 75 ? 44.559 -29.985 44.331 1.00 11.60 92 ARG B C 1
ATOM 6086 O O . ARG B 1 75 ? 44.297 -29.488 43.238 1.00 10.71 92 ARG B O 1
ATOM 6094 N N . TYR B 1 76 ? 45.347 -29.387 45.233 1.00 10.42 93 TYR B N 1
ATOM 6095 C CA . TYR B 1 76 ? 46.090 -28.161 44.925 1.00 10.09 93 TYR B CA 1
ATOM 6096 C C . TYR B 1 76 ? 47.561 -28.425 44.606 1.00 10.60 93 TYR B C 1
ATOM 6097 O O . TYR B 1 76 ? 48.368 -27.502 44.559 1.00 11.49 93 TYR B O 1
ATOM 6106 N N . ASP B 1 77 ? 47.917 -29.684 44.374 1.00 10.18 94 ASP B N 1
ATOM 6107 C CA . ASP B 1 77 ? 49.295 -29.987 44.015 1.00 10.96 94 ASP B CA 1
ATOM 6108 C C . ASP B 1 77 ? 49.506 -29.705 42.526 1.00 11.02 94 ASP B C 1
ATOM 6109 O O . ASP B 1 77 ? 49.434 -30.607 41.697 1.00 10.29 94 ASP B O 1
ATOM 6114 N N . LEU B 1 78 ? 49.755 -28.433 42.217 1.00 11.02 95 LEU B N 1
ATOM 6115 C CA . LEU B 1 78 ? 49.930 -27.941 40.854 1.00 9.98 95 LEU B CA 1
ATOM 6116 C C . LEU B 1 78 ? 51.077 -28.638 40.118 1.00 10.21 95 LEU B C 1
ATOM 6117 O O . LEU B 1 78 ? 50.949 -29.022 38.938 1.00 10.14 95 LEU B O 1
ATOM 6122 N N . VAL B 1 79 ? 52.190 -28.820 40.818 1.00 10.39 96 VAL B N 1
ATOM 6123 C CA . VAL B 1 79 ? 53.350 -29.472 40.221 1.00 10.74 96 VAL B CA 1
ATOM 6124 C C . VAL B 1 79 ? 53.015 -30.910 39.832 1.00 10.98 96 VAL B C 1
ATOM 6125 O O . VAL B 1 79 ? 53.343 -31.350 38.725 1.00 11.77 96 VAL B O 1
ATOM 6129 N N . ARG B 1 80 ? 52.343 -31.632 40.730 1.00 11.53 97 ARG B N 1
ATOM 6130 C CA . ARG B 1 80 ? 51.969 -33.019 40.446 1.00 11.96 97 ARG B CA 1
ATOM 6131 C C . ARG B 1 80 ? 51.081 -33.101 39.203 1.00 11.67 97 ARG B C 1
ATOM 6132 O O . ARG B 1 80 ? 51.264 -33.966 38.351 1.00 11.14 97 ARG B O 1
ATOM 6140 N N . PHE B 1 81 ? 50.121 -32.191 39.107 1.00 10.60 98 PHE B N 1
ATOM 6141 C CA . PHE B 1 81 ? 49.202 -32.177 37.977 1.00 9.64 98 PHE B CA 1
ATOM 6142 C C . PHE B 1 81 ? 49.971 -31.926 36.685 1.00 9.94 98 PHE B C 1
ATOM 6143 O O . PHE B 1 81 ? 49.806 -32.647 35.707 1.00 9.82 98 PHE B O 1
ATOM 6151 N N . ILE B 1 82 ? 50.834 -30.913 36.688 1.00 9.48 99 ILE B N 1
ATOM 6152 C CA . ILE B 1 82 ? 51.599 -30.588 35.484 1.00 10.24 99 ILE B CA 1
ATOM 6153 C C . ILE B 1 82 ? 52.526 -31.731 35.083 1.00 10.50 99 ILE B C 1
ATOM 6154 O O . ILE B 1 82 ? 52.668 -32.020 33.901 1.00 11.41 99 ILE B O 1
ATOM 6159 N N . LYS B 1 83 ? 53.128 -32.396 36.065 1.00 11.38 100 LYS B N 1
ATOM 6160 C CA . LYS B 1 83 ? 53.960 -33.567 35.770 1.00 12.07 100 LYS B CA 1
ATOM 6161 C C . LYS B 1 83 ? 53.149 -34.711 35.151 1.00 11.61 100 LYS B C 1
ATOM 6162 O O . LYS B 1 83 ? 53.652 -35.413 34.279 1.00 12.11 100 LYS B O 1
ATOM 6168 N N . MET B 1 84 ? 51.888 -34.871 35.552 1.00 12.04 101 MET B N 1
ATOM 6169 C CA . MET B 1 84 ? 51.029 -35.883 34.917 1.00 11.05 101 MET B CA 1
ATOM 6170 C C . MET B 1 84 ? 50.738 -35.549 33.457 1.00 11.11 101 MET B C 1
ATOM 6171 O O . MET B 1 84 ? 50.673 -36.443 32.600 1.00 11.46 101 MET B O 1
ATOM 6176 N N . VAL B 1 85 ? 50.558 -34.263 33.162 1.00 10.68 102 VAL B N 1
ATOM 6177 C CA . VAL B 1 85 ? 50.363 -33.859 31.779 1.00 10.90 102 VAL B CA 1
ATOM 6178 C C . VAL B 1 85 ? 51.625 -34.173 30.964 1.00 11.91 102 VAL B C 1
ATOM 6179 O O . VAL B 1 85 ? 51.549 -34.700 29.846 1.00 11.87 102 VAL B O 1
ATOM 6183 N N . GLN B 1 86 ? 52.782 -33.856 31.536 1.00 12.72 103 GLN B N 1
ATOM 6184 C CA . GLN B 1 86 ? 54.065 -34.136 30.898 1.00 12.72 103 GLN B CA 1
ATOM 6185 C C . GLN B 1 86 ? 54.217 -35.631 30.630 1.00 12.65 103 GLN B C 1
ATOM 6186 O O . GLN B 1 86 ? 54.656 -36.040 29.545 1.00 14.00 103 GLN B O 1
ATOM 6192 N N . ARG B 1 87 ? 53.850 -36.441 31.618 1.00 12.59 104 ARG B N 1
ATOM 6193 C CA . ARG B 1 87 ? 53.992 -37.894 31.499 1.00 14.96 104 ARG B CA 1
ATOM 6194 C C . ARG B 1 87 ? 53.172 -38.434 30.323 1.00 14.80 104 ARG B C 1
ATOM 6195 O O . ARG B 1 87 ? 53.593 -39.379 29.640 1.00 14.91 104 ARG B O 1
ATOM 6203 N N . ALA B 1 88 ? 52.015 -37.813 30.089 1.00 13.78 105 ALA B N 1
ATOM 6204 C CA . ALA B 1 88 ? 51.118 -38.203 29.002 1.00 13.35 105 ALA B CA 1
ATOM 6205 C C . ALA B 1 88 ? 51.588 -37.683 27.645 1.00 13.56 105 ALA B C 1
ATOM 6206 O O . ALA B 1 88 ? 50.993 -38.002 26.615 1.00 13.59 105 ALA B O 1
ATOM 6208 N N . GLY B 1 89 ? 52.637 -36.862 27.647 1.00 14.03 106 GLY B N 1
ATOM 6209 C CA . GLY B 1 89 ? 53.183 -36.313 26.407 1.00 14.61 106 GLY B CA 1
ATOM 6210 C C . GLY B 1 89 ? 52.447 -35.108 25.852 1.00 12.35 106 GLY B C 1
ATOM 6211 O O . GLY B 1 89 ? 52.547 -34.809 24.661 1.00 14.47 106 GLY B O 1
ATOM 6212 N N . LEU B 1 90 ? 51.706 -34.419 26.712 1.00 11.17 107 LEU B N 1
ATOM 6213 C CA . LEU B 1 90 ? 51.008 -33.197 26.322 1.00 9.43 107 LEU B CA 1
ATOM 6214 C C . LEU B 1 90 ? 51.740 -31.978 26.860 1.00 9.97 107 LEU B C 1
ATOM 6215 O O . LEU B 1 90 ? 52.566 -32.081 27.779 1.00 11.46 107 LEU B O 1
ATOM 6220 N N . TYR B 1 91 ? 51.448 -30.835 26.250 1.00 9.41 108 TYR B N 1
ATOM 6221 C CA . TYR B 1 91 ? 51.962 -29.540 26.680 1.00 9.05 108 TYR B CA 1
ATOM 6222 C C . TYR B 1 91 ? 50.955 -28.860 27.600 1.00 9.12 108 TYR B C 1
ATOM 6223 O O . TYR B 1 91 ? 49.838 -29.348 27.782 1.00 9.17 108 TYR B O 1
ATOM 6232 N N . VAL B 1 92 ? 51.363 -27.741 28.192 1.00 9.46 109 VAL B N 1
ATOM 6233 C CA . VAL B 1 92 ? 50.514 -26.999 29.133 1.00 8.81 109 VAL B CA 1
ATOM 6234 C C . VAL B 1 92 ? 50.503 -25.505 28.788 1.00 9.46 109 VAL B C 1
ATOM 6235 O O . VAL B 1 92 ? 51.548 -24.924 28.463 1.00 9.12 109 VAL B O 1
ATOM 6239 N N . ASN B 1 93 ? 49.315 -24.901 28.833 1.00 8.47 110 ASN B N 1
ATOM 6240 C CA . ASN B 1 93 ? 49.179 -23.452 28.854 1.00 7.82 110 ASN B CA 1
ATOM 6241 C C . ASN B 1 93 ? 48.833 -23.077 30.289 1.00 8.72 110 ASN B C 1
ATOM 6242 O O . ASN B 1 93 ? 47.732 -23.396 30.765 1.00 8.67 110 ASN B O 1
ATOM 6247 N N . LEU B 1 94 ? 49.771 -22.437 30.986 1.00 7.62 111 LEU B N 1
ATOM 6248 C CA . LEU B 1 94 ? 49.566 -22.110 32.402 1.00 6.92 111 LEU B CA 1
ATOM 6249 C C . LEU B 1 94 ? 49.017 -20.699 32.563 1.00 8.01 111 LEU B C 1
ATOM 6250 O O . LEU B 1 94 ? 49.732 -19.717 32.384 1.00 8.75 111 LEU B O 1
ATOM 6255 N N . ARG B 1 95 ? 47.740 -20.595 32.901 1.00 7.44 112 ARG B N 1
ATOM 6256 C CA . ARG B 1 95 ? 47.112 -19.270 32.971 1.00 7.84 112 ARG B CA 1
ATOM 6257 C C . ARG B 1 95 ? 47.230 -18.744 34.389 1.00 8.12 112 ARG B C 1
ATOM 6258 O O . ARG B 1 95 ? 46.345 -18.943 35.223 1.00 8.49 112 ARG B O 1
ATOM 6266 N N . ILE B 1 96 ? 48.353 -18.082 34.668 1.00 7.84 113 ILE B N 1
ATOM 6267 C CA . ILE B 1 96 ? 48.679 -17.726 36.047 1.00 9.25 113 ILE B CA 1
ATOM 6268 C C . ILE B 1 96 ? 47.743 -16.664 36.606 1.00 8.80 113 ILE B C 1
ATOM 6269 O O . ILE B 1 96 ? 47.324 -16.772 37.754 1.00 9.69 113 ILE B O 1
ATOM 6274 N N . GLY B 1 97 ? 47.408 -15.662 35.795 1.00 8.05 114 GLY B N 1
ATOM 6275 C CA . GLY B 1 97 ? 46.534 -14.571 36.249 1.00 8.19 114 GLY B CA 1
ATOM 6276 C C . GLY B 1 97 ? 47.316 -13.481 36.964 1.00 8.71 114 GLY B C 1
ATOM 6277 O O . GLY B 1 97 ? 48.079 -12.769 36.328 1.00 8.87 114 GLY B O 1
ATOM 6278 N N . PRO B 1 98 ? 47.181 -13.369 38.298 1.00 9.14 115 PRO B N 1
ATOM 6279 C CA . PRO B 1 98 ? 46.458 -14.256 39.203 1.00 9.31 115 PRO B CA 1
ATOM 6280 C C . PRO B 1 98 ? 44.983 -13.893 39.412 1.00 9.28 115 PRO B C 1
ATOM 6281 O O . PRO B 1 98 ? 44.273 -14.623 40.109 1.00 10.14 115 PRO B O 1
ATOM 6285 N N . TYR B 1 99 ? 44.510 -12.803 38.813 1.00 8.41 116 TYR B N 1
ATOM 6286 C CA . TYR B 1 99 ? 43.066 -12.706 38.583 1.00 8.03 116 TYR B CA 1
ATOM 6287 C C . TYR B 1 99 ? 42.750 -13.714 37.485 1.00 8.57 116 TYR B C 1
ATOM 6288 O O . TYR B 1 99 ? 43.345 -13.653 36.396 1.00 7.82 116 TYR B O 1
ATOM 6297 N N . VAL B 1 100 ? 41.828 -14.634 37.759 1.00 7.61 117 VAL B N 1
ATOM 6298 C CA . VAL B 1 100 ? 41.509 -15.674 36.792 1.00 7.98 117 VAL B CA 1
ATOM 6299 C C . VAL B 1 100 ? 40.023 -15.748 36.420 1.00 8.85 117 VAL B C 1
ATOM 6300 O O . VAL B 1 100 ? 39.665 -16.474 35.488 1.00 8.23 117 VAL B O 1
ATOM 6304 N N . CYS B 1 101 ? 39.167 -15.024 37.148 1.00 8.06 118 CYS B N 1
ATOM 6305 C CA . CYS B 1 101 ? 37.715 -15.099 36.942 1.00 7.98 118 CYS B CA 1
ATOM 6306 C C . CYS B 1 101 ? 37.246 -16.533 37.219 1.00 8.13 118 CYS B C 1
ATOM 6307 O O . CYS B 1 101 ? 37.095 -16.913 38.378 1.00 8.70 118 CYS B O 1
ATOM 6310 N N . ALA B 1 102 ? 37.023 -17.314 36.161 1.00 7.94 119 ALA B N 1
ATOM 6311 C CA . ALA B 1 102 ? 36.863 -18.776 36.272 1.00 7.61 119 ALA B CA 1
ATOM 6312 C C . ALA B 1 102 ? 35.616 -19.230 37.038 1.00 7.93 119 ALA B C 1
ATOM 6313 O O . ALA B 1 102 ? 35.538 -20.392 37.468 1.00 8.15 119 ALA B O 1
ATOM 6315 N N . GLU B 1 103 ? 34.633 -18.337 37.191 1.00 7.87 120 GLU B N 1
ATOM 6316 C CA . GLU B 1 103 ? 33.469 -18.630 38.039 1.00 8.45 120 GLU B CA 1
ATOM 6317 C C . GLU B 1 103 ? 33.940 -19.182 39.394 1.00 8.10 120 GLU B C 1
ATOM 6318 O O . GLU B 1 103 ? 33.324 -20.087 39.981 1.00 7.86 120 GLU B O 1
ATOM 6324 N N . TRP B 1 104 ? 35.043 -18.609 39.874 1.00 7.61 121 TRP B N 1
ATOM 6325 C CA . TRP B 1 104 ? 35.758 -19.093 41.060 1.00 7.62 121 TRP B CA 1
ATOM 6326 C C . TRP B 1 104 ? 35.716 -18.053 42.139 1.00 8.15 121 TRP B C 1
ATOM 6327 O O . TRP B 1 104 ? 35.788 -16.866 41.845 1.00 8.72 121 TRP B O 1
ATOM 6338 N N . ASN B 1 105 ? 35.633 -18.493 43.395 1.00 8.58 122 ASN B N 1
ATOM 6339 C CA . ASN B 1 105 ? 35.511 -17.600 44.552 1.00 8.37 122 ASN B CA 1
ATOM 6340 C C . ASN B 1 105 ? 36.408 -16.356 44.468 1.00 8.76 122 ASN B C 1
ATOM 6341 O O . ASN B 1 105 ? 37.634 -16.479 44.384 1.00 9.10 122 ASN B O 1
ATOM 6346 N N . PHE B 1 106 ? 35.794 -15.168 44.481 1.00 8.92 123 PHE B N 1
ATOM 6347 C CA . PHE B 1 106 ? 36.520 -13.883 44.481 1.00 9.27 123 PHE B CA 1
ATOM 6348 C C . PHE B 1 106 ? 37.476 -13.710 43.297 1.00 8.81 123 PHE B C 1
ATOM 6349 O O . PHE B 1 106 ? 38.407 -12.888 43.356 1.00 9.45 123 PHE B O 1
ATOM 6357 N N . GLY B 1 107 ? 37.238 -14.467 42.223 1.00 8.63 124 GLY B N 1
ATOM 6358 C CA . GLY B 1 107 ? 38.049 -14.377 41.010 1.00 9.03 124 GLY B CA 1
ATOM 6359 C C . GLY B 1 107 ? 39.462 -14.898 41.180 1.00 8.70 124 GLY B C 1
ATOM 6360 O O . GLY B 1 107 ? 40.315 -14.656 40.328 1.00 9.72 124 GLY B O 1
ATOM 6361 N N . GLY B 1 108 ? 39.713 -15.623 42.273 1.00 9.54 125 GLY B N 1
ATOM 6362 C CA . GLY B 1 108 ? 41.058 -16.128 42.562 1.00 9.88 125 GLY B CA 1
ATOM 6363 C C . GLY B 1 108 ? 41.825 -15.354 43.622 1.00 8.96 125 GLY B C 1
ATOM 6364 O O . GLY B 1 108 ? 42.803 -15.864 44.182 1.00 10.44 125 GLY B O 1
ATOM 6365 N N . PHE B 1 109 ? 41.399 -14.130 43.913 1.00 8.91 126 PHE B N 1
ATOM 6366 C CA . PHE B 1 109 ? 42.108 -13.326 44.907 1.00 9.99 126 PHE B CA 1
ATOM 6367 C C . PHE B 1 109 ? 41.846 -13.841 46.319 1.00 10.32 126 PHE B C 1
ATOM 6368 O O . PHE B 1 109 ? 40.715 -14.177 46.648 1.00 11.14 126 PHE B O 1
ATOM 6376 N N . PRO B 1 110 ? 42.896 -13.913 47.159 1.00 11.83 127 PRO B N 1
ATOM 6377 C CA . PRO B 1 110 ? 42.665 -14.155 48.579 1.00 12.53 127 PRO B CA 1
ATOM 6378 C C . PRO B 1 110 ? 41.820 -13.027 49.153 1.00 11.87 127 PRO B C 1
ATOM 6379 O O . PRO B 1 110 ? 42.025 -11.857 48.811 1.00 11.88 127 PRO B O 1
ATOM 6383 N N . VAL B 1 111 ? 40.867 -13.375 50.008 1.00 12.41 128 VAL B N 1
ATOM 6384 C CA . VAL B 1 111 ? 39.998 -12.377 50.617 1.00 12.85 128 VAL B CA 1
ATOM 6385 C C . VAL B 1 111 ? 40.832 -11.461 51.511 1.00 12.43 128 VAL B C 1
ATOM 6386 O O . VAL B 1 111 ? 40.590 -10.244 51.563 1.00 13.13 128 VAL B O 1
ATOM 6390 N N . TRP B 1 112 ? 41.846 -12.024 52.165 1.00 12.77 129 TRP B N 1
ATOM 6391 C CA . TRP B 1 112 ? 42.712 -11.218 53.043 1.00 13.95 129 TRP B CA 1
ATOM 6392 C C . TRP B 1 112 ? 43.457 -10.139 52.306 1.00 13.98 129 TRP B C 1
ATOM 6393 O O . TRP B 1 112 ? 43.857 -9.145 52.910 1.00 13.55 129 TRP B O 1
ATOM 6404 N N . LEU B 1 113 ? 43.635 -10.314 50.994 1.00 13.40 130 LEU B N 1
ATOM 6405 C CA . LEU B 1 113 ? 44.375 -9.347 50.182 1.00 11.82 130 LEU B CA 1
ATOM 6406 C C . LEU B 1 113 ? 43.662 -8.008 50.168 1.00 11.90 130 LEU B C 1
ATOM 6407 O O . LEU B 1 113 ? 44.303 -6.964 50.124 1.00 12.18 130 LEU B O 1
ATOM 6412 N N . LYS B 1 114 ? 42.332 -8.050 50.199 1.00 12.56 131 LYS B N 1
ATOM 6413 C CA . LYS B 1 114 ? 41.521 -6.845 50.188 1.00 14.71 131 LYS B CA 1
ATOM 6414 C C . LYS B 1 114 ? 41.856 -5.917 51.363 1.00 15.45 131 LYS B C 1
ATOM 6415 O O . LYS B 1 114 ? 41.707 -4.695 51.256 1.00 17.14 131 LYS B O 1
ATOM 6421 N N . TYR B 1 115 ? 42.331 -6.494 52.466 1.00 14.80 132 TYR B N 1
ATOM 6422 C CA . TYR B 1 115 ? 42.522 -5.731 53.712 1.00 15.67 132 TYR B CA 1
ATOM 6423 C C . TYR B 1 115 ? 43.946 -5.237 53.985 1.00 16.32 132 TYR B C 1
ATOM 6424 O O . TYR B 1 115 ? 44.217 -4.62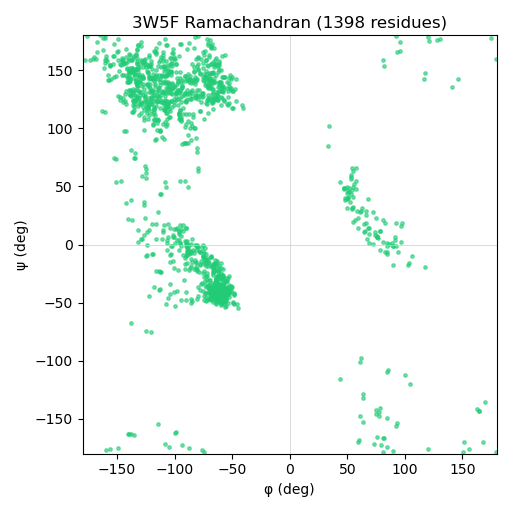7 55.021 1.00 19.60 132 TYR B O 1
ATOM 6433 N N . VAL B 1 116 ? 44.842 -5.470 53.035 1.00 16.08 133 VAL B N 1
ATOM 6434 C CA . VAL B 1 116 ? 46.185 -4.893 53.086 1.00 15.11 133 VAL B CA 1
ATOM 6435 C C . VAL B 1 116 ? 46.056 -3.364 52.985 1.00 16.16 133 VAL B C 1
ATOM 6436 O O . VAL B 1 116 ? 45.339 -2.871 52.122 1.00 16.85 133 VAL B O 1
ATOM 6440 N N . PRO B 1 117 ? 46.721 -2.607 53.886 1.00 17.79 134 PRO B N 1
ATOM 6441 C CA . PRO B 1 117 ? 46.549 -1.151 53.854 1.00 17.77 134 PRO B CA 1
ATOM 6442 C C . PRO B 1 117 ? 46.837 -0.562 52.474 1.00 17.34 134 PRO B C 1
ATOM 6443 O O . PRO B 1 117 ? 47.817 -0.941 51.832 1.00 18.96 134 PRO B O 1
ATOM 6447 N N . GLY B 1 118 ? 45.967 0.335 52.018 1.00 16.44 135 GLY B N 1
ATOM 6448 C CA . GLY B 1 118 ? 46.157 1.034 50.746 1.00 16.83 135 GLY B CA 1
ATOM 6449 C C . GLY B 1 118 ? 45.917 0.216 49.483 1.00 15.29 135 GLY B C 1
ATOM 6450 O O . GLY B 1 118 ? 46.177 0.692 48.383 1.00 18.25 135 GLY B O 1
ATOM 6451 N N . MET B 1 119 ? 45.405 -1.001 49.641 1.00 15.47 136 MET B N 1
ATOM 6452 C CA . MET B 1 119 ? 45.162 -1.935 48.533 1.00 13.59 136 MET B CA 1
ATOM 6453 C C . MET B 1 119 ? 44.002 -1.536 47.627 1.00 14.03 136 MET B C 1
ATOM 6454 O O . MET B 1 119 ? 42.933 -1.148 48.109 1.00 16.68 136 MET B O 1
ATOM 6459 N N . GLU B 1 120 ? 44.227 -1.625 46.317 1.00 14.14 137 GLU B N 1
ATOM 6460 C CA . GLU B 1 120 ? 43.162 -1.563 45.317 1.00 14.08 137 GLU B CA 1
ATOM 6461 C C . GLU B 1 120 ? 43.500 -2.599 44.258 1.00 13.05 137 GLU B C 1
ATOM 6462 O O . GLU B 1 120 ? 44.648 -2.673 43.810 1.00 14.10 137 GLU B O 1
ATOM 6468 N N . PHE B 1 121 ? 42.516 -3.406 43.867 1.00 12.61 138 PHE B N 1
ATOM 6469 C CA . PHE B 1 121 ? 42.752 -4.539 42.946 1.00 11.18 138 PHE B CA 1
ATOM 6470 C C . PHE B 1 121 ? 42.788 -4.114 41.477 1.00 12.15 138 PHE B C 1
ATOM 6471 O O . PHE B 1 121 ? 42.035 -3.228 41.066 1.00 11.76 138 PHE B O 1
ATOM 6479 N N . ARG B 1 122 ? 43.655 -4.760 40.693 1.00 11.20 139 ARG B N 1
ATOM 6480 C CA . ARG B 1 122 ? 43.606 -4.687 39.214 1.00 10.56 139 ARG B CA 1
ATOM 6481 C C . ARG B 1 122 ? 43.702 -3.247 38.691 1.00 11.85 139 ARG B C 1
ATOM 6482 O O . ARG B 1 122 ? 42.919 -2.798 37.843 1.00 11.63 139 ARG B O 1
ATOM 6490 N N . THR B 1 123 ? 44.675 -2.528 39.226 1.00 12.15 140 THR B N 1
ATOM 6491 C CA . THR B 1 123 ? 44.944 -1.160 38.808 1.00 12.84 140 THR B CA 1
ATOM 6492 C C . THR B 1 123 ? 46.361 -0.794 39.220 1.00 12.61 140 THR B C 1
ATOM 6493 O O . THR B 1 123 ? 47.072 -1.618 39.800 1.00 12.19 140 THR B O 1
ATOM 6497 N N . ASN B 1 124 ? 46.766 0.436 38.905 1.00 12.16 141 ASN B N 1
ATOM 6498 C CA . ASN B 1 124 ? 48.142 0.869 39.082 1.00 13.01 141 ASN B CA 1
ATOM 6499 C C . ASN B 1 124 ? 48.438 1.236 40.542 1.00 15.44 141 ASN B C 1
ATOM 6500 O O . ASN B 1 124 ? 48.771 2.384 40.861 1.00 17.06 141 ASN B O 1
ATOM 6505 N N . ASN B 1 125 ? 48.332 0.227 41.405 1.00 13.78 142 ASN B N 1
ATOM 6506 C CA . ASN B 1 125 ? 48.346 0.382 42.855 1.00 14.70 142 ASN B CA 1
ATOM 6507 C C . ASN B 1 125 ? 49.547 -0.392 43.407 1.00 14.38 142 ASN B C 1
ATOM 6508 O O . ASN B 1 125 ? 49.691 -1.584 43.144 1.00 13.58 142 ASN B O 1
ATOM 6513 N N . GLN B 1 126 ? 50.429 0.291 44.138 1.00 15.40 143 GLN B N 1
ATOM 6514 C CA . GLN B 1 126 ? 51.674 -0.347 44.578 1.00 15.44 143 GLN B CA 1
ATOM 6515 C C . GLN B 1 126 ? 51.478 -1.585 45.467 1.00 14.11 143 GLN B C 1
ATOM 6516 O O . GLN B 1 126 ? 52.102 -2.606 45.224 1.00 13.97 143 GLN B O 1
ATOM 6522 N N . PRO B 1 127 ? 50.603 -1.513 46.485 1.00 14.61 144 PRO B N 1
ATOM 6523 C CA . PRO B 1 127 ? 50.402 -2.745 47.259 1.00 14.39 144 PRO B CA 1
ATOM 6524 C C . PRO B 1 127 ? 49.905 -3.917 46.399 1.00 13.74 144 PRO B C 1
ATOM 6525 O O . PRO B 1 127 ? 50.350 -5.058 46.587 1.00 14.33 144 PRO B O 1
ATOM 6529 N N . PHE B 1 128 ? 49.024 -3.635 45.441 1.00 11.82 145 PHE B N 1
ATOM 6530 C CA . PHE B 1 128 ? 48.531 -4.699 44.563 1.00 11.86 145 PHE B CA 1
ATOM 6531 C C . PHE B 1 128 ? 49.649 -5.267 43.702 1.00 13.00 145 PHE B C 1
ATOM 6532 O O . PHE B 1 128 ? 49.800 -6.491 43.586 1.00 12.86 145 PHE B O 1
ATOM 6540 N N . LYS B 1 129 ? 50.419 -4.364 43.095 1.00 12.68 146 LYS B N 1
ATOM 6541 C CA . LYS B 1 129 ? 51.538 -4.747 42.235 1.00 13.52 146 LYS B CA 1
ATOM 6542 C C . LYS B 1 129 ? 52.544 -5.631 42.988 1.00 14.33 146 LYS B C 1
ATOM 6543 O O . LYS B 1 129 ? 52.973 -6.665 42.467 1.00 13.50 146 LYS B O 1
ATOM 6549 N N . VAL B 1 130 ? 52.876 -5.252 44.226 1.00 13.75 147 VAL B N 1
ATOM 6550 C CA . VAL B 1 130 ? 53.794 -6.038 45.063 1.00 14.68 147 VAL B CA 1
ATOM 6551 C C . VAL B 1 130 ? 53.264 -7.452 45.281 1.00 14.46 147 VAL B C 1
ATOM 6552 O O . VAL B 1 130 ? 53.985 -8.426 45.077 1.00 14.12 147 VAL B O 1
ATOM 6556 N N . ALA B 1 131 ? 52.002 -7.557 45.691 1.00 13.95 148 ALA B N 1
ATOM 6557 C CA . ALA B 1 131 ? 51.405 -8.850 45.997 1.00 12.49 148 ALA B CA 1
ATOM 6558 C C . ALA B 1 131 ? 51.290 -9.710 44.743 1.00 12.21 148 ALA B C 1
ATOM 6559 O O . ALA B 1 131 ? 51.672 -10.888 44.748 1.00 11.62 148 ALA B O 1
ATOM 6561 N N . MET B 1 132 ? 50.773 -9.111 43.671 1.00 11.38 149 MET B N 1
ATOM 6562 C CA . MET B 1 132 ? 50.613 -9.820 42.394 1.00 10.99 149 MET B CA 1
ATOM 6563 C C . MET B 1 132 ? 51.961 -10.313 41.869 1.00 11.78 149 MET B C 1
ATOM 6564 O O . MET B 1 132 ? 52.104 -11.491 41.543 1.00 12.18 149 MET B O 1
ATOM 6569 N N . GLN B 1 133 ? 52.947 -9.419 41.799 1.00 11.76 150 GLN B N 1
ATOM 6570 C CA . GLN B 1 133 ? 54.281 -9.813 41.336 1.00 11.60 150 GLN B CA 1
ATOM 6571 C C . GLN B 1 133 ? 54.851 -10.924 42.218 1.00 12.54 150 GLN B C 1
ATOM 6572 O O . GLN B 1 133 ? 55.436 -11.877 41.719 1.00 12.85 150 GLN B O 1
ATOM 6578 N N . GLY B 1 134 ? 54.670 -10.800 43.530 1.00 11.99 151 GLY B N 1
ATOM 6579 C CA . GLY B 1 134 ? 55.141 -11.815 44.465 1.00 12.39 151 GLY B CA 1
ATOM 6580 C C . GLY B 1 134 ? 54.586 -13.191 44.156 1.00 12.86 151 GLY B C 1
ATOM 6581 O O . GLY B 1 134 ? 55.326 -14.178 44.127 1.00 13.48 151 GLY B O 1
ATOM 6582 N N . PHE B 1 135 ? 53.281 -13.271 43.906 1.00 11.95 152 PHE B N 1
ATOM 6583 C CA . PHE B 1 135 ? 52.689 -14.574 43.639 1.00 11.83 152 PHE B CA 1
ATOM 6584 C C . PHE B 1 135 ? 53.067 -15.133 42.264 1.00 11.92 152 PHE B C 1
ATOM 6585 O O . PHE B 1 135 ? 53.364 -16.322 42.142 1.00 11.43 152 PHE B O 1
ATOM 6593 N N . VAL B 1 136 ? 53.065 -14.280 41.242 1.00 11.67 153 VAL B N 1
ATOM 6594 C CA . VAL B 1 136 ? 53.430 -14.713 39.892 1.00 10.97 153 VAL B CA 1
ATOM 6595 C C . VAL B 1 136 ? 54.880 -15.185 39.877 1.00 11.27 153 VAL B C 1
ATOM 6596 O O . VAL B 1 136 ? 55.198 -16.233 39.314 1.00 11.56 153 VAL B O 1
ATOM 6600 N N . GLN B 1 137 ? 55.747 -14.424 40.541 1.00 12.38 154 GLN B N 1
ATOM 6601 C CA . GLN B 1 137 ? 57.143 -14.809 40.664 1.00 12.37 154 GLN B CA 1
ATOM 6602 C C . GLN B 1 137 ? 57.285 -16.157 41.385 1.00 12.15 154 GLN B C 1
ATOM 6603 O O . GLN B 1 137 ? 58.104 -16.991 40.984 1.00 12.75 154 GLN B O 1
ATOM 6609 N N . LYS B 1 138 ? 56.485 -16.378 42.430 1.00 11.92 155 LYS B N 1
ATOM 6610 C CA . LYS B 1 138 ? 56.540 -17.651 43.158 1.00 13.17 155 LYS B CA 1
ATOM 6611 C C . LYS B 1 138 ? 56.183 -18.821 42.247 1.00 12.35 155 LYS B C 1
ATOM 6612 O O . LYS B 1 138 ? 56.877 -19.837 42.222 1.00 12.80 155 LYS B O 1
ATOM 6618 N N . ILE B 1 139 ? 55.098 -18.668 41.497 1.00 11.61 156 ILE B N 1
ATOM 6619 C CA . ILE B 1 139 ? 54.671 -19.719 40.585 1.00 10.38 156 ILE B CA 1
ATOM 6620 C C . ILE B 1 139 ? 55.734 -19.986 39.520 1.00 10.77 156 ILE B C 1
ATOM 6621 O O . ILE B 1 139 ? 56.076 -21.140 39.250 1.00 11.72 156 ILE B O 1
ATOM 6626 N N . VAL B 1 140 ? 56.264 -18.919 38.927 1.00 11.36 157 VAL B N 1
ATOM 6627 C CA . VAL B 1 140 ? 57.286 -19.068 37.893 1.00 12.53 157 VAL B CA 1
ATOM 6628 C C . VAL B 1 140 ? 58.523 -19.789 38.452 1.00 13.11 157 VAL B C 1
ATOM 6629 O O . VAL B 1 140 ? 59.044 -20.720 37.819 1.00 13.33 157 VAL B O 1
ATOM 6633 N N . ASN B 1 141 ? 58.973 -19.393 39.645 1.00 12.67 158 ASN B N 1
ATOM 6634 C CA . ASN B 1 141 ? 60.133 -20.039 40.271 1.00 12.20 158 ASN B CA 1
ATOM 6635 C C . ASN B 1 141 ? 59.869 -21.520 40.559 1.00 12.10 158 ASN B C 1
ATOM 6636 O O . ASN B 1 141 ? 60.749 -22.361 40.384 1.00 14.41 158 ASN B O 1
ATOM 6641 N N . MET B 1 142 ? 58.647 -21.830 40.996 1.00 12.41 159 MET B N 1
ATOM 6642 C CA . MET B 1 142 ? 58.256 -23.219 41.265 1.00 11.67 159 MET B CA 1
ATOM 6643 C C . MET B 1 142 ? 58.308 -24.066 39.995 1.00 12.00 159 MET B C 1
ATOM 6644 O O . MET B 1 142 ? 58.802 -25.196 40.007 1.00 13.37 159 MET B O 1
ATOM 6649 N N . MET B 1 143 ? 57.803 -23.516 38.893 1.00 11.88 160 MET B N 1
ATOM 6650 C CA . MET B 1 143 ? 57.852 -24.224 37.615 1.00 10.87 160 MET B CA 1
ATOM 6651 C C . MET B 1 143 ? 59.306 -24.422 37.168 1.00 11.70 160 MET B C 1
ATOM 6652 O O . MET B 1 143 ? 59.696 -25.514 36.749 1.00 12.80 160 MET B O 1
ATOM 6657 N N . LYS B 1 144 ? 60.116 -23.375 37.293 1.00 12.45 161 LYS B N 1
ATOM 6658 C CA . LYS B 1 144 ? 61.513 -23.450 36.857 1.00 11.81 161 LYS B CA 1
ATOM 6659 C C . LYS B 1 144 ? 62.294 -24.476 37.657 1.00 14.01 161 LYS B C 1
ATOM 6660 O O . LYS B 1 144 ? 63.138 -25.184 37.111 1.00 15.65 161 LYS B O 1
ATOM 6666 N N . SER B 1 145 ? 61.986 -24.559 38.950 1.00 14.99 162 SER B N 1
ATOM 6667 C CA . SER B 1 145 ? 62.702 -25.435 39.869 1.00 14.33 162 SER B CA 1
ATOM 6668 C C . SER B 1 145 ? 62.457 -26.903 39.515 1.00 15.43 162 SER B C 1
ATOM 6669 O O . SER B 1 145 ? 63.279 -27.770 39.823 1.00 17.95 162 SER B O 1
ATOM 6672 N N . GLU B 1 146 ? 61.331 -27.168 38.854 1.00 15.18 163 GLU B N 1
ATOM 6673 C CA . GLU B 1 146 ? 61.014 -28.512 38.388 1.00 15.13 163 GLU B CA 1
ATOM 6674 C C . GLU B 1 146 ? 61.223 -28.682 36.882 1.00 14.21 163 GLU B C 1
ATOM 6675 O O . GLU B 1 146 ? 60.779 -29.677 36.300 1.00 15.52 163 GLU B O 1
ATOM 6681 N N . ASN B 1 147 ? 61.913 -27.728 36.256 1.00 12.80 164 ASN B N 1
ATOM 6682 C CA . ASN B 1 147 ? 62.173 -27.770 34.817 1.00 11.96 164 ASN B CA 1
ATOM 6683 C C . ASN B 1 147 ? 60.898 -27.915 33.993 1.00 13.20 164 ASN B C 1
ATOM 6684 O O . ASN B 1 147 ? 60.873 -28.652 33.012 1.00 13.90 164 ASN B O 1
ATOM 6689 N N . LEU B 1 148 ? 59.845 -27.202 34.384 1.00 14.06 165 LEU B N 1
ATOM 6690 C CA . LEU B 1 148 ? 58.539 -27.419 33.761 1.00 12.32 165 LEU B CA 1
ATOM 6691 C C . LEU B 1 148 ? 58.254 -26.539 32.562 1.00 13.05 165 LEU B C 1
ATOM 6692 O O . LEU B 1 148 ? 57.295 -26.794 31.841 1.00 12.24 165 LEU B O 1
ATOM 6697 N N . PHE B 1 149 ? 59.072 -25.513 32.324 1.00 12.08 166 PHE B N 1
ATOM 6698 C CA . PHE B 1 149 ? 58.902 -24.746 31.092 1.00 11.14 166 PHE B CA 1
ATOM 6699 C C . PHE B 1 149 ? 59.493 -25.512 29.917 1.00 11.41 166 PHE B C 1
ATOM 6700 O O . PHE B 1 149 ? 60.470 -26.260 30.071 1.00 12.71 166 PHE B O 1
ATOM 6708 N N . GLU B 1 150 ? 58.874 -25.356 28.750 1.00 11.94 167 GLU B N 1
ATOM 6709 C CA . GLU B 1 150 ? 59.247 -26.167 27.589 1.00 12.72 167 GLU B CA 1
ATOM 6710 C C . GLU B 1 150 ? 60.707 -25.962 27.205 1.00 15.04 167 GLU B C 1
ATOM 6711 O O . GLU B 1 150 ? 61.390 -26.912 26.813 1.00 15.83 167 GLU B O 1
ATOM 6717 N N . SER B 1 151 ? 61.168 -24.721 27.326 1.00 15.10 168 SER B N 1
ATOM 6718 C CA . SER B 1 151 ? 62.558 -24.354 27.061 1.00 16.50 168 SER B CA 1
ATOM 6719 C C . SER B 1 151 ? 63.542 -25.105 27.957 1.00 17.60 168 SER B C 1
ATOM 6720 O O . SER B 1 151 ? 64.748 -25.115 27.687 1.00 18.13 168 SER B O 1
ATOM 6723 N N . GLN B 1 152 ? 63.014 -25.703 29.029 1.00 16.68 169 GLN B N 1
ATOM 6724 C CA . GLN B 1 152 ? 63.785 -26.507 29.980 1.00 17.43 169 GLN B CA 1
ATOM 6725 C C . GLN B 1 152 ? 63.491 -27.985 29.786 1.00 16.30 169 GLN B C 1
ATOM 6726 O O . GLN B 1 152 ? 63.912 -28.807 30.595 1.00 19.66 169 GLN B O 1
ATOM 6732 N N . GLY B 1 153 ? 62.735 -28.328 28.749 1.00 17.80 170 GLY B N 1
ATOM 6733 C CA . GLY B 1 153 ? 62.374 -29.730 28.509 1.00 17.05 170 GLY B CA 1
ATOM 6734 C C . GLY B 1 153 ? 61.063 -30.147 29.166 1.00 17.83 170 GLY B C 1
ATOM 6735 O O . GLY B 1 153 ? 60.695 -31.332 29.150 1.00 17.97 170 GLY B O 1
ATOM 6736 N N . GLY B 1 154 ? 60.359 -29.176 29.745 1.00 12.26 171 GLY B N 1
ATOM 6737 C CA . GLY B 1 154 ? 59.068 -29.435 30.397 1.00 12.16 171 GLY B CA 1
ATOM 6738 C C . GLY B 1 154 ? 57.883 -29.205 29.468 1.00 11.21 171 GLY B C 1
ATOM 6739 O O . GLY B 1 154 ? 58.054 -28.974 28.269 1.00 11.77 171 GLY B O 1
ATOM 6740 N N . PRO B 1 155 ? 56.665 -29.263 30.018 1.00 9.67 172 PRO B N 1
ATOM 6741 C CA . PRO B 1 155 ? 55.487 -29.163 29.164 1.00 9.32 172 PRO B CA 1
ATOM 6742 C C . PRO B 1 155 ? 54.933 -27.755 28.950 1.00 8.80 172 PRO B C 1
ATOM 6743 O O . PRO B 1 155 ? 54.147 -27.569 28.022 1.00 9.52 172 PRO B O 1
ATOM 6747 N N . ILE B 1 156 ? 55.301 -26.778 29.780 1.00 9.80 173 ILE B N 1
ATOM 6748 C CA . ILE B 1 156 ? 54.602 -25.480 29.719 1.00 9.25 173 ILE B CA 1
ATOM 6749 C C . ILE B 1 156 ? 55.107 -24.681 28.533 1.00 9.60 173 ILE B C 1
ATOM 6750 O O . ILE B 1 156 ? 56.275 -24.287 28.505 1.00 11.64 173 ILE B O 1
ATOM 6755 N N . ILE B 1 157 ? 54.226 -24.434 27.569 1.00 9.36 174 ILE B N 1
ATOM 6756 C CA . ILE B 1 157 ? 54.620 -23.783 26.315 1.00 9.72 174 ILE B CA 1
ATOM 6757 C C . ILE B 1 157 ? 54.209 -22.310 26.235 1.00 9.74 174 ILE B C 1
ATOM 6758 O O . ILE B 1 157 ? 54.605 -21.610 25.309 1.00 10.11 174 ILE B O 1
ATOM 6763 N N . MET B 1 158 ? 53.406 -21.855 27.194 1.00 9.87 175 MET B N 1
ATOM 6764 C CA . MET B 1 158 ? 53.005 -20.442 27.272 1.00 8.87 175 MET B CA 1
ATOM 6765 C C . MET B 1 158 ? 52.348 -20.195 28.625 1.00 8.50 175 MET B C 1
ATOM 6766 O O . MET B 1 158 ? 51.926 -21.136 29.292 1.00 9.05 175 MET B O 1
ATOM 6771 N N . ALA B 1 159 ? 52.301 -18.937 29.048 1.00 8.08 176 ALA B N 1
ATOM 6772 C CA . ALA B 1 159 ? 51.603 -18.576 30.274 1.00 8.37 176 ALA B CA 1
ATOM 6773 C C . ALA B 1 159 ? 50.795 -17.313 30.044 1.00 8.55 176 ALA B C 1
ATOM 6774 O O . ALA B 1 159 ? 51.160 -16.499 29.194 1.00 8.34 176 ALA B O 1
ATOM 6776 N N . GLN B 1 160 ? 49.700 -17.161 30.795 1.00 7.89 177 GLN B N 1
ATOM 6777 C CA . GLN B 1 160 ? 48.864 -15.962 30.732 1.00 8.29 177 GLN B CA 1
ATOM 6778 C C . GLN B 1 160 ? 49.061 -15.077 31.952 1.00 8.40 177 GLN B C 1
ATOM 6779 O O . GLN B 1 160 ? 49.074 -15.566 33.087 1.00 9.18 177 GLN B O 1
ATOM 6785 N N . ILE B 1 161 ? 49.164 -13.773 31.714 1.00 7.81 178 ILE B N 1
ATOM 6786 C CA . ILE B 1 161 ? 49.164 -12.792 32.792 1.00 7.76 178 ILE B CA 1
ATOM 6787 C C . ILE B 1 161 ? 47.828 -12.040 32.748 1.00 8.61 178 ILE B C 1
ATOM 6788 O O . ILE B 1 161 ? 47.324 -11.737 31.662 1.00 8.98 178 ILE B O 1
ATOM 6793 N N . GLU B 1 162 ? 47.259 -11.753 33.923 1.00 8.20 179 GLU B N 1
ATOM 6794 C CA . GLU B 1 162 ? 45.910 -11.180 34.040 1.00 8.30 179 GLU B CA 1
ATOM 6795 C C . GLU B 1 162 ? 44.868 -12.113 33.403 1.00 8.34 179 GLU B C 1
ATOM 6796 O O . GLU B 1 162 ? 45.180 -13.271 33.104 1.00 8.95 179 GLU B O 1
ATOM 6802 N N . ASN B 1 163 ? 43.636 -11.622 33.248 1.00 8.35 180 ASN B N 1
ATOM 6803 C CA . ASN B 1 163 ? 42.575 -12.348 32.561 1.00 8.01 180 ASN B CA 1
ATOM 6804 C C . ASN B 1 163 ? 41.492 -11.370 32.145 1.00 8.40 180 ASN B C 1
ATOM 6805 O O . ASN B 1 163 ? 40.819 -10.788 33.001 1.00 9.12 180 ASN B O 1
ATOM 6810 N N . GLU B 1 164 ? 41.322 -11.199 30.832 1.00 9.17 181 GLU B N 1
ATOM 6811 C CA . GLU B 1 164 ? 40.302 -10.299 30.269 1.00 9.06 181 GLU B CA 1
ATOM 6812 C C . GLU B 1 164 ? 40.356 -8.923 30.906 1.00 9.63 181 GLU B C 1
ATOM 6813 O O . GLU B 1 164 ? 39.327 -8.381 31.337 1.00 9.90 181 GLU B O 1
ATOM 6819 N N . TYR B 1 165 ? 41.551 -8.357 30.969 1.00 9.95 182 TYR B N 1
ATOM 6820 C CA . TYR B 1 165 ? 41.689 -7.031 31.573 1.00 10.47 182 TYR B CA 1
ATOM 6821 C C . TYR B 1 165 ? 41.267 -5.875 30.652 1.00 11.21 182 TYR B C 1
ATOM 6822 O O . TYR B 1 165 ? 40.916 -4.798 31.138 1.00 11.45 182 TYR B O 1
ATOM 6831 N N . GLY B 1 166 ? 41.291 -6.094 29.338 1.00 11.09 183 GLY B N 1
ATOM 6832 C CA . GLY B 1 166 ? 41.004 -5.028 28.367 1.00 11.76 183 GLY B CA 1
ATOM 6833 C C . GLY B 1 166 ? 39.744 -4.217 28.656 1.00 12.90 183 GLY B C 1
ATOM 6834 O O . GLY B 1 166 ? 39.793 -2.981 28.684 1.00 14.20 183 GLY B O 1
ATOM 6835 N N . PRO B 1 167 ? 38.605 -4.898 28.885 1.00 12.14 184 PRO B N 1
ATOM 6836 C CA . PRO B 1 167 ? 37.361 -4.164 29.187 1.00 13.78 184 PRO B CA 1
ATOM 6837 C C . PRO B 1 167 ? 37.418 -3.356 30.495 1.00 14.55 184 PRO B C 1
ATOM 6838 O O . PRO B 1 167 ? 36.800 -2.285 30.592 1.00 14.25 184 PRO B O 1
ATOM 6842 N N . VAL B 1 168 ? 38.158 -3.857 31.483 1.00 12.51 185 VAL B N 1
ATOM 6843 C CA . VAL B 1 168 ? 38.319 -3.160 32.762 1.00 13.31 185 VAL B CA 1
ATOM 6844 C C . VAL B 1 168 ? 39.210 -1.939 32.551 1.00 12.68 185 VAL B C 1
ATOM 6845 O O . VAL B 1 168 ? 38.884 -0.834 32.992 1.00 13.94 185 VAL B O 1
ATOM 6849 N N . GLU B 1 169 ? 40.326 -2.158 31.859 1.00 11.33 186 GLU B N 1
ATOM 6850 C CA . GLU B 1 169 ? 41.254 -1.095 31.486 1.00 12.64 186 GLU B CA 1
ATOM 6851 C C . GLU B 1 169 ? 40.519 0.077 30.835 1.00 14.36 186 GLU B C 1
ATOM 6852 O O . GLU B 1 169 ? 40.715 1.237 31.212 1.00 14.88 186 GLU B O 1
ATOM 6858 N N . TRP B 1 170 ? 39.681 -0.232 29.847 1.00 13.54 187 TRP B N 1
ATOM 6859 C CA . TRP B 1 170 ? 38.894 0.786 29.156 1.00 15.96 187 TRP B CA 1
ATOM 6860 C C . TRP B 1 170 ? 38.036 1.593 30.098 1.00 15.35 187 TRP B C 1
ATOM 6861 O O . TRP B 1 170 ? 37.995 2.828 30.014 1.00 17.95 187 TRP B O 1
ATOM 6872 N N . GLU B 1 171 ? 37.343 0.917 31.008 1.00 12.89 188 GLU B N 1
ATOM 6873 C CA . GLU B 1 171 ? 36.420 1.610 31.910 1.00 13.64 188 GLU B CA 1
ATOM 6874 C C . GLU B 1 171 ? 37.142 2.510 32.911 1.00 14.64 188 GLU B C 1
ATOM 6875 O O . GLU B 1 171 ? 36.708 3.638 33.164 1.00 18.38 188 GLU B O 1
ATOM 6881 N N . ILE B 1 172 ? 38.238 2.021 33.482 1.00 13.86 189 ILE B N 1
ATOM 6882 C CA . ILE B 1 172 ? 38.926 2.781 34.534 1.00 15.76 189 ILE B CA 1
ATOM 6883 C C . ILE B 1 172 ? 39.934 3.818 34.015 1.00 15.89 189 ILE B C 1
ATOM 6884 O O . ILE B 1 172 ? 40.397 4.661 34.777 1.00 18.54 189 ILE B O 1
ATOM 6889 N N . GLY B 1 173 ? 40.268 3.754 32.731 1.00 14.84 190 GLY B N 1
ATOM 6890 C CA . GLY B 1 173 ? 41.102 4.782 32.102 1.00 14.50 190 GLY B CA 1
ATOM 6891 C C . GLY B 1 173 ? 42.592 4.682 32.370 1.00 13.51 190 GLY B C 1
ATOM 6892 O O . GLY B 1 173 ? 43.164 3.588 32.417 1.00 14.56 190 GLY B O 1
ATOM 6893 N N . ALA B 1 174 ? 43.219 5.841 32.556 1.00 13.30 191 ALA B N 1
ATOM 6894 C CA . ALA B 1 174 ? 44.673 5.936 32.587 1.00 12.98 191 ALA B CA 1
ATOM 6895 C C . ALA B 1 174 ? 45.385 4.989 33.574 1.00 13.12 191 ALA B C 1
ATOM 6896 O O . ALA B 1 174 ? 46.426 4.413 33.227 1.00 15.34 191 ALA B O 1
ATOM 6898 N N . PRO B 1 175 ? 44.842 4.811 34.800 1.00 12.83 192 PRO B N 1
ATOM 6899 C CA . PRO B 1 175 ? 45.537 3.855 35.672 1.00 12.17 192 PRO B CA 1
ATOM 6900 C C . PRO B 1 175 ? 45.498 2.433 35.102 1.00 13.39 192 PRO B C 1
ATOM 6901 O O . PRO B 1 175 ? 46.408 1.647 35.353 1.00 12.89 192 PRO B O 1
ATOM 6905 N N . GLY B 1 176 ? 44.458 2.110 34.334 1.00 12.39 193 GLY B N 1
ATOM 6906 C CA . GLY B 1 176 ? 44.379 0.785 33.708 1.00 12.78 193 GLY B CA 1
ATOM 6907 C C . GLY B 1 176 ? 45.446 0.599 32.646 1.00 13.56 193 GLY B C 1
ATOM 6908 O O . GLY B 1 176 ? 46.042 -0.480 32.526 1.00 14.14 193 GLY B O 1
ATOM 6909 N N . LYS B 1 177 ? 45.692 1.652 31.870 1.00 14.03 194 LYS B N 1
ATOM 6910 C CA . LYS B 1 177 ? 46.743 1.605 30.853 1.00 14.50 194 LYS B CA 1
ATOM 6911 C C . LYS B 1 177 ? 48.108 1.404 31.503 1.00 14.04 194 LYS B C 1
ATOM 6912 O O . LYS B 1 177 ? 48.912 0.597 31.030 1.00 14.41 194 LYS B O 1
ATOM 6918 N N . ALA B 1 178 ? 48.362 2.135 32.589 1.00 14.21 195 ALA B N 1
ATOM 6919 C CA . ALA B 1 178 ? 49.641 2.028 33.300 1.00 13.11 195 ALA B CA 1
ATOM 6920 C C . ALA B 1 178 ? 49.838 0.627 33.884 1.00 12.83 195 ALA B C 1
ATOM 6921 O O . ALA B 1 178 ? 50.923 0.042 33.782 1.00 13.85 195 ALA B O 1
ATOM 6923 N N . TYR B 1 179 ? 48.783 0.090 34.488 1.00 12.05 196 TYR B N 1
ATOM 6924 C CA . TYR B 1 179 ? 48.821 -1.260 35.040 1.00 11.74 196 TYR B CA 1
ATOM 6925 C C . TYR B 1 179 ? 49.019 -2.339 33.965 1.00 11.34 196 TYR B C 1
ATOM 6926 O O . TYR B 1 179 ? 49.768 -3.289 34.181 1.00 12.34 196 TYR B O 1
ATOM 6935 N N . THR B 1 180 ? 48.358 -2.194 32.820 1.00 11.16 197 THR B N 1
ATOM 6936 C CA . THR B 1 180 ? 48.534 -3.139 31.706 1.00 11.08 197 THR B CA 1
ATOM 6937 C C . THR B 1 180 ? 50.008 -3.221 31.294 1.00 11.66 197 THR B C 1
ATOM 6938 O O . THR B 1 180 ? 50.594 -4.325 31.196 1.00 11.95 197 THR B O 1
ATOM 6942 N N . LYS B 1 181 ? 50.609 -2.056 31.058 1.00 12.14 198 LYS B N 1
ATOM 6943 C CA . LYS B 1 181 ? 52.009 -1.994 30.644 1.00 12.64 198 LYS B CA 1
ATOM 6944 C C . LYS B 1 181 ? 52.919 -2.567 31.733 1.00 12.47 198 LYS B C 1
ATOM 6945 O O . LYS B 1 181 ? 53.875 -3.293 31.434 1.00 13.95 198 LYS B O 1
ATOM 6951 N N . TRP B 1 182 ? 52.633 -2.229 32.989 1.00 11.50 199 TRP B N 1
ATOM 6952 C CA . TRP B 1 182 ? 53.398 -2.775 34.103 1.00 11.06 199 TRP B CA 1
ATOM 6953 C C . TRP B 1 182 ? 53.300 -4.289 34.167 1.00 12.16 199 TRP B C 1
ATOM 6954 O O . TRP B 1 182 ? 54.316 -4.977 34.323 1.00 12.25 199 TRP B O 1
ATOM 6965 N N . ALA B 1 183 ? 52.083 -4.827 34.043 1.00 11.52 200 ALA B N 1
ATOM 6966 C CA . ALA B 1 183 ? 51.858 -6.280 34.194 1.00 10.91 200 ALA B CA 1
ATOM 6967 C C . ALA B 1 183 ? 52.536 -7.098 33.101 1.00 11.09 200 ALA B C 1
ATOM 6968 O O . ALA B 1 183 ? 53.164 -8.123 33.382 1.00 11.71 200 ALA B O 1
ATOM 6970 N N . ALA B 1 184 ? 52.407 -6.629 31.863 1.00 11.12 201 ALA B N 1
ATOM 6971 C CA . ALA B 1 184 ? 53.048 -7.261 30.713 1.00 11.01 201 ALA B CA 1
ATOM 6972 C C . ALA B 1 184 ? 54.563 -7.237 30.867 1.00 11.33 201 ALA B C 1
ATOM 6973 O O . ALA B 1 184 ? 55.207 -8.263 30.694 1.00 12.00 201 ALA B O 1
ATOM 6975 N N . GLN B 1 185 ? 55.134 -6.080 31.225 1.00 11.84 202 GLN B N 1
ATOM 6976 C CA . GLN B 1 185 ? 56.587 -5.989 31.372 1.00 10.62 202 GLN B CA 1
ATOM 6977 C C . GLN B 1 185 ? 57.080 -6.903 32.499 1.00 10.22 202 GLN B C 1
ATOM 6978 O O . GLN B 1 185 ? 58.093 -7.593 32.354 1.00 12.08 202 GLN B O 1
ATOM 6984 N N . MET B 1 186 ? 56.349 -6.915 33.611 1.00 10.74 203 MET B N 1
ATOM 6985 C CA . MET B 1 186 ? 56.740 -7.705 34.780 1.00 10.60 203 MET B CA 1
ATOM 6986 C C . MET B 1 186 ? 56.736 -9.192 34.431 1.00 10.87 203 MET B C 1
ATOM 6987 O O . MET B 1 186 ? 57.701 -9.903 34.699 1.00 11.37 203 MET B O 1
ATOM 6992 N N . ALA B 1 187 ? 55.661 -9.652 33.798 1.00 11.08 204 ALA B N 1
ATOM 6993 C CA . ALA B 1 187 ? 55.550 -11.064 33.410 1.00 10.27 204 ALA B CA 1
ATOM 6994 C C . ALA B 1 187 ? 56.684 -11.475 32.461 1.00 10.89 204 ALA B C 1
ATOM 6995 O O . ALA B 1 187 ? 57.399 -12.453 32.714 1.00 10.99 204 ALA B O 1
ATOM 6997 N N . VAL B 1 188 ? 56.870 -10.708 31.385 1.00 11.16 205 VAL B N 1
ATOM 6998 C CA . VAL B 1 188 ? 57.908 -11.007 30.394 1.00 11.52 205 VAL B CA 1
ATOM 6999 C C . VAL B 1 188 ? 59.279 -11.012 31.083 1.00 11.21 205 VAL B C 1
ATOM 7000 O O . VAL B 1 188 ? 60.150 -11.833 30.773 1.00 12.09 205 VAL B O 1
ATOM 7004 N N . GLY B 1 189 ? 59.439 -10.121 32.054 1.00 11.49 206 GLY B N 1
ATOM 7005 C CA . GLY B 1 189 ? 60.700 -9.992 32.781 1.00 11.18 206 GLY B CA 1
ATOM 7006 C C . GLY B 1 189 ? 61.044 -11.165 33.682 1.00 11.86 206 GLY B C 1
ATOM 7007 O O . GLY B 1 189 ? 62.158 -11.242 34.199 1.00 14.72 206 GLY B O 1
ATOM 7008 N N . LEU B 1 190 ? 60.090 -12.070 33.886 1.00 11.48 207 LEU B N 1
ATOM 7009 C CA . LEU B 1 190 ? 60.339 -13.268 34.689 1.00 12.56 207 LEU B CA 1
ATOM 7010 C C . LEU B 1 190 ? 61.108 -14.345 33.903 1.00 13.00 207 LEU B C 1
ATOM 7011 O O . LEU B 1 190 ? 61.486 -15.378 34.464 1.00 14.10 207 LEU B O 1
ATOM 7016 N N . LYS B 1 191 ? 61.330 -14.093 32.612 1.00 12.14 208 LYS B N 1
ATOM 7017 C CA . LYS B 1 191 ? 62.225 -14.909 31.765 1.00 13.09 208 LYS B CA 1
ATOM 7018 C C . LYS B 1 191 ? 61.886 -16.396 31.803 1.00 13.75 208 LYS B C 1
ATOM 7019 O O . LYS B 1 191 ? 62.708 -17.242 32.169 1.00 15.86 208 LYS B O 1
ATOM 7025 N N . THR B 1 192 ? 60.652 -16.712 31.431 1.00 12.83 209 THR B N 1
ATOM 7026 C CA . THR B 1 192 ? 60.196 -18.093 31.473 1.00 11.89 209 THR B CA 1
ATOM 7027 C C . THR B 1 192 ? 60.798 -18.915 30.333 1.00 12.15 209 THR B C 1
ATOM 7028 O O . THR B 1 192 ? 60.834 -20.150 30.405 1.00 14.20 209 THR B O 1
ATOM 7032 N N . GLY B 1 193 ? 61.219 -18.235 29.266 1.00 11.93 210 GLY B N 1
ATOM 7033 C CA . GLY B 1 193 ? 61.709 -18.907 28.058 1.00 13.07 210 GLY B CA 1
ATOM 7034 C C . GLY B 1 193 ? 60.623 -19.285 27.065 1.00 12.83 210 GLY B C 1
ATOM 7035 O O . GLY B 1 193 ? 60.910 -19.883 26.018 1.00 14.05 210 GLY B O 1
ATOM 7036 N N . VAL B 1 194 ? 59.373 -18.956 27.393 1.00 11.01 211 VAL B N 1
ATOM 7037 C CA . VAL B 1 194 ? 58.235 -19.276 26.522 1.00 10.80 211 VAL B CA 1
ATOM 7038 C C . VAL B 1 194 ? 57.294 -18.067 26.408 1.00 10.19 211 VAL B C 1
ATOM 7039 O O . VAL B 1 194 ? 57.357 -17.161 27.236 1.00 10.60 211 VAL B O 1
ATOM 7043 N N . PRO B 1 195 ? 56.415 -18.043 25.389 1.00 10.06 212 PRO B N 1
ATOM 7044 C CA . PRO B 1 195 ? 55.614 -16.824 25.216 1.00 9.36 212 PRO B CA 1
ATOM 7045 C C . PRO B 1 195 ? 54.630 -16.521 26.343 1.00 9.40 212 PRO B C 1
ATOM 7046 O O . PRO B 1 195 ? 54.209 -17.426 27.070 1.00 10.01 212 PRO B O 1
ATOM 7050 N N . TRP B 1 196 ? 54.294 -15.239 26.480 1.00 9.46 213 TRP B N 1
ATOM 7051 C CA . TRP B 1 196 ? 53.206 -14.794 27.347 1.00 9.02 213 TRP B CA 1
ATOM 7052 C C . TRP B 1 196 ? 52.032 -14.390 26.516 1.00 9.63 213 TRP B C 1
ATOM 7053 O O . TRP B 1 196 ? 52.191 -13.861 25.412 1.00 9.69 213 TRP B O 1
ATOM 7064 N N . ILE B 1 197 ? 50.836 -14.619 27.049 1.00 8.57 214 ILE B N 1
ATOM 7065 C CA . ILE B 1 197 ? 49.597 -14.238 26.386 1.00 8.98 214 ILE B CA 1
ATOM 7066 C C . ILE B 1 197 ? 48.722 -13.428 27.335 1.00 8.64 214 ILE B C 1
ATOM 7067 O O . ILE B 1 197 ? 48.889 -13.495 28.554 1.00 8.83 214 ILE B O 1
ATOM 7072 N N . MET B 1 198 ? 47.807 -12.643 26.770 1.00 8.34 215 MET B N 1
ATOM 7073 C CA . MET B 1 198 ? 46.759 -11.974 27.551 1.00 8.61 215 MET B CA 1
ATOM 7074 C C . MET B 1 198 ? 45.487 -12.094 26.751 1.00 8.42 215 MET B C 1
ATOM 7075 O O . MET B 1 198 ? 45.502 -11.830 25.546 1.00 8.91 215 MET B O 1
ATOM 7080 N N . CYS B 1 199 ? 44.388 -12.491 27.388 1.00 7.79 216 CYS B N 1
ATOM 7081 C CA . CYS B 1 199 ? 43.134 -12.636 26.640 1.00 8.06 216 CYS B CA 1
ATOM 7082 C C . CYS B 1 199 ? 42.313 -11.372 26.745 1.00 8.49 216 CYS B C 1
ATOM 7083 O O . CYS B 1 199 ? 42.276 -10.755 27.807 1.00 8.87 216 CYS B O 1
ATOM 7086 N N . LYS B 1 200 ? 41.683 -10.990 25.633 1.00 9.01 217 LYS B N 1
ATOM 7087 C CA . LYS B 1 200 ? 40.875 -9.762 25.534 1.00 10.36 217 LYS B CA 1
ATOM 7088 C C . LYS B 1 200 ? 41.701 -8.562 25.963 1.00 10.98 217 LYS B C 1
ATOM 7089 O O . LYS B 1 200 ? 41.426 -7.937 26.989 1.00 11.29 217 LYS B O 1
ATOM 7095 N N . GLN B 1 201 ? 42.728 -8.269 25.182 1.00 10.56 218 GLN B N 1
ATOM 7096 C CA . GLN B 1 201 ? 43.689 -7.235 25.521 1.00 11.36 218 GLN B CA 1
ATOM 7097 C C . GLN B 1 201 ? 44.266 -6.686 24.225 1.00 11.02 218 GLN B C 1
ATOM 7098 O O . GLN B 1 201 ? 45.415 -6.969 23.866 1.00 11.37 218 GLN B O 1
ATOM 7104 N N . GLU B 1 202 ? 43.461 -5.887 23.528 1.00 12.20 219 GLU B N 1
ATOM 7105 C CA . GLU B 1 202 ? 43.846 -5.367 22.216 1.00 12.44 219 GLU B CA 1
ATOM 7106 C C . GLU B 1 202 ? 45.188 -4.630 22.246 1.00 12.35 219 GLU B C 1
ATOM 7107 O O . GLU B 1 202 ? 45.922 -4.642 21.257 1.00 13.36 219 GLU B O 1
ATOM 7113 N N . ASP B 1 203 ? 45.508 -3.993 23.374 1.00 11.74 220 ASP B N 1
ATOM 7114 C CA . ASP B 1 203 ? 46.755 -3.232 23.469 1.00 12.38 220 ASP B CA 1
ATOM 7115 C C . ASP B 1 203 ? 47.929 -4.005 24.087 1.00 13.36 220 ASP B C 1
ATOM 7116 O O . ASP B 1 203 ? 48.911 -3.386 24.486 1.00 14.30 220 ASP B O 1
ATOM 7121 N N . ALA B 1 204 ? 47.849 -5.336 24.168 1.00 11.88 221 ALA B N 1
ATOM 7122 C CA . ALA B 1 204 ? 48.924 -6.100 24.822 1.00 11.38 221 ALA B CA 1
ATOM 7123 C C . ALA B 1 204 ? 50.288 -5.734 24.227 1.00 12.04 221 ALA B C 1
ATOM 7124 O O . ALA B 1 204 ? 50.490 -5.878 23.023 1.00 12.38 221 ALA B O 1
ATOM 7126 N N . PRO B 1 205 ? 51.228 -5.257 25.066 1.00 12.08 222 PRO B N 1
ATOM 7127 C CA . PRO B 1 205 ? 52.533 -4.829 24.521 1.00 11.76 222 PRO B CA 1
ATOM 7128 C C . PRO B 1 205 ? 53.383 -6.003 24.036 1.00 12.85 222 PRO B C 1
ATOM 7129 O O . PRO B 1 205 ? 53.377 -7.054 24.669 1.00 11.79 222 PRO B O 1
ATOM 7133 N N . ASP B 1 206 ? 54.102 -5.823 22.925 1.00 12.21 223 ASP B N 1
ATOM 7134 C CA . ASP B 1 206 ? 55.093 -6.808 22.485 1.00 11.67 223 ASP B CA 1
ATOM 7135 C C . ASP B 1 206 ? 56.011 -7.127 23.661 1.00 12.08 223 ASP B C 1
ATOM 7136 O O . ASP B 1 206 ? 56.368 -6.219 24.421 1.00 13.46 223 ASP B O 1
ATOM 7141 N N . PRO B 1 207 ? 56.433 -8.399 23.811 1.00 10.99 224 PRO B N 1
ATOM 7142 C CA . PRO B 1 207 ? 56.183 -9.562 22.969 1.00 12.00 224 PRO B CA 1
ATOM 7143 C C . PRO B 1 207 ? 54.941 -10.377 23.342 1.00 11.78 224 PRO B C 1
ATOM 7144 O O . PRO B 1 207 ? 54.800 -11.507 22.874 1.00 12.80 224 PRO B O 1
ATOM 7148 N N . VAL B 1 208 ? 54.062 -9.829 24.176 1.00 10.40 225 VAL B N 1
ATOM 7149 C CA . VAL B 1 208 ? 52.866 -10.573 24.611 1.00 9.51 225 VAL B CA 1
ATOM 7150 C C . VAL B 1 208 ? 51.892 -10.757 23.447 1.00 10.20 225 VAL B C 1
ATOM 7151 O O . VAL B 1 208 ? 51.647 -9.823 22.684 1.00 10.84 225 VAL B O 1
ATOM 7155 N N . ILE B 1 209 ? 51.334 -11.958 23.315 1.00 9.45 226 ILE B N 1
ATOM 7156 C CA . ILE B 1 209 ? 50.321 -12.209 22.291 1.00 9.11 226 ILE B CA 1
ATOM 7157 C C . ILE B 1 209 ? 48.937 -11.998 22.910 1.00 9.64 226 ILE B C 1
ATOM 7158 O O . ILE B 1 209 ? 48.632 -12.591 23.952 1.00 9.87 226 ILE B O 1
ATOM 7163 N N . ASP B 1 210 ? 48.095 -11.173 22.283 1.00 9.19 227 ASP B N 1
ATOM 7164 C CA . ASP B 1 210 ? 46.707 -11.073 22.740 1.00 9.51 227 ASP B CA 1
ATOM 7165 C C . ASP B 1 210 ? 45.851 -12.139 22.069 1.00 9.12 227 ASP B C 1
ATOM 7166 O O . ASP B 1 210 ? 46.063 -12.484 20.909 1.00 9.75 227 ASP B O 1
ATOM 7171 N N . THR B 1 211 ? 44.883 -12.650 22.819 1.00 9.23 228 THR B N 1
ATOM 7172 C CA . THR B 1 211 ? 44.077 -13.786 22.390 1.00 8.56 228 THR B CA 1
ATOM 7173 C C . THR B 1 211 ? 42.585 -13.478 22.548 1.00 9.58 228 THR B C 1
ATOM 7174 O O . THR B 1 211 ? 42.190 -12.440 23.103 1.00 9.65 228 THR B O 1
ATOM 7178 N N . CYS B 1 212 ? 41.769 -14.408 22.066 1.00 9.15 229 CYS B N 1
ATOM 7179 C CA . CYS B 1 212 ? 40.331 -14.234 21.992 1.00 9.61 229 CYS B CA 1
ATOM 7180 C C . CYS B 1 212 ? 39.620 -15.300 22.811 1.00 8.40 229 CYS B C 1
ATOM 7181 O O . CYS B 1 212 ? 40.060 -16.456 22.855 1.00 8.86 229 CYS B O 1
ATOM 7184 N N . ASN B 1 213 ? 38.527 -14.893 23.457 1.00 8.08 230 ASN B N 1
ATOM 7185 C CA . ASN B 1 213 ? 37.595 -15.805 24.128 1.00 7.69 230 ASN B CA 1
ATOM 7186 C C . ASN B 1 213 ? 36.194 -15.642 23.567 1.00 8.36 230 ASN B C 1
ATOM 7187 O O . ASN B 1 213 ? 35.773 -14.522 23.225 1.00 10.13 230 ASN B O 1
ATOM 7192 N N . GLY B 1 214 ? 35.449 -16.738 23.492 1.00 7.37 231 GLY B N 1
ATOM 7193 C CA . GLY B 1 214 ? 34.030 -16.631 23.139 1.00 7.24 231 GLY B CA 1
ATOM 7194 C C . GLY B 1 214 ? 33.461 -17.891 22.526 1.00 7.84 231 GLY B C 1
ATOM 7195 O O . GLY B 1 214 ? 34.140 -18.923 22.454 1.00 8.02 231 GLY B O 1
ATOM 7196 N N . PHE B 1 215 ? 32.204 -17.820 22.103 1.00 7.88 232 PHE B N 1
ATOM 7197 C CA . PHE B 1 215 ? 31.619 -18.936 21.356 1.00 7.92 232 PHE B CA 1
ATOM 7198 C C . PHE B 1 215 ? 32.216 -19.070 19.961 1.00 8.26 232 PHE B C 1
ATOM 7199 O O . PHE B 1 215 ? 32.283 -20.175 19.423 1.00 7.94 232 PHE B O 1
ATOM 7207 N N . TYR B 1 216 ? 32.622 -17.943 19.379 1.00 9.00 233 TYR B N 1
ATOM 7208 C CA . TYR B 1 216 ? 33.203 -17.904 18.041 1.00 9.69 233 TYR B CA 1
ATOM 7209 C C . TYR B 1 216 ? 34.339 -16.900 18.052 1.00 11.44 233 TYR B C 1
ATOM 7210 O O . TYR B 1 216 ? 34.224 -15.829 18.647 1.00 13.51 233 TYR B O 1
ATOM 7219 N N . CYS B 1 217 ? 35.437 -17.206 17.384 1.00 11.14 234 CYS B N 1
ATOM 7220 C CA . CYS B 1 217 ? 36.502 -16.195 17.338 1.00 14.75 234 CYS B CA 1
ATOM 7221 C C . CYS B 1 217 ? 37.106 -16.083 15.927 1.00 16.34 234 CYS B C 1
ATOM 7222 O O . CYS B 1 217 ? 38.209 -15.595 15.770 1.00 17.19 234 CYS B O 1
ATOM 7225 N N . GLU B 1 218 ? 36.376 -16.525 14.902 1.00 15.43 235 GLU B N 1
ATOM 7226 C CA . GLU B 1 218 ? 36.936 -16.606 13.539 1.00 17.04 235 GLU B CA 1
ATOM 7227 C C . GLU B 1 218 ? 37.360 -15.262 12.924 1.00 18.67 235 GLU B C 1
ATOM 7228 O O . GLU B 1 218 ? 38.245 -15.230 12.060 1.00 19.75 235 GLU B O 1
ATOM 7234 N N . GLY B 1 219 ? 36.729 -14.167 13.356 1.00 18.65 236 GLY B N 1
ATOM 7235 C CA . GLY B 1 219 ? 37.047 -12.828 12.835 1.00 19.60 236 GLY B CA 1
ATOM 7236 C C . GLY B 1 219 ? 38.152 -12.119 13.605 1.00 17.46 236 GLY B C 1
ATOM 7237 O O . GLY B 1 219 ? 38.615 -11.038 13.209 1.00 20.98 236 GLY B O 1
ATOM 7238 N N . PHE B 1 220 ? 38.587 -12.726 14.704 1.00 16.60 237 PHE B N 1
ATOM 7239 C CA . PHE B 1 220 ? 39.618 -12.130 15.541 1.00 14.03 237 PHE B CA 1
ATOM 7240 C C . PHE B 1 220 ? 40.969 -12.119 14.847 1.00 15.30 237 PHE B C 1
ATOM 7241 O O . PHE B 1 220 ? 41.313 -13.066 14.139 1.00 16.01 237 PHE B O 1
ATOM 7249 N N . ARG B 1 221 ? 41.723 -11.040 15.046 1.00 13.54 238 ARG B N 1
ATOM 7250 C CA . ARG B 1 221 ? 43.127 -11.004 14.665 1.00 14.48 238 ARG B CA 1
ATOM 7251 C C . ARG B 1 221 ? 43.925 -10.420 15.814 1.00 13.48 238 ARG B C 1
ATOM 7252 O O . ARG B 1 221 ? 43.473 -9.470 16.451 1.00 14.42 238 ARG B O 1
ATOM 7260 N N . PRO B 1 222 ? 45.110 -10.988 16.089 1.00 12.91 239 PRO B N 1
ATOM 7261 C CA . PRO B 1 222 ? 45.962 -10.440 17.134 1.00 12.42 239 PRO B CA 1
ATOM 7262 C C . PRO B 1 222 ? 46.467 -9.047 16.759 1.00 12.91 239 PRO B C 1
ATOM 7263 O O . PRO B 1 222 ? 46.330 -8.608 15.606 1.00 13.73 239 PRO B O 1
ATOM 7267 N N . ASN B 1 223 ? 47.056 -8.364 17.726 1.00 12.29 240 ASN B N 1
ATOM 7268 C CA . ASN B 1 223 ? 47.307 -6.937 17.561 1.00 11.77 240 ASN B CA 1
ATOM 7269 C C . ASN B 1 223 ? 48.537 -6.568 16.727 1.00 12.84 240 ASN B C 1
ATOM 7270 O O . ASN B 1 223 ? 48.806 -5.382 16.512 1.00 14.70 240 ASN B O 1
ATOM 7275 N N . LYS B 1 224 ? 49.276 -7.573 16.266 1.00 12.13 241 LYS B N 1
ATOM 7276 C CA . LYS B 1 224 ? 50.386 -7.352 15.338 1.00 13.02 241 LYS B CA 1
ATOM 7277 C C . LYS B 1 224 ? 50.363 -8.444 14.282 1.00 13.26 241 LYS B C 1
ATOM 7278 O O . LYS B 1 224 ? 49.962 -9.571 14.574 1.00 13.35 241 LYS B O 1
ATOM 7284 N N . PRO B 1 225 ? 50.803 -8.126 13.051 1.00 15.13 242 PRO B N 1
ATOM 7285 C CA . PRO B 1 225 ? 50.788 -9.172 12.023 1.00 15.58 242 PRO B CA 1
ATOM 7286 C C . PRO B 1 225 ? 51.773 -10.328 12.286 1.00 13.76 242 PRO B C 1
ATOM 7287 O O . PRO B 1 225 ? 51.594 -11.406 11.726 1.00 17.25 242 PRO B O 1
ATOM 7291 N N . TYR B 1 226 ? 52.770 -10.109 13.146 1.00 12.39 243 TYR B N 1
ATOM 7292 C CA . TYR B 1 226 ? 53.808 -11.106 13.446 1.00 12.91 243 TYR B CA 1
ATOM 7293 C C . TYR B 1 226 ? 53.496 -11.961 14.680 1.00 14.14 243 TYR B C 1
ATOM 7294 O O . TYR B 1 226 ? 54.368 -12.657 15.205 1.00 14.87 243 TYR B O 1
ATOM 7303 N N . LYS B 1 227 ? 52.247 -11.890 15.132 1.00 11.64 244 LYS B N 1
ATOM 7304 C CA . LYS B 1 227 ? 51.745 -12.720 16.221 1.00 11.37 244 LYS B CA 1
ATOM 7305 C C . LYS B 1 227 ? 50.719 -13.705 15.670 1.00 11.89 244 LYS B C 1
ATOM 7306 O O . LYS B 1 227 ? 49.983 -13.376 14.745 1.00 12.92 244 LYS B O 1
ATOM 7312 N N . PRO B 1 228 ? 50.673 -14.924 16.225 1.00 9.73 245 PRO B N 1
ATOM 7313 C CA . PRO B 1 228 ? 49.711 -15.914 15.753 1.00 10.59 245 PRO B CA 1
ATOM 7314 C C . PRO B 1 228 ? 48.320 -15.676 16.339 1.00 9.95 245 PRO B C 1
ATOM 7315 O O . PRO B 1 228 ? 48.174 -14.970 17.338 1.00 11.43 245 PRO B O 1
ATOM 7319 N N . LYS B 1 229 ? 47.324 -16.272 15.687 1.00 10.35 246 LYS B N 1
ATOM 7320 C CA . LYS B 1 229 ? 45.920 -16.135 16.025 1.00 8.48 246 LYS B CA 1
ATOM 7321 C C . LYS B 1 229 ? 45.508 -17.269 16.973 1.00 8.64 246 LYS B C 1
ATOM 7322 O O . LYS B 1 229 ? 45.548 -18.456 16.599 1.00 9.60 246 LYS B O 1
ATOM 7328 N N . MET B 1 230 ? 45.094 -16.910 18.190 1.00 8.73 247 MET B N 1
ATOM 7329 C CA . MET B 1 230 ? 44.883 -17.897 19.261 1.00 7.95 247 MET B CA 1
ATOM 7330 C C . MET B 1 230 ? 43.562 -17.666 19.975 1.00 8.28 247 MET B C 1
ATOM 7331 O O . MET B 1 230 ? 43.205 -16.525 20.284 1.00 8.63 247 MET B O 1
ATOM 7336 N N . TRP B 1 231 ? 42.868 -18.762 20.275 1.00 8.19 248 TRP B N 1
ATOM 7337 C CA . TRP B 1 231 ? 41.561 -18.724 20.907 1.00 7.29 248 TRP B CA 1
ATOM 7338 C C . TRP B 1 231 ? 41.656 -19.442 22.227 1.00 7.80 248 TRP B C 1
ATOM 7339 O O . TRP B 1 231 ? 41.714 -20.673 22.263 1.00 8.72 248 TRP B O 1
ATOM 7350 N N . THR B 1 232 ? 41.706 -18.683 23.327 1.00 7.55 249 THR B N 1
ATOM 7351 C CA . THR B 1 232 ? 42.034 -19.267 24.644 1.00 6.96 249 THR B CA 1
ATOM 7352 C C . THR B 1 232 ? 40.849 -19.935 25.319 1.00 6.41 249 THR B C 1
ATOM 7353 O O . THR B 1 232 ? 41.028 -20.758 26.220 1.00 7.67 249 THR B O 1
ATOM 7357 N N . GLU B 1 233 ? 39.640 -19.578 24.884 1.00 7.13 250 GLU B N 1
ATOM 7358 C CA . GLU B 1 233 ? 38.420 -20.182 25.433 1.00 6.80 250 GLU B CA 1
ATOM 7359 C C . GLU B 1 233 ? 37.346 -20.366 24.370 1.00 6.71 250 GLU B C 1
ATOM 7360 O O . GLU B 1 233 ? 36.600 -19.439 24.057 1.00 7.57 250 GLU B O 1
ATOM 7366 N N . VAL B 1 234 ? 37.260 -21.579 23.836 1.00 6.73 251 VAL B N 1
ATOM 7367 C CA . VAL B 1 234 ? 36.127 -21.994 23.015 1.00 6.47 251 VAL B CA 1
ATOM 7368 C C . VAL B 1 234 ? 35.095 -22.479 24.030 1.00 6.75 251 VAL B C 1
ATOM 7369 O O . VAL B 1 234 ? 35.258 -23.568 24.591 1.00 6.94 251 VAL B O 1
ATOM 7373 N N . TRP B 1 235 ? 34.054 -21.693 24.297 1.00 6.60 252 TRP B N 1
ATOM 7374 C CA . TRP B 1 235 ? 33.111 -22.082 25.349 1.00 6.60 252 TRP B CA 1
ATOM 7375 C C . TRP B 1 235 ? 32.316 -23.281 24.929 1.00 7.63 252 TRP B C 1
ATOM 7376 O O . TRP B 1 235 ? 31.702 -23.289 23.854 1.00 8.06 252 TRP B O 1
ATOM 7387 N N . THR B 1 236 ? 32.333 -24.314 25.762 1.00 7.51 253 THR B N 1
ATOM 7388 C CA . THR B 1 236 ? 31.719 -25.600 25.416 1.00 7.98 253 THR B CA 1
ATOM 7389 C C . THR B 1 236 ? 30.256 -25.702 25.826 1.00 8.09 253 THR B C 1
ATOM 7390 O O . THR B 1 236 ? 29.609 -26.730 25.603 1.00 7.52 253 THR B O 1
ATOM 7394 N N . GLY B 1 237 ? 29.746 -24.627 26.414 1.00 7.25 254 GLY B N 1
ATOM 7395 C CA . GLY B 1 237 ? 28.467 -24.615 27.108 1.00 7.85 254 GLY B CA 1
ATOM 7396 C C . GLY B 1 237 ? 28.482 -23.348 27.926 1.00 7.90 254 GLY B C 1
ATOM 7397 O O . GLY B 1 237 ? 29.012 -22.336 27.464 1.00 8.62 254 GLY B O 1
ATOM 7398 N N . TRP B 1 238 ? 27.919 -23.396 29.130 1.00 7.78 255 TRP B N 1
ATOM 7399 C CA . TRP B 1 238 ? 27.978 -22.273 30.058 1.00 7.18 255 TRP B CA 1
ATOM 7400 C C . TRP B 1 238 ? 27.966 -22.824 31.448 1.00 8.13 255 TRP B C 1
ATOM 7401 O O . TRP B 1 238 ? 27.661 -24.001 31.655 1.00 10.16 255 TRP B O 1
ATOM 7412 N N . TYR B 1 239 ? 28.296 -21.983 32.421 1.00 7.69 256 TYR B N 1
ATOM 7413 C CA . TYR B 1 239 ? 28.302 -22.428 33.805 1.00 7.48 256 TYR B CA 1
ATOM 7414 C C . TYR B 1 239 ? 26.872 -22.596 34.287 1.00 7.80 256 TYR B C 1
ATOM 7415 O O . TYR B 1 239 ? 25.944 -22.010 33.715 1.00 8.24 256 TYR B O 1
ATOM 7424 N N . THR B 1 240 ? 26.713 -23.393 35.341 1.00 6.80 257 THR B N 1
ATOM 7425 C CA . THR B 1 240 ? 25.433 -23.525 36.029 1.00 6.84 257 THR B CA 1
ATOM 7426 C C . THR B 1 240 ? 25.464 -22.641 37.272 1.00 7.47 257 THR B C 1
ATOM 7427 O O . THR B 1 240 ? 26.426 -22.677 38.043 1.00 8.28 257 THR B O 1
ATOM 7431 N N . LYS B 1 241 ? 24.421 -21.838 37.458 1.00 7.47 258 LYS B N 1
ATOM 7432 C CA . LYS B 1 241 ? 24.254 -21.099 38.691 1.00 6.77 258 LYS B CA 1
ATOM 7433 C C . LYS B 1 241 ? 23.104 -21.699 39.491 1.00 7.56 258 LYS B C 1
ATOM 7434 O O . LYS B 1 241 ? 22.174 -22.294 38.926 1.00 7.98 258 LYS B O 1
ATOM 7440 N N . PHE B 1 242 ? 23.162 -21.517 40.810 1.00 7.66 259 PHE B N 1
ATOM 7441 C CA . PHE B 1 242 ? 22.027 -21.859 41.645 1.00 7.80 259 PHE B CA 1
ATOM 7442 C C . PHE B 1 242 ? 20.883 -20.938 41.253 1.00 8.12 259 PHE B C 1
ATOM 7443 O O . PHE B 1 242 ? 21.050 -19.705 41.204 1.00 8.50 259 PHE B O 1
ATOM 7451 N N . GLY B 1 243 ? 19.741 -21.545 40.930 1.00 8.59 260 GLY B N 1
ATOM 7452 C CA . GLY B 1 243 ? 18.579 -20.818 40.415 1.00 9.12 260 GLY B CA 1
ATOM 7453 C C . GLY B 1 243 ? 18.477 -20.771 38.899 1.00 9.94 260 GLY B C 1
ATOM 7454 O O . GLY B 1 243 ? 17.484 -20.275 38.349 1.00 9.20 260 GLY B O 1
ATOM 7455 N N . GLY B 1 244 ? 19.502 -21.277 38.217 1.00 9.87 261 GLY B N 1
ATOM 7456 C CA . GLY B 1 244 ? 19.514 -21.286 36.758 1.00 8.93 261 GLY B CA 1
ATOM 7457 C C . GLY B 1 244 ? 19.453 -22.688 36.184 1.00 8.64 261 GLY B C 1
ATOM 7458 O O . GLY B 1 244 ? 19.543 -23.672 36.931 1.00 9.01 261 GLY B O 1
ATOM 7459 N N . PRO B 1 245 ? 19.320 -22.784 34.849 1.00 8.41 262 PRO B N 1
ATOM 7460 C CA . PRO B 1 245 ? 19.236 -24.046 34.131 1.00 8.45 262 PRO B CA 1
ATOM 7461 C C . PRO B 1 245 ? 20.615 -24.654 33.881 1.00 8.52 262 PRO B C 1
ATOM 7462 O O . PRO B 1 245 ? 21.631 -24.079 34.233 1.00 9.25 262 PRO B O 1
ATOM 7466 N N . ILE B 1 246 ? 20.629 -25.821 33.252 1.00 7.66 263 ILE B N 1
ATOM 7467 C CA . ILE B 1 246 ? 21.866 -26.452 32.830 1.00 8.24 263 ILE B CA 1
ATOM 7468 C C . ILE B 1 246 ? 22.098 -26.093 31.351 1.00 8.89 263 ILE B C 1
ATOM 7469 O O . ILE B 1 246 ? 21.381 -26.583 30.467 1.00 9.56 263 ILE B O 1
ATOM 7474 N N . PRO B 1 247 ? 23.079 -25.213 31.068 1.00 8.81 264 PRO B N 1
ATOM 7475 C CA . PRO B 1 247 ? 23.161 -24.728 29.696 1.00 9.14 264 PRO B CA 1
ATOM 7476 C C . PRO B 1 247 ? 24.074 -25.606 28.849 1.00 9.85 264 PRO B C 1
ATOM 7477 O O . PRO B 1 247 ? 25.204 -25.896 29.244 1.00 12.34 264 PRO B O 1
ATOM 7481 N N . GLN B 1 248 ? 23.581 -26.009 27.687 1.00 8.19 265 GLN B N 1
ATOM 7482 C CA . GLN B 1 248 ? 24.312 -26.899 26.788 1.00 7.93 265 GLN B CA 1
ATOM 7483 C C . GLN B 1 248 ? 24.708 -26.173 25.518 1.00 7.80 265 GLN B C 1
ATOM 7484 O O . GLN B 1 248 ? 24.121 -25.134 25.199 1.00 9.79 265 GLN B O 1
ATOM 7490 N N . ARG B 1 249 ? 25.716 -26.692 24.816 1.00 7.21 266 ARG B N 1
ATOM 7491 C CA . ARG B 1 249 ? 26.067 -26.177 23.496 1.00 7.85 266 ARG B CA 1
ATOM 7492 C C . ARG B 1 249 ? 26.262 -27.375 22.575 1.00 8.01 266 ARG B C 1
ATOM 7493 O O . ARG B 1 249 ? 27.058 -28.257 22.880 1.00 8.69 266 ARG B O 1
ATOM 7501 N N . PRO B 1 250 ? 25.526 -27.417 21.452 1.00 8.35 267 PRO B N 1
ATOM 7502 C CA . PRO B 1 250 ? 25.606 -28.580 20.572 1.00 8.68 267 PRO B CA 1
ATOM 7503 C C . PRO B 1 250 ? 26.993 -28.825 19.991 1.00 8.23 267 PRO B C 1
ATOM 7504 O O . PRO B 1 250 ? 27.685 -27.882 19.582 1.00 8.38 267 PRO B O 1
ATOM 7508 N N . ALA B 1 251 ? 27.379 -30.100 19.956 1.00 8.24 268 ALA B N 1
ATOM 7509 C CA . ALA B 1 251 ? 28.653 -30.515 19.384 1.00 8.16 268 ALA B CA 1
ATOM 7510 C C . ALA B 1 251 ? 28.847 -30.013 17.956 1.00 8.16 268 ALA B C 1
ATOM 7511 O O . ALA B 1 251 ? 29.959 -29.631 17.594 1.00 8.81 268 ALA B O 1
ATOM 7513 N N . GLU B 1 252 ? 27.781 -30.017 17.146 1.00 8.29 269 GLU B N 1
ATOM 7514 C CA . GLU B 1 252 ? 27.893 -29.582 15.736 1.00 8.76 269 GLU B CA 1
ATOM 7515 C C . GLU B 1 252 ? 28.241 -28.101 15.619 1.00 8.96 269 GLU B C 1
ATOM 7516 O O . GLU B 1 252 ? 28.951 -27.700 14.701 1.00 9.16 269 GLU B O 1
ATOM 7522 N N . ASP B 1 253 ? 27.747 -27.293 16.553 1.00 8.36 270 ASP B N 1
ATOM 7523 C CA . ASP B 1 253 ? 28.039 -25.867 16.525 1.00 8.17 270 ASP B CA 1
ATOM 7524 C C . ASP B 1 253 ? 29.451 -25.607 17.052 1.00 8.20 270 ASP B C 1
ATOM 7525 O O . ASP B 1 253 ? 30.165 -24.760 16.518 1.00 8.30 270 ASP B O 1
ATOM 7530 N N . ILE B 1 254 ? 29.854 -26.332 18.091 1.00 8.01 271 ILE B N 1
ATOM 7531 C CA . ILE B 1 254 ? 31.227 -26.209 18.582 1.00 7.59 271 ILE B CA 1
ATOM 7532 C C . ILE B 1 254 ? 32.199 -26.577 17.458 1.00 8.26 271 ILE B C 1
ATOM 7533 O O . ILE B 1 254 ? 33.146 -25.843 17.188 1.00 8.66 271 ILE B O 1
ATOM 7538 N N . ALA B 1 255 ? 31.956 -27.715 16.804 1.00 8.50 272 ALA B N 1
ATOM 7539 C CA . ALA B 1 255 ? 32.844 -28.166 15.724 1.00 8.86 272 ALA B CA 1
ATOM 7540 C C . ALA B 1 255 ? 32.873 -27.145 14.571 1.00 8.60 272 ALA B C 1
ATOM 7541 O O . ALA B 1 255 ? 33.936 -26.812 14.054 1.00 8.51 272 ALA B O 1
ATOM 7543 N N . PHE B 1 256 ? 31.705 -26.627 14.200 1.00 8.88 273 PHE B N 1
ATOM 7544 C CA . PHE B 1 256 ? 31.623 -25.547 13.223 1.00 8.83 273 PHE B CA 1
ATOM 7545 C C . PHE B 1 256 ? 32.473 -24.336 13.639 1.00 9.19 273 PHE B C 1
ATOM 7546 O O . PHE B 1 256 ? 33.243 -23.809 12.838 1.00 9.82 273 PHE B O 1
ATOM 7554 N N . SER B 1 257 ? 32.350 -23.918 14.891 1.00 8.82 274 SER B N 1
ATOM 7555 C CA . SER B 1 257 ? 33.093 -22.742 15.358 1.00 7.24 274 SER B CA 1
ATOM 7556 C C . SER B 1 257 ? 34.608 -22.968 15.300 1.00 7.94 274 SER B C 1
ATOM 7557 O O . SER B 1 257 ? 35.351 -22.069 14.919 1.00 8.41 274 SER B O 1
ATOM 7560 N N . VAL B 1 258 ? 35.061 -24.167 15.664 1.00 7.46 275 VAL B N 1
ATOM 7561 C CA . VAL B 1 258 ? 36.498 -24.491 15.631 1.00 8.11 275 VAL B CA 1
ATOM 7562 C C . VAL B 1 258 ? 36.989 -24.543 14.186 1.00 7.90 275 VAL B C 1
ATOM 7563 O O . VAL B 1 258 ? 38.052 -23.993 13.862 1.00 8.67 275 VAL B O 1
ATOM 7567 N N . ALA B 1 259 ? 36.220 -25.196 13.309 1.00 9.10 276 ALA B N 1
ATOM 7568 C CA . ALA B 1 259 ? 36.607 -25.250 11.891 1.00 8.64 276 ALA B CA 1
ATOM 7569 C C . ALA B 1 259 ? 36.652 -23.853 11.270 1.00 9.51 276 ALA B C 1
ATOM 7570 O O . ALA B 1 259 ? 37.542 -23.551 10.466 1.00 10.31 276 ALA B O 1
ATOM 7572 N N . ARG B 1 260 ? 35.707 -22.995 11.651 1.00 9.00 277 ARG B N 1
ATOM 7573 C CA . ARG B 1 260 ? 35.670 -21.626 11.130 1.00 9.94 277 ARG B CA 1
ATOM 7574 C C . ARG B 1 260 ? 36.922 -20.857 11.545 1.00 9.32 277 ARG B C 1
ATOM 7575 O O . ARG B 1 260 ? 37.444 -20.045 10.786 1.00 10.41 277 ARG B O 1
ATOM 7583 N N . PHE B 1 261 ? 37.394 -21.111 12.760 1.00 8.50 278 PHE B N 1
ATOM 7584 C CA . PHE B 1 261 ? 38.588 -20.449 13.281 1.00 8.59 278 PHE B CA 1
ATOM 7585 C C . PHE B 1 261 ? 39.855 -20.994 12.596 1.00 8.87 278 PHE B C 1
ATOM 7586 O O . PHE B 1 261 ? 40.705 -20.225 12.102 1.00 9.87 278 PHE B O 1
ATOM 7594 N N . VAL B 1 262 ? 39.968 -22.319 12.537 1.00 8.11 279 VAL B N 1
ATOM 7595 C CA . VAL B 1 262 ? 41.134 -22.955 11.923 1.00 8.99 279 VAL B CA 1
ATOM 7596 C C . VAL B 1 262 ? 41.213 -22.672 10.422 1.00 10.00 279 VAL B C 1
ATOM 7597 O O . VAL B 1 262 ? 42.306 -22.464 9.886 1.00 10.57 279 VAL B O 1
ATOM 7601 N N . GLN B 1 263 ? 40.064 -22.623 9.746 1.00 10.14 280 GLN B N 1
ATOM 7602 C CA . GLN B 1 263 ? 40.089 -22.385 8.297 1.00 10.79 280 GLN B CA 1
ATOM 7603 C C . GLN B 1 263 ? 40.592 -20.985 8.000 1.00 11.50 280 GLN B C 1
ATOM 7604 O O . GLN B 1 263 ? 41.104 -20.734 6.910 1.00 13.20 280 GLN B O 1
ATOM 7610 N N . ASN B 1 264 ? 40.461 -20.084 8.975 1.00 10.79 281 ASN B N 1
ATOM 7611 C CA . ASN B 1 264 ? 40.874 -18.700 8.793 1.00 11.82 281 ASN B CA 1
ATOM 7612 C C . ASN B 1 264 ? 42.133 -18.406 9.604 1.00 12.09 281 ASN B C 1
ATOM 7613 O O . ASN B 1 264 ? 42.155 -17.477 10.425 1.00 13.21 281 ASN B O 1
ATOM 7618 N N . ASN B 1 265 ? 43.160 -19.231 9.381 1.00 11.82 282 ASN B N 1
ATOM 7619 C CA . ASN B 1 265 ? 44.494 -19.038 9.958 1.00 11.83 282 ASN B CA 1
ATOM 7620 C C . ASN B 1 265 ? 44.652 -19.304 11.461 1.00 11.35 282 ASN B C 1
ATOM 7621 O O . ASN B 1 265 ? 45.745 -19.131 12.014 1.00 12.38 282 ASN B O 1
ATOM 7626 N N . GLY B 1 266 ? 43.575 -19.702 12.133 1.00 10.53 283 GLY B N 1
ATOM 7627 C CA . GLY B 1 266 ? 43.651 -19.960 13.581 1.00 10.36 283 GLY B CA 1
ATOM 7628 C C . GLY B 1 266 ? 44.585 -21.114 13.907 1.00 10.65 283 GLY B C 1
ATOM 7629 O O . GLY B 1 266 ? 44.455 -22.201 13.335 1.00 12.41 283 GLY B O 1
ATOM 7630 N N . SER B 1 267 ? 45.518 -20.892 14.833 1.00 9.77 284 SER B N 1
ATOM 7631 C CA . SER B 1 267 ? 46.577 -21.877 15.079 1.00 10.37 284 SER B CA 1
ATOM 7632 C C . SER B 1 267 ? 46.632 -22.453 16.490 1.00 10.34 284 SER B C 1
ATOM 7633 O O . SER B 1 267 ? 47.409 -23.368 16.744 1.00 10.85 284 SER B O 1
ATOM 7636 N N . PHE B 1 268 ? 45.839 -21.903 17.404 1.00 9.44 285 PHE B N 1
ATOM 7637 C CA . PHE B 1 268 ? 45.730 -22.433 18.765 1.00 8.31 285 PHE B CA 1
ATOM 7638 C C . PHE B 1 268 ? 44.288 -22.232 19.182 1.00 8.08 285 PHE B C 1
ATOM 7639 O O . PHE B 1 268 ? 43.773 -21.115 19.111 1.00 8.18 285 PHE B O 1
ATOM 7647 N N . PHE B 1 269 ? 43.627 -23.300 19.611 1.00 7.85 286 PHE B N 1
ATOM 7648 C CA . PHE B 1 269 ? 42.291 -23.146 20.200 1.00 7.06 286 PHE B CA 1
ATOM 7649 C C . PHE B 1 269 ? 42.155 -24.076 21.389 1.00 7.78 286 PHE B C 1
ATOM 7650 O O . PHE B 1 269 ? 42.710 -25.180 21.396 1.00 8.06 286 PHE B O 1
ATOM 7658 N N . ASN B 1 270 ? 41.410 -23.622 22.390 1.00 7.27 287 ASN B N 1
ATOM 7659 C CA . ASN B 1 270 ? 41.290 -24.342 23.642 1.00 6.54 287 ASN B CA 1
ATOM 7660 C C . ASN B 1 270 ? 39.853 -24.427 24.122 1.00 7.25 287 ASN B C 1
ATOM 7661 O O . ASN B 1 270 ? 39.196 -23.398 24.326 1.00 7.81 287 ASN B O 1
ATOM 7666 N N . TYR B 1 271 ? 39.382 -25.643 24.360 1.00 6.37 288 TYR B N 1
ATOM 7667 C CA . TYR B 1 271 ? 38.031 -25.842 24.909 1.00 6.79 288 TYR B CA 1
ATOM 7668 C C . TYR B 1 271 ? 37.939 -25.443 26.371 1.00 7.43 288 TYR B C 1
ATOM 7669 O O . TYR B 1 271 ? 38.652 -25.991 27.215 1.00 6.75 288 TYR B O 1
ATOM 7678 N N . TYR B 1 272 ? 37.061 -24.485 26.657 1.00 7.59 289 TYR B N 1
ATOM 7679 C CA . TYR B 1 272 ? 36.745 -24.082 28.026 1.00 6.33 289 TYR B CA 1
ATOM 7680 C C . TYR B 1 272 ? 35.289 -24.513 28.242 1.00 6.91 289 TYR B C 1
ATOM 7681 O O . TYR B 1 272 ? 34.390 -23.811 27.796 1.00 6.96 289 TYR B O 1
ATOM 7690 N N . MET B 1 273 ? 35.009 -25.657 28.882 1.00 7.42 290 MET B N 1
ATOM 7691 C CA . MET B 1 273 ? 35.965 -26.509 29.585 1.00 7.01 290 MET B CA 1
ATOM 7692 C C . MET B 1 273 ? 36.122 -27.823 28.841 1.00 7.03 290 MET B C 1
ATOM 7693 O O . MET B 1 273 ? 35.194 -28.252 28.154 1.00 7.15 290 MET B O 1
ATOM 7698 N N . TYR B 1 274 ? 37.283 -28.464 28.969 1.00 6.76 291 TYR B N 1
ATOM 7699 C CA . TYR B 1 274 ? 37.415 -29.821 28.428 1.00 6.33 291 TYR B CA 1
ATOM 7700 C C . TYR B 1 274 ? 36.926 -30.843 29.458 1.00 7.09 291 TYR B C 1
ATOM 7701 O O . TYR B 1 274 ? 36.152 -31.758 29.128 1.00 7.90 291 TYR B O 1
ATOM 7710 N N . HIS B 1 275 ? 37.376 -30.682 30.698 1.00 7.21 292 HIS B N 1
ATOM 7711 C CA . HIS B 1 275 ? 36.700 -31.270 31.858 1.00 7.05 292 HIS B CA 1
ATOM 7712 C C . HIS B 1 275 ? 36.384 -30.140 32.797 1.00 7.22 292 HIS B C 1
ATOM 7713 O O . HIS B 1 275 ? 37.298 -29.434 33.226 1.00 7.82 292 HIS B O 1
ATOM 7720 N N . GLY B 1 276 ? 35.099 -29.951 33.110 1.00 6.46 293 GLY B N 1
ATOM 7721 C CA . GLY B 1 276 ? 34.671 -28.866 33.998 1.00 6.99 293 GLY B CA 1
ATOM 7722 C C . GLY B 1 276 ? 34.765 -29.240 35.462 1.00 7.13 293 GLY B C 1
ATOM 7723 O O . GLY B 1 276 ? 35.324 -28.496 36.269 1.00 7.18 293 GLY B O 1
ATOM 7724 N N . GLY B 1 277 ? 34.232 -30.403 35.814 1.00 7.49 294 GLY B N 1
ATOM 7725 C CA . GLY B 1 277 ? 34.387 -30.895 37.180 1.00 8.01 294 GLY B CA 1
ATOM 7726 C C . GLY B 1 277 ? 33.473 -30.248 38.201 1.00 7.72 294 GLY B C 1
ATOM 7727 O O . GLY B 1 277 ? 32.321 -29.913 37.909 1.00 7.72 294 GLY B O 1
ATOM 7728 N N . THR B 1 278 ? 34.011 -30.060 39.403 1.00 7.56 295 THR B N 1
ATOM 7729 C CA . THR B 1 278 ? 33.213 -29.778 40.579 1.00 7.47 295 THR B CA 1
ATOM 7730 C C . THR B 1 278 ? 33.879 -28.717 41.443 1.00 7.54 295 THR B C 1
ATOM 7731 O O . THR B 1 278 ? 35.108 -28.734 41.634 1.00 7.87 295 THR B O 1
ATOM 7735 N N . ASN B 1 279 ? 33.061 -27.815 41.980 1.00 8.33 296 ASN B N 1
ATOM 7736 C CA . ASN B 1 279 ? 33.501 -26.848 42.979 1.00 7.90 296 ASN B CA 1
ATOM 7737 C C . ASN B 1 279 ? 33.352 -27.487 44.356 1.00 8.31 296 ASN B C 1
ATOM 7738 O O . ASN B 1 279 ? 32.309 -27.355 44.991 1.00 8.63 296 ASN B O 1
ATOM 7743 N N . PHE B 1 280 ? 34.385 -28.211 44.795 1.00 8.23 297 PHE B N 1
ATOM 7744 C CA . PHE B 1 280 ? 34.353 -28.898 46.087 1.00 7.74 297 PHE B CA 1
ATOM 7745 C C . PHE B 1 280 ? 34.483 -27.896 47.224 1.00 8.96 297 PHE B C 1
ATOM 7746 O O . PHE B 1 280 ? 34.843 -26.741 47.003 1.00 9.89 297 PHE B O 1
ATOM 7754 N N . GLY B 1 281 ? 34.198 -28.344 48.443 1.00 9.23 298 GLY B N 1
ATOM 7755 C CA . GLY B 1 281 ? 34.387 -27.498 49.631 1.00 9.45 298 GLY B CA 1
ATOM 7756 C C . GLY B 1 281 ? 33.545 -26.234 49.620 1.00 8.91 298 GLY B C 1
ATOM 7757 O O . GLY B 1 281 ? 32.421 -26.223 49.094 1.00 10.63 298 GLY B O 1
ATOM 7758 N N . ARG B 1 282 ? 34.078 -25.164 50.207 1.00 9.85 299 ARG B N 1
ATOM 7759 C CA . ARG B 1 282 ? 33.341 -23.913 50.262 1.00 10.56 299 ARG B CA 1
ATOM 7760 C C . ARG B 1 282 ? 34.147 -22.694 49.837 1.00 12.26 299 ARG B C 1
ATOM 7761 O O . ARG B 1 282 ? 33.709 -21.569 50.072 1.00 14.40 299 ARG B O 1
ATOM 7769 N N . THR B 1 283 ? 35.317 -22.899 49.229 1.00 12.25 300 THR B N 1
ATOM 7770 C CA . THR B 1 283 ? 36.117 -21.757 48.771 1.00 14.03 300 THR B CA 1
ATOM 7771 C C . THR B 1 283 ? 36.480 -21.849 47.290 1.00 14.44 300 THR B C 1
ATOM 7772 O O . THR B 1 283 ? 37.449 -21.233 46.837 1.00 15.48 300 THR B O 1
ATOM 7776 N N . SER B 1 284 ? 35.688 -22.607 46.537 1.00 11.84 301 SER B N 1
ATOM 7777 C CA . SER B 1 284 ? 35.923 -22.755 45.105 1.00 10.33 301 SER B CA 1
ATOM 7778 C C . SER B 1 284 ? 34.909 -22.011 44.266 1.00 8.57 301 SER B C 1
ATOM 7779 O O . SER B 1 284 ? 35.294 -21.258 43.385 1.00 8.70 301 SER B O 1
ATOM 7782 N N . SER B 1 285 ? 33.620 -22.216 44.523 1.00 8.97 302 SER B N 1
ATOM 7783 C CA . SER B 1 285 ? 32.612 -21.602 43.660 1.00 8.89 302 SER B CA 1
ATOM 7784 C C . SER B 1 285 ? 32.580 -20.078 43.775 1.00 8.65 302 SER B C 1
ATOM 7785 O O . SER B 1 285 ? 32.725 -19.518 44.864 1.00 9.22 302 SER B O 1
ATOM 7788 N N . GLY B 1 286 ? 32.415 -19.415 42.635 1.00 8.02 303 GLY B N 1
ATOM 7789 C CA . GLY B 1 286 ? 32.136 -17.986 42.626 1.00 7.70 303 GLY B CA 1
ATOM 7790 C C . GLY B 1 286 ? 30.704 -17.703 43.043 1.00 7.74 303 GLY B C 1
ATOM 7791 O O . GLY B 1 286 ? 29.936 -18.608 43.373 1.00 8.09 303 GLY B O 1
ATOM 7792 N N . LEU B 1 287 ? 30.358 -16.421 43.028 1.00 8.12 304 LEU B N 1
ATOM 7793 C CA . LEU B 1 287 ? 29.052 -15.931 43.439 1.00 7.81 304 LEU B CA 1
ATOM 7794 C C . LEU B 1 287 ? 27.904 -16.692 42.769 1.00 8.06 304 LEU B C 1
ATOM 7795 O O . LEU B 1 287 ? 27.774 -16.661 41.547 1.00 8.30 304 LEU B O 1
ATOM 7800 N N . PHE B 1 288 ? 27.089 -17.371 43.578 1.00 7.70 305 PHE B N 1
ATOM 7801 C CA . PHE B 1 288 ? 25.918 -18.148 43.107 1.00 7.99 305 PHE B CA 1
ATOM 7802 C C . PHE B 1 288 ? 26.233 -19.272 42.115 1.00 7.45 305 PHE B C 1
ATOM 7803 O O . PHE B 1 288 ? 25.333 -19.818 41.472 1.00 7.68 305 PHE B O 1
ATOM 7811 N N . ILE B 1 289 ? 27.508 -19.628 42.006 1.00 6.90 306 ILE B N 1
ATOM 7812 C CA . ILE B 1 289 ? 27.904 -20.684 41.083 1.00 7.06 306 ILE B CA 1
ATOM 7813 C C . ILE B 1 289 ? 27.590 -22.038 41.703 1.00 7.16 306 ILE B C 1
ATOM 7814 O O . ILE B 1 289 ? 27.888 -22.280 42.881 1.00 7.97 306 ILE B O 1
ATOM 7819 N N . ALA B 1 290 ? 26.965 -22.910 40.912 1.00 6.74 307 ALA B N 1
ATOM 7820 C CA . ALA B 1 290 ? 26.608 -24.243 41.398 1.00 6.86 307 ALA B CA 1
ATOM 7821 C C . ALA B 1 290 ? 27.853 -25.059 41.744 1.00 7.43 307 ALA B C 1
ATOM 7822 O O . ALA B 1 290 ? 28.967 -24.760 41.298 1.00 7.71 307 ALA B O 1
ATOM 7824 N N . THR B 1 291 ? 27.655 -26.095 42.543 1.00 7.11 308 THR B N 1
ATOM 7825 C CA . THR B 1 291 ? 28.744 -27.015 42.878 1.00 7.82 308 THR B CA 1
ATOM 7826 C C . THR B 1 291 ? 29.225 -27.791 41.638 1.00 7.24 308 THR B C 1
ATOM 7827 O O . THR B 1 291 ? 30.418 -28.008 41.445 1.00 7.97 308 THR B O 1
ATOM 7831 N N . SER B 1 292 ? 28.285 -28.160 40.779 1.00 6.78 309 SER B N 1
ATOM 7832 C CA . SER B 1 292 ? 28.616 -28.716 39.470 1.00 7.02 309 SER B CA 1
ATOM 7833 C C . SER B 1 292 ? 29.189 -27.628 38.555 1.00 7.34 309 SER B C 1
ATOM 7834 O O . SER B 1 292 ? 28.562 -26.586 38.373 1.00 8.26 309 SER B O 1
ATOM 7837 N N . TYR B 1 293 ? 30.375 -27.877 37.997 1.00 6.87 310 TYR B N 1
ATOM 7838 C CA . TYR B 1 293 ? 30.964 -27.002 36.983 1.00 6.92 310 TYR B CA 1
ATOM 7839 C C . TYR B 1 293 ? 31.020 -27.738 35.655 1.00 6.86 310 TYR B C 1
ATOM 7840 O O . TYR B 1 293 ? 32.012 -27.664 34.929 1.00 6.89 310 TYR B O 1
ATOM 7849 N N . ASP B 1 294 ? 29.932 -28.427 35.326 1.00 6.39 311 ASP B N 1
ATOM 7850 C CA . ASP B 1 294 ? 29.942 -29.385 34.213 1.00 7.10 311 ASP B CA 1
ATOM 7851 C C . ASP B 1 294 ? 30.314 -28.718 32.885 1.00 7.43 311 ASP B C 1
ATOM 7852 O O . ASP B 1 294 ? 31.171 -29.225 32.142 1.00 6.91 311 ASP B O 1
ATOM 7857 N N . TYR B 1 295 ? 29.686 -27.565 32.608 1.00 6.93 312 TYR B N 1
ATOM 7858 C CA . TYR B 1 295 ? 29.972 -26.759 31.407 1.00 7.55 312 TYR B CA 1
ATOM 7859 C C . TYR B 1 295 ? 29.594 -27.449 30.098 1.00 7.88 312 TYR B C 1
ATOM 7860 O O . TYR B 1 295 ? 29.968 -26.971 29.026 1.00 8.53 312 TYR B O 1
ATOM 7869 N N . ASP B 1 296 ? 28.849 -28.553 30.174 1.00 7.25 313 ASP B N 1
ATOM 7870 C CA . ASP B 1 296 ? 28.582 -29.396 28.988 1.00 6.95 313 ASP B CA 1
ATOM 7871 C C . ASP B 1 296 ? 29.899 -29.805 28.319 1.00 6.97 313 ASP B C 1
ATOM 7872 O O . ASP B 1 296 ? 29.958 -30.031 27.101 1.00 6.91 313 ASP B O 1
ATOM 7877 N N . ALA B 1 297 ? 30.941 -29.951 29.134 1.00 6.67 314 ALA B N 1
ATOM 7878 C CA . ALA B 1 297 ? 32.275 -30.273 28.629 1.00 6.55 314 ALA B CA 1
ATOM 7879 C C . ALA B 1 297 ? 32.316 -31.651 27.947 1.00 6.69 314 ALA B C 1
ATOM 7880 O O . ALA B 1 297 ? 31.496 -32.519 28.251 1.00 7.26 314 ALA B O 1
ATOM 7882 N N . PRO B 1 298 ? 33.276 -31.854 27.030 1.00 6.16 315 PRO B N 1
ATOM 7883 C CA . PRO B 1 298 ? 33.457 -33.173 26.421 1.00 6.54 315 PRO B CA 1
ATOM 7884 C C . PRO B 1 298 ? 33.670 -34.293 27.441 1.00 6.57 315 PRO B C 1
ATOM 7885 O O . PRO B 1 298 ? 33.329 -35.427 27.154 1.00 7.27 315 PRO B O 1
ATOM 7889 N N . LEU B 1 299 ? 34.287 -33.985 28.581 1.00 6.61 316 LEU B N 1
ATOM 7890 C CA . LEU B 1 299 ? 34.304 -34.902 29.732 1.00 6.37 316 LEU B CA 1
ATOM 7891 C C . LEU B 1 299 ? 33.327 -34.344 30.753 1.00 7.20 316 LEU B C 1
ATOM 7892 O O . LEU B 1 299 ? 33.447 -33.181 31.162 1.00 7.59 316 LEU B O 1
ATOM 7897 N N . ASP B 1 300 ? 32.342 -35.144 31.142 1.00 7.52 317 ASP B N 1
ATOM 7898 C CA . ASP B 1 300 ? 31.328 -34.650 32.093 1.00 7.33 317 ASP B CA 1
ATOM 7899 C C . ASP B 1 300 ? 31.894 -34.484 33.503 1.00 7.54 317 ASP B C 1
ATOM 7900 O O . ASP B 1 300 ? 33.054 -34.823 33.765 1.00 7.69 317 ASP B O 1
ATOM 7905 N N . GLU B 1 301 ? 31.095 -33.920 34.398 1.00 7.05 318 GLU B N 1
ATOM 7906 C CA . GLU B 1 301 ? 31.591 -33.541 35.720 1.00 6.93 318 GLU B CA 1
ATOM 7907 C C . GLU B 1 301 ? 32.272 -34.720 36.393 1.00 7.45 318 GLU B C 1
ATOM 7908 O O . GLU B 1 301 ? 33.263 -34.554 37.099 1.00 7.55 318 GLU B O 1
ATOM 7914 N N . TYR B 1 302 ? 31.731 -35.906 36.131 1.00 7.48 319 TYR B N 1
ATOM 7915 C CA . TYR B 1 302 ? 32.123 -37.147 36.795 1.00 7.89 319 TYR B CA 1
ATOM 7916 C C . TYR B 1 302 ? 33.314 -37.820 36.135 1.00 8.00 319 TYR B C 1
ATOM 7917 O O . TYR B 1 302 ? 33.846 -38.803 36.658 1.00 8.81 319 TYR B O 1
ATOM 7926 N N . GLY B 1 303 ? 33.726 -37.288 34.986 1.00 7.98 320 GLY B N 1
ATOM 7927 C CA . GLY B 1 303 ? 34.840 -37.842 34.230 1.00 8.50 320 GLY B CA 1
ATOM 7928 C C . GLY B 1 303 ? 34.445 -38.780 33.103 1.00 9.19 320 GLY B C 1
ATOM 7929 O O . GLY B 1 303 ? 35.318 -39.325 32.437 1.00 10.66 320 GLY B O 1
ATOM 7930 N N . LEU B 1 304 ? 33.146 -38.968 32.881 1.00 9.20 321 LEU B N 1
ATOM 7931 C CA . LEU B 1 304 ? 32.664 -39.821 31.787 1.00 8.46 321 LEU B CA 1
ATOM 7932 C C . LEU B 1 304 ? 32.687 -39.095 30.459 1.00 8.58 321 LEU B C 1
ATOM 7933 O O . LEU B 1 304 ? 32.585 -37.869 30.406 1.00 8.81 321 LEU B O 1
ATOM 7938 N N . LEU B 1 305 ? 32.800 -39.849 29.371 1.00 9.31 322 LEU B N 1
ATOM 7939 C CA . LEU B 1 305 ? 32.731 -39.224 28.048 1.00 8.62 322 LEU B CA 1
ATOM 7940 C C . LEU B 1 305 ? 31.349 -38.644 27.795 1.00 8.92 322 LEU B C 1
ATOM 7941 O O . LEU B 1 305 ? 30.338 -39.340 27.922 1.00 9.50 322 LEU B O 1
ATOM 7946 N N . ASN B 1 306 ? 31.303 -37.359 27.452 1.00 8.00 323 ASN B N 1
ATOM 7947 C CA . ASN B 1 306 ? 30.052 -36.737 27.074 1.00 7.70 323 ASN B CA 1
ATOM 7948 C C . ASN B 1 306 ? 29.869 -36.937 25.579 1.00 8.49 323 ASN B C 1
ATOM 7949 O O . ASN B 1 306 ? 30.395 -36.169 24.767 1.00 8.88 323 ASN B O 1
ATOM 7954 N N . GLU B 1 307 ? 29.157 -38.000 25.217 1.00 8.88 324 GLU B N 1
ATOM 7955 C CA . GLU B 1 307 ? 28.948 -38.331 23.809 1.00 9.28 324 GLU B CA 1
ATOM 7956 C C . GLU B 1 307 ? 27.615 -37.767 23.326 1.00 9.54 324 GLU B C 1
ATOM 7957 O O . GLU B 1 307 ? 26.630 -37.802 24.068 1.00 10.37 324 GLU B O 1
ATOM 7963 N N . PRO B 1 308 ? 27.555 -37.298 22.066 1.00 8.66 325 PRO B N 1
ATOM 7964 C CA . PRO B 1 308 ? 28.573 -37.473 21.025 1.00 8.47 325 PRO B CA 1
ATOM 7965 C C . PRO B 1 308 ? 29.628 -36.363 20.953 1.00 8.62 325 PRO B C 1
ATOM 7966 O O . PRO B 1 308 ? 30.493 -36.405 20.080 1.00 9.22 325 PRO B O 1
ATOM 7970 N N . LYS B 1 309 ? 29.573 -35.385 21.851 1.00 7.91 326 LYS B N 1
ATOM 7971 C CA . LYS B 1 309 ? 30.501 -34.258 21.755 1.00 7.49 326 LYS B CA 1
ATOM 7972 C C . LYS B 1 309 ? 31.969 -34.719 21.811 1.00 8.35 326 LYS B C 1
ATOM 7973 O O . LYS B 1 309 ? 32.800 -34.291 21.000 1.00 7.94 326 LYS B O 1
ATOM 7979 N N . TYR B 1 310 ? 32.287 -35.606 22.747 1.00 8.50 327 TYR B N 1
ATOM 7980 C CA . TYR B 1 310 ? 33.667 -36.083 22.877 1.00 8.20 327 TYR B CA 1
ATOM 7981 C C . TYR B 1 310 ? 34.194 -36.682 21.573 1.00 8.79 327 TYR B C 1
ATOM 7982 O O . TYR B 1 310 ? 35.263 -36.315 21.086 1.00 8.55 327 TYR B O 1
ATOM 7991 N N . GLY B 1 311 ? 33.454 -37.637 21.025 1.00 7.86 328 GLY B N 1
ATOM 7992 C CA . GLY B 1 311 ? 33.907 -38.313 19.811 1.00 8.86 328 GLY B CA 1
ATOM 7993 C C . GLY B 1 311 ? 33.849 -37.441 18.573 1.00 8.66 328 GLY B C 1
ATOM 7994 O O . GLY B 1 311 ? 34.684 -37.569 17.676 1.00 9.99 328 GLY B O 1
ATOM 7995 N N . HIS B 1 312 ? 32.848 -36.571 18.506 1.00 9.13 329 HIS B N 1
ATOM 7996 C CA . HIS B 1 312 ? 32.720 -35.675 17.366 1.00 8.28 329 HIS B CA 1
ATOM 7997 C C . HIS B 1 312 ? 33.874 -34.712 17.314 1.00 8.72 329 HIS B C 1
ATOM 7998 O O . HIS B 1 312 ? 34.419 -34.437 16.238 1.00 8.99 329 HIS B O 1
ATOM 8005 N N . LEU B 1 313 ? 34.291 -34.208 18.474 1.00 8.84 330 LEU B N 1
ATOM 8006 C CA . LEU B 1 313 ? 35.468 -33.344 18.506 1.00 8.42 330 LEU B CA 1
ATOM 8007 C C . LEU B 1 313 ? 36.756 -34.148 18.284 1.00 8.66 330 LEU B C 1
ATOM 8008 O O . LEU B 1 313 ? 37.673 -33.685 17.612 1.00 8.42 330 LEU B O 1
ATOM 8013 N N . ARG B 1 314 ? 36.812 -35.364 18.820 1.00 9.13 331 ARG B N 1
ATOM 8014 C CA . ARG B 1 314 ? 37.941 -36.260 18.546 1.00 9.41 331 ARG B CA 1
ATOM 8015 C C . ARG B 1 314 ? 38.159 -36.404 17.035 1.00 10.28 331 ARG B C 1
ATOM 8016 O O . ARG B 1 314 ? 39.292 -36.309 16.534 1.00 10.02 331 ARG B O 1
ATOM 8024 N N . ASP B 1 315 ? 37.069 -36.602 16.300 1.00 9.49 332 ASP B N 1
ATOM 8025 C CA . ASP B 1 315 ? 37.194 -36.804 14.865 1.00 10.87 332 ASP B CA 1
ATOM 8026 C C . ASP B 1 315 ? 37.523 -35.522 14.120 1.00 10.19 332 ASP B C 1
ATOM 8027 O O . ASP B 1 315 ? 38.234 -35.556 13.108 1.00 10.24 332 ASP B O 1
ATOM 8032 N N . LEU B 1 316 ? 37.050 -34.390 14.632 1.00 9.09 333 LEU B N 1
ATOM 8033 C CA . LEU B 1 316 ? 37.488 -33.097 14.104 1.00 8.72 333 LEU B CA 1
ATOM 8034 C C . LEU B 1 316 ? 39.009 -32.965 14.226 1.00 9.15 333 LEU B C 1
ATOM 8035 O O . LEU B 1 316 ? 39.699 -32.543 13.284 1.00 9.42 333 LEU B O 1
ATOM 8040 N N . HIS B 1 317 ? 39.529 -33.321 15.396 1.00 9.17 334 HIS B N 1
ATOM 8041 C CA . HIS B 1 317 ? 40.965 -33.231 15.643 1.00 9.32 334 HIS B CA 1
ATOM 8042 C C . HIS B 1 317 ? 41.753 -34.119 14.731 1.00 10.45 334 HIS B C 1
ATOM 8043 O O . HIS B 1 317 ? 42.802 -33.710 14.245 1.00 10.20 334 HIS B O 1
ATOM 8050 N N . LYS B 1 318 ? 41.241 -35.314 14.443 1.00 9.57 335 LYS B N 1
ATOM 8051 C CA . LYS B 1 318 ? 41.906 -36.195 13.486 1.00 10.19 335 LYS B CA 1
ATOM 8052 C C . LYS B 1 318 ? 42.008 -35.526 12.117 1.00 9.92 335 LYS B C 1
ATOM 8053 O O . LYS B 1 318 ? 43.047 -35.629 11.444 1.00 9.86 335 LYS B O 1
ATOM 8059 N N . ALA B 1 319 ? 40.931 -34.855 11.705 1.00 9.89 336 ALA B N 1
ATOM 8060 C CA . ALA B 1 319 ? 40.901 -34.191 10.397 1.00 10.02 336 ALA B CA 1
ATOM 8061 C C . ALA B 1 319 ? 41.886 -33.028 10.356 1.00 10.86 336 ALA B C 1
ATOM 8062 O O . ALA B 1 319 ? 42.569 -32.815 9.343 1.00 10.57 336 ALA B O 1
ATOM 8064 N N . ILE B 1 320 ? 41.976 -32.290 11.461 1.00 10.77 337 ILE B N 1
ATOM 8065 C CA . ILE B 1 320 ? 42.977 -31.222 11.573 1.00 9.56 337 ILE B CA 1
ATOM 8066 C C . ILE B 1 320 ? 44.402 -31.783 11.515 1.00 10.26 337 ILE B C 1
ATOM 8067 O O . ILE B 1 320 ? 45.257 -31.265 10.778 1.00 11.52 337 ILE B O 1
ATOM 8072 N N . LYS B 1 321 ? 44.653 -32.862 12.252 1.00 9.94 338 LYS B N 1
ATOM 8073 C CA . LYS B 1 321 ? 45.980 -33.499 12.211 1.00 9.91 338 LYS B CA 1
ATOM 8074 C C . LYS B 1 321 ? 46.383 -33.943 10.801 1.00 10.63 338 LYS B C 1
ATOM 8075 O O . LYS B 1 321 ? 47.532 -33.758 10.397 1.00 12.46 338 LYS B O 1
ATOM 8081 N N . LEU B 1 322 ? 45.440 -34.508 10.046 1.00 11.25 339 LEU B N 1
ATOM 8082 C CA . LEU B 1 322 ? 45.718 -34.878 8.650 1.00 12.33 339 LEU B CA 1
ATOM 8083 C C . LEU B 1 322 ? 46.040 -33.661 7.788 1.00 12.52 339 LEU B C 1
ATOM 8084 O O . LEU B 1 322 ? 46.849 -33.748 6.862 1.00 14.46 339 LEU B O 1
ATOM 8089 N N . SER B 1 323 ? 45.397 -32.537 8.101 1.00 11.69 340 SER B N 1
ATOM 8090 C CA . SER B 1 323 ? 45.589 -31.283 7.371 1.00 12.45 340 SER B CA 1
ATOM 8091 C C . SER B 1 323 ? 46.831 -30.507 7.794 1.00 11.70 340 SER B C 1
ATOM 8092 O O . SER B 1 323 ? 47.239 -29.583 7.090 1.00 12.64 340 SER B O 1
ATOM 8095 N N . GLU B 1 324 ? 47.410 -30.855 8.946 1.00 10.99 341 GLU B N 1
ATOM 8096 C CA . GLU B 1 324 ? 48.407 -29.982 9.587 1.00 9.57 341 GLU B CA 1
ATOM 8097 C C . GLU B 1 324 ? 49.637 -29.660 8.728 1.00 10.86 341 GLU B C 1
ATOM 8098 O O . GLU B 1 324 ? 50.059 -28.502 8.696 1.00 11.08 341 GLU B O 1
ATOM 8104 N N . PRO B 1 325 ? 50.220 -30.664 8.041 1.00 10.91 342 PRO B N 1
ATOM 8105 C CA . PRO B 1 325 ? 51.412 -30.312 7.256 1.00 11.75 342 PRO B CA 1
ATOM 8106 C C . PRO B 1 325 ? 51.134 -29.194 6.237 1.00 12.17 342 PRO B C 1
ATOM 8107 O O . PRO B 1 325 ? 51.959 -28.290 6.067 1.00 14.26 342 PRO B O 1
ATOM 8111 N N . ALA B 1 326 ? 49.974 -29.233 5.593 1.00 11.55 343 ALA B N 1
ATOM 8112 C CA . ALA B 1 326 ? 49.543 -28.123 4.731 1.00 12.19 343 ALA B CA 1
ATOM 8113 C C . ALA B 1 326 ? 49.268 -26.828 5.505 1.00 12.33 343 ALA B C 1
ATOM 8114 O O . ALA B 1 326 ? 49.668 -25.736 5.088 1.00 13.59 343 ALA B O 1
ATOM 8116 N N . LEU B 1 327 ? 48.563 -26.955 6.625 1.00 11.71 344 LEU B N 1
ATOM 8117 C CA . LEU B 1 327 ? 48.219 -25.801 7.454 1.00 10.42 344 LEU B CA 1
ATOM 8118 C C . LEU B 1 327 ? 49.424 -24.984 7.880 1.00 11.84 344 LEU B C 1
ATOM 8119 O O . LEU B 1 327 ? 49.361 -23.755 7.907 1.00 12.70 344 LEU B O 1
ATOM 8124 N N . VAL B 1 328 ? 50.510 -25.665 8.248 1.00 12.46 345 VAL B N 1
ATOM 8125 C CA . VAL B 1 328 ? 51.681 -24.969 8.776 1.00 12.07 345 VAL B CA 1
ATOM 8126 C C . VAL B 1 328 ? 52.655 -24.516 7.684 1.00 13.17 345 VAL B C 1
ATOM 8127 O O . VAL B 1 328 ? 53.612 -23.813 7.973 1.00 14.80 345 VAL B O 1
ATOM 8131 N N . SER B 1 329 ? 52.407 -24.911 6.438 1.00 13.56 346 SER B N 1
ATOM 8132 C CA . SER B 1 329 ? 53.317 -24.557 5.340 1.00 13.81 346 SER B CA 1
ATOM 8133 C C . SER B 1 329 ? 52.654 -23.652 4.302 1.00 14.77 346 SER B C 1
ATOM 8134 O O . SER B 1 329 ? 53.132 -23.512 3.164 1.00 15.52 346 SER B O 1
ATOM 8137 N N . SER B 1 330 ? 51.549 -23.034 4.702 1.00 14.19 347 SER B N 1
ATOM 8138 C CA . SER B 1 330 ? 50.825 -22.109 3.834 1.00 13.66 347 SER B CA 1
ATOM 8139 C C . SER B 1 330 ? 49.897 -21.249 4.676 1.00 14.47 347 SER B C 1
ATOM 8140 O O . SER B 1 330 ? 49.806 -21.435 5.890 1.00 14.58 347 SER B O 1
ATOM 8143 N N . TYR B 1 331 ? 49.204 -20.321 4.026 1.00 13.66 348 TYR B N 1
ATOM 8144 C CA . TYR B 1 331 ? 48.246 -19.440 4.693 1.00 13.99 348 TYR B CA 1
ATOM 8145 C C . TYR B 1 331 ? 46.892 -19.588 4.031 1.00 13.93 348 TYR B C 1
ATOM 8146 O O . TYR B 1 331 ? 46.819 -19.932 2.855 1.00 15.05 348 TYR B O 1
ATOM 8155 N N . ALA B 1 332 ? 45.824 -19.317 4.776 1.00 13.96 349 ALA B N 1
ATOM 8156 C CA . ALA B 1 332 ? 44.466 -19.472 4.249 1.00 13.16 349 ALA B CA 1
ATOM 8157 C C . ALA B 1 332 ? 44.203 -18.541 3.075 1.00 13.65 349 ALA B C 1
ATOM 8158 O O . ALA B 1 332 ? 44.420 -17.338 3.184 1.00 15.99 349 ALA B O 1
ATOM 8160 N N . ALA B 1 333 ? 43.735 -19.110 1.965 1.00 13.87 350 ALA B N 1
ATOM 8161 C CA . ALA B 1 333 ? 43.290 -18.348 0.793 1.00 12.98 350 ALA B CA 1
ATOM 8162 C C . ALA B 1 333 ? 41.827 -18.679 0.529 1.00 13.80 350 ALA B C 1
ATOM 8163 O O . ALA B 1 333 ? 41.444 -19.856 0.482 1.00 16.10 350 ALA B O 1
ATOM 8165 N N . VAL B 1 334 ? 41.016 -17.643 0.342 1.00 14.04 351 VAL B N 1
ATOM 8166 C CA . VAL B 1 334 ? 39.571 -17.810 0.169 1.00 13.72 351 VAL B CA 1
ATOM 8167 C C . VAL B 1 334 ? 39.155 -17.870 -1.302 1.00 14.50 351 VAL B C 1
ATOM 8168 O O . VAL B 1 334 ? 39.591 -17.059 -2.119 1.00 15.63 351 VAL B O 1
ATOM 8172 N N . THR B 1 335 ? 38.311 -18.840 -1.633 1.00 12.72 352 THR B N 1
ATOM 8173 C CA . THR B 1 335 ? 37.624 -18.841 -2.925 1.00 13.90 352 THR B CA 1
ATOM 8174 C C . THR B 1 335 ? 36.126 -18.858 -2.624 1.00 14.65 352 THR B C 1
ATOM 8175 O O . THR B 1 335 ? 35.660 -19.700 -1.867 1.00 15.52 352 THR B O 1
ATOM 8179 N N . SER B 1 336 ? 35.372 -17.914 -3.185 1.00 15.37 353 SER B N 1
ATOM 8180 C CA . SER B 1 336 ? 33.921 -17.916 -2.990 1.00 15.84 353 SER B CA 1
ATOM 8181 C C . SER B 1 336 ? 33.323 -19.129 -3.702 1.00 18.31 353 SER B C 1
ATOM 8182 O O . SER B 1 336 ? 33.746 -19.464 -4.808 1.00 20.11 353 SER B O 1
ATOM 8185 N N . LEU B 1 337 ? 32.367 -19.805 -3.069 1.00 13.14 354 LEU B N 1
ATOM 8186 C CA . LEU B 1 337 ? 31.741 -20.970 -3.707 1.00 15.30 354 LEU B CA 1
ATOM 8187 C C . LEU B 1 337 ? 30.292 -20.736 -4.073 1.00 17.43 354 LEU B C 1
ATOM 8188 O O . LEU B 1 337 ? 29.751 -21.402 -4.960 1.00 21.81 354 LEU B O 1
ATOM 8193 N N . GLY B 1 338 ? 29.668 -19.796 -3.376 1.00 15.84 355 GLY B N 1
ATOM 8194 C CA . GLY B 1 338 ? 28.243 -19.531 -3.518 1.00 18.01 355 GLY B CA 1
ATOM 8195 C C . GLY B 1 338 ? 27.896 -18.342 -2.654 1.00 18.90 355 GLY B C 1
ATOM 8196 O O . GLY B 1 338 ? 28.762 -17.805 -1.963 1.00 19.96 355 GLY B O 1
ATOM 8197 N N . SER B 1 339 ? 26.627 -17.947 -2.670 1.00 22.53 356 SER B N 1
ATOM 8198 C CA . SER B 1 339 ? 26.185 -16.742 -1.975 1.00 23.20 356 SER B CA 1
ATOM 8199 C C . SER B 1 339 ? 26.478 -16.769 -0.472 1.00 20.48 356 SER B C 1
ATOM 8200 O O . SER B 1 339 ? 26.647 -15.717 0.144 1.00 23.44 356 SER B O 1
ATOM 8203 N N . ASN B 1 340 ? 26.569 -17.966 0.106 1.00 16.29 357 ASN B N 1
ATOM 8204 C CA . ASN B 1 340 ? 26.924 -18.094 1.520 1.00 17.53 357 ASN B CA 1
ATOM 8205 C C . ASN B 1 340 ? 27.835 -19.296 1.798 1.00 16.04 357 ASN B C 1
ATOM 8206 O O . ASN B 1 340 ? 27.728 -19.957 2.834 1.00 16.30 357 ASN B O 1
ATOM 8211 N N . GLN B 1 341 ? 28.730 -19.562 0.852 1.00 13.81 358 GLN B N 1
ATOM 8212 C CA . GLN B 1 341 ? 29.600 -20.735 0.878 1.00 12.78 358 GLN B CA 1
ATOM 8213 C C . GLN B 1 341 ? 30.987 -20.319 0.423 1.00 12.18 358 GLN B C 1
ATOM 8214 O O . GLN B 1 341 ? 31.118 -19.499 -0.493 1.00 13.34 358 GLN B O 1
ATOM 8220 N N . GLU B 1 342 ? 32.021 -20.860 1.063 1.00 11.28 359 GLU B N 1
ATOM 8221 C CA . GLU B 1 342 ? 33.409 -20.524 0.703 1.00 12.09 359 GLU B CA 1
ATOM 8222 C C . GLU B 1 342 ? 34.312 -21.736 0.785 1.00 13.23 359 GLU B C 1
ATOM 8223 O O . GLU B 1 342 ? 33.979 -22.706 1.459 1.00 12.54 359 GLU B O 1
ATOM 8229 N N . ALA B 1 343 ? 35.470 -21.648 0.124 1.00 12.69 360 ALA B N 1
ATOM 8230 C CA . ALA B 1 343 ? 36.571 -22.590 0.323 1.00 12.67 360 ALA B CA 1
ATOM 8231 C C . ALA B 1 343 ? 37.736 -21.829 0.937 1.00 13.14 360 ALA B C 1
ATOM 8232 O O . ALA B 1 343 ? 38.127 -20.791 0.414 1.00 13.93 360 ALA B O 1
ATOM 8234 N N . HIS B 1 344 ? 38.275 -22.330 2.048 1.00 11.88 361 HIS B N 1
ATOM 8235 C CA . HIS B 1 344 ? 39.533 -21.816 2.592 1.00 11.84 361 HIS B CA 1
ATOM 8236 C C . HIS B 1 344 ? 40.552 -22.862 2.301 1.00 12.46 361 HIS B C 1
ATOM 8237 O O . HIS B 1 344 ? 40.424 -24.004 2.748 1.00 12.24 361 HIS B O 1
ATOM 8244 N N . VAL B 1 345 ? 41.569 -22.489 1.538 1.00 11.03 362 VAL B N 1
ATOM 8245 C CA . VAL B 1 345 ? 42.503 -23.463 0.996 1.00 12.23 362 VAL B CA 1
ATOM 8246 C C . VAL B 1 345 ? 43.904 -23.119 1.463 1.00 12.81 362 VAL B C 1
ATOM 8247 O O . VAL B 1 345 ? 44.313 -21.945 1.430 1.00 12.99 362 VAL B O 1
ATOM 8251 N N . TYR B 1 346 ? 44.613 -24.162 1.884 1.00 12.13 363 TYR B N 1
ATOM 8252 C CA . TYR B 1 346 ? 45.987 -24.083 2.324 1.00 12.93 363 TYR B CA 1
ATOM 8253 C C . TYR B 1 346 ? 46.847 -24.883 1.357 1.00 12.99 363 TYR B C 1
ATOM 8254 O O . TYR B 1 346 ? 46.922 -26.107 1.453 1.00 13.21 363 TYR B O 1
ATOM 8263 N N . ARG B 1 347 ? 47.484 -24.193 0.418 1.00 17.05 364 ARG B N 1
ATOM 8264 C CA . ARG B 1 347 ? 48.295 -24.861 -0.606 1.00 16.43 364 ARG B CA 1
ATOM 8265 C C . ARG B 1 347 ? 49.755 -24.421 -0.498 1.00 16.63 364 ARG B C 1
ATOM 8266 O O . ARG B 1 347 ? 50.071 -23.233 -0.630 1.00 19.05 364 ARG B O 1
ATOM 8274 N N . SER B 1 348 ? 50.630 -25.373 -0.194 1.00 19.07 365 SER B N 1
ATOM 8275 C CA . SER B 1 348 ? 52.032 -25.059 0.071 1.00 22.43 365 SER B CA 1
ATOM 8276 C C . SER B 1 348 ? 52.831 -24.942 -1.227 1.00 27.10 365 SER B C 1
ATOM 8277 O O . SER B 1 348 ? 52.341 -25.315 -2.304 1.00 27.71 365 SER B O 1
ATOM 8280 N N . LYS B 1 349 ? 54.061 -24.435 -1.119 1.00 28.73 366 LYS B N 1
ATOM 8281 C CA . LYS B 1 349 ? 54.937 -24.301 -2.285 1.00 31.67 366 LYS B CA 1
ATOM 8282 C C . LYS B 1 349 ? 55.341 -25.659 -2.860 1.00 32.34 366 LYS B C 1
ATOM 8283 O O . LYS B 1 349 ? 55.703 -25.752 -4.032 1.00 34.11 366 LYS B O 1
ATOM 8289 N N . SER B 1 350 ? 55.251 -26.698 -2.029 1.00 32.65 367 SER B N 1
ATOM 8290 C CA . SER B 1 350 ? 55.609 -28.064 -2.411 1.00 33.93 367 SER B CA 1
ATOM 8291 C C . SER B 1 350 ? 54.434 -28.836 -3.015 1.00 35.69 367 SER B C 1
ATOM 8292 O O . SER B 1 350 ? 54.608 -29.952 -3.505 1.00 40.48 367 SER B O 1
ATOM 8295 N N . GLY B 1 351 ? 53.240 -28.254 -2.961 1.00 29.60 368 GLY B N 1
ATOM 8296 C CA . GLY B 1 351 ? 52.058 -28.883 -3.551 1.00 31.08 368 GLY B CA 1
ATOM 8297 C C . GLY B 1 351 ? 51.058 -29.492 -2.581 1.00 30.19 368 GLY B C 1
ATOM 8298 O O . GLY B 1 351 ? 49.959 -29.879 -2.986 1.00 33.06 368 GLY B O 1
ATOM 8299 N N . ALA B 1 352 ? 51.428 -29.586 -1.306 1.00 27.88 369 ALA B N 1
ATOM 8300 C CA . ALA B 1 352 ? 50.504 -30.043 -0.266 1.00 26.54 369 ALA B CA 1
ATOM 8301 C C . ALA B 1 352 ? 49.280 -29.124 -0.231 1.00 22.13 369 ALA B C 1
ATOM 8302 O O . ALA B 1 352 ? 49.402 -27.919 -0.463 1.00 21.49 369 ALA B O 1
ATOM 8304 N N . CYS B 1 353 ? 48.107 -29.697 0.043 1.00 17.62 370 CYS B N 1
ATOM 8305 C CA . CYS B 1 353 ? 46.843 -28.964 -0.058 1.00 15.62 370 CYS B CA 1
ATOM 8306 C C . CYS B 1 353 ? 45.829 -29.478 0.955 1.00 15.01 370 CYS B C 1
ATOM 8307 O O . CYS B 1 353 ? 45.559 -30.671 0.999 1.00 16.01 370 CYS B O 1
ATOM 8310 N N . ALA B 1 354 ? 45.255 -28.576 1.747 1.00 14.03 371 ALA B N 1
ATOM 8311 C CA . ALA B 1 354 ? 44.111 -28.914 2.595 1.00 13.16 371 ALA B CA 1
ATOM 8312 C C . ALA B 1 354 ? 43.051 -27.844 2.366 1.00 12.28 371 ALA B C 1
ATOM 8313 O O . ALA B 1 354 ? 43.385 -26.677 2.137 1.00 12.89 371 ALA B O 1
ATOM 8315 N N . ALA B 1 355 ? 41.780 -28.238 2.392 1.00 11.87 372 ALA B N 1
ATOM 8316 C CA . ALA B 1 355 ? 40.687 -27.299 2.137 1.00 11.55 372 ALA B CA 1
ATOM 8317 C C . ALA B 1 355 ? 39.551 -27.449 3.127 1.00 11.43 372 ALA B C 1
ATOM 8318 O O . ALA B 1 355 ? 39.256 -28.552 3.601 1.00 11.68 372 ALA B O 1
ATOM 8320 N N . PHE B 1 356 ? 38.912 -26.322 3.419 1.00 11.10 373 PHE B N 1
ATOM 8321 C CA . PHE B 1 356 ? 37.747 -26.272 4.287 1.00 10.62 373 PHE B CA 1
ATOM 8322 C C . PHE B 1 356 ? 36.612 -25.697 3.460 1.00 11.43 373 PHE B C 1
ATOM 8323 O O . PHE B 1 356 ? 36.731 -24.571 2.959 1.00 10.91 373 PHE B O 1
ATOM 8331 N N . LEU B 1 357 ? 35.526 -26.456 3.311 1.00 10.47 374 LEU B N 1
ATOM 8332 C CA . LEU B 1 357 ? 34.373 -26.010 2.514 1.00 10.41 374 LEU B CA 1
ATOM 8333 C C . LEU B 1 357 ? 33.203 -25.691 3.432 1.00 11.58 374 LEU B C 1
ATOM 8334 O O . LEU B 1 357 ? 32.743 -26.562 4.162 1.00 11.99 374 LEU B O 1
ATOM 8339 N N . SER B 1 358 ? 32.733 -24.448 3.394 1.00 10.89 375 SER B N 1
ATOM 8340 C CA . SER B 1 358 ? 31.767 -23.965 4.377 1.00 10.66 375 SER B CA 1
ATOM 8341 C C . SER B 1 358 ? 30.415 -23.664 3.772 1.00 12.06 375 SER B C 1
ATOM 8342 O O . SER B 1 358 ? 30.321 -23.176 2.638 1.00 12.44 375 SER B O 1
ATOM 8345 N N . ASN B 1 359 ? 29.378 -23.919 4.562 1.00 11.51 376 ASN B N 1
ATOM 8346 C CA . ASN B 1 359 ? 28.029 -23.449 4.283 1.00 11.88 376 ASN B CA 1
ATOM 8347 C C . ASN B 1 359 ? 27.501 -22.700 5.505 1.00 12.26 376 ASN B C 1
ATOM 8348 O O . ASN B 1 359 ? 27.203 -23.319 6.528 1.00 12.05 376 ASN B O 1
ATOM 8353 N N . TYR B 1 360 ? 27.370 -21.382 5.387 1.00 13.34 377 TYR B N 1
ATOM 8354 C CA . TYR B 1 360 ? 26.879 -20.554 6.485 1.00 15.28 377 TYR B CA 1
ATOM 8355 C C . TYR B 1 360 ? 25.365 -20.402 6.505 1.00 15.69 377 TYR B C 1
ATOM 8356 O O . TYR B 1 360 ? 24.822 -19.795 7.421 1.00 17.46 377 TYR B O 1
ATOM 8365 N N . ASP B 1 361 ? 24.685 -20.935 5.492 1.00 15.03 378 ASP B N 1
ATOM 8366 C CA . ASP B 1 361 ? 23.217 -20.956 5.491 1.00 16.37 378 ASP B CA 1
ATOM 8367 C C . ASP B 1 361 ? 22.755 -21.801 6.675 1.00 15.21 378 ASP B C 1
ATOM 8368 O O . ASP B 1 361 ? 23.160 -22.952 6.814 1.00 15.78 378 ASP B O 1
ATOM 8373 N N . SER B 1 362 ? 21.928 -21.230 7.546 1.00 15.15 379 SER B N 1
ATOM 8374 C CA . SER B 1 362 ? 21.500 -21.963 8.734 1.00 17.04 379 SER B CA 1
ATOM 8375 C C . SER B 1 362 ? 20.227 -22.788 8.520 1.00 17.89 379 SER B C 1
ATOM 8376 O O . SER B 1 362 ? 19.793 -23.485 9.430 1.00 17.33 379 SER B O 1
ATOM 8379 N N . ARG B 1 363 ? 19.661 -22.744 7.309 1.00 17.86 380 ARG B N 1
ATOM 8380 C CA . ARG B 1 363 ? 18.398 -23.433 7.014 1.00 20.87 380 ARG B CA 1
ATOM 8381 C C . ARG B 1 363 ? 18.552 -24.582 6.021 1.00 18.56 380 ARG B C 1
ATOM 8382 O O . ARG B 1 363 ? 17.940 -25.643 6.187 1.00 21.50 380 ARG B O 1
ATOM 8390 N N . TYR B 1 364 ? 19.389 -24.383 5.005 1.00 18.57 381 TYR B N 1
ATOM 8391 C CA . TYR B 1 364 ? 19.404 -25.282 3.857 1.00 19.83 381 TYR B CA 1
ATOM 8392 C C . TYR B 1 364 ? 20.748 -25.945 3.581 1.00 18.74 381 TYR B C 1
ATOM 8393 O O . TYR B 1 364 ? 21.791 -25.320 3.730 1.00 19.29 381 TYR B O 1
ATOM 8402 N N . SER B 1 365 ? 20.707 -27.210 3.167 1.00 18.95 382 SER B N 1
ATOM 8403 C CA . SER B 1 365 ? 21.881 -27.844 2.575 1.00 17.06 382 SER B CA 1
ATOM 8404 C C . SER B 1 365 ? 22.153 -27.176 1.237 1.00 18.60 382 SER B C 1
ATOM 8405 O O . SER B 1 365 ? 21.217 -26.728 0.564 1.00 18.96 382 SER B O 1
ATOM 8408 N N . VAL B 1 366 ? 23.427 -27.091 0.862 1.00 16.40 383 VAL B N 1
ATOM 8409 C CA . VAL B 1 366 ? 23.821 -26.471 -0.406 1.00 18.34 383 VAL B CA 1
ATOM 8410 C C . VAL B 1 366 ? 24.901 -27.303 -1.069 1.00 19.58 383 VAL B C 1
ATOM 8411 O O . VAL B 1 366 ? 25.865 -27.690 -0.427 1.00 21.69 383 VAL B O 1
ATOM 8415 N N . LYS B 1 367 ? 24.708 -27.562 -2.351 1.00 19.07 384 LYS B N 1
ATOM 8416 C CA . LYS B 1 367 ? 25.687 -28.293 -3.128 1.00 20.97 384 LYS B CA 1
ATOM 8417 C C . LYS B 1 367 ? 26.721 -27.323 -3.691 1.00 19.67 384 LYS B C 1
ATOM 8418 O O . LYS B 1 367 ? 26.370 -26.307 -4.263 1.00 20.07 384 LYS B O 1
ATOM 8424 N N . VAL B 1 368 ? 28.002 -27.629 -3.490 1.00 16.62 385 VAL B N 1
ATOM 8425 C CA . VAL B 1 368 ? 29.083 -26.889 -4.138 1.00 15.78 385 VAL B CA 1
ATOM 8426 C C . VAL B 1 368 ? 29.931 -27.857 -4.948 1.00 16.49 385 VAL B C 1
ATOM 8427 O O . VAL B 1 368 ? 29.861 -29.085 -4.755 1.00 17.22 385 VAL B O 1
ATOM 8431 N N . THR B 1 369 ? 30.730 -27.306 -5.854 1.00 14.56 386 THR B N 1
ATOM 8432 C CA . THR B 1 369 ? 31.715 -28.097 -6.581 1.00 14.71 386 THR B CA 1
ATOM 8433 C C . THR B 1 369 ? 33.087 -27.534 -6.262 1.00 13.42 386 THR B C 1
ATOM 8434 O O . THR B 1 369 ? 33.303 -26.326 -6.354 1.00 14.31 386 THR B O 1
ATOM 8438 N N . PHE B 1 370 ? 34.000 -28.412 -5.856 1.00 14.38 387 PHE B N 1
ATOM 8439 C CA . PHE B 1 370 ? 35.362 -28.009 -5.517 1.00 13.56 387 PHE B CA 1
ATOM 8440 C C . PHE B 1 370 ? 36.377 -28.967 -6.134 1.00 13.91 387 PHE B C 1
ATOM 8441 O O . PHE B 1 370 ? 36.337 -30.173 -5.883 1.00 15.03 387 PHE B O 1
ATOM 8449 N N . GLN B 1 371 ? 37.290 -28.417 -6.935 1.00 14.94 388 GLN B N 1
ATOM 8450 C CA . GLN B 1 371 ? 38.291 -29.208 -7.672 1.00 14.84 388 GLN B CA 1
ATOM 8451 C C . GLN B 1 371 ? 37.644 -30.402 -8.367 1.00 13.70 388 GLN B C 1
ATOM 8452 O O . GLN B 1 371 ? 38.090 -31.555 -8.258 1.00 16.95 388 GLN B O 1
ATOM 8458 N N . ASN B 1 372 ? 36.556 -30.091 -9.060 1.00 14.16 389 ASN B N 1
ATOM 8459 C CA . ASN B 1 372 ? 35.823 -31.022 -9.912 1.00 14.39 389 ASN B CA 1
ATOM 8460 C C . ASN B 1 372 ? 34.944 -32.060 -9.215 1.00 16.20 389 ASN B C 1
ATOM 8461 O O . ASN B 1 372 ? 34.389 -32.930 -9.874 1.00 18.03 389 ASN B O 1
ATOM 8466 N N . ARG B 1 373 ? 34.807 -31.962 -7.897 1.00 15.39 390 ARG B N 1
ATOM 8467 C CA . ARG B 1 373 ? 34.005 -32.923 -7.145 1.00 15.07 390 ARG B CA 1
ATOM 8468 C C . ARG B 1 373 ? 32.833 -32.238 -6.431 1.00 14.71 390 ARG B C 1
ATOM 8469 O O . ARG B 1 373 ? 32.969 -31.103 -5.951 1.00 13.46 390 ARG B O 1
ATOM 8477 N N . PRO B 1 374 ? 31.669 -32.912 -6.373 1.00 15.12 391 PRO B N 1
ATOM 8478 C CA . PRO B 1 374 ? 30.514 -32.328 -5.686 1.00 16.33 391 PRO B CA 1
ATOM 8479 C C . PRO B 1 374 ? 30.558 -32.562 -4.181 1.00 16.42 391 PRO B C 1
ATOM 8480 O O . PRO B 1 374 ? 30.965 -33.634 -3.731 1.00 17.17 391 PRO B O 1
ATOM 8484 N N . TYR B 1 375 ? 30.140 -31.558 -3.418 1.00 14.93 392 TYR B N 1
ATOM 8485 C CA . TYR B 1 375 ? 29.992 -31.689 -1.968 1.00 15.10 392 TYR B CA 1
ATOM 8486 C C . TYR B 1 375 ? 28.665 -31.095 -1.552 1.00 16.99 392 TYR B C 1
ATOM 8487 O O . TYR B 1 375 ? 28.410 -29.912 -1.801 1.00 18.70 392 TYR B O 1
ATOM 8496 N N . ASN B 1 376 ? 27.817 -31.909 -0.925 1.00 18.48 393 ASN B N 1
ATOM 8497 C CA . ASN B 1 376 ? 26.558 -31.411 -0.382 1.00 20.43 393 ASN B CA 1
ATOM 8498 C C . ASN B 1 376 ? 26.797 -31.031 1.070 1.00 19.46 393 ASN B C 1
ATOM 8499 O O . ASN B 1 376 ? 27.090 -31.888 1.901 1.00 24.68 393 ASN B O 1
ATOM 8504 N N . LEU B 1 377 ? 26.732 -29.740 1.368 1.00 14.63 394 LEU B N 1
ATOM 8505 C CA . LEU B 1 377 ? 27.076 -29.273 2.707 1.00 13.40 394 LEU B CA 1
ATOM 8506 C C . LEU B 1 377 ? 25.818 -29.010 3.516 1.00 13.68 394 LEU B C 1
ATOM 8507 O O . LEU B 1 377 ? 25.009 -28.176 3.133 1.00 14.91 394 LEU B O 1
ATOM 8512 N N . PRO B 1 378 ? 25.651 -29.715 4.649 1.00 12.93 395 PRO B N 1
ATOM 8513 C CA . PRO B 1 378 ? 24.503 -29.446 5.509 1.00 13.53 395 PRO B CA 1
ATOM 8514 C C . PRO B 1 378 ? 24.505 -27.991 5.980 1.00 13.29 395 PRO B C 1
ATOM 8515 O O . PRO B 1 378 ? 25.549 -27.322 5.925 1.00 11.89 395 PRO B O 1
ATOM 8519 N N . PRO B 1 379 ? 23.351 -27.497 6.456 1.00 13.09 396 PRO B N 1
ATOM 8520 C CA . PRO B 1 379 ? 23.313 -26.122 6.955 1.00 12.51 396 PRO B CA 1
ATOM 8521 C C . PRO B 1 379 ? 24.350 -25.924 8.058 1.00 12.38 396 PRO B C 1
ATOM 8522 O O . PRO B 1 379 ? 24.603 -26.858 8.832 1.00 12.82 396 PRO B O 1
ATOM 8526 N N . TRP B 1 380 ? 24.958 -24.737 8.111 1.00 12.15 397 TRP B N 1
ATOM 8527 C CA . TRP B 1 380 ? 25.821 -24.352 9.237 1.00 10.68 397 TRP B CA 1
ATOM 8528 C C . TRP B 1 380 ? 26.895 -25.388 9.489 1.00 11.48 397 TRP B C 1
ATOM 8529 O O . TRP B 1 380 ? 27.000 -25.933 10.590 1.00 11.70 397 TRP B O 1
ATOM 8540 N N . SER B 1 381 ? 27.698 -25.679 8.465 1.00 10.05 398 SER B N 1
ATOM 8541 C CA . SER B 1 381 ? 28.660 -26.781 8.531 1.00 9.60 398 SER B CA 1
ATOM 8542 C C . SER B 1 381 ? 29.893 -26.496 7.704 1.00 10.19 398 SER B C 1
ATOM 8543 O O . SER B 1 381 ? 29.864 -25.652 6.802 1.00 9.64 398 SER B O 1
ATOM 8546 N N . ILE B 1 382 ? 30.978 -27.196 8.033 1.00 9.26 399 ILE B N 1
ATOM 8547 C CA . ILE B 1 382 ? 32.214 -27.146 7.262 1.00 9.10 399 ILE B CA 1
ATOM 8548 C C . ILE B 1 382 ? 32.685 -28.570 7.031 1.00 9.77 399 ILE B C 1
ATOM 8549 O O . ILE B 1 382 ? 32.724 -29.368 7.967 1.00 10.70 399 ILE B O 1
ATOM 8554 N N . SER B 1 383 ? 33.052 -28.876 5.780 1.00 10.29 400 SER B N 1
ATOM 8555 C CA . SER B 1 383 ? 33.690 -30.140 5.443 1.00 10.79 400 SER B CA 1
ATOM 8556 C C . SER B 1 383 ? 35.197 -29.943 5.371 1.00 10.72 400 SER B C 1
ATOM 8557 O O . SER B 1 383 ? 35.672 -28.938 4.837 1.00 10.44 400 SER B O 1
ATOM 8560 N N . ILE B 1 384 ? 35.950 -30.898 5.917 1.00 10.52 401 ILE B N 1
ATOM 8561 C CA . ILE B 1 384 ? 37.411 -30.820 5.894 1.00 10.01 401 ILE B CA 1
ATOM 8562 C C . ILE B 1 384 ? 37.967 -31.845 4.920 1.00 10.69 401 ILE B C 1
ATOM 8563 O O . ILE B 1 384 ? 37.681 -33.037 5.036 1.00 11.23 401 ILE B O 1
ATOM 8568 N N . LEU B 1 385 ? 38.759 -31.351 3.970 1.00 11.55 402 LEU B N 1
ATOM 8569 C CA . LEU B 1 385 ? 39.399 -32.160 2.931 1.00 11.95 402 LEU B CA 1
ATOM 8570 C C . LEU B 1 385 ? 40.906 -32.036 3.140 1.00 13.05 402 LEU B C 1
ATOM 8571 O O . LEU B 1 385 ? 41.540 -31.134 2.580 1.00 12.29 402 LEU B O 1
ATOM 8576 N N . PRO B 1 386 ? 41.489 -32.941 3.951 1.00 13.56 403 PRO B N 1
ATOM 8577 C CA . PRO B 1 386 ? 42.890 -32.782 4.350 1.00 13.20 403 PRO B CA 1
ATOM 8578 C C . PRO B 1 386 ? 43.883 -32.848 3.195 1.00 13.95 403 PRO B C 1
ATOM 8579 O O . PRO B 1 386 ? 45.028 -32.446 3.371 1.00 15.84 403 PRO B O 1
ATOM 8583 N N . ASP B 1 387 ? 43.434 -33.326 2.032 1.00 14.34 404 ASP B N 1
ATOM 8584 C CA . ASP B 1 387 ? 44.264 -33.405 0.825 1.00 13.36 404 ASP B CA 1
ATOM 8585 C C . ASP B 1 387 ? 43.628 -32.665 -0.359 1.00 14.27 404 ASP B C 1
ATOM 8586 O O . ASP B 1 387 ? 44.073 -32.803 -1.509 1.00 16.24 404 ASP B O 1
ATOM 8591 N N . CYS B 1 388 ? 42.582 -31.893 -0.067 1.00 13.75 405 CYS B N 1
ATOM 8592 C CA . CYS B 1 388 ? 41.821 -31.142 -1.066 1.00 14.54 405 CYS B CA 1
ATOM 8593 C C . CYS B 1 388 ? 41.014 -32.020 -2.015 1.00 14.66 405 CYS B C 1
ATOM 8594 O O . CYS B 1 388 ? 40.341 -31.504 -2.909 1.00 15.24 405 CYS B O 1
ATOM 8597 N N . LYS B 1 389 ? 41.072 -33.335 -1.812 1.00 17.23 406 LYS B N 1
ATOM 8598 C CA . LYS B 1 389 ? 40.490 -34.280 -2.764 1.00 19.63 406 LYS B CA 1
ATOM 8599 C C . LYS B 1 389 ? 39.286 -35.025 -2.202 1.00 19.21 406 LYS B C 1
ATOM 8600 O O . LYS B 1 389 ? 38.329 -35.287 -2.935 1.00 23.54 406 LYS B O 1
ATOM 8606 N N . THR B 1 390 ? 39.336 -35.384 -0.919 1.00 16.75 407 THR B N 1
ATOM 8607 C CA . THR B 1 390 ? 38.230 -36.127 -0.299 1.00 18.64 407 THR B CA 1
ATOM 8608 C C . THR B 1 390 ? 37.885 -35.587 1.083 1.00 15.80 407 THR B C 1
ATOM 8609 O O . THR B 1 390 ? 38.774 -35.335 1.902 1.00 18.22 407 THR B O 1
ATOM 8613 N N . ALA B 1 391 ? 36.591 -35.408 1.332 1.00 15.84 408 ALA B N 1
ATOM 8614 C CA . ALA B 1 391 ? 36.116 -34.950 2.638 1.00 14.45 408 ALA B CA 1
ATOM 8615 C C . ALA B 1 391 ? 36.186 -36.109 3.616 1.00 16.22 408 ALA B C 1
ATOM 8616 O O . ALA B 1 391 ? 35.690 -37.195 3.326 1.00 21.28 408 ALA B O 1
ATOM 8618 N N . VAL B 1 392 ? 36.838 -35.897 4.751 1.00 12.44 409 VAL B N 1
ATOM 8619 C CA . VAL B 1 392 ? 36.899 -36.948 5.779 1.00 11.84 409 VAL B CA 1
ATOM 8620 C C . VAL B 1 392 ? 35.966 -36.659 6.950 1.00 10.96 409 VAL B C 1
ATOM 8621 O O . VAL B 1 392 ? 35.669 -37.548 7.754 1.00 12.53 409 VAL B O 1
ATOM 8625 N N . TYR B 1 393 ? 35.496 -35.420 7.033 1.00 10.72 410 TYR B N 1
ATOM 8626 C CA . TYR B 1 393 ? 34.750 -34.962 8.197 1.00 10.27 410 TYR B CA 1
ATOM 8627 C C . TYR B 1 393 ? 33.907 -33.783 7.791 1.00 10.76 410 TYR B C 1
ATOM 8628 O O . TYR B 1 393 ? 34.348 -32.941 6.998 1.00 11.26 410 TYR B O 1
ATOM 8637 N N . ASN B 1 394 ? 32.698 -33.720 8.338 1.00 9.86 411 ASN B N 1
ATOM 8638 C CA . ASN B 1 394 ? 31.880 -32.522 8.234 1.00 10.39 411 ASN B CA 1
ATOM 8639 C C . ASN B 1 394 ? 31.328 -32.203 9.624 1.00 9.58 411 ASN B C 1
ATOM 8640 O O . ASN B 1 394 ? 30.894 -33.101 10.350 1.00 9.48 411 ASN B O 1
ATOM 8645 N N . THR B 1 395 ? 31.356 -30.925 9.997 1.00 9.17 412 THR B N 1
ATOM 8646 C CA . THR B 1 395 ? 31.043 -30.533 11.368 1.00 9.48 412 THR B CA 1
ATOM 8647 C C . THR B 1 395 ? 29.606 -30.818 11.800 1.00 9.29 412 THR B C 1
ATOM 8648 O O . THR B 1 395 ? 29.329 -30.872 12.994 1.00 9.05 412 THR B O 1
ATOM 8652 N N . ALA B 1 396 ? 28.701 -31.020 10.841 1.00 9.60 413 ALA B N 1
ATOM 8653 C CA . ALA B 1 396 ? 27.298 -31.286 11.170 1.00 10.33 413 ALA B CA 1
ATOM 8654 C C . ALA B 1 396 ? 26.939 -32.761 11.035 1.00 11.73 413 ALA B C 1
ATOM 8655 O O . ALA B 1 396 ? 25.801 -33.155 11.302 1.00 14.75 413 ALA B O 1
ATOM 8657 N N . GLN B 1 397 ? 27.904 -33.571 10.621 1.00 12.24 414 GLN B N 1
ATOM 8658 C CA . GLN B 1 397 ? 27.663 -34.995 10.408 1.00 12.54 414 GLN B CA 1
ATOM 8659 C C . GLN B 1 397 ? 28.341 -35.763 11.517 1.00 11.69 414 GLN B C 1
ATOM 8660 O O . GLN B 1 397 ? 29.560 -35.935 11.512 1.00 12.24 414 GLN B O 1
ATOM 8666 N N . VAL B 1 398 ? 27.533 -36.194 12.486 1.00 12.20 415 VAL B N 1
ATOM 8667 C CA . VAL B 1 398 ? 28.037 -36.786 13.721 1.00 11.96 415 VAL B CA 1
ATOM 8668 C C . VAL B 1 398 ? 28.059 -38.309 13.612 1.00 12.30 415 VAL B C 1
ATOM 8669 O O . VAL B 1 398 ? 27.013 -38.951 13.481 1.00 15.46 415 VAL B O 1
ATOM 8673 N N . ASN B 1 399 ? 29.264 -38.870 13.658 1.00 13.95 416 ASN B N 1
ATOM 8674 C CA . ASN B 1 399 ? 29.476 -40.317 13.530 1.00 15.95 416 ASN B CA 1
ATOM 8675 C C . ASN B 1 399 ? 29.734 -41.036 14.861 1.00 18.70 416 ASN B C 1
ATOM 8676 O O . ASN B 1 399 ? 30.055 -42.225 14.882 1.00 24.15 416 ASN B O 1
ATOM 8681 N N . SER B 1 400 ? 29.599 -40.311 15.967 1.00 17.75 417 SER B N 1
ATOM 8682 C CA . SER B 1 400 ? 29.636 -40.910 17.297 1.00 19.04 417 SER B CA 1
ATOM 8683 C C . SER B 1 400 ? 28.215 -41.120 17.776 1.00 20.02 417 SER B C 1
ATOM 8684 O O . SER B 1 400 ? 27.347 -40.295 17.511 1.00 19.10 417 SER B O 1
ATOM 8687 N N . GLN B 1 401 ? 27.967 -42.216 18.484 1.00 22.64 418 GLN B N 1
ATOM 8688 C CA . GLN B 1 401 ? 26.663 -42.383 19.105 1.00 24.04 418 GLN B CA 1
ATOM 8689 C C . GLN B 1 401 ? 26.538 -41.435 20.289 1.00 20.21 418 GLN B C 1
ATOM 8690 O O . GLN B 1 401 ? 27.538 -41.078 20.912 1.00 22.13 418 GLN B O 1
ATOM 8696 N N . SER B 1 402 ? 25.314 -40.995 20.558 1.00 20.32 419 SER B N 1
ATOM 8697 C CA . SER B 1 402 ? 25.028 -40.183 21.736 1.00 17.70 419 SER B CA 1
ATOM 8698 C C . SER B 1 402 ? 24.917 -41.107 22.938 1.00 20.46 419 SER B C 1
ATOM 8699 O O . SER B 1 402 ? 24.544 -42.264 22.789 1.00 24.79 419 SER B O 1
ATOM 8702 N N . SER B 1 403 ? 25.255 -40.603 24.121 1.00 16.57 420 SER B N 1
ATOM 8703 C CA . SER B 1 403 ? 25.007 -41.356 25.349 1.00 15.87 420 SER B CA 1
ATOM 8704 C C . SER B 1 403 ? 24.218 -40.458 26.290 1.00 17.84 420 SER B C 1
ATOM 8705 O O . SER B 1 403 ? 24.534 -39.275 26.441 1.00 19.32 420 SER B O 1
ATOM 8708 N N . SER B 1 404 ? 23.164 -41.009 26.886 1.00 16.62 421 SER B N 1
ATOM 8709 C CA . SER B 1 404 ? 22.322 -40.232 27.781 1.00 17.79 421 SER B CA 1
ATOM 8710 C C . SER B 1 404 ? 22.599 -40.651 29.221 1.00 15.36 421 SER B C 1
ATOM 8711 O O . SER B 1 404 ? 23.017 -41.773 29.480 1.00 14.64 421 SER B O 1
ATOM 8714 N N . ILE B 1 405 ? 22.348 -39.738 30.143 1.00 11.55 422 ILE B N 1
ATOM 8715 C CA . ILE B 1 405 ? 22.785 -39.869 31.528 1.00 10.88 422 ILE B CA 1
ATOM 8716 C C . ILE B 1 405 ? 21.753 -40.562 32.412 1.00 10.65 422 ILE B C 1
ATOM 8717 O O . ILE B 1 405 ? 20.581 -40.178 32.425 1.00 13.52 422 ILE B O 1
ATOM 8722 N N . LYS B 1 406 ? 22.197 -41.567 33.163 1.00 10.35 423 LYS B N 1
ATOM 8723 C CA . LYS B 1 406 ? 21.361 -42.204 34.179 1.00 10.06 423 LYS B CA 1
ATOM 8724 C C . LYS B 1 406 ? 22.037 -42.092 35.525 1.00 10.02 423 LYS B C 1
ATOM 8725 O O . LYS B 1 406 ? 23.252 -42.280 35.635 1.00 10.11 423 LYS B O 1
ATOM 8731 N N . MET B 1 407 ? 21.244 -41.783 36.545 1.00 8.90 424 MET B N 1
ATOM 8732 C CA . MET B 1 407 ? 21.731 -41.695 37.916 1.00 9.09 424 MET B CA 1
ATOM 8733 C C . MET B 1 407 ? 20.836 -42.607 38.730 1.00 9.86 424 MET B C 1
ATOM 8734 O O . MET B 1 407 ? 19.732 -42.229 39.111 1.00 11.60 424 MET B O 1
ATOM 8739 N N . THR B 1 408 ? 21.311 -43.818 38.983 1.00 10.32 425 THR B N 1
ATOM 8740 C CA . THR B 1 408 ? 20.459 -44.870 39.522 1.00 10.35 425 THR B CA 1
ATOM 8741 C C . THR B 1 408 ? 20.701 -45.060 41.014 1.00 10.42 425 THR B C 1
ATOM 8742 O O . THR B 1 408 ? 21.842 -45.213 41.425 1.00 10.60 425 THR B O 1
ATOM 8746 N N . PRO B 1 409 ? 19.628 -45.071 41.828 1.00 12.10 426 PRO B N 1
ATOM 8747 C CA . PRO B 1 409 ? 19.813 -45.284 43.271 1.00 12.75 426 PRO B CA 1
ATOM 8748 C C . PRO B 1 409 ? 20.632 -46.534 43.575 1.00 13.44 426 PRO B C 1
ATOM 8749 O O . PRO B 1 409 ? 20.420 -47.595 42.959 1.00 14.29 426 PRO B O 1
ATOM 8753 N N . ALA B 1 410 ? 21.559 -46.405 44.518 1.00 13.69 427 ALA B N 1
ATOM 8754 C CA . ALA B 1 410 ? 22.389 -47.525 44.951 1.00 16.90 427 ALA B CA 1
ATOM 8755 C C . ALA B 1 410 ? 22.413 -47.564 46.464 1.00 22.15 427 ALA B C 1
ATOM 8756 O O . ALA B 1 410 ? 22.514 -46.522 47.111 1.00 24.34 427 ALA B O 1
ATOM 8758 N N . GLY B 1 411 ? 22.351 -48.769 47.019 1.00 27.62 428 GLY B N 1
ATOM 8759 C CA . GLY B 1 411 ? 22.168 -48.957 48.456 1.00 28.68 428 GLY B CA 1
ATOM 8760 C C . GLY B 1 411 ? 20.689 -48.811 48.737 1.00 34.01 428 GLY B C 1
ATOM 8761 O O . GLY B 1 411 ? 19.871 -48.836 47.814 1.00 47.34 428 GLY B O 1
ATOM 8762 N N . GLY B 1 412 ? 20.337 -48.670 50.008 1.00 42.10 429 GLY B N 1
ATOM 8763 C CA . GLY B 1 412 ? 18.963 -48.359 50.380 1.00 41.82 429 GLY B CA 1
ATOM 8764 C C . GLY B 1 412 ? 18.923 -46.980 51.001 1.00 39.67 429 GLY B C 1
ATOM 8765 O O . GLY B 1 412 ? 19.774 -46.131 50.712 1.00 33.65 429 GLY B O 1
ATOM 8766 N N . GLY B 1 413 ? 17.927 -46.752 51.850 1.00 37.62 430 GLY B N 1
ATOM 8767 C CA . GLY B 1 413 ? 17.911 -45.575 52.704 1.00 35.13 430 GLY B CA 1
ATOM 8768 C C . GLY B 1 413 ? 19.017 -45.711 53.734 1.00 28.02 430 GLY B C 1
ATOM 8769 O O . GLY B 1 413 ? 19.361 -46.818 54.150 1.00 32.36 430 GLY B O 1
ATOM 8770 N N . LEU B 1 414 ? 19.595 -44.586 54.124 1.00 26.09 431 LEU B N 1
ATOM 8771 C CA . LEU B 1 414 ? 20.643 -44.585 55.131 1.00 21.39 431 LEU B CA 1
ATOM 8772 C C . LEU B 1 414 ? 20.013 -44.457 56.515 1.00 22.06 431 LEU B C 1
ATOM 8773 O O . LEU B 1 414 ? 18.817 -44.175 56.632 1.00 23.56 431 LEU B O 1
ATOM 8778 N N . SER B 1 415 ? 20.809 -44.683 57.558 1.00 20.06 432 SER B N 1
ATOM 8779 C CA . SER B 1 415 ? 20.332 -44.569 58.930 1.00 19.29 432 SER B CA 1
ATOM 8780 C C . SER B 1 415 ? 20.856 -43.263 59.532 1.00 17.96 432 SER B C 1
ATOM 8781 O O . SER B 1 415 ? 22.061 -43.092 59.701 1.00 17.84 432 SER B O 1
ATOM 8784 N N . TRP B 1 416 ? 19.940 -42.349 59.854 1.00 16.31 433 TRP B N 1
ATOM 8785 C CA . TRP B 1 416 ? 20.305 -40.972 60.185 1.00 13.89 433 TRP B CA 1
ATOM 8786 C C . TRP B 1 416 ? 20.236 -40.632 61.641 1.00 14.51 433 TRP B C 1
ATOM 8787 O O . TRP B 1 416 ? 19.403 -41.169 62.376 1.00 18.37 433 TRP B O 1
ATOM 8798 N N . GLN B 1 417 ? 21.112 -39.724 62.059 1.00 15.36 434 GLN B N 1
ATOM 8799 C CA . GLN B 1 417 ? 20.993 -39.031 63.342 1.00 15.06 434 GLN B CA 1
ATOM 8800 C C . GLN B 1 417 ? 20.955 -37.534 63.074 1.00 15.64 434 GLN B C 1
ATOM 8801 O O . GLN B 1 417 ? 21.495 -37.074 62.075 1.00 14.71 434 GLN B O 1
ATOM 8807 N N . SER B 1 418 ? 20.331 -36.772 63.964 1.00 15.72 435 SER B N 1
ATOM 8808 C CA . SER B 1 418 ? 20.235 -35.325 63.762 1.00 16.59 435 SER B CA 1
ATOM 8809 C C . SER B 1 418 ? 20.665 -34.558 64.998 1.00 16.60 435 SER B C 1
ATOM 8810 O O . SER B 1 418 ? 20.614 -35.082 66.111 1.00 18.03 435 SER B O 1
ATOM 8813 N N . TYR B 1 419 ? 21.108 -33.323 64.785 1.00 15.40 436 TYR B N 1
ATOM 8814 C CA . TYR B 1 419 ? 21.460 -32.424 65.858 1.00 16.66 436 TYR B CA 1
ATOM 8815 C C . TYR B 1 419 ? 21.077 -31.026 65.418 1.00 18.35 436 TYR B C 1
ATOM 8816 O O . TYR B 1 419 ? 21.539 -30.550 64.369 1.00 16.30 436 TYR B O 1
ATOM 8825 N N . ASN B 1 420 ? 20.237 -30.380 66.223 1.00 18.41 437 ASN B N 1
ATOM 8826 C CA . ASN B 1 420 ? 19.730 -29.047 65.927 1.00 18.54 437 ASN B CA 1
ATOM 8827 C C . ASN B 1 420 ? 20.722 -27.955 66.305 1.00 22.14 437 ASN B C 1
ATOM 8828 O O . ASN B 1 420 ? 21.220 -27.908 67.429 1.00 26.04 437 ASN B O 1
ATOM 8833 N N . GLU B 1 421 ? 21.006 -27.098 65.332 1.00 22.44 438 GLU B N 1
ATOM 8834 C CA . GLU B 1 421 ? 21.855 -25.934 65.487 1.00 27.46 438 GLU B CA 1
ATOM 8835 C C . GLU B 1 421 ? 20.942 -24.817 65.994 1.00 31.42 438 GLU B C 1
ATOM 8836 O O . GLU B 1 421 ? 19.894 -24.538 65.404 1.00 31.76 438 GLU B O 1
ATOM 8842 N N . GLU B 1 422 ? 21.302 -24.213 67.120 1.00 35.48 439 GLU B N 1
ATOM 8843 C CA . GLU B 1 422 ? 20.464 -23.162 67.689 1.00 35.27 439 GLU B CA 1
ATOM 8844 C C . GLU B 1 422 ? 21.010 -21.773 67.390 1.00 29.90 439 GLU B C 1
ATOM 8845 O O . GLU B 1 422 ? 22.132 -21.621 66.904 1.00 28.38 439 GLU B O 1
ATOM 8851 N N . THR B 1 423 ? 20.188 -20.768 67.657 1.00 24.81 440 THR B N 1
ATOM 8852 C CA . THR B 1 423 ? 20.586 -19.379 67.550 1.00 22.14 440 THR B CA 1
ATOM 8853 C C . THR B 1 423 ? 21.694 -19.135 68.599 1.00 22.83 440 THR B C 1
ATOM 8854 O O . THR B 1 423 ? 21.671 -19.766 69.656 1.00 29.85 440 THR B O 1
ATOM 8858 N N . PRO B 1 424 ? 22.686 -18.267 68.303 1.00 20.04 441 PRO B N 1
ATOM 8859 C CA . PRO B 1 424 ? 23.775 -18.084 69.277 1.00 24.21 441 PRO B CA 1
ATOM 8860 C C . PRO B 1 424 ? 23.294 -17.522 70.607 1.00 26.44 441 PRO B C 1
ATOM 8861 O O . PRO B 1 424 ? 22.334 -16.751 70.644 1.00 26.53 441 PRO B O 1
ATOM 8865 N N . THR B 1 425 ? 23.979 -17.907 71.682 1.00 33.51 442 THR B N 1
ATOM 8866 C CA . THR B 1 425 ? 23.653 -17.459 73.033 1.00 34.66 442 THR B CA 1
ATOM 8867 C C . THR B 1 425 ? 24.564 -16.310 73.493 1.00 43.19 442 THR B C 1
ATOM 8868 O O . THR B 1 425 ? 25.652 -16.114 72.940 1.00 44.76 442 THR B O 1
ATOM 8872 N N . ALA B 1 426 ? 24.098 -15.559 74.494 1.00 44.37 443 ALA B N 1
ATOM 8873 C CA . ALA B 1 426 ? 24.880 -14.504 75.163 1.00 50.35 443 ALA B CA 1
ATOM 8874 C C . ALA B 1 426 ? 25.667 -13.603 74.204 1.00 45.34 443 ALA B C 1
ATOM 8875 O O . ALA B 1 426 ? 26.759 -13.125 74.519 1.00 52.54 443 ALA B O 1
ATOM 8877 N N . LEU B 1 432 ? 31.798 -10.365 70.866 1.00 43.85 449 LEU B N 1
ATOM 8878 C CA . LEU B 1 432 ? 32.107 -9.536 69.700 1.00 28.10 449 LEU B CA 1
ATOM 8879 C C . LEU B 1 432 ? 30.982 -8.543 69.391 1.00 24.62 449 LEU B C 1
ATOM 8880 O O . LEU B 1 432 ? 29.960 -8.907 68.812 1.00 21.61 449 LEU B O 1
ATOM 8885 N N . THR B 1 433 ? 31.174 -7.286 69.773 1.00 25.74 450 THR B N 1
ATOM 8886 C CA . THR B 1 433 ? 30.104 -6.300 69.639 1.00 24.43 450 THR B CA 1
ATOM 8887 C C . THR B 1 433 ? 30.567 -4.998 69.010 1.00 23.65 450 THR B C 1
ATOM 8888 O O . THR B 1 433 ? 31.756 -4.679 69.017 1.00 25.93 450 THR B O 1
ATOM 8892 N N . ALA B 1 434 ? 29.606 -4.267 68.452 1.00 24.43 451 ALA B N 1
ATOM 8893 C CA . ALA B 1 434 ? 29.815 -2.938 67.895 1.00 25.36 451 ALA B CA 1
ATOM 8894 C C . ALA B 1 434 ? 28.496 -2.183 67.898 1.00 24.76 451 ALA B C 1
ATOM 8895 O O . ALA B 1 434 ? 27.426 -2.784 67.823 1.00 29.04 451 ALA B O 1
ATOM 8897 N N . ASN B 1 435 ? 28.576 -0.863 67.953 1.00 25.01 452 ASN B N 1
ATOM 8898 C CA . ASN B 1 435 ? 27.385 -0.034 67.879 1.00 23.76 452 ASN B CA 1
ATOM 8899 C C . ASN B 1 435 ? 27.044 0.301 66.429 1.00 23.20 452 ASN B C 1
ATOM 8900 O O . ASN B 1 435 ? 26.808 1.458 66.076 1.00 23.19 452 ASN B O 1
ATOM 8905 N N . GLY B 1 436 ? 27.018 -0.733 65.591 1.00 20.70 453 GLY B N 1
ATOM 8906 C CA . GLY B 1 436 ? 26.719 -0.552 64.186 1.00 18.77 453 GLY B CA 1
ATOM 8907 C C . GLY B 1 436 ? 26.868 -1.823 63.381 1.00 17.09 453 GLY B C 1
ATOM 8908 O O . GLY B 1 436 ? 27.263 -2.868 63.905 1.00 17.87 453 GLY B O 1
ATOM 8909 N N . LEU B 1 437 ? 26.554 -1.716 62.097 1.00 16.27 454 LEU B N 1
ATOM 8910 C CA . LEU B 1 437 ? 26.548 -2.855 61.190 1.00 15.09 454 LEU B CA 1
ATOM 8911 C C . LEU B 1 437 ? 27.824 -2.948 60.368 1.00 15.81 454 LEU B C 1
ATOM 8912 O O . LEU B 1 437 ? 28.236 -1.980 59.724 1.00 18.31 454 LEU B O 1
ATOM 8917 N N . TRP B 1 438 ? 28.432 -4.129 60.398 1.00 15.31 455 TRP B N 1
ATOM 8918 C CA . TRP B 1 438 ? 29.697 -4.402 59.733 1.00 15.15 455 TRP B CA 1
ATOM 8919 C C . TRP B 1 438 ? 29.481 -5.244 58.509 1.00 13.26 455 TRP B C 1
ATOM 8920 O O . TRP B 1 438 ? 28.591 -6.098 58.483 1.00 16.03 455 TRP B O 1
ATOM 8931 N N . GLU B 1 439 ? 30.303 -5.023 57.489 1.00 12.63 456 GLU B N 1
ATOM 8932 C CA . GLU B 1 439 ? 30.219 -5.784 56.241 1.00 12.16 456 GLU B CA 1
ATOM 8933 C C . GLU B 1 439 ? 30.721 -7.217 56.478 1.00 12.90 456 GLU B C 1
ATOM 8934 O O . GLU B 1 439 ? 31.646 -7.437 57.263 1.00 12.95 456 GLU B O 1
ATOM 8940 N N . GLN B 1 440 ? 30.104 -8.190 55.811 1.00 11.81 457 GLN B N 1
ATOM 8941 C CA . GLN B 1 440 ? 30.319 -9.596 56.161 1.00 11.68 457 GLN B CA 1
ATOM 8942 C C . GLN B 1 440 ? 31.726 -10.119 55.898 1.00 11.99 457 GLN B C 1
ATOM 8943 O O . GLN B 1 440 ? 32.316 -10.744 56.777 1.00 13.31 457 GLN B O 1
ATOM 8949 N N . LYS B 1 441 ? 32.257 -9.883 54.698 1.00 11.65 458 LYS B N 1
ATOM 8950 C CA . LYS B 1 441 ? 33.636 -10.308 54.391 1.00 10.45 458 LYS B CA 1
ATOM 8951 C C . LYS B 1 441 ? 34.621 -9.737 55.397 1.00 11.67 458 LYS B C 1
ATOM 8952 O O . LYS B 1 441 ? 35.569 -10.415 55.807 1.00 11.81 458 LYS B O 1
ATOM 8958 N N . ASN B 1 442 ? 34.402 -8.487 55.791 1.00 13.05 459 ASN B N 1
ATOM 8959 C CA . ASN B 1 442 ? 35.283 -7.838 56.761 1.00 14.21 459 ASN B CA 1
ATOM 8960 C C . ASN B 1 442 ? 35.328 -8.610 58.082 1.00 14.62 459 ASN B C 1
ATOM 8961 O O . ASN B 1 442 ? 36.397 -8.784 58.673 1.00 17.01 459 ASN B O 1
ATOM 8966 N N . VAL B 1 443 ? 34.170 -9.100 58.525 1.00 13.83 460 VAL B N 1
ATOM 8967 C CA . VAL B 1 443 ? 34.078 -9.810 59.812 1.00 15.06 460 VAL B CA 1
ATOM 8968 C C . VAL B 1 443 ? 34.542 -11.272 59.730 1.00 14.51 460 VAL B C 1
ATOM 8969 O O . VAL B 1 443 ? 35.275 -11.748 60.603 1.00 15.40 460 VAL B O 1
ATOM 8973 N N . THR B 1 444 ? 34.120 -11.990 58.692 1.00 14.78 461 THR B N 1
ATOM 8974 C CA . THR B 1 444 ? 34.417 -13.423 58.611 1.00 14.05 461 THR B CA 1
ATOM 8975 C C . THR B 1 444 ? 35.725 -13.727 57.882 1.00 14.13 461 THR B C 1
ATOM 8976 O O . THR B 1 444 ? 36.284 -14.822 58.037 1.00 14.47 461 THR B O 1
ATOM 8980 N N . ARG B 1 445 ? 36.185 -12.777 57.068 1.00 12.79 462 ARG B N 1
ATOM 8981 C CA . ARG B 1 445 ? 37.318 -12.984 56.154 1.00 12.72 462 ARG B CA 1
ATOM 8982 C C . ARG B 1 445 ? 37.130 -14.265 55.341 1.00 12.00 462 ARG B C 1
ATOM 8983 O O . ARG B 1 445 ? 38.103 -14.935 54.974 1.00 12.88 462 ARG B O 1
ATOM 8991 N N . ASP B 1 446 ? 35.862 -14.590 55.070 1.00 12.06 463 ASP B N 1
ATOM 8992 C CA . ASP B 1 446 ? 35.474 -15.764 54.273 1.00 12.17 463 ASP B CA 1
ATOM 8993 C C . ASP B 1 446 ? 35.900 -17.105 54.919 1.00 11.57 463 ASP B C 1
ATOM 8994 O O . ASP B 1 446 ? 36.178 -18.079 54.222 1.00 11.22 463 ASP B O 1
ATOM 8999 N N . SER B 1 447 ? 35.943 -17.152 56.252 1.00 12.11 464 SER B N 1
ATOM 9000 C CA . SER B 1 447 ? 36.279 -18.389 56.974 1.00 12.10 464 SER B CA 1
ATOM 9001 C C . SER B 1 447 ? 35.072 -19.312 57.109 1.00 12.12 464 SER B C 1
ATOM 9002 O O . SER B 1 447 ? 35.213 -20.505 57.410 1.00 12.91 464 SER B O 1
ATOM 9005 N N . SER B 1 448 ? 33.892 -18.741 56.882 1.00 11.39 465 SER B N 1
ATOM 9006 C CA . SER B 1 448 ? 32.627 -19.441 56.929 1.00 10.87 465 SER B CA 1
ATOM 9007 C C . SER B 1 448 ? 31.648 -18.664 56.059 1.00 9.52 465 SER B C 1
ATOM 9008 O O . SER B 1 448 ? 31.810 -17.447 55.857 1.00 10.96 465 SER B O 1
ATOM 9011 N N . ASP B 1 449 ? 30.636 -19.356 55.545 1.00 9.00 466 ASP B N 1
ATOM 9012 C CA . ASP B 1 449 ? 29.576 -18.694 54.779 1.00 8.25 466 ASP B CA 1
ATOM 9013 C C . ASP B 1 449 ? 28.662 -17.888 55.688 1.00 8.85 466 ASP B C 1
ATOM 9014 O O . ASP B 1 449 ? 27.893 -17.058 55.204 1.00 9.25 466 ASP B O 1
ATOM 9019 N N . TYR B 1 450 ? 28.741 -18.150 56.995 1.00 10.30 467 TYR B N 1
ATOM 9020 C CA . TYR B 1 450 ? 27.719 -17.703 57.946 1.00 9.54 467 TYR B CA 1
ATOM 9021 C C . TYR B 1 450 ? 28.200 -16.619 58.887 1.00 10.86 467 TYR B C 1
ATOM 9022 O O . TYR B 1 450 ? 29.263 -16.736 59.490 1.00 13.01 467 TYR B O 1
ATOM 9031 N N . LEU B 1 451 ? 27.391 -15.569 59.012 1.00 10.83 468 LEU B N 1
ATOM 9032 C CA . LEU B 1 451 ? 27.623 -14.533 60.006 1.00 10.96 468 LEU B CA 1
ATOM 9033 C C . LEU B 1 451 ? 26.312 -14.177 60.687 1.00 12.60 468 LEU B C 1
ATOM 9034 O O . LEU B 1 451 ? 25.347 -13.801 60.021 1.00 11.44 468 LEU B O 1
ATOM 9039 N N . TRP B 1 452 ? 26.285 -14.302 62.014 1.00 12.28 469 TRP B N 1
ATOM 9040 C CA . TRP B 1 452 ? 25.134 -13.865 62.802 1.00 12.54 469 TRP B CA 1
ATOM 9041 C C . TRP B 1 452 ? 25.240 -12.404 63.159 1.00 12.38 469 TRP B C 1
ATOM 9042 O O . TRP B 1 452 ? 26.242 -11.979 63.727 1.00 12.83 469 TRP B O 1
ATOM 9053 N N . TYR B 1 453 ? 24.208 -11.630 62.822 1.00 11.72 470 TYR B N 1
ATOM 9054 C CA . TYR B 1 453 ? 24.051 -10.242 63.280 1.00 12.03 470 TYR B CA 1
ATOM 9055 C C . TYR B 1 453 ? 22.948 -10.241 64.331 1.00 12.76 470 TYR B C 1
ATOM 9056 O O . TYR B 1 453 ? 21.805 -10.575 64.018 1.00 13.74 470 TYR B O 1
ATOM 9065 N N . MET B 1 454 ? 23.266 -9.859 65.565 1.00 12.55 471 MET B N 1
ATOM 9066 C CA 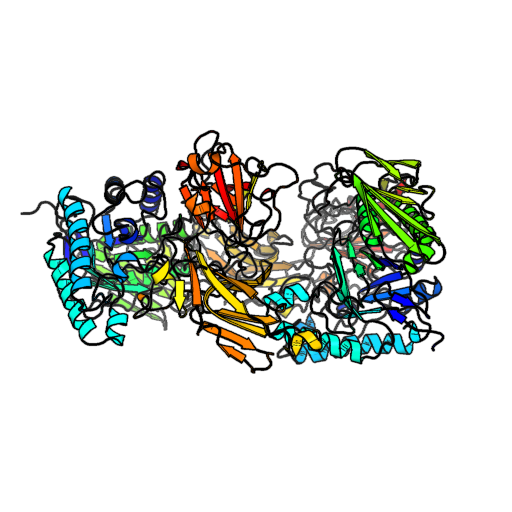. MET B 1 454 ? 22.289 -9.957 66.648 1.00 14.28 471 MET B CA 1
ATOM 9067 C C . MET B 1 454 ? 22.063 -8.630 67.346 1.00 15.59 471 MET B C 1
ATOM 9068 O O . MET B 1 454 ? 23.010 -7.897 67.609 1.00 16.29 471 MET B O 1
ATOM 9073 N N . THR B 1 455 ? 20.807 -8.308 67.633 1.00 14.58 472 THR B N 1
ATOM 9074 C CA . THR B 1 455 ? 20.525 -7.115 68.430 1.00 15.26 472 THR B CA 1
ATOM 9075 C C . THR B 1 455 ? 19.331 -7.313 69.348 1.00 16.46 472 THR B C 1
ATOM 9076 O O . THR B 1 455 ? 18.468 -8.142 69.079 1.00 17.31 472 THR B O 1
ATOM 9080 N N . ASN B 1 456 ? 19.296 -6.544 70.432 1.00 16.79 473 ASN B N 1
ATOM 9081 C CA . ASN B 1 456 ? 18.170 -6.553 71.353 1.00 19.04 473 ASN B CA 1
ATOM 9082 C C . ASN B 1 456 ? 17.179 -5.466 70.987 1.00 20.35 473 ASN B C 1
ATOM 9083 O O . ASN B 1 456 ? 17.572 -4.363 70.606 1.00 21.24 473 ASN B O 1
ATOM 9088 N N . VAL B 1 457 ? 15.894 -5.782 71.111 1.00 19.11 474 VAL B N 1
ATOM 9089 C CA . VAL B 1 457 ? 14.829 -4.801 70.937 1.00 17.96 474 VAL B CA 1
ATOM 9090 C C . VAL B 1 457 ? 13.981 -4.805 72.204 1.00 19.88 474 VAL B C 1
ATOM 9091 O O . VAL B 1 457 ? 13.319 -5.804 72.506 1.00 19.41 474 VAL B O 1
ATOM 9095 N N . ASN B 1 458 ? 14.014 -3.696 72.946 1.00 18.24 475 ASN B N 1
ATOM 9096 C CA . ASN B 1 458 ? 13.233 -3.583 74.174 1.00 18.74 475 ASN B CA 1
ATOM 9097 C C . ASN B 1 458 ? 11.852 -3.025 73.900 1.00 18.01 475 ASN B C 1
ATOM 9098 O O . ASN B 1 458 ? 11.709 -1.990 73.241 1.00 18.69 475 ASN B O 1
ATOM 9103 N N . ILE B 1 459 ? 10.841 -3.720 74.417 1.00 17.39 476 ILE B N 1
ATOM 9104 C CA . ILE B 1 459 ? 9.444 -3.386 74.173 1.00 15.94 476 ILE B CA 1
ATOM 9105 C C . ILE B 1 459 ? 8.762 -3.041 75.491 1.00 17.37 476 ILE B C 1
ATOM 9106 O O . ILE B 1 459 ? 8.706 -3.867 76.406 1.00 19.71 476 ILE B O 1
ATOM 9111 N N . ALA B 1 460 ? 8.271 -1.807 75.591 1.00 17.99 477 ALA B N 1
ATOM 9112 C CA . ALA B 1 460 ? 7.541 -1.355 76.781 1.00 18.17 477 ALA B CA 1
ATOM 9113 C C . ALA B 1 460 ? 6.208 -2.085 76.942 1.00 20.29 477 ALA B C 1
ATOM 9114 O O . ALA B 1 460 ? 5.556 -2.457 75.953 1.00 19.61 477 ALA B O 1
ATOM 9116 N N . SER B 1 461 ? 5.815 -2.287 78.197 1.00 23.32 478 SER B N 1
ATOM 9117 C CA . SER B 1 461 ? 4.591 -3.012 78.534 1.00 25.15 478 SER B CA 1
ATOM 9118 C C . SER B 1 461 ? 3.330 -2.342 77.994 1.00 24.31 478 SER B C 1
ATOM 9119 O O . SER B 1 461 ? 2.307 -2.993 77.818 1.00 28.48 478 SER B O 1
ATOM 9122 N N . ASN B 1 462 ? 3.414 -1.046 77.711 1.00 24.53 479 ASN B N 1
ATOM 9123 C CA . ASN B 1 462 ? 2.254 -0.291 77.256 1.00 24.18 479 ASN B CA 1
ATOM 9124 C C . ASN B 1 462 ? 2.150 -0.134 75.735 1.00 20.74 479 ASN B C 1
ATOM 9125 O O . ASN B 1 462 ? 1.344 0.660 75.256 1.00 21.49 479 ASN B O 1
ATOM 9130 N N . GLU B 1 463 ? 2.954 -0.880 74.973 1.00 19.32 480 GLU B N 1
ATOM 9131 C CA . GLU B 1 463 ? 2.883 -0.791 73.514 1.00 18.77 480 GLU B CA 1
ATOM 9132 C C . GLU B 1 463 ? 1.488 -1.143 73.026 1.00 18.64 480 GLU B C 1
ATOM 9133 O O . GLU B 1 463 ? 0.919 -2.162 73.434 1.00 21.59 480 GLU B O 1
ATOM 9139 N N . GLY B 1 464 ? 0.952 -0.299 72.150 1.00 17.50 481 GLY B N 1
ATOM 9140 C CA . GLY B 1 464 ? -0.362 -0.516 71.544 1.00 20.55 481 GLY B CA 1
ATOM 9141 C C . GLY B 1 464 ? -0.535 -1.886 70.915 1.00 19.81 481 GLY B C 1
ATOM 9142 O O . GLY B 1 464 ? -1.592 -2.510 71.059 1.00 20.52 481 GLY B O 1
ATOM 9143 N N . PHE B 1 465 ? 0.503 -2.371 70.232 1.00 18.01 482 PHE B N 1
ATOM 9144 C CA . PHE B 1 465 ? 0.400 -3.661 69.555 1.00 17.44 482 PHE B CA 1
ATOM 9145 C C . PHE B 1 465 ? 0.201 -4.822 70.529 1.00 17.09 482 PHE B C 1
ATOM 9146 O O . PHE B 1 465 ? -0.425 -5.813 70.177 1.00 19.61 482 PHE B O 1
ATOM 9154 N N . LEU B 1 466 ? 0.718 -4.694 71.751 1.00 17.08 483 LEU B N 1
ATOM 9155 C CA . LEU B 1 466 ? 0.489 -5.710 72.773 1.00 18.94 483 LEU B CA 1
ATOM 9156 C C . LEU B 1 466 ? -0.959 -5.668 73.251 1.00 21.87 483 LEU B C 1
ATOM 9157 O O . LEU B 1 466 ? -1.574 -6.713 73.467 1.00 25.40 483 LEU B O 1
ATOM 9162 N N . LYS B 1 467 ? -1.482 -4.452 73.413 1.00 25.40 484 LYS B N 1
ATOM 9163 C CA . LYS B 1 467 ? -2.849 -4.209 73.888 1.00 30.10 484 LYS B CA 1
ATOM 9164 C C . LYS B 1 467 ? -3.874 -4.778 72.913 1.00 29.71 484 LYS B C 1
ATOM 9165 O O . LYS B 1 467 ? -4.866 -5.370 73.327 1.00 32.99 484 LYS B O 1
ATOM 9171 N N . ASN B 1 468 ? -3.627 -4.597 71.617 1.00 31.01 485 ASN B N 1
ATOM 9172 C CA . ASN B 1 468 ? -4.575 -5.037 70.603 1.00 34.90 485 ASN B CA 1
ATOM 9173 C C . ASN B 1 468 ? -4.197 -6.353 69.911 1.00 34.50 485 ASN B C 1
ATOM 9174 O O . ASN B 1 468 ? -4.837 -6.744 68.938 1.00 37.10 485 ASN B O 1
ATOM 9179 N N . GLY B 1 469 ? -3.159 -7.023 70.418 1.00 31.56 486 GLY B N 1
ATOM 9180 C CA . GLY B 1 469 ? -2.745 -8.340 69.914 1.00 40.31 486 GLY B CA 1
ATOM 9181 C C . GLY B 1 469 ? -2.204 -8.339 68.494 1.00 39.23 486 GLY B C 1
ATOM 9182 O O . GLY B 1 469 ? -2.254 -9.360 67.802 1.00 36.31 486 GLY B O 1
ATOM 9183 N N . LYS B 1 470 ? -1.680 -7.186 68.082 1.00 32.70 487 LYS B N 1
ATOM 9184 C CA . LYS B 1 470 ? -1.151 -6.939 66.739 1.00 31.80 487 LYS B CA 1
ATOM 9185 C C . LYS B 1 470 ? 0.370 -7.158 66.717 1.00 30.61 487 LYS B C 1
ATOM 9186 O O . LYS B 1 470 ? 0.991 -7.367 67.768 1.00 30.51 487 LYS B O 1
ATOM 9192 N N . ASP B 1 471 ? 0.962 -7.126 65.522 1.00 32.91 488 ASP B N 1
ATOM 9193 C CA . ASP B 1 471 ? 2.409 -7.269 65.362 1.00 30.77 488 ASP B CA 1
ATOM 9194 C C . ASP B 1 471 ? 3.051 -6.010 64.767 1.00 24.56 488 ASP B C 1
ATOM 9195 O O . ASP B 1 471 ? 2.514 -5.426 63.825 1.00 27.67 488 ASP B O 1
ATOM 9200 N N . PRO B 1 472 ? 4.216 -5.598 65.302 1.00 23.37 489 PRO B N 1
ATOM 9201 C CA . PRO B 1 472 ? 4.996 -4.552 64.639 1.00 18.16 489 PRO B CA 1
ATOM 9202 C C . PRO B 1 472 ? 5.626 -5.093 63.352 1.00 19.39 489 PRO B C 1
ATOM 9203 O O . PRO B 1 472 ? 5.558 -6.294 63.102 1.00 21.30 489 PRO B O 1
ATOM 9207 N N . TYR B 1 473 ? 6.225 -4.206 62.562 1.00 21.97 490 TYR B N 1
ATOM 9208 C CA . TYR B 1 473 ? 6.687 -4.522 61.213 1.00 21.45 490 TYR B CA 1
ATOM 9209 C C . TYR B 1 473 ? 8.198 -4.307 61.077 1.00 21.86 490 TYR B C 1
ATOM 9210 O O . TYR B 1 473 ? 8.680 -3.174 61.179 1.00 21.43 490 TYR B O 1
ATOM 9219 N N . LEU B 1 474 ? 8.936 -5.395 60.844 1.00 19.04 491 LEU B N 1
ATOM 9220 C CA . LEU B 1 474 ? 10.398 -5.347 60.742 1.00 16.36 491 LEU B CA 1
ATOM 9221 C C . LEU B 1 474 ? 10.857 -5.306 59.284 1.00 16.34 491 LEU B C 1
ATOM 9222 O O . LEU B 1 474 ? 10.375 -6.076 58.459 1.00 16.53 491 LEU B O 1
ATOM 9227 N N . THR B 1 475 ? 11.774 -4.390 58.979 1.00 16.32 492 THR B N 1
ATOM 9228 C CA . THR B 1 475 ? 12.425 -4.331 57.667 1.00 14.29 492 THR B CA 1
ATOM 9229 C C . THR B 1 475 ? 13.928 -4.490 57.861 1.00 16.00 492 THR B C 1
ATOM 9230 O O . THR B 1 475 ? 14.537 -3.757 58.638 1.00 16.50 492 THR B O 1
ATOM 9234 N N . VAL B 1 476 ? 14.515 -5.474 57.179 1.00 14.20 493 VAL B N 1
ATOM 9235 C CA . VAL B 1 476 ? 15.957 -5.674 57.202 1.00 14.41 493 VAL B CA 1
ATOM 9236 C C . VAL B 1 476 ? 16.459 -5.663 55.767 1.00 15.00 493 VAL B C 1
ATOM 9237 O O . VAL B 1 476 ? 16.050 -6.508 54.959 1.00 14.89 493 VAL B O 1
ATOM 9241 N N . MET B 1 477 ? 17.341 -4.722 55.449 1.00 14.12 494 MET B N 1
ATOM 9242 C CA . MET B 1 477 ? 17.997 -4.741 54.153 1.00 14.49 494 MET B CA 1
ATOM 9243 C C . MET B 1 477 ? 19.421 -5.267 54.271 1.00 14.23 494 MET B C 1
ATOM 9244 O O . MET B 1 477 ? 20.135 -4.960 55.229 1.00 13.24 494 MET B O 1
ATOM 9249 N N . SER B 1 478 ? 19.796 -6.104 53.305 1.00 13.02 495 SER B N 1
ATOM 9250 C CA . SER B 1 478 ? 21.093 -6.752 53.281 1.00 12.35 495 SER B CA 1
ATOM 9251 C C . SER B 1 478 ? 21.707 -6.679 51.890 1.00 12.41 495 SER B C 1
ATOM 9252 O O . SER B 1 478 ? 20.993 -6.682 50.885 1.00 12.91 495 SER B O 1
ATOM 9255 N N . ALA B 1 479 ? 23.036 -6.659 51.835 1.00 11.90 496 ALA B N 1
ATOM 9256 C CA . ALA B 1 479 ? 23.738 -6.752 50.557 1.00 11.71 496 ALA B CA 1
ATOM 9257 C C . ALA B 1 479 ? 23.720 -8.185 50.023 1.00 11.54 496 ALA B C 1
ATOM 9258 O O . ALA B 1 479 ? 24.097 -8.422 48.875 1.00 13.37 496 ALA B O 1
ATOM 9260 N N . GLY B 1 480 ? 23.288 -9.134 50.848 1.00 11.03 497 GLY B N 1
ATOM 9261 C CA . GLY B 1 480 ? 23.144 -10.522 50.385 1.00 10.81 497 GLY B CA 1
ATOM 9262 C C . GLY B 1 480 ? 23.987 -11.485 51.194 1.00 9.63 497 GLY B C 1
ATOM 9263 O O . GLY B 1 480 ? 24.773 -11.050 52.031 1.00 11.29 497 GLY B O 1
ATOM 9264 N N . HIS B 1 481 ? 23.872 -12.791 50.939 1.00 9.31 498 HIS B N 1
ATOM 9265 C CA . HIS B 1 481 ? 23.192 -13.352 49.762 1.00 8.84 498 HIS B CA 1
ATOM 9266 C C . HIS B 1 481 ? 21.947 -14.120 50.116 1.00 9.23 498 HIS B C 1
ATOM 9267 O O . HIS B 1 481 ? 21.066 -14.319 49.265 1.00 9.37 498 HIS B O 1
ATOM 9274 N N . VAL B 1 482 ? 21.885 -14.590 51.361 1.00 9.31 499 VAL B N 1
ATOM 9275 C CA . VAL B 1 482 ? 20.691 -15.214 51.949 1.00 9.37 499 VAL B CA 1
ATOM 9276 C C . VAL B 1 482 ? 20.548 -14.588 53.331 1.00 10.59 499 VAL B C 1
ATOM 9277 O O . VAL B 1 482 ? 21.551 -14.241 53.973 1.00 10.25 499 VAL B O 1
ATOM 9281 N N . LEU B 1 483 ? 19.306 -14.411 53.771 1.00 10.38 500 LEU B N 1
ATOM 9282 C CA . LEU B 1 483 ? 19.031 -13.878 55.099 1.00 10.91 500 LEU B CA 1
ATOM 9283 C C . LEU B 1 483 ? 17.951 -14.694 55.794 1.00 10.79 500 LEU B C 1
ATOM 9284 O O . LEU B 1 483 ? 16.876 -14.908 55.239 1.00 12.06 500 LEU B O 1
ATOM 9289 N N . HIS B 1 484 ? 18.234 -15.126 57.020 1.00 10.66 501 HIS B N 1
ATOM 9290 C CA . HIS B 1 484 ? 17.222 -15.742 57.877 1.00 10.67 501 HIS B CA 1
ATOM 9291 C C . HIS B 1 484 ? 16.977 -14.844 59.047 1.00 11.26 501 HIS B C 1
ATOM 9292 O O . HIS B 1 484 ? 17.928 -14.419 59.710 1.00 12.89 501 HIS B O 1
ATOM 9299 N N . VAL B 1 485 ? 15.705 -14.551 59.322 1.00 11.80 502 VAL B N 1
ATOM 9300 C CA . VAL B 1 485 ? 15.353 -13.652 60.419 1.00 12.16 502 VAL B CA 1
ATOM 9301 C C . VAL B 1 485 ? 14.779 -14.487 61.553 1.00 12.59 502 VAL B C 1
ATOM 9302 O O . VAL B 1 485 ? 13.721 -15.084 61.406 1.00 13.62 502 VAL B O 1
ATOM 9306 N N . PHE B 1 486 ? 15.496 -14.543 62.668 1.00 12.46 503 PHE B N 1
ATOM 9307 C CA . PHE B 1 486 ? 15.025 -15.238 63.856 1.00 13.25 503 PHE B CA 1
ATOM 9308 C C . PHE B 1 486 ? 14.583 -14.206 64.883 1.00 14.17 503 PHE B C 1
ATOM 9309 O O . PHE B 1 486 ? 15.271 -13.202 65.105 1.00 15.47 503 PHE B O 1
ATOM 9317 N N . VAL B 1 487 ? 13.433 -14.461 65.498 1.00 14.55 504 VAL B N 1
ATOM 9318 C CA . VAL B 1 487 ? 12.884 -13.582 66.521 1.00 16.51 504 VAL B CA 1
ATOM 9319 C C . VAL B 1 487 ? 12.703 -14.448 67.751 1.00 16.90 504 VAL B C 1
ATOM 9320 O O . VAL B 1 487 ? 11.955 -15.433 67.711 1.00 17.08 504 VAL B O 1
ATOM 9324 N N . ASN B 1 488 ? 13.411 -14.094 68.827 1.00 16.02 505 ASN B N 1
ATOM 9325 C CA . ASN B 1 488 ? 13.399 -14.886 70.063 1.00 18.38 505 ASN B CA 1
ATOM 9326 C C . ASN B 1 488 ? 13.659 -16.374 69.807 1.00 20.13 505 ASN B C 1
ATOM 9327 O O . ASN B 1 488 ? 12.971 -17.244 70.348 1.00 20.35 505 ASN B O 1
ATOM 9332 N N . GLY B 1 489 ? 14.648 -16.640 68.954 1.00 18.79 506 GLY B N 1
ATOM 9333 C CA . GLY B 1 489 ? 15.099 -17.997 68.651 1.00 20.92 506 GLY B CA 1
ATOM 9334 C C . GLY B 1 489 ? 14.294 -18.755 67.616 1.00 20.75 506 GLY B C 1
ATOM 9335 O O . GLY B 1 489 ? 14.684 -19.855 67.221 1.00 25.77 506 GLY B O 1
ATOM 9336 N N . LYS B 1 490 ? 13.176 -18.181 67.173 1.00 17.08 507 LYS B N 1
ATOM 9337 C CA . LYS B 1 490 ? 12.299 -18.860 66.224 1.00 21.17 507 LYS B CA 1
ATOM 9338 C C . LYS B 1 490 ? 12.413 -18.258 64.821 1.00 19.41 507 LYS B C 1
ATOM 9339 O O . LYS B 1 490 ? 12.345 -17.043 64.656 1.00 18.22 507 LYS B O 1
ATOM 9345 N N . LEU B 1 491 ? 12.602 -19.109 63.814 1.00 18.66 508 LEU B N 1
ATOM 9346 C CA . LEU B 1 491 ? 12.720 -18.620 62.439 1.00 15.55 508 LEU B CA 1
ATOM 9347 C C . LEU B 1 491 ? 11.423 -17.938 62.006 1.00 16.40 508 LEU B C 1
ATOM 9348 O O . LEU B 1 491 ? 10.344 -18.529 62.067 1.00 21.93 508 LEU B O 1
ATOM 9353 N N . SER B 1 492 ? 11.545 -16.690 61.574 1.00 15.76 509 SER B N 1
ATOM 9354 C CA . SER B 1 492 ? 10.394 -15.881 61.206 1.00 17.23 509 SER B CA 1
ATOM 9355 C C . SER B 1 492 ? 10.243 -15.771 59.684 1.00 19.65 509 SER B C 1
ATOM 9356 O O . SER B 1 492 ? 9.128 -15.726 59.165 1.00 21.66 509 SER B O 1
ATOM 9359 N N . GLY B 1 493 ? 11.365 -15.740 58.970 1.00 16.84 510 GLY B N 1
ATOM 9360 C CA . GLY B 1 493 ? 11.334 -15.626 57.519 1.00 14.59 510 GLY B CA 1
ATOM 9361 C C . GLY B 1 493 ? 12.713 -15.769 56.897 1.00 13.40 510 GLY B C 1
ATOM 9362 O O . GLY B 1 493 ? 13.730 -15.557 57.562 1.00 14.46 510 GLY B O 1
ATOM 9363 N N . THR B 1 494 ? 12.725 -16.118 55.615 1.00 13.38 511 THR B N 1
ATOM 9364 C CA . THR B 1 494 ? 13.953 -16.336 54.845 1.00 12.85 511 THR B CA 1
ATOM 9365 C C . THR B 1 494 ? 13.810 -15.634 53.512 1.00 12.57 511 THR B C 1
ATOM 9366 O O . THR B 1 494 ? 12.772 -15.764 52.857 1.00 13.33 511 THR B O 1
ATOM 9370 N N . VAL B 1 495 ? 14.835 -14.887 53.105 1.00 12.78 512 VAL B N 1
ATOM 9371 C CA . VAL B 1 495 ? 14.876 -14.345 51.756 1.00 10.81 512 VAL B CA 1
ATOM 9372 C C . VAL B 1 495 ? 16.254 -14.619 51.153 1.00 10.28 512 VAL B C 1
ATOM 9373 O O . VAL B 1 495 ? 17.251 -14.733 51.863 1.00 11.30 512 VAL B O 1
ATOM 9377 N N . TYR B 1 496 ? 16.302 -14.746 49.839 1.00 9.08 513 TYR B N 1
ATOM 9378 C CA . TYR B 1 496 ? 17.566 -15.045 49.174 1.00 9.53 513 TYR B CA 1
ATOM 9379 C C . TYR B 1 496 ? 17.620 -14.321 47.845 1.00 9.44 513 TYR B C 1
ATOM 9380 O O . TYR B 1 496 ? 16.581 -13.953 47.276 1.00 9.62 513 TYR B O 1
ATOM 9389 N N . GLY B 1 497 ? 18.843 -14.093 47.377 1.00 9.61 514 GLY B N 1
ATOM 9390 C CA . GLY B 1 497 ? 19.063 -13.307 46.171 1.00 9.96 514 GLY B CA 1
ATOM 9391 C C . GLY B 1 497 ? 19.297 -14.164 44.946 1.00 9.08 514 GLY B C 1
ATOM 9392 O O . GLY B 1 497 ? 18.973 -15.360 44.935 1.00 8.87 514 GLY B O 1
ATOM 9393 N N . THR B 1 498 ? 19.855 -13.539 43.909 1.00 9.20 515 THR B N 1
ATOM 9394 C CA . THR B 1 498 ? 20.256 -14.234 42.688 1.00 8.33 515 THR B CA 1
ATOM 9395 C C . THR B 1 498 ? 21.669 -13.792 42.340 1.00 8.39 515 THR B C 1
ATOM 9396 O O . THR B 1 498 ? 22.203 -12.855 42.941 1.00 9.53 515 THR B O 1
ATOM 9400 N N . LEU B 1 499 ? 22.272 -14.439 41.348 1.00 8.07 516 LEU B N 1
ATOM 9401 C CA . LEU B 1 499 ? 23.619 -14.065 40.934 1.00 7.68 516 LEU B CA 1
ATOM 9402 C C . LEU B 1 499 ? 23.695 -12.594 40.545 1.00 8.54 516 LEU B C 1
ATOM 9403 O O . LEU B 1 499 ? 24.594 -11.874 40.984 1.00 9.53 516 LEU B O 1
ATOM 9408 N N . ASP B 1 500 ? 22.758 -12.148 39.715 1.00 8.92 517 ASP B N 1
ATOM 9409 C CA . ASP B 1 500 ? 22.765 -10.745 39.269 1.00 9.81 517 ASP B CA 1
ATOM 9410 C C . ASP B 1 500 ? 22.315 -9.756 40.325 1.00 10.39 517 ASP B C 1
ATOM 9411 O O . ASP B 1 500 ? 22.719 -8.584 40.290 1.00 11.69 517 ASP B O 1
ATOM 9416 N N . ASN B 1 501 ? 21.470 -10.219 41.243 1.00 9.74 518 ASN B N 1
ATOM 9417 C CA . ASN B 1 501 ? 20.932 -9.364 42.296 1.00 10.27 518 ASN B CA 1
ATOM 9418 C C . ASN B 1 501 ? 21.003 -10.055 43.654 1.00 10.25 518 ASN B C 1
ATOM 9419 O O . ASN B 1 501 ? 20.002 -10.573 44.141 1.00 11.55 518 ASN B O 1
ATOM 9424 N N . PRO B 1 502 ? 22.193 -10.063 44.277 1.00 10.26 519 PRO B N 1
ATOM 9425 C CA . PRO B 1 502 ? 22.306 -10.715 45.583 1.00 10.54 519 PRO B CA 1
ATOM 9426 C C . PRO B 1 502 ? 21.622 -9.971 46.724 1.00 11.18 519 PRO B C 1
ATOM 9427 O O . PRO B 1 502 ? 21.361 -10.575 47.759 1.00 11.27 519 PRO B O 1
ATOM 9431 N N . LYS B 1 503 ? 21.342 -8.678 46.541 1.00 11.75 520 LYS B N 1
ATOM 9432 C CA . LYS B 1 503 ? 20.799 -7.866 47.628 1.00 12.80 520 LYS B CA 1
ATOM 9433 C C . LYS B 1 503 ? 19.399 -8.317 48.040 1.00 12.70 520 LYS B C 1
ATOM 9434 O O . LYS B 1 503 ? 18.651 -8.867 47.230 1.00 13.80 520 LYS B O 1
ATOM 9440 N N . LEU B 1 504 ? 19.061 -8.072 49.302 1.00 12.25 521 LEU B N 1
ATOM 9441 C CA . LEU B 1 504 ? 17.842 -8.602 49.912 1.00 14.04 521 LEU B CA 1
ATOM 9442 C C . LEU B 1 504 ? 17.098 -7.553 50.695 1.00 14.09 521 LEU B C 1
ATOM 9443 O O . LEU B 1 504 ? 17.704 -6.663 51.280 1.00 14.70 521 LEU B O 1
ATOM 9448 N N . THR B 1 505 ? 15.783 -7.716 50.758 1.00 15.01 522 THR B N 1
ATOM 9449 C CA . THR B 1 505 ? 14.975 -7.030 51.750 1.00 16.34 522 THR B CA 1
ATOM 9450 C C . THR B 1 505 ? 14.053 -8.046 52.404 1.00 17.72 522 THR B C 1
ATOM 9451 O O . THR B 1 505 ? 13.318 -8.763 51.721 1.00 18.12 522 THR B O 1
ATOM 9455 N N . TYR B 1 506 ? 14.126 -8.147 53.725 1.00 16.43 523 TYR B N 1
ATOM 9456 C CA . TYR B 1 506 ? 13.079 -8.831 54.445 1.00 16.08 523 TYR B CA 1
ATOM 9457 C C . TYR B 1 506 ? 12.166 -7.776 55.026 1.00 16.97 523 TYR B C 1
ATOM 9458 O O . TYR B 1 506 ? 12.623 -6.887 55.740 1.00 17.50 523 TYR B O 1
ATOM 9467 N N . SER B 1 507 ? 10.877 -7.876 54.725 1.00 15.67 524 SER B N 1
ATOM 9468 C CA . SER B 1 507 ? 9.898 -7.002 55.353 1.00 15.14 524 SER B CA 1
ATOM 9469 C C . SER B 1 507 ? 8.700 -7.827 55.792 1.00 16.43 524 SER B C 1
ATOM 9470 O O . SER B 1 507 ? 8.105 -8.544 54.987 1.00 16.52 524 SER B O 1
ATOM 9473 N N . GLY B 1 508 ? 8.360 -7.751 57.073 1.00 16.27 525 GLY B N 1
ATOM 9474 C CA . GLY B 1 508 ? 7.259 -8.549 57.576 1.00 17.87 525 GLY B CA 1
ATOM 9475 C C . GLY B 1 508 ? 6.945 -8.332 59.036 1.00 18.26 525 GLY B C 1
ATOM 9476 O O . GLY B 1 508 ? 7.788 -7.860 59.820 1.00 18.28 525 GLY B O 1
ATOM 9477 N N . ASN B 1 509 ? 5.717 -8.685 59.400 1.00 19.47 526 ASN B N 1
ATOM 9478 C CA . ASN B 1 509 ? 5.289 -8.608 60.781 1.00 20.97 526 ASN B CA 1
ATOM 9479 C C . ASN B 1 509 ? 6.052 -9.619 61.611 1.00 19.91 526 ASN B C 1
ATOM 9480 O O . ASN B 1 509 ? 6.327 -10.725 61.150 1.00 21.94 526 ASN B O 1
ATOM 9485 N N . VAL B 1 510 ? 6.425 -9.210 62.817 1.00 21.39 527 VAL B N 1
ATOM 9486 C CA . VAL B 1 510 ? 7.148 -10.069 63.744 1.00 20.62 527 VAL B CA 1
ATOM 9487 C C . VAL B 1 510 ? 6.422 -10.079 65.076 1.00 20.67 527 VAL B C 1
ATOM 9488 O O . VAL B 1 510 ? 5.861 -9.065 65.493 1.00 22.58 527 VAL B O 1
ATOM 9492 N N . LYS B 1 511 ? 6.429 -11.234 65.728 1.00 21.21 528 LYS B N 1
ATOM 9493 C CA . LYS B 1 511 ? 5.766 -11.400 67.008 1.00 21.92 528 LYS B CA 1
ATOM 9494 C C . LYS B 1 511 ? 6.743 -11.025 68.109 1.00 22.43 528 LYS B C 1
ATOM 9495 O O . LYS B 1 511 ? 7.684 -11.766 68.385 1.00 24.99 528 LYS B O 1
ATOM 9501 N N . LEU B 1 512 ? 6.533 -9.861 68.715 1.00 19.91 529 LEU B N 1
ATOM 9502 C CA . LEU B 1 512 ? 7.354 -9.424 69.839 1.00 18.68 529 LEU B CA 1
ATOM 9503 C C . LEU B 1 512 ? 6.554 -9.458 71.127 1.00 17.30 529 LEU B C 1
ATOM 9504 O O . LEU B 1 512 ? 5.326 -9.332 71.112 1.00 19.93 529 LEU B O 1
ATOM 9509 N N . ARG B 1 513 ? 7.262 -9.635 72.236 1.00 17.02 530 ARG B N 1
ATOM 9510 C CA . ARG B 1 513 ? 6.647 -9.622 73.556 1.00 20.83 530 ARG B CA 1
ATOM 9511 C C . ARG B 1 513 ? 7.215 -8.472 74.386 1.00 19.36 530 ARG B C 1
ATOM 9512 O O . ARG B 1 513 ? 8.239 -7.889 74.028 1.00 17.13 530 ARG B O 1
ATOM 9520 N N . ALA B 1 514 ? 6.556 -8.155 75.500 1.00 19.84 531 ALA B N 1
ATOM 9521 C CA . ALA B 1 514 ? 7.070 -7.146 76.424 1.00 17.37 531 ALA B CA 1
ATOM 9522 C C . ALA B 1 514 ? 8.468 -7.514 76.934 1.00 16.67 531 ALA B C 1
ATOM 9523 O O . ALA B 1 514 ? 8.776 -8.691 77.151 1.00 20.51 531 ALA B O 1
ATOM 9525 N N . GLY B 1 515 ? 9.305 -6.502 77.121 1.00 17.41 532 GLY B N 1
ATOM 9526 C CA . GLY B 1 515 ? 10.664 -6.702 77.617 1.00 18.45 532 GLY B CA 1
ATOM 9527 C C . GLY B 1 515 ? 11.638 -6.850 76.467 1.00 20.60 532 GLY B C 1
ATOM 9528 O O . GLY B 1 515 ? 11.366 -6.395 75.356 1.00 19.73 532 GLY B O 1
ATOM 9529 N N . ILE B 1 516 ? 12.771 -7.500 76.726 1.00 21.99 533 ILE B N 1
ATOM 9530 C CA . ILE B 1 516 ? 13.824 -7.618 75.722 1.00 21.12 533 ILE B CA 1
ATOM 9531 C C . ILE B 1 516 ? 13.505 -8.724 74.719 1.00 19.98 533 ILE B C 1
ATOM 9532 O O . ILE B 1 516 ? 13.157 -9.846 75.099 1.00 21.49 533 ILE B O 1
ATOM 9537 N N . ASN B 1 517 ? 13.581 -8.376 73.436 1.00 18.34 534 ASN B N 1
ATOM 9538 C CA . ASN B 1 517 ? 13.421 -9.342 72.353 1.00 16.54 534 ASN B CA 1
ATOM 9539 C C . ASN B 1 517 ? 14.746 -9.480 71.662 1.00 17.60 534 ASN B C 1
ATOM 9540 O O . ASN B 1 517 ? 15.467 -8.493 71.520 1.00 18.54 534 ASN B O 1
ATOM 9545 N N . LYS B 1 518 ? 15.067 -10.704 71.248 1.00 17.29 535 LYS B N 1
ATOM 9546 C CA . LYS B 1 518 ? 16.330 -10.998 70.602 1.00 17.24 535 LYS B CA 1
ATOM 9547 C C . LYS B 1 518 ? 16.086 -11.186 69.122 1.00 16.63 535 LYS B C 1
ATOM 9548 O O . LYS B 1 518 ? 15.370 -12.103 68.714 1.00 17.75 535 LYS B O 1
ATOM 9554 N N . ILE B 1 519 ? 16.669 -10.303 68.323 1.00 15.41 536 ILE B N 1
ATOM 9555 C CA . ILE B 1 519 ? 16.626 -10.447 66.876 1.00 16.70 536 ILE B CA 1
ATOM 9556 C C . ILE B 1 519 ? 17.969 -11.034 66.459 1.00 16.05 536 ILE B C 1
ATOM 9557 O O . ILE B 1 519 ? 19.021 -10.482 66.771 1.00 18.09 536 ILE B O 1
ATOM 9562 N N . SER B 1 520 ? 17.927 -12.181 65.792 1.00 15.30 537 SER B N 1
ATOM 9563 C CA . SER B 1 520 ? 19.138 -12.855 65.356 1.00 14.69 537 SER B CA 1
ATOM 9564 C C . SER B 1 520 ? 19.027 -13.040 63.863 1.00 14.14 537 SER B C 1
ATOM 9565 O O . SER B 1 520 ? 18.128 -13.727 63.388 1.00 14.97 537 SER B O 1
ATOM 9568 N N . LEU B 1 521 ? 19.917 -12.390 63.125 1.00 13.10 538 LEU B N 1
ATOM 9569 C CA . LEU B 1 521 ? 19.890 -12.439 61.669 1.00 12.63 538 LEU B CA 1
ATOM 9570 C C . LEU B 1 521 ? 21.022 -13.328 61.193 1.00 11.62 538 LEU B C 1
ATOM 9571 O O . LEU B 1 521 ? 22.183 -13.055 61.472 1.00 13.41 538 LEU B O 1
ATOM 9576 N N . LEU B 1 522 ? 20.692 -14.412 60.501 1.00 11.25 539 LEU B N 1
ATOM 9577 C CA . LEU B 1 522 ? 21.731 -15.267 59.955 1.00 10.00 539 LEU B CA 1
ATOM 9578 C C . LEU B 1 522 ? 21.944 -14.862 58.501 1.00 10.11 539 LEU B C 1
ATOM 9579 O O . LEU B 1 522 ? 21.051 -15.029 57.664 1.00 11.31 539 LEU B O 1
ATOM 9584 N N . SER B 1 523 ? 23.119 -14.306 58.228 1.00 10.32 540 SER B N 1
ATOM 9585 C CA . SER B 1 523 ? 23.481 -13.805 56.906 1.00 10.50 540 SER B CA 1
ATOM 9586 C C . SER B 1 523 ? 24.461 -14.781 56.266 1.00 10.43 540 SER B C 1
ATOM 9587 O O . SER B 1 523 ? 25.400 -15.230 56.922 1.00 11.22 540 SER B O 1
ATOM 9590 N N . VAL B 1 524 ? 24.225 -15.123 55.000 1.00 9.08 541 VAL B N 1
ATOM 9591 C CA . VAL B 1 524 ? 24.948 -16.220 54.341 1.00 9.46 541 VAL B CA 1
ATOM 9592 C C . VAL B 1 524 ? 25.480 -15.763 52.995 1.00 9.24 541 VAL B C 1
ATOM 9593 O O . VAL B 1 524 ? 24.739 -15.185 52.199 1.00 9.11 541 VAL B O 1
ATOM 9597 N N . SER B 1 525 ? 26.754 -16.033 52.729 1.00 8.44 542 SER B N 1
ATOM 9598 C CA . SER B 1 525 ? 27.303 -15.815 51.391 1.00 8.79 542 SER B CA 1
ATOM 9599 C C . SER B 1 525 ? 27.319 -17.145 50.652 1.00 9.13 542 SER B C 1
ATOM 9600 O O . SER B 1 525 ? 27.464 -18.209 51.278 1.00 9.52 542 SER B O 1
ATOM 9603 N N . VAL B 1 526 ? 27.157 -17.081 49.328 1.00 7.93 543 VAL B N 1
ATOM 9604 C CA . VAL B 1 526 ? 27.091 -18.281 48.485 1.00 7.71 543 VAL B CA 1
ATOM 9605 C C . VAL B 1 526 ? 28.150 -18.160 47.383 1.00 8.35 543 VAL B C 1
ATOM 9606 O O . VAL B 1 526 ? 27.846 -18.066 46.183 1.00 9.35 543 VAL B O 1
ATOM 9610 N N . GLY B 1 527 ? 29.405 -18.158 47.813 1.00 8.29 544 GLY B N 1
ATOM 9611 C CA . GLY B 1 527 ? 30.522 -17.839 46.936 1.00 8.49 544 GLY B CA 1
ATOM 9612 C C . GLY B 1 527 ? 30.639 -16.325 46.802 1.00 8.91 544 GLY B C 1
ATOM 9613 O O . GLY B 1 527 ? 29.666 -15.584 47.024 1.00 10.64 544 GLY B O 1
ATOM 9614 N N . LEU B 1 528 ? 31.825 -15.860 46.423 1.00 8.76 545 LEU B N 1
ATOM 9615 C CA . LEU B 1 528 ? 32.075 -14.422 46.315 1.00 8.50 545 LEU B CA 1
ATOM 9616 C C . LEU B 1 528 ? 32.193 -13.953 44.867 1.00 8.40 545 LEU B C 1
ATOM 9617 O O . LEU B 1 528 ? 32.610 -14.721 43.986 1.00 9.71 545 LEU B O 1
ATOM 9622 N N . PRO B 1 529 ? 31.830 -12.684 44.608 1.00 8.66 546 PRO B N 1
ATOM 9623 C CA . PRO B 1 529 ? 31.850 -12.166 43.238 1.00 8.35 546 PRO B CA 1
ATOM 9624 C C . PRO B 1 529 ? 33.197 -12.399 42.569 1.00 8.36 546 PRO B C 1
ATOM 9625 O O . PRO B 1 529 ? 34.247 -12.312 43.219 1.00 9.29 546 PRO B O 1
ATOM 9629 N N . ASN B 1 530 ? 33.161 -12.705 41.278 1.00 8.25 547 ASN B N 1
ATOM 9630 C CA . ASN B 1 530 ? 34.370 -13.110 40.570 1.00 8.30 547 ASN B CA 1
ATOM 9631 C C . ASN B 1 530 ? 34.640 -12.367 39.269 1.00 8.89 547 ASN B C 1
ATOM 9632 O O . ASN B 1 530 ? 35.599 -12.691 38.566 1.00 9.02 547 ASN B O 1
ATOM 9637 N N . VAL B 1 531 ? 33.818 -11.368 38.961 1.00 8.47 548 VAL B N 1
ATOM 9638 C CA . VAL B 1 531 ? 33.922 -10.643 37.693 1.00 9.26 548 VAL B CA 1
ATOM 9639 C C . VAL B 1 531 ? 33.192 -9.314 37.824 1.00 9.86 548 VAL B C 1
ATOM 9640 O O . VAL B 1 531 ? 32.259 -9.204 38.617 1.00 10.14 548 VAL B O 1
ATOM 9644 N N . GLY B 1 532 ? 33.630 -8.320 37.052 1.00 10.15 549 GLY B N 1
ATOM 9645 C CA . GLY B 1 532 ? 33.026 -6.989 37.062 1.00 12.10 549 GLY B CA 1
ATOM 9646 C C . GLY B 1 532 ? 34.031 -5.957 37.524 1.00 11.44 549 GLY B C 1
ATOM 9647 O O . GLY B 1 532 ? 34.903 -6.244 38.359 1.00 11.39 549 GLY B O 1
ATOM 9648 N N . VAL B 1 533 ? 33.911 -4.743 36.991 1.00 12.31 550 VAL B N 1
ATOM 9649 C CA . VAL B 1 533 ? 34.790 -3.662 37.415 1.00 12.87 550 VAL B CA 1
ATOM 9650 C C . VAL B 1 533 ? 34.527 -3.389 38.898 1.00 12.80 550 VAL B C 1
ATOM 9651 O O . VAL B 1 533 ? 33.372 -3.223 39.314 1.00 13.59 550 VAL B O 1
ATOM 9655 N N . HIS B 1 534 ? 35.600 -3.373 39.690 1.00 12.19 551 HIS B N 1
ATOM 9656 C CA . HIS B 1 534 ? 35.528 -3.139 41.142 1.00 12.13 551 HIS B CA 1
ATOM 9657 C C . HIS B 1 534 ? 34.728 -4.160 41.894 1.00 11.81 551 HIS B C 1
ATOM 9658 O O . HIS B 1 534 ? 34.198 -3.866 42.955 1.00 12.58 551 HIS B O 1
ATOM 9665 N N . TYR B 1 535 ? 34.657 -5.390 41.388 1.00 10.68 552 TYR B N 1
ATOM 9666 C CA . TYR B 1 535 ? 33.797 -6.383 42.044 1.00 10.32 552 TYR B CA 1
ATOM 9667 C C . TYR B 1 535 ? 34.207 -6.643 43.492 1.00 11.23 552 TYR B C 1
ATOM 9668 O O . TYR B 1 535 ? 33.374 -7.010 44.320 1.00 12.13 552 TYR B O 1
ATOM 9677 N N . ASP B 1 536 ? 35.490 -6.445 43.786 1.00 12.19 553 ASP B N 1
ATOM 9678 C CA . ASP B 1 536 ? 36.034 -6.704 45.116 1.00 13.18 553 ASP B CA 1
ATOM 9679 C C . ASP B 1 536 ? 35.550 -5.684 46.158 1.00 13.70 553 ASP B C 1
ATOM 9680 O O . ASP B 1 536 ? 35.714 -5.899 47.370 1.00 16.86 553 ASP B O 1
ATOM 9685 N N . THR B 1 537 ? 34.962 -4.582 45.684 1.00 12.97 554 THR B N 1
ATOM 9686 C CA . THR B 1 537 ? 34.453 -3.523 46.568 1.00 14.00 554 THR B CA 1
ATOM 9687 C C . THR B 1 537 ? 32.992 -3.756 46.954 1.00 14.87 554 THR B C 1
ATOM 9688 O O . THR B 1 537 ? 32.455 -3.065 47.835 1.00 15.74 554 THR B O 1
ATOM 9692 N N . TRP B 1 538 ? 32.341 -4.721 46.306 1.00 13.21 555 TRP B N 1
ATOM 9693 C CA . TRP B 1 538 ? 30.923 -4.935 46.565 1.00 12.70 555 TRP B CA 1
ATOM 9694 C C . TRP B 1 538 ? 30.716 -5.581 47.902 1.00 12.68 555 TRP B C 1
ATOM 9695 O O . TRP B 1 538 ? 31.501 -6.417 48.332 1.00 15.55 555 TRP B O 1
ATOM 9706 N N . ASN B 1 539 ? 29.655 -5.179 48.581 1.00 12.14 556 ASN B N 1
ATOM 9707 C CA . ASN B 1 539 ? 29.397 -5.655 49.931 1.00 12.58 556 ASN B CA 1
ATOM 9708 C C . ASN B 1 539 ? 28.652 -6.981 49.974 1.00 12.43 556 ASN B C 1
ATOM 9709 O O . ASN B 1 539 ? 27.946 -7.345 49.033 1.00 12.17 556 ASN B O 1
ATOM 9714 N N . ALA B 1 540 ? 28.833 -7.690 51.081 1.00 11.57 557 ALA B N 1
ATOM 9715 C CA . ALA B 1 540 ? 27.943 -8.766 51.471 1.00 11.36 557 ALA B CA 1
ATOM 9716 C C . ALA B 1 540 ? 27.468 -8.500 52.895 1.00 10.73 557 ALA B C 1
ATOM 9717 O O . ALA B 1 540 ? 28.134 -7.790 53.663 1.00 11.79 557 ALA B O 1
ATOM 9719 N N . GLY B 1 541 ? 26.325 -9.077 53.250 1.00 10.85 558 GLY B N 1
ATOM 9720 C CA . GLY B 1 541 ? 25.847 -9.028 54.632 1.00 11.06 558 GLY B CA 1
ATOM 9721 C C . GLY B 1 541 ? 24.927 -7.866 54.954 1.00 10.96 558 GLY B C 1
ATOM 9722 O O . GLY B 1 541 ? 24.630 -7.018 54.101 1.00 12.08 558 GLY B O 1
ATOM 9723 N N . VAL B 1 542 ? 24.488 -7.824 56.205 1.00 10.78 559 VAL B N 1
ATOM 9724 C CA . VAL B 1 542 ? 23.446 -6.893 56.630 1.00 12.04 559 VAL B CA 1
ATOM 9725 C C . VAL B 1 542 ? 24.043 -5.533 56.948 1.00 13.69 559 VAL B C 1
ATOM 9726 O O . VAL B 1 542 ? 24.611 -5.340 58.022 1.00 14.33 559 VAL B O 1
ATOM 9730 N N . LEU B 1 543 ? 23.918 -4.598 56.014 1.00 14.55 560 LEU B N 1
ATOM 9731 C CA . LEU B 1 543 ? 24.374 -3.226 56.247 1.00 15.04 560 LEU B CA 1
ATOM 9732 C C . LEU B 1 543 ? 23.193 -2.288 56.450 1.00 17.22 560 LEU B C 1
ATOM 9733 O O . LEU B 1 543 ? 23.365 -1.077 56.651 1.00 19.96 560 LEU B O 1
ATOM 9738 N N . GLY B 1 544 ? 21.989 -2.848 56.419 1.00 15.31 561 GLY B N 1
ATOM 9739 C CA . GLY B 1 544 ? 20.782 -2.055 56.624 1.00 16.63 561 GLY B CA 1
ATOM 9740 C C . GLY B 1 544 ? 20.263 -1.360 55.378 1.00 19.35 561 GLY B C 1
ATOM 9741 O O . GLY B 1 544 ? 20.799 -1.539 54.290 1.00 17.46 561 GLY B O 1
ATOM 9742 N N . PRO B 1 545 ? 19.229 -0.518 55.533 1.00 18.78 562 PRO B N 1
ATOM 9743 C CA . PRO B 1 545 ? 18.621 -0.161 56.813 1.00 19.11 562 PRO B CA 1
ATOM 9744 C C . PRO B 1 545 ? 17.942 -1.318 57.532 1.00 18.47 562 PRO B C 1
ATOM 9745 O O . PRO B 1 545 ? 17.534 -2.300 56.899 1.00 19.13 562 PRO B O 1
ATOM 9749 N N . VAL B 1 546 ? 17.850 -1.192 58.855 1.00 18.30 563 VAL B N 1
ATOM 9750 C CA . VAL B 1 546 ? 17.073 -2.098 59.692 1.00 18.13 563 VAL B CA 1
ATOM 9751 C C . VAL B 1 546 ? 16.128 -1.233 60.513 1.00 17.48 563 VAL B C 1
ATOM 9752 O O . VAL B 1 546 ? 16.582 -0.416 61.331 1.00 17.63 563 VAL B O 1
ATOM 9756 N N . THR B 1 547 ? 14.827 -1.404 60.288 1.00 16.31 564 THR B N 1
ATOM 9757 C CA . THR B 1 547 ? 13.807 -0.591 60.957 1.00 16.38 564 THR B CA 1
ATOM 9758 C C . THR B 1 547 ? 12.667 -1.422 61.518 1.00 17.49 564 THR B C 1
ATOM 9759 O O . THR B 1 547 ? 12.344 -2.489 60.999 1.00 16.27 564 THR B O 1
ATOM 9763 N N . LEU B 1 548 ? 12.062 -0.914 62.586 1.00 18.38 565 LEU B N 1
ATOM 9764 C CA . LEU B 1 548 ? 10.900 -1.544 63.185 1.00 17.58 565 LEU B CA 1
ATOM 9765 C C . LEU B 1 548 ? 9.814 -0.500 63.368 1.00 17.58 565 LEU B C 1
ATOM 9766 O O . LEU B 1 548 ? 10.020 0.503 64.047 1.00 20.77 565 LEU B O 1
ATOM 9771 N N . SER B 1 549 ? 8.659 -0.729 62.759 1.00 18.24 566 SER B N 1
ATOM 9772 C CA . SER B 1 549 ? 7.577 0.246 62.840 1.00 17.99 566 SER B CA 1
ATOM 9773 C C . SER B 1 549 ? 6.367 -0.334 63.570 1.00 20.16 566 SER B C 1
ATOM 9774 O O . SER B 1 549 ? 6.274 -1.555 63.771 1.00 19.34 566 SER B O 1
ATOM 9777 N N . GLY B 1 550 ? 5.455 0.551 63.966 1.00 18.73 567 GLY B N 1
ATOM 9778 C CA . GLY B 1 550 ? 4.236 0.157 64.662 1.00 18.87 567 GLY B CA 1
ATOM 9779 C C . GLY B 1 550 ? 4.302 0.290 66.169 1.00 16.47 567 GLY B C 1
ATOM 9780 O O . GLY B 1 550 ? 3.499 -0.318 66.882 1.00 21.10 567 GLY B O 1
ATOM 9781 N N . LEU B 1 551 ? 5.257 1.078 66.659 1.00 16.59 568 LEU B N 1
ATOM 9782 C CA . LEU B 1 551 ? 5.434 1.303 68.094 1.00 17.23 568 LEU B CA 1
ATOM 9783 C C . LEU B 1 551 ? 4.739 2.599 68.526 1.00 15.70 568 LEU B C 1
ATOM 9784 O O . LEU B 1 551 ? 4.456 3.473 67.699 1.00 19.40 568 LEU B O 1
ATOM 9789 N N . ASN B 1 552 ? 4.494 2.745 69.824 1.00 15.89 569 ASN B N 1
ATOM 9790 C CA . ASN B 1 552 ? 3.917 3.992 70.345 1.00 16.15 569 ASN B CA 1
ATOM 9791 C C . ASN B 1 552 ? 4.730 5.198 69.923 1.00 15.70 569 ASN B C 1
ATOM 9792 O O . ASN B 1 552 ? 4.180 6.230 69.551 1.00 18.00 569 ASN B O 1
ATOM 9797 N N . GLU B 1 553 ? 6.050 5.039 69.986 1.00 16.90 570 GLU B N 1
ATOM 9798 C CA . GLU B 1 553 ? 6.997 6.096 69.681 1.00 13.64 570 GLU B CA 1
ATOM 9799 C C . GLU B 1 553 ? 7.121 6.347 68.181 1.00 15.06 570 GLU B C 1
ATOM 9800 O O . GLU B 1 553 ? 7.805 7.284 67.768 1.00 16.82 570 GLU B O 1
ATOM 9806 N N . GLY B 1 554 ? 6.456 5.523 67.375 1.00 14.28 571 GLY B N 1
ATOM 9807 C CA . GLY B 1 554 ? 6.601 5.589 65.919 1.00 15.83 571 GLY B CA 1
ATOM 9808 C C . GLY B 1 554 ? 7.471 4.449 65.425 1.00 17.20 571 GLY B C 1
ATOM 9809 O O . GLY B 1 554 ? 7.144 3.277 65.625 1.00 18.63 571 GLY B O 1
ATOM 9810 N N . SER B 1 555 ? 8.583 4.783 64.775 1.00 18.69 572 SER B N 1
ATOM 9811 C CA . SER B 1 555 ? 9.486 3.759 64.269 1.00 19.45 572 SER B CA 1
ATOM 9812 C C . SER B 1 555 ? 10.865 3.905 64.839 1.00 21.82 572 SER B C 1
ATOM 9813 O O . SER B 1 555 ? 11.283 5.007 65.239 1.00 21.64 572 SER B O 1
ATOM 9816 N N . ARG B 1 556 ? 11.552 2.768 64.891 1.00 19.65 573 ARG B N 1
ATOM 9817 C CA . ARG B 1 556 ? 12.935 2.714 65.293 1.00 21.10 573 ARG B CA 1
ATOM 9818 C C . ARG B 1 556 ? 13.798 2.383 64.114 1.00 23.54 573 ARG B C 1
ATOM 9819 O O . ARG B 1 556 ? 13.415 1.611 63.227 1.00 25.17 573 ARG B O 1
ATOM 9827 N N . ASN B 1 557 ? 14.977 2.975 64.126 1.00 18.41 574 ASN B N 1
ATOM 9828 C CA . ASN B 1 557 ? 16.055 2.572 63.259 1.00 19.66 574 ASN B CA 1
ATOM 9829 C C . ASN B 1 557 ? 17.034 1.840 64.181 1.00 20.08 574 ASN B C 1
ATOM 9830 O O . ASN B 1 557 ? 17.459 2.394 65.196 1.00 21.15 574 ASN B O 1
ATOM 9835 N N . LEU B 1 558 ? 17.360 0.587 63.858 1.00 20.75 575 LEU B N 1
ATOM 9836 C CA . LEU B 1 558 ? 18.167 -0.241 64.767 1.00 19.20 575 LEU B CA 1
ATOM 9837 C C . LEU B 1 558 ? 19.661 -0.244 64.443 1.00 20.34 575 LEU B C 1
ATOM 9838 O O . LEU B 1 558 ? 20.443 -0.921 65.115 1.00 19.57 575 LEU B O 1
ATOM 9843 N N . ALA B 1 559 ? 20.062 0.547 63.451 1.00 19.93 576 ALA B N 1
ATOM 9844 C CA . ALA B 1 559 ? 21.419 0.468 62.904 1.00 20.99 576 ALA B CA 1
ATOM 9845 C C . ALA B 1 559 ? 22.539 0.890 63.867 1.00 19.65 576 ALA B C 1
ATOM 9846 O O . ALA B 1 559 ? 23.676 0.430 63.726 1.00 21.19 576 ALA B O 1
ATOM 9848 N N . LYS B 1 560 ? 22.228 1.755 64.833 1.00 19.65 577 LYS B N 1
ATOM 9849 C CA . LYS B 1 560 ? 23.248 2.242 65.782 1.00 17.74 577 LYS B CA 1
ATOM 9850 C C . LYS B 1 560 ? 23.081 1.711 67.211 1.00 17.87 577 LYS B C 1
ATOM 9851 O O . LYS B 1 560 ? 23.722 2.196 68.146 1.00 20.92 577 LYS B O 1
ATOM 9857 N N . GLN B 1 561 ? 22.226 0.708 67.366 1.00 18.71 578 GLN B N 1
ATOM 9858 C CA . GLN B 1 561 ? 22.145 -0.072 68.604 1.00 19.65 578 GLN B CA 1
ATOM 9859 C C . GLN B 1 561 ? 23.412 -0.895 68.776 1.00 19.62 578 GLN B C 1
ATOM 9860 O O . GLN B 1 561 ? 24.228 -0.983 67.857 1.00 20.45 578 GLN B O 1
ATOM 9866 N N . LYS B 1 562 ? 23.572 -1.503 69.950 1.00 20.49 579 LYS B N 1
ATOM 9867 C CA . LYS B 1 562 ? 24.599 -2.510 70.144 1.00 18.70 579 LYS B CA 1
ATOM 9868 C C . LYS B 1 562 ? 24.249 -3.715 69.272 1.00 19.04 579 LYS B C 1
ATOM 9869 O O . LYS B 1 562 ? 23.142 -4.260 69.360 1.00 20.82 579 LYS B O 1
ATOM 9875 N N . TRP B 1 563 ? 25.190 -4.097 68.413 1.00 17.46 580 TRP B N 1
ATOM 9876 C CA . TRP B 1 563 ? 25.074 -5.311 67.613 1.00 16.13 580 TRP B CA 1
ATOM 9877 C C . TRP B 1 563 ? 26.104 -6.288 68.067 1.00 16.94 580 TRP B C 1
ATOM 9878 O O . TRP B 1 563 ? 27.244 -5.908 68.321 1.00 21.38 580 TRP B O 1
ATOM 9889 N N . SER B 1 564 ? 25.698 -7.548 68.187 1.00 17.56 581 SER B N 1
ATOM 9890 C CA . SER B 1 564 ? 26.586 -8.652 68.545 1.00 17.18 581 SER B CA 1
ATOM 9891 C C . SER B 1 564 ? 26.814 -9.502 67.300 1.00 17.92 581 SER B C 1
ATOM 9892 O O . SER B 1 564 ? 25.905 -9.654 66.480 1.00 16.98 581 SER B O 1
ATOM 9895 N N . TYR B 1 565 ? 28.026 -10.042 67.162 1.00 18.08 582 TYR B N 1
ATOM 9896 C CA . TYR B 1 565 ? 28.431 -10.809 65.977 1.00 15.81 582 TYR B CA 1
ATOM 9897 C C . TYR B 1 565 ? 28.927 -12.191 66.341 1.00 17.26 582 TYR B C 1
ATOM 9898 O O . TYR B 1 565 ? 29.663 -12.354 67.311 1.00 18.61 582 TYR B O 1
ATOM 9907 N N . LYS B 1 566 ? 28.529 -13.188 65.558 1.00 15.61 583 LYS B N 1
ATOM 9908 C CA . LYS B 1 566 ? 29.117 -14.517 65.694 1.00 16.58 583 LYS B CA 1
ATOM 9909 C C . LYS B 1 566 ? 29.447 -15.086 64.323 1.00 15.05 583 LYS B C 1
ATOM 9910 O O . LYS B 1 566 ? 28.561 -15.279 63.489 1.00 14.64 583 LYS B O 1
ATOM 9916 N N . VAL B 1 567 ? 30.731 -15.341 64.104 1.00 14.09 584 VAL B N 1
ATOM 9917 C CA . VAL B 1 567 ? 31.209 -15.924 62.855 1.00 14.18 584 VAL B CA 1
ATOM 9918 C C . VAL B 1 567 ? 30.972 -17.430 62.872 1.00 13.90 584 VAL B C 1
ATOM 9919 O O . VAL B 1 567 ? 31.392 -18.133 63.798 1.00 14.61 584 VAL B O 1
ATOM 9923 N N . GLY B 1 568 ? 30.286 -17.916 61.847 1.00 12.68 585 GLY B N 1
ATOM 9924 C CA . GLY B 1 568 ? 30.134 -19.352 61.657 1.00 12.36 585 GLY B CA 1
ATOM 9925 C C . GLY B 1 568 ? 29.062 -20.009 62.493 1.00 13.23 585 GLY B C 1
ATOM 9926 O O . GLY B 1 568 ? 28.347 -19.350 63.255 1.00 16.91 585 GLY B O 1
ATOM 9927 N N . LEU B 1 569 ? 28.960 -21.324 62.327 1.00 13.96 586 LEU B N 1
ATOM 9928 C CA . LEU B 1 569 ? 27.985 -22.159 63.023 1.00 14.56 586 LEU B CA 1
ATOM 9929 C C . LEU B 1 569 ? 28.605 -22.859 64.224 1.00 15.48 586 LEU B C 1
ATOM 9930 O O . LEU B 1 569 ? 29.810 -23.078 64.259 1.00 16.97 586 LEU B O 1
ATOM 9935 N N . LYS B 1 570 ? 27.776 -23.214 65.205 1.00 16.83 587 LYS B N 1
ATOM 9936 C CA . LYS B 1 570 ? 28.249 -24.018 66.334 1.00 19.41 587 LYS B CA 1
ATOM 9937 C C . LYS B 1 570 ? 28.756 -25.377 65.852 1.00 17.60 587 LYS B C 1
ATOM 9938 O O . LYS B 1 570 ? 29.773 -25.877 66.336 1.00 16.49 587 LYS B O 1
ATOM 9944 N N . GLY B 1 571 ? 28.072 -25.955 64.868 1.00 17.14 588 GLY B N 1
ATOM 9945 C CA . GLY B 1 571 ? 28.511 -27.223 64.293 1.00 15.57 588 GLY B CA 1
ATOM 9946 C C . GLY B 1 571 ? 29.854 -27.104 63.596 1.00 15.62 588 GLY B C 1
ATOM 9947 O O . GLY B 1 571 ? 30.609 -28.081 63.518 1.00 16.45 588 GLY B O 1
ATOM 9948 N N . GLU B 1 572 ? 30.147 -25.913 63.071 1.00 14.42 589 GLU B N 1
ATOM 9949 C CA . GLU B 1 572 ? 31.487 -25.632 62.537 1.00 14.49 589 GLU B CA 1
ATOM 9950 C C . GLU B 1 572 ? 32.526 -25.535 63.663 1.00 16.20 589 GLU B C 1
ATOM 9951 O O . GLU B 1 572 ? 33.599 -26.133 63.564 1.00 17.48 589 GLU B O 1
ATOM 9957 N N . SER B 1 573 ? 32.198 -24.802 64.731 1.00 16.57 590 SER B N 1
ATOM 9958 C CA . SER B 1 573 ? 33.079 -24.685 65.906 1.00 17.80 590 SER B CA 1
ATOM 9959 C C . SER B 1 573 ? 33.401 -26.046 66.515 1.00 17.41 590 SER B C 1
ATOM 9960 O O . SER B 1 573 ? 34.506 -26.258 67.024 1.00 17.53 590 SER B O 1
ATOM 9963 N N . LEU B 1 574 ? 32.420 -26.947 66.482 1.00 16.86 591 LEU B N 1
ATOM 9964 C CA . LEU B 1 574 ? 32.546 -28.268 67.102 1.00 15.19 591 LEU B CA 1
ATOM 9965 C C . LEU B 1 574 ? 33.000 -29.337 66.111 1.00 17.65 591 LEU B C 1
ATOM 9966 O O . LEU B 1 574 ? 33.025 -30.522 66.457 1.00 18.39 591 LEU B O 1
ATOM 9971 N N . SER B 1 575 ? 33.358 -28.912 64.892 1.00 17.43 592 SER B N 1
ATOM 9972 C CA . SER B 1 575 ? 33.842 -29.807 63.827 1.00 18.52 592 SER B CA 1
ATOM 9973 C C . SER B 1 575 ? 32.975 -31.057 63.644 1.00 18.25 592 SER B C 1
ATOM 9974 O O . SER B 1 575 ? 33.484 -32.176 63.546 1.00 18.67 592 SER B O 1
ATOM 9977 N N . LEU B 1 576 ? 31.660 -30.858 63.580 1.00 17.40 593 LEU B N 1
ATOM 9978 C CA . LEU B 1 576 ? 30.720 -31.974 63.445 1.00 15.02 593 LEU B CA 1
ATOM 9979 C C . LEU B 1 576 ? 30.849 -32.719 62.116 1.00 16.35 593 LEU B C 1
ATOM 9980 O O . LEU B 1 576 ? 30.362 -33.836 61.975 1.00 17.01 593 LEU B O 1
ATOM 9985 N N . HIS B 1 577 ? 31.509 -32.097 61.148 1.00 18.48 594 HIS B N 1
ATOM 9986 C CA . HIS B 1 577 ? 31.755 -32.721 59.852 1.00 18.64 594 HIS B CA 1
ATOM 9987 C C . HIS B 1 577 ? 32.875 -33.729 59.905 1.00 19.98 594 HIS B C 1
ATOM 9988 O O . HIS B 1 577 ? 33.041 -34.524 58.980 1.00 20.16 594 HIS B O 1
ATOM 9995 N N . SER B 1 578 ? 33.657 -33.695 60.983 1.00 20.02 595 SER B N 1
ATOM 9996 C CA . SER B 1 578 ? 34.944 -34.387 61.042 1.00 22.73 595 SER B CA 1
ATOM 9997 C C . SER B 1 578 ? 34.817 -35.830 61.497 1.00 23.47 595 SER B C 1
ATOM 9998 O O . SER B 1 578 ? 34.029 -36.149 62.389 1.00 23.70 595 SER B O 1
ATOM 10001 N N . LEU B 1 579 ? 35.627 -36.689 60.879 1.00 27.88 596 LEU B N 1
ATOM 10002 C CA . LEU B 1 579 ? 35.666 -38.109 61.192 1.00 33.73 596 LEU B CA 1
ATOM 10003 C C . LEU B 1 579 ? 36.194 -38.365 62.603 1.00 29.56 596 LEU B C 1
ATOM 10004 O O . LEU B 1 579 ? 35.630 -39.177 63.338 1.00 32.25 596 LEU B O 1
ATOM 10009 N N . SER B 1 580 ? 37.260 -37.661 62.983 1.00 29.51 597 SER B N 1
ATOM 10010 C CA . SER B 1 580 ? 37.923 -37.925 64.261 1.00 30.30 597 SER B CA 1
ATOM 10011 C C . SER B 1 580 ? 38.138 -36.697 65.150 1.00 28.18 597 SER B C 1
ATOM 10012 O O . SER B 1 580 ? 38.749 -36.798 66.216 1.00 29.96 597 SER B O 1
ATOM 10015 N N . GLY B 1 581 ? 37.621 -35.546 64.728 1.00 26.76 598 GLY B N 1
ATOM 10016 C CA . GLY B 1 581 ? 37.808 -34.304 65.482 1.00 24.53 598 GLY B CA 1
ATOM 10017 C C . GLY B 1 581 ? 36.554 -33.666 66.054 1.00 23.07 598 GLY B C 1
ATOM 10018 O O . GLY B 1 581 ? 36.623 -32.572 66.621 1.00 23.06 598 GLY B O 1
ATOM 10019 N N . SER B 1 582 ? 35.409 -34.335 65.917 1.00 22.14 599 SER B N 1
ATOM 10020 C CA . SER B 1 582 ? 34.142 -33.767 66.395 1.00 19.18 599 SER B CA 1
ATOM 10021 C C . SER B 1 582 ? 34.050 -33.758 67.916 1.00 19.48 599 SER B C 1
ATOM 10022 O O . SER B 1 582 ? 34.503 -34.690 68.581 1.00 23.04 599 SER B O 1
ATOM 10025 N N . SER B 1 583 ? 33.459 -32.693 68.448 1.00 19.64 600 SER B N 1
ATOM 10026 C CA . SER B 1 583 ? 33.069 -32.624 69.850 1.00 20.31 600 SER B CA 1
ATOM 10027 C C . SER B 1 583 ? 31.761 -33.382 70.059 1.00 22.05 600 SER B C 1
ATOM 10028 O O . SER B 1 583 ? 31.015 -33.617 69.104 1.00 24.01 600 SER B O 1
ATOM 10031 N N . SER B 1 584 ? 31.485 -33.743 71.311 1.00 25.16 601 SER B N 1
ATOM 10032 C CA . SER B 1 584 ? 30.259 -34.453 71.673 1.00 26.60 601 SER B CA 1
ATOM 10033 C C . SER B 1 584 ? 29.049 -33.530 71.668 1.00 27.74 601 SER B C 1
ATOM 10034 O O . SER B 1 584 ? 29.065 -32.457 72.277 1.00 29.88 601 SER B O 1
ATOM 10037 N N . VAL B 1 585 ? 28.012 -33.947 70.953 1.00 22.91 602 VAL B N 1
ATOM 10038 C CA . VAL B 1 585 ? 26.699 -33.321 71.047 1.00 23.69 602 VAL B CA 1
ATOM 10039 C C . VAL B 1 585 ? 25.651 -34.422 71.177 1.00 22.63 602 VAL B C 1
ATOM 10040 O O . VAL B 1 585 ? 25.925 -35.593 70.886 1.00 22.84 602 VAL B O 1
ATOM 10044 N N . GLU B 1 586 ? 24.455 -34.045 71.613 1.00 24.18 603 GLU B N 1
ATOM 10045 C CA . GLU B 1 586 ? 23.366 -35.003 71.753 1.00 27.51 603 GLU B CA 1
ATOM 10046 C C . GLU B 1 586 ? 22.679 -35.250 70.414 1.00 23.52 603 GLU B C 1
ATOM 10047 O O . GLU B 1 586 ? 21.753 -34.531 70.037 1.00 28.78 603 GLU B O 1
ATOM 10053 N N . TRP B 1 587 ? 23.154 -36.265 69.695 1.00 23.07 604 TRP B N 1
ATOM 10054 C CA . TRP B 1 587 ? 22.506 -36.709 68.469 1.00 20.67 604 TRP B CA 1
ATOM 10055 C C . TRP B 1 587 ? 21.232 -37.439 68.769 1.00 20.91 604 TRP B C 1
ATOM 10056 O O . TRP B 1 587 ? 21.158 -38.234 69.714 1.00 24.79 604 TRP B O 1
ATOM 10067 N N . VAL B 1 588 ? 20.219 -37.168 67.954 1.00 18.52 605 VAL B N 1
ATOM 10068 C CA . VAL B 1 588 ? 18.915 -37.808 68.063 1.00 21.34 605 VAL B CA 1
ATOM 10069 C C . VAL B 1 588 ? 18.832 -38.889 66.991 1.00 21.67 605 VAL B C 1
ATOM 10070 O O . VAL B 1 588 ? 19.209 -38.652 65.846 1.00 19.72 605 VAL B O 1
ATOM 10074 N N . ARG B 1 589 ? 18.336 -40.062 67.379 1.00 27.22 606 ARG B N 1
ATOM 10075 C CA . ARG B 1 589 ? 18.249 -41.238 66.512 1.00 32.06 606 ARG B CA 1
ATOM 10076 C C . ARG B 1 589 ? 16.811 -41.752 66.488 1.00 36.56 606 ARG B C 1
ATOM 10077 O O . ARG B 1 589 ? 16.023 -41.444 67.388 1.00 37.94 606 ARG B O 1
ATOM 10085 N N . GLY B 1 590 ? 16.472 -42.528 65.460 1.00 37.76 607 GLY B N 1
ATOM 10086 C CA . GLY B 1 590 ? 15.161 -43.176 65.380 1.00 41.89 607 GLY B CA 1
ATOM 10087 C C . GLY B 1 590 ? 14.039 -42.240 64.964 1.00 43.75 607 GLY B C 1
ATOM 10088 O O . GLY B 1 590 ? 14.262 -41.291 64.208 1.00 43.42 607 GLY B O 1
ATOM 10089 N N . SER B 1 591 ? 12.837 -42.504 65.478 1.00 48.36 608 SER B N 1
ATOM 10090 C CA . SER B 1 591 ? 11.618 -41.793 65.065 1.00 39.85 608 SER B CA 1
ATOM 10091 C C . SER B 1 591 ? 11.638 -40.277 65.299 1.00 45.61 608 SER B C 1
ATOM 10092 O O . SER B 1 591 ? 10.874 -39.545 64.667 1.00 43.56 608 SER B O 1
ATOM 10095 N N . LEU B 1 592 ? 12.511 -39.812 66.192 1.00 42.54 609 LEU B N 1
ATOM 10096 C CA . LEU B 1 592 ? 12.543 -38.397 66.558 1.00 43.34 609 LEU B CA 1
ATOM 10097 C C . LEU B 1 592 ? 13.552 -37.560 65.766 1.00 40.49 609 LEU B C 1
ATOM 10098 O O . LEU B 1 592 ? 13.635 -36.344 65.957 1.00 36.97 609 LEU B O 1
ATOM 10103 N N . MET B 1 593 ? 14.302 -38.201 64.870 1.00 34.89 610 MET B N 1
ATOM 10104 C CA . MET B 1 593 ? 15.215 -37.477 63.974 1.00 38.00 610 MET B CA 1
ATOM 10105 C C . MET B 1 593 ? 14.502 -36.275 63.342 1.00 37.02 610 MET B C 1
ATOM 10106 O O . MET B 1 593 ? 13.359 -36.389 62.881 1.00 37.77 610 MET B O 1
ATOM 10111 N N . ALA B 1 594 ? 15.172 -35.125 63.350 1.00 31.06 611 ALA B N 1
ATOM 10112 C CA . ALA B 1 594 ? 14.584 -33.874 62.863 1.00 30.10 611 ALA B CA 1
ATOM 10113 C C . ALA B 1 594 ? 14.140 -33.971 61.404 1.00 29.85 611 ALA B C 1
ATOM 10114 O O . ALA B 1 594 ? 14.844 -34.540 60.561 1.00 27.31 611 ALA B O 1
ATOM 10116 N N . GLN B 1 595 ? 12.962 -33.416 61.129 1.00 26.44 612 GLN B N 1
ATOM 10117 C CA . GLN B 1 595 ? 12.372 -33.412 59.795 1.00 25.25 612 GLN B CA 1
ATOM 10118 C C . GLN B 1 595 ? 11.934 -32.001 59.457 1.00 24.45 612 GLN B C 1
ATOM 10119 O O . GLN B 1 595 ? 11.231 -31.364 60.251 1.00 28.20 612 GLN B O 1
ATOM 10125 N N . LYS B 1 596 ? 12.350 -31.513 58.287 1.00 24.16 613 LYS B N 1
ATOM 10126 C CA . LYS B 1 596 ? 12.044 -30.141 57.853 1.00 29.62 613 LYS B CA 1
ATOM 10127 C C . LYS B 1 596 ? 12.236 -29.113 58.966 1.00 31.92 613 LYS B C 1
ATOM 10128 O O . LYS B 1 596 ? 11.324 -28.339 59.291 1.00 33.71 613 LYS B O 1
ATOM 10134 N N . GLN B 1 597 ? 13.430 -29.137 59.554 1.00 30.53 614 GLN B N 1
ATOM 10135 C CA . GLN B 1 597 ? 13.832 -28.183 60.582 1.00 28.19 614 GLN B CA 1
ATOM 10136 C C . GLN B 1 597 ? 15.015 -27.369 60.053 1.00 26.78 614 GLN B C 1
ATOM 10137 O O . GLN B 1 597 ? 15.928 -27.935 59.443 1.00 26.35 614 GLN B O 1
ATOM 10143 N N . PRO B 1 598 ? 15.000 -26.041 60.265 1.00 26.27 615 PRO B N 1
ATOM 10144 C CA . PRO B 1 598 ? 16.156 -25.244 59.846 1.00 21.05 615 PRO B CA 1
ATOM 10145 C C . PRO B 1 598 ? 17.366 -25.491 60.730 1.00 18.78 615 PRO B C 1
ATOM 10146 O O . PRO B 1 598 ? 17.217 -25.873 61.888 1.00 22.86 615 PRO B O 1
ATOM 10150 N N . LEU B 1 599 ? 18.552 -25.265 60.174 1.00 17.67 616 LEU B N 1
ATOM 10151 C CA . LEU B 1 599 ? 19.810 -25.374 60.903 1.00 15.89 616 LEU B CA 1
ATOM 10152 C C . LEU B 1 599 ? 19.943 -26.731 61.593 1.00 16.51 616 LEU B C 1
ATOM 10153 O O . LEU B 1 599 ? 20.062 -26.818 62.816 1.00 20.43 616 LEU B O 1
ATOM 10158 N N . THR B 1 600 ? 19.906 -27.795 60.802 1.00 12.55 617 THR B N 1
ATOM 10159 C CA . THR B 1 600 ? 20.012 -29.133 61.371 1.00 12.28 617 THR B CA 1
ATOM 10160 C C . THR B 1 600 ? 21.208 -29.859 60.773 1.00 12.19 617 THR B C 1
ATOM 10161 O O . THR B 1 600 ? 21.406 -29.831 59.553 1.00 13.35 617 THR B O 1
ATOM 10165 N N . TRP B 1 601 ? 21.983 -30.514 61.637 1.00 11.43 618 TRP B N 1
ATOM 10166 C CA . TRP B 1 601 ? 23.078 -31.390 61.213 1.00 11.72 618 TRP B CA 1
ATOM 10167 C C . TRP B 1 601 ? 22.569 -32.803 61.125 1.00 11.98 618 TRP B C 1
ATOM 10168 O O . TRP B 1 601 ? 21.809 -33.239 61.987 1.00 12.53 618 TRP B O 1
ATOM 10179 N N . TYR B 1 602 ? 22.960 -33.523 60.074 1.00 11.63 619 TYR B N 1
ATOM 10180 C CA . TYR B 1 602 ? 22.597 -34.931 59.915 1.00 11.66 619 TYR B CA 1
ATOM 10181 C C . TYR B 1 602 ? 23.843 -35.756 59.661 1.00 12.36 619 TYR B C 1
ATOM 10182 O O . TYR B 1 602 ? 24.745 -35.302 58.964 1.00 12.59 619 TYR B O 1
ATOM 10191 N N . LYS B 1 603 ? 23.896 -36.971 60.206 1.00 11.61 620 LYS B N 1
ATOM 10192 C CA . LYS B 1 603 ? 25.000 -37.868 59.877 1.00 11.07 620 LYS B CA 1
ATOM 10193 C C . LYS B 1 603 ? 24.555 -39.309 59.696 1.00 12.17 620 LYS B C 1
ATOM 10194 O O . LYS B 1 603 ? 23.595 -39.775 60.322 1.00 13.12 620 LYS B O 1
ATOM 10200 N N . ALA B 1 604 ? 25.261 -40.005 58.816 1.00 12.92 621 ALA B N 1
ATOM 10201 C CA . ALA B 1 604 ? 25.027 -41.419 58.575 1.00 12.95 621 ALA B CA 1
ATOM 10202 C C . ALA B 1 604 ? 26.353 -42.090 58.242 1.00 13.99 621 ALA B C 1
ATOM 10203 O O . ALA B 1 604 ? 27.280 -41.435 57.774 1.00 13.66 621 ALA B O 1
ATOM 10205 N N . THR B 1 605 ? 26.435 -43.393 58.504 1.00 13.83 622 THR B N 1
ATOM 10206 C CA . THR B 1 605 ? 27.603 -44.200 58.160 1.00 15.08 622 THR B CA 1
ATOM 10207 C C . THR B 1 605 ? 27.180 -45.220 57.106 1.00 15.50 622 THR B C 1
ATOM 10208 O O . THR B 1 605 ? 26.133 -45.853 57.250 1.00 17.36 622 THR B O 1
ATOM 10212 N N . PHE B 1 606 ? 27.983 -45.380 56.054 1.00 14.16 623 PHE B N 1
ATOM 10213 C CA . PHE B 1 606 ? 27.592 -46.218 54.923 1.00 14.59 623 PHE B CA 1
ATOM 10214 C C . PHE B 1 606 ? 28.739 -47.019 54.323 1.00 14.33 623 PHE B C 1
ATOM 10215 O O . PHE B 1 606 ? 29.905 -46.649 54.441 1.00 14.56 623 PHE B O 1
ATOM 10223 N N . ASN B 1 607 ? 28.379 -48.118 53.666 1.00 15.58 624 ASN B N 1
ATOM 10224 C CA . ASN B 1 607 ? 29.313 -48.890 52.874 1.00 16.01 624 ASN B CA 1
ATOM 10225 C C . ASN B 1 607 ? 29.392 -48.330 51.476 1.00 15.70 624 ASN B C 1
ATOM 10226 O O . ASN B 1 607 ? 28.376 -47.921 50.917 1.00 16.95 624 ASN B O 1
ATOM 10231 N N . ALA B 1 608 ? 30.592 -48.312 50.906 1.00 14.38 625 ALA B N 1
ATOM 10232 C CA . ALA B 1 608 ? 30.746 -47.924 49.506 1.00 13.76 625 ALA B CA 1
ATOM 10233 C C . ALA B 1 608 ? 29.889 -48.828 48.620 1.00 15.53 625 ALA B C 1
ATOM 10234 O O . ALA B 1 608 ? 29.879 -50.058 48.796 1.00 16.29 625 ALA B O 1
ATOM 10236 N N . PRO B 1 609 ? 29.149 -48.226 47.672 1.00 14.69 626 PRO B N 1
ATOM 10237 C CA . PRO B 1 609 ? 28.490 -49.049 46.662 1.00 16.53 626 PRO B CA 1
ATOM 10238 C C . PRO B 1 609 ? 29.525 -49.825 45.852 1.00 15.79 626 PRO B C 1
ATOM 10239 O O . PRO B 1 609 ? 30.685 -49.417 45.772 1.00 14.68 626 PRO B O 1
ATOM 10243 N N . GLY B 1 610 ? 29.112 -50.938 45.256 1.00 18.94 627 GLY B N 1
ATOM 10244 C CA . GLY B 1 610 ? 29.999 -51.671 44.361 1.00 19.15 627 GLY B CA 1
ATOM 10245 C C . GLY B 1 610 ? 30.292 -50.921 43.070 1.00 19.23 627 GLY B C 1
ATOM 10246 O O . GLY B 1 610 ? 29.662 -49.898 42.766 1.00 16.30 627 GLY B O 1
ATOM 10247 N N . GLY B 1 611 ? 31.270 -51.428 42.323 1.00 18.17 628 GLY B N 1
ATOM 10248 C CA . GLY B 1 611 ? 31.566 -50.939 40.980 1.00 18.20 628 GLY B CA 1
ATOM 10249 C C . GLY B 1 611 ? 32.668 -49.901 40.905 1.00 16.37 628 GLY B C 1
ATOM 10250 O O . GLY B 1 611 ? 33.175 -49.446 41.929 1.00 19.87 628 GLY B O 1
ATOM 10251 N N . ASN B 1 612 ? 33.027 -49.534 39.674 1.00 17.91 629 ASN B N 1
ATOM 10252 C CA . ASN B 1 612 ? 34.024 -48.500 39.407 1.00 18.48 629 ASN B CA 1
ATOM 10253 C C . ASN B 1 612 ? 33.378 -47.219 38.908 1.00 18.77 629 ASN B C 1
ATOM 10254 O O . ASN B 1 612 ? 34.053 -46.216 38.705 1.00 22.76 629 ASN B O 1
ATOM 10259 N N . ASP B 1 613 ? 32.069 -47.268 38.709 1.00 12.37 630 ASP B N 1
ATOM 10260 C CA . ASP B 1 613 ? 31.316 -46.158 38.134 1.00 11.71 630 ASP B CA 1
ATOM 10261 C C . ASP B 1 613 ? 31.190 -44.960 39.087 1.00 10.01 630 ASP B C 1
ATOM 10262 O O . ASP B 1 613 ? 31.236 -45.111 40.310 1.00 10.79 630 ASP B O 1
ATOM 10267 N N . PRO B 1 614 ? 31.030 -43.754 38.523 1.00 9.59 631 PRO B N 1
ATOM 10268 C CA . PRO B 1 614 ? 31.005 -42.571 39.390 1.00 8.87 631 PRO B CA 1
ATOM 10269 C C . PRO B 1 614 ? 29.769 -42.508 40.283 1.00 9.57 631 PRO B C 1
ATOM 10270 O O . PRO B 1 614 ? 28.718 -43.086 39.955 1.00 9.97 631 PRO B O 1
ATOM 10274 N N . LEU B 1 615 ? 29.917 -41.796 41.393 1.00 8.77 632 LEU B N 1
ATOM 10275 C CA . LEU B 1 615 ? 28.890 -41.677 42.417 1.00 8.82 632 LEU B CA 1
ATOM 10276 C C . LEU B 1 615 ? 28.443 -40.243 42.671 1.00 8.76 632 LEU B C 1
ATOM 10277 O O . LEU B 1 615 ? 29.196 -39.282 42.466 1.00 8.71 632 LEU B O 1
ATOM 10282 N N . ALA B 1 616 ? 27.218 -40.115 43.168 1.00 8.16 633 ALA B N 1
ATOM 10283 C CA . ALA B 1 616 ? 26.724 -38.831 43.652 1.00 7.92 633 ALA B CA 1
ATOM 10284 C C . ALA B 1 616 ? 25.722 -39.067 44.752 1.00 9.35 633 ALA B C 1
ATOM 10285 O O . ALA B 1 616 ? 25.242 -40.186 44.933 1.00 10.02 633 ALA B O 1
ATOM 10287 N N . LEU B 1 617 ? 25.412 -38.005 45.488 1.00 8.56 634 LEU B N 1
ATOM 10288 C CA . LEU B 1 617 ? 24.269 -38.001 46.391 1.00 8.28 634 LEU B CA 1
ATOM 10289 C C . LEU B 1 617 ? 23.103 -37.307 45.705 1.00 9.56 634 LEU B C 1
ATOM 10290 O O . LEU B 1 617 ? 23.258 -36.193 45.162 1.00 10.72 634 LEU B O 1
ATOM 10295 N N . ASP B 1 618 ? 21.947 -37.962 45.727 1.00 9.01 635 ASP B N 1
ATOM 10296 C CA . ASP B 1 618 ? 20.709 -37.339 45.296 1.00 9.35 635 ASP B CA 1
ATOM 10297 C C . ASP B 1 618 ? 20.165 -36.559 46.487 1.00 9.63 635 ASP B C 1
ATOM 10298 O O . ASP B 1 618 ? 19.727 -37.148 47.472 1.00 9.81 635 ASP B O 1
ATOM 10303 N N . MET B 1 619 ? 20.222 -35.233 46.389 1.00 9.61 636 MET B N 1
ATOM 10304 C CA . MET B 1 619 ? 19.837 -34.351 47.485 1.00 9.58 636 MET B CA 1
ATOM 10305 C C . MET B 1 619 ? 18.489 -33.660 47.264 1.00 10.14 636 MET B C 1
ATOM 10306 O O . MET B 1 619 ? 18.185 -32.685 47.938 1.00 10.94 636 MET B O 1
ATOM 10311 N N . ALA B 1 620 ? 17.679 -34.176 46.345 1.00 10.52 637 ALA B N 1
ATOM 10312 C CA . ALA B 1 620 ? 16.409 -33.524 45.983 1.00 10.43 637 ALA B CA 1
ATOM 10313 C C . ALA B 1 620 ? 15.508 -33.242 47.188 1.00 11.65 637 ALA B C 1
ATOM 10314 O O . ALA B 1 620 ? 14.834 -32.211 47.236 1.00 13.13 637 ALA B O 1
ATOM 10316 N N . SER B 1 621 ? 15.503 -34.152 48.158 1.00 11.32 638 SER B N 1
ATOM 10317 C CA . SER B 1 621 ? 14.626 -34.017 49.331 1.00 10.75 638 SER B CA 1
ATOM 10318 C C . SER B 1 621 ? 15.123 -32.995 50.345 1.00 10.91 638 SER B C 1
ATOM 10319 O O . SER B 1 621 ? 14.458 -32.760 51.361 1.00 11.65 638 SER B O 1
ATOM 10322 N N . MET B 1 622 ? 16.280 -32.393 50.077 1.00 10.38 639 MET B N 1
ATOM 10323 C CA . MET B 1 622 ? 16.881 -31.433 51.001 1.00 9.37 639 MET B CA 1
ATOM 10324 C C . MET B 1 622 ? 16.711 -30.004 50.475 1.00 9.70 639 MET B C 1
ATOM 10325 O O . MET B 1 622 ? 16.017 -29.800 49.487 1.00 10.69 639 MET B O 1
ATOM 10330 N N . GLY B 1 623 ? 17.322 -29.034 51.152 1.00 8.81 640 GLY B N 1
ATOM 10331 C CA . GLY B 1 623 ? 17.086 -27.617 50.896 1.00 8.95 640 GLY B CA 1
ATOM 10332 C C . GLY B 1 623 ? 18.349 -26.879 50.504 1.00 9.78 640 GLY B C 1
ATOM 10333 O O . GLY B 1 623 ? 18.541 -26.550 49.339 1.00 9.74 640 GLY B O 1
ATOM 10334 N N . LYS B 1 624 ? 19.208 -26.605 51.480 1.00 9.32 641 LYS B N 1
ATOM 10335 C CA . LYS B 1 624 ? 20.468 -25.900 51.220 1.00 8.46 641 LYS B CA 1
ATOM 10336 C C . LYS B 1 624 ? 21.398 -26.232 52.349 1.00 9.62 641 LYS B C 1
ATOM 10337 O O . LYS B 1 624 ? 20.944 -26.391 53.482 1.00 10.79 641 LYS B O 1
ATOM 10343 N N . GLY B 1 625 ? 22.689 -26.326 52.060 1.00 9.02 642 GLY B N 1
ATOM 10344 C CA . GLY B 1 625 ? 23.684 -26.467 53.120 1.00 10.70 642 GLY B CA 1
ATOM 10345 C C . GLY B 1 625 ? 25.002 -26.962 52.586 1.00 11.08 642 GLY B C 1
ATOM 10346 O O . GLY B 1 625 ? 25.425 -26.560 51.509 1.00 9.56 642 GLY B O 1
ATOM 10347 N N . GLN B 1 626 ? 25.650 -27.836 53.348 1.00 10.28 643 GLN B N 1
ATOM 10348 C CA . GLN B 1 626 ? 26.983 -28.319 53.010 1.00 10.14 643 GLN B CA 1
ATOM 10349 C C . GLN B 1 626 ? 27.057 -29.808 53.253 1.00 9.25 643 GLN B C 1
ATOM 10350 O O . GLN B 1 626 ? 26.348 -30.338 54.109 1.00 10.51 643 GLN B O 1
ATOM 10356 N N . ILE B 1 627 ? 27.928 -30.473 52.491 1.00 8.97 644 ILE B N 1
ATOM 10357 C CA . ILE B 1 627 ? 28.091 -31.932 52.563 1.00 9.52 644 ILE B CA 1
ATOM 10358 C C . ILE B 1 627 ? 29.556 -32.303 52.780 1.00 10.49 644 ILE B C 1
ATOM 10359 O O . ILE B 1 627 ? 30.442 -31.739 52.144 1.00 10.57 644 ILE B O 1
ATOM 10364 N N . TRP B 1 628 ? 29.803 -33.277 53.655 1.00 10.60 645 TRP B N 1
ATOM 10365 C CA . TRP B 1 628 ? 31.132 -33.841 53.825 1.00 10.63 645 TRP B CA 1
ATOM 10366 C C . TRP B 1 628 ? 31.070 -35.333 53.796 1.00 11.50 645 TRP B C 1
ATOM 10367 O O . TRP B 1 628 ? 30.109 -35.936 54.276 1.00 11.75 645 TRP B O 1
ATOM 10378 N N . ILE B 1 629 ? 32.110 -35.948 53.244 1.00 10.57 646 ILE B N 1
ATOM 10379 C CA . ILE B 1 629 ? 32.252 -37.400 53.305 1.00 11.75 646 ILE B CA 1
ATOM 10380 C C . ILE B 1 629 ? 33.627 -37.724 53.844 1.00 11.63 646 ILE B C 1
ATOM 10381 O O . ILE B 1 629 ? 34.632 -37.294 53.274 1.00 12.10 646 ILE B O 1
ATOM 10386 N N . ASN B 1 630 ? 33.669 -38.456 54.957 1.00 12.29 647 ASN B N 1
ATOM 10387 C CA . ASN B 1 630 ? 34.938 -38.764 55.627 1.00 11.86 647 ASN B CA 1
ATOM 10388 C C . ASN B 1 630 ? 35.755 -37.499 55.901 1.00 13.09 647 ASN B C 1
ATOM 10389 O O . ASN B 1 630 ? 36.989 -37.491 55.804 1.00 14.15 647 ASN B O 1
ATOM 10394 N N . GLY B 1 631 ? 35.028 -36.432 56.229 1.00 13.91 648 GLY B N 1
ATOM 10395 C CA . GLY B 1 631 ? 35.620 -35.157 56.614 1.00 15.25 648 GLY B CA 1
ATOM 10396 C C . GLY B 1 631 ? 35.981 -34.265 55.444 1.00 15.65 648 GLY B C 1
ATOM 10397 O O . GLY B 1 631 ? 36.364 -33.113 55.638 1.00 20.19 648 GLY B O 1
ATOM 10398 N N . GLU B 1 632 ? 35.871 -34.800 54.229 1.00 14.87 649 GLU B N 1
ATOM 10399 C CA . GLU B 1 632 ? 36.214 -34.054 53.017 1.00 17.24 649 GLU B CA 1
ATOM 10400 C C . GLU B 1 632 ? 35.001 -33.293 52.496 1.00 14.53 649 GLU B C 1
ATOM 10401 O O . GLU B 1 632 ? 33.927 -33.860 52.389 1.00 12.73 649 GLU B O 1
ATOM 10407 N N . GLY B 1 633 ? 35.175 -32.013 52.167 1.00 15.53 650 GLY B N 1
ATOM 10408 C CA . GLY B 1 633 ? 34.064 -31.194 51.684 1.00 12.84 650 GLY B CA 1
ATOM 10409 C C . GLY B 1 633 ? 33.618 -31.484 50.255 1.00 12.99 650 GLY B C 1
ATOM 10410 O O . GLY B 1 633 ? 34.310 -31.139 49.294 1.00 14.10 650 GLY B O 1
ATOM 10411 N N . VAL B 1 634 ? 32.445 -32.106 50.128 1.00 10.68 651 VAL B N 1
ATOM 10412 C CA . VAL B 1 634 ? 31.842 -32.450 48.843 1.00 10.56 651 VAL B CA 1
ATOM 10413 C C . VAL B 1 634 ? 31.389 -31.179 48.111 1.00 10.26 651 VAL B C 1
ATOM 10414 O O . VAL B 1 634 ? 31.403 -31.109 46.883 1.00 10.15 651 VAL B O 1
ATOM 10418 N N . GLY B 1 635 ? 31.008 -30.165 48.879 1.00 10.52 652 GLY B N 1
ATOM 10419 C CA . GLY B 1 635 ? 30.601 -28.877 48.317 1.00 9.55 652 GLY B CA 1
ATOM 10420 C C . GLY B 1 635 ? 29.279 -28.416 48.892 1.00 9.20 652 GLY B C 1
ATOM 10421 O O . GLY B 1 635 ? 28.662 -29.118 49.704 1.00 7.92 652 GLY B O 1
ATOM 10422 N N . ARG B 1 636 ? 28.852 -27.219 48.488 1.00 8.80 653 ARG B N 1
ATOM 10423 C CA . ARG B 1 636 ? 27.556 -26.690 48.901 1.00 8.50 653 ARG B CA 1
ATOM 10424 C C . ARG B 1 636 ? 26.450 -27.474 48.217 1.00 8.76 653 ARG B C 1
ATOM 10425 O O . ARG B 1 636 ? 26.598 -27.898 47.064 1.00 10.63 653 ARG B O 1
ATOM 10433 N N . HIS B 1 637 ? 25.337 -27.662 48.910 1.00 8.20 654 HIS B N 1
ATOM 10434 C CA . HIS B 1 637 ? 24.132 -28.094 48.216 1.00 8.17 654 HIS B CA 1
ATOM 10435 C C . HIS B 1 637 ? 23.066 -27.029 48.274 1.00 8.46 654 HIS B C 1
ATOM 10436 O O . HIS B 1 637 ? 22.949 -26.308 49.270 1.00 8.98 654 HIS B O 1
ATOM 10443 N N . TRP B 1 638 ? 22.322 -26.878 47.177 1.00 8.52 655 TRP B N 1
ATOM 10444 C CA . TRP B 1 638 ? 21.145 -25.998 47.161 1.00 8.98 655 TRP B CA 1
ATOM 10445 C C . TRP B 1 638 ? 20.055 -26.530 46.245 1.00 9.12 655 TRP B C 1
ATOM 10446 O O . TRP B 1 638 ? 19.585 -25.823 45.348 1.00 8.65 655 TRP B O 1
ATOM 10457 N N . PRO B 1 639 ? 19.625 -27.794 46.462 1.00 9.19 656 PRO B N 1
ATOM 10458 C CA . PRO B 1 639 ? 18.566 -28.387 45.647 1.00 9.72 656 PRO B CA 1
ATOM 10459 C C . PRO B 1 639 ? 17.232 -27.652 45.771 1.00 9.45 656 PRO B C 1
ATOM 10460 O O . PRO B 1 639 ? 16.385 -27.757 44.885 1.00 10.42 656 PRO B O 1
ATOM 10464 N N . GLY B 1 640 ? 17.051 -26.888 46.842 1.00 8.57 657 GLY B N 1
ATOM 10465 C CA . GLY B 1 640 ? 15.822 -26.127 47.018 1.00 9.03 657 GLY B CA 1
ATOM 10466 C C . GLY B 1 640 ? 15.721 -24.919 46.101 1.00 10.07 657 GLY B C 1
ATOM 10467 O O . GLY B 1 640 ? 14.657 -24.306 46.010 1.00 12.07 657 GLY B O 1
ATOM 10468 N N . TYR B 1 641 ? 16.824 -24.550 45.446 1.00 9.47 658 TYR B N 1
ATOM 10469 C CA . TYR B 1 641 ? 16.799 -23.448 44.478 1.00 8.22 658 TYR B CA 1
ATOM 10470 C C . TYR B 1 641 ? 16.476 -24.030 43.101 1.00 9.17 658 TYR B C 1
ATOM 10471 O O . TYR B 1 641 ? 17.322 -24.672 42.459 1.00 9.25 658 TYR B O 1
ATOM 10480 N N . ILE B 1 642 ? 15.234 -23.838 42.663 1.00 9.48 659 ILE B N 1
ATOM 10481 C CA . ILE B 1 642 ? 14.772 -24.464 41.427 1.00 9.42 659 ILE B CA 1
ATOM 10482 C C . ILE B 1 642 ? 15.242 -23.668 40.203 1.00 9.84 659 ILE B C 1
ATOM 10483 O O . ILE B 1 642 ? 15.312 -22.440 40.250 1.00 10.98 659 ILE B O 1
ATOM 10488 N N . ALA B 1 643 ? 15.611 -24.367 39.130 1.00 10.01 660 ALA B N 1
ATOM 10489 C CA . ALA B 1 643 ? 16.060 -23.725 37.889 1.00 9.47 660 ALA B CA 1
ATOM 10490 C C . ALA B 1 643 ? 14.940 -22.936 37.223 1.00 11.23 660 ALA B C 1
ATOM 10491 O O . ALA B 1 643 ? 13.861 -23.468 36.967 1.00 13.36 660 ALA B O 1
ATOM 10493 N N . GLN B 1 644 ? 15.199 -21.666 36.945 1.00 11.51 661 GLN B N 1
ATOM 10494 C CA . GLN B 1 644 ? 14.293 -20.877 36.130 1.00 13.03 661 GLN B CA 1
ATOM 10495 C C . GLN B 1 644 ? 15.023 -20.492 34.866 1.00 12.84 661 GLN B C 1
ATOM 10496 O O . GLN B 1 644 ? 16.243 -20.268 34.875 1.00 14.12 661 GLN B O 1
ATOM 10502 N N . GLY B 1 645 ? 14.279 -20.423 33.775 1.00 14.16 662 GLY B N 1
ATOM 10503 C CA . GLY B 1 645 ? 14.847 -20.019 32.505 1.00 14.47 662 GLY B CA 1
ATOM 10504 C C . GLY B 1 645 ? 13.906 -20.302 31.366 1.00 15.10 662 GLY B C 1
ATOM 10505 O O . GLY B 1 645 ? 12.740 -20.629 31.573 1.00 18.20 662 GLY B O 1
ATOM 10506 N N . ASP B 1 646 ? 14.422 -20.158 30.154 1.00 15.88 663 ASP B N 1
ATOM 10507 C CA . ASP B 1 646 ? 13.662 -20.451 28.954 1.00 18.74 663 ASP B CA 1
ATOM 10508 C C . ASP B 1 646 ? 14.321 -21.655 28.337 1.00 19.59 663 ASP B C 1
ATOM 10509 O O . ASP B 1 646 ? 15.324 -21.534 27.637 1.00 28.65 663 ASP B O 1
ATOM 10514 N N . CYS B 1 647 ? 13.773 -22.824 28.601 1.00 20.79 664 CYS B N 1
ATOM 10515 C CA . CYS B 1 647 ? 14.358 -24.030 28.071 1.00 16.43 664 CYS B CA 1
ATOM 10516 C C . CYS B 1 647 ? 13.740 -24.360 26.705 1.00 17.12 664 CYS B C 1
ATOM 10517 O O . CYS B 1 647 ? 13.232 -25.440 26.510 1.00 20.52 664 CYS B O 1
ATOM 10520 N N . SER B 1 648 ? 13.792 -23.408 25.769 1.00 16.59 665 SER B N 1
ATOM 10521 C CA . SER B 1 648 ? 13.267 -23.614 24.409 1.00 18.25 665 SER B CA 1
ATOM 10522 C C . SER B 1 648 ? 14.083 -24.671 23.675 1.00 18.57 665 SER B C 1
ATOM 10523 O O . SER B 1 648 ? 15.299 -24.731 23.835 1.00 17.97 665 SER B O 1
ATOM 10526 N N . LYS B 1 649 ? 13.431 -25.503 22.863 1.00 18.86 666 LYS B N 1
ATOM 10527 C CA . LYS B 1 649 ? 14.178 -26.513 22.113 1.00 18.84 666 LYS B CA 1
ATOM 10528 C C . LYS B 1 649 ? 15.176 -25.812 21.189 1.00 18.73 666 LYS B C 1
ATOM 10529 O O . LYS B 1 649 ? 14.989 -24.642 20.822 1.00 18.70 666 LYS B O 1
ATOM 10535 N N . CYS B 1 650 ? 16.248 -26.509 20.839 1.00 18.02 667 CYS B N 1
ATOM 10536 C CA . CYS B 1 650 ? 17.251 -25.899 19.975 1.00 17.48 667 CYS B CA 1
ATOM 10537 C C . CYS B 1 650 ? 17.785 -26.845 18.919 1.00 17.38 667 CYS B C 1
ATOM 10538 O O . CYS B 1 650 ? 17.795 -28.070 19.095 1.00 19.85 667 CYS B O 1
ATOM 10541 N N . SER B 1 651 ? 18.209 -26.238 17.819 1.00 17.17 668 SER B N 1
ATOM 10542 C CA . SER B 1 651 ? 18.936 -26.898 16.751 1.00 17.46 668 SER B CA 1
ATOM 10543 C C . SER B 1 651 ? 20.373 -26.394 16.789 1.00 15.62 668 SER B C 1
ATOM 10544 O O . SER B 1 651 ? 20.626 -25.248 17.170 1.00 15.34 668 SER B O 1
ATOM 10547 N N . TYR B 1 652 ? 21.313 -27.241 16.378 1.00 13.31 669 TYR B N 1
ATOM 10548 C CA . TYR B 1 652 ? 22.712 -26.838 16.285 1.00 12.00 669 TYR B CA 1
ATOM 10549 C C . TYR B 1 652 ? 22.917 -25.630 15.358 1.00 12.15 669 TYR B C 1
ATOM 10550 O O . TYR B 1 652 ? 23.868 -24.871 15.529 1.00 11.35 669 TYR B O 1
ATOM 10559 N N . ALA B 1 653 ? 22.039 -25.463 14.371 1.00 11.88 670 ALA B N 1
ATOM 10560 C CA . ALA B 1 653 ? 22.278 -24.495 13.303 1.00 11.38 670 ALA B CA 1
ATOM 10561 C C . ALA B 1 653 ? 22.044 -23.051 13.737 1.00 11.25 670 ALA B C 1
ATOM 10562 O O . ALA B 1 653 ? 21.101 -22.753 14.472 1.00 11.66 670 ALA B O 1
ATOM 10564 N N . GLY B 1 654 ? 22.906 -22.162 13.251 1.00 11.17 671 GLY B N 1
ATOM 10565 C CA . GLY B 1 654 ? 22.771 -20.729 13.488 1.00 12.24 671 GLY B CA 1
ATOM 10566 C C . GLY B 1 654 ? 23.557 -20.280 14.708 1.00 11.53 671 GLY B C 1
ATOM 10567 O O . GLY B 1 654 ? 23.969 -21.093 15.527 1.00 12.49 671 GLY B O 1
ATOM 10568 N N . THR B 1 655 ? 23.741 -18.975 14.834 1.00 12.38 672 THR B N 1
ATOM 10569 C CA . THR B 1 655 ? 24.596 -18.401 15.869 1.00 11.57 672 THR B CA 1
ATOM 10570 C C . THR B 1 655 ? 24.162 -18.814 17.273 1.00 11.40 672 THR B C 1
ATOM 10571 O O . THR B 1 655 ? 23.025 -18.588 17.670 1.00 13.14 672 THR B O 1
ATOM 10575 N N . PHE B 1 656 ? 25.084 -19.411 18.021 1.00 9.84 673 PHE B N 1
ATOM 10576 C CA . PHE B 1 656 ? 24.792 -19.857 19.374 1.00 9.08 673 PHE B CA 1
ATOM 10577 C C . PHE B 1 656 ? 24.926 -18.697 20.356 1.00 9.86 673 PHE B C 1
ATOM 10578 O O . PHE B 1 656 ? 25.749 -17.799 20.160 1.00 12.28 673 PHE B O 1
ATOM 10586 N N . ASN B 1 657 ? 24.116 -18.733 21.413 1.00 10.04 674 ASN B N 1
ATOM 10587 C CA . ASN B 1 657 ? 24.335 -17.911 22.600 1.00 11.04 674 ASN B CA 1
ATOM 10588 C C . ASN B 1 657 ? 24.031 -18.771 23.827 1.00 11.20 674 ASN B C 1
ATOM 10589 O O . ASN B 1 657 ? 23.382 -19.815 23.712 1.00 10.00 674 ASN B O 1
ATOM 10594 N N . GLU B 1 658 ? 24.467 -18.333 25.005 1.00 11.96 675 GLU B N 1
ATOM 10595 C CA . GLU B 1 658 ? 24.407 -19.203 26.177 1.00 12.37 675 GLU B CA 1
ATOM 10596 C C . GLU B 1 658 ? 22.992 -19.570 26.630 1.00 11.97 675 GLU B C 1
ATOM 10597 O O . GLU B 1 658 ? 22.820 -20.523 27.384 1.00 13.41 675 GLU B O 1
ATOM 10603 N N . LYS B 1 659 ? 21.981 -18.829 26.178 1.00 11.28 676 LYS B N 1
ATOM 10604 C CA . LYS B 1 659 ? 20.606 -19.178 26.545 1.00 11.95 676 LYS B CA 1
ATOM 10605 C C . LYS B 1 659 ? 19.906 -20.046 25.494 1.00 12.06 676 LYS B C 1
ATOM 10606 O O . LYS B 1 659 ? 18.741 -20.397 25.667 1.00 12.70 676 LYS B O 1
ATOM 10612 N N . LYS B 1 660 ? 20.605 -20.399 24.413 1.00 10.20 677 LYS B N 1
ATOM 10613 C CA . LYS B 1 660 ? 19.944 -21.093 23.299 1.00 10.22 677 LYS B CA 1
ATOM 10614 C C . LYS B 1 660 ? 19.490 -22.528 23.618 1.00 11.48 677 LYS B C 1
ATOM 10615 O O . LYS B 1 660 ? 18.420 -22.962 23.176 1.00 12.10 677 LYS B O 1
ATOM 10621 N N . CYS B 1 661 ? 20.289 -23.262 24.385 1.00 11.03 678 CYS B N 1
ATOM 10622 C CA . CYS B 1 661 ? 20.005 -24.684 24.606 1.00 11.47 678 CYS B CA 1
ATOM 10623 C C . CYS B 1 661 ? 19.999 -24.989 26.095 1.00 11.74 678 CYS B C 1
ATOM 10624 O O . CYS B 1 661 ? 20.767 -25.825 26.578 1.00 11.84 678 CYS B O 1
ATOM 10627 N N . GLN B 1 662 ? 19.122 -24.306 26.815 1.00 10.99 679 GLN B N 1
ATOM 10628 C CA . GLN B 1 662 ? 19.012 -24.482 28.254 1.00 10.71 679 GLN B CA 1
ATOM 10629 C C . GLN B 1 662 ? 18.173 -25.698 28.574 1.00 10.56 679 GLN B C 1
ATOM 10630 O O . GLN B 1 662 ? 17.168 -25.958 27.910 1.00 12.39 679 GLN B O 1
ATOM 10636 N N . THR B 1 663 ? 18.588 -26.438 29.595 1.00 9.90 680 THR B N 1
ATOM 10637 C CA . THR B 1 663 ? 17.847 -27.608 30.034 1.00 9.64 680 THR B CA 1
ATOM 10638 C C . THR B 1 663 ? 17.598 -27.551 31.540 1.00 10.20 680 THR B C 1
ATOM 10639 O O . THR B 1 663 ? 18.138 -26.693 32.240 1.00 9.85 680 THR B O 1
ATOM 10643 N N . ASN B 1 664 ? 16.772 -28.470 32.033 1.00 10.52 681 ASN B N 1
ATOM 10644 C CA . ASN B 1 664 ? 16.576 -28.654 33.477 1.00 10.55 681 ASN B CA 1
ATOM 10645 C C . ASN B 1 664 ? 15.653 -27.604 34.120 1.00 9.82 681 ASN B C 1
ATOM 10646 O O . ASN B 1 664 ? 15.578 -27.529 35.345 1.00 10.49 681 ASN B O 1
ATOM 10651 N N . CYS B 1 665 ? 14.950 -26.803 33.318 1.00 9.37 682 CYS B N 1
ATOM 10652 C CA . CYS B 1 665 ? 14.040 -25.793 33.886 1.00 10.36 682 CYS B CA 1
ATOM 10653 C C . CYS B 1 665 ? 12.991 -26.464 34.759 1.00 10.04 682 CYS B C 1
ATOM 10654 O O . CYS B 1 665 ? 12.430 -27.492 34.388 1.00 11.58 682 CYS B O 1
ATOM 10657 N N . GLY B 1 666 ? 12.735 -25.892 35.930 1.00 10.34 683 GLY B N 1
ATOM 10658 C CA . GLY B 1 666 ? 11.690 -26.411 36.793 1.00 11.22 683 GLY B CA 1
ATOM 10659 C C . GLY B 1 666 ? 12.127 -27.556 37.688 1.00 12.04 683 GLY B C 1
ATOM 10660 O O . GLY B 1 666 ? 11.310 -28.093 38.448 1.00 12.34 683 GLY B O 1
ATOM 10661 N N . GLN B 1 667 ? 13.402 -27.928 37.593 1.00 10.70 684 GLN B N 1
ATOM 10662 C CA . GLN B 1 667 ? 14.000 -28.964 38.427 1.00 11.10 684 GLN B CA 1
ATOM 10663 C C . GLN B 1 667 ? 14.970 -28.279 39.378 1.00 11.25 684 GLN B C 1
ATOM 10664 O O . GLN B 1 667 ? 15.393 -27.143 39.117 1.00 11.53 684 GLN B O 1
ATOM 10670 N N . PRO B 1 668 ? 15.368 -28.970 40.465 1.00 9.84 685 PRO B N 1
ATOM 10671 C CA . PRO B 1 668 ? 16.427 -28.398 41.297 1.00 10.68 685 PRO B CA 1
ATOM 10672 C C . PRO B 1 668 ? 17.613 -27.996 40.420 1.00 11.26 685 PRO B C 1
ATOM 10673 O O . PRO B 1 668 ? 18.033 -28.783 39.567 1.00 10.26 685 PRO B O 1
ATOM 10677 N N . SER B 1 669 ? 18.131 -26.779 40.596 1.00 11.16 686 SER B N 1
ATOM 10678 C CA . SER B 1 669 ? 19.223 -26.305 39.742 1.00 10.95 686 SER B CA 1
ATOM 10679 C C . SER B 1 669 ? 20.419 -27.263 39.818 1.00 9.35 686 SER B C 1
ATOM 10680 O O . SER B 1 669 ? 21.127 -27.475 38.834 1.00 10.44 686 SER B O 1
ATOM 10683 N N . GLN B 1 670 ? 20.626 -27.852 40.993 1.00 8.58 687 GLN B N 1
ATOM 10684 C CA . GLN B 1 670 ? 21.505 -29.013 41.109 1.00 7.65 687 GLN B CA 1
ATOM 10685 C C . GLN B 1 670 ? 20.912 -29.981 42.119 1.00 7.71 687 GLN B C 1
ATOM 10686 O O . GLN B 1 670 ? 20.704 -29.644 43.295 1.00 8.16 687 GLN B O 1
ATOM 10692 N N . ARG B 1 671 ? 20.645 -31.186 41.636 1.00 9.34 688 ARG B N 1
ATOM 10693 C CA . ARG B 1 671 ? 20.057 -32.255 42.422 1.00 9.90 688 ARG B CA 1
ATOM 10694 C C . ARG B 1 671 ? 21.121 -33.246 42.891 1.00 9.48 688 ARG B C 1
ATOM 10695 O O . ARG B 1 671 ? 21.074 -33.727 44.024 1.00 10.01 688 ARG B O 1
ATOM 10703 N N . TRP B 1 672 ? 22.062 -33.562 42.004 1.00 8.94 689 TRP B N 1
ATOM 10704 C CA . TRP B 1 672 ? 23.089 -34.565 42.284 1.00 9.72 689 TRP B CA 1
ATOM 10705 C C . TRP B 1 672 ? 24.394 -33.941 42.636 1.00 8.37 689 TRP B C 1
ATOM 10706 O O . TRP B 1 672 ? 24.861 -33.035 41.944 1.00 9.19 689 TRP B O 1
ATOM 10717 N N . TYR B 1 673 ? 25.007 -34.442 43.700 1.00 7.61 690 TYR B N 1
ATOM 10718 C CA . TYR B 1 673 ? 26.266 -33.891 44.201 1.00 7.60 690 TYR B CA 1
ATOM 10719 C C . TYR B 1 673 ? 27.363 -34.946 44.160 1.00 7.19 690 TYR B C 1
ATOM 10720 O O . TYR B 1 673 ? 27.294 -35.953 44.864 1.00 8.11 690 TYR B O 1
ATOM 10729 N N . HIS B 1 674 ? 28.335 -34.713 43.281 1.00 7.34 691 HIS B N 1
ATOM 10730 C CA . HIS B 1 674 ? 29.445 -35.627 42.973 1.00 7.77 691 HIS B CA 1
ATOM 10731 C C . HIS B 1 674 ? 30.219 -36.064 44.198 1.00 8.61 691 HIS B C 1
ATOM 10732 O O . HIS B 1 674 ? 30.641 -35.233 44.998 1.00 9.31 691 HIS B O 1
ATOM 10739 N N . VAL B 1 675 ? 30.375 -37.376 44.371 1.00 8.96 692 VAL B N 1
ATOM 10740 C CA . VAL B 1 675 ? 31.193 -37.928 45.450 1.00 9.42 692 VAL B CA 1
ATOM 10741 C C . VAL B 1 675 ? 32.318 -38.714 44.788 1.00 10.38 692 VAL B C 1
ATOM 10742 O O . VAL B 1 675 ? 32.054 -39.778 44.237 1.00 10.49 692 VAL B O 1
ATOM 10746 N N . PRO B 1 676 ? 33.566 -38.197 44.829 1.00 10.02 693 PRO B N 1
ATOM 10747 C CA . PRO B 1 676 ? 34.691 -38.907 44.201 1.00 9.59 693 PRO B CA 1
ATOM 10748 C C . PRO B 1 676 ? 34.908 -40.291 44.815 1.00 9.72 693 PRO B C 1
ATOM 10749 O O . PRO B 1 676 ? 34.895 -40.438 46.036 1.00 10.69 693 PRO B O 1
ATOM 10753 N N . ARG B 1 677 ? 35.104 -41.292 43.964 1.00 11.19 694 ARG B N 1
ATOM 10754 C CA . ARG B 1 677 ? 35.317 -42.664 44.438 1.00 10.77 694 ARG B CA 1
ATOM 10755 C C . ARG B 1 677 ? 36.458 -42.775 45.445 1.00 11.07 694 ARG B C 1
ATOM 10756 O O . ARG B 1 677 ? 36.362 -43.539 46.410 1.00 12.05 694 ARG B O 1
ATOM 10764 N N . SER B 1 678 ? 37.532 -42.016 45.228 1.00 11.68 695 SER B N 1
ATOM 10765 C CA . SER B 1 678 ? 38.733 -42.165 46.048 1.00 12.79 695 SER B CA 1
ATOM 10766 C C . SER B 1 678 ? 38.548 -41.616 47.458 1.00 12.44 695 SER B C 1
ATOM 10767 O O . SER B 1 678 ? 39.412 -41.804 48.312 1.00 14.52 695 SER B O 1
ATOM 10770 N N . TRP B 1 679 ? 37.423 -40.944 47.705 1.00 12.18 696 TRP B N 1
ATOM 10771 C CA . TRP B 1 679 ? 37.125 -40.423 49.036 1.00 11.41 696 TRP B CA 1
ATOM 10772 C C . TRP B 1 679 ? 36.491 -41.447 49.922 1.00 11.52 696 TRP B C 1
ATOM 10773 O O . TRP B 1 679 ? 36.267 -41.180 51.096 1.00 13.17 696 TRP B O 1
ATOM 10784 N N . LEU B 1 680 ? 36.198 -42.626 49.374 1.00 11.33 697 LEU B N 1
ATOM 10785 C CA . LEU B 1 680 ? 35.521 -43.683 50.126 1.00 10.43 697 LEU B CA 1
ATOM 10786 C C . LEU B 1 680 ? 36.462 -44.788 50.576 1.00 12.46 697 LEU B C 1
ATOM 10787 O O . LEU B 1 680 ? 37.536 -45.003 49.988 1.00 13.59 697 LEU B O 1
ATOM 10792 N N . LYS B 1 681 ? 36.027 -45.460 51.636 1.00 11.95 698 LYS B N 1
ATOM 10793 C CA . LYS B 1 681 ? 36.576 -46.723 52.120 1.00 12.67 698 LYS B CA 1
ATOM 10794 C C . LYS B 1 681 ? 35.537 -47.813 51.841 1.00 12.69 698 LYS B C 1
ATOM 10795 O O . LYS B 1 681 ? 34.379 -47.497 51.553 1.00 12.89 698 LYS B O 1
ATOM 10801 N N . PRO B 1 682 ? 35.921 -49.098 51.934 1.00 12.49 699 PRO B N 1
ATOM 10802 C CA . PRO B 1 682 ? 34.892 -50.122 51.688 1.00 12.15 699 PRO B CA 1
ATOM 10803 C C . PRO B 1 682 ? 33.702 -50.026 52.655 1.00 12.20 699 PRO B C 1
ATOM 10804 O O . PRO B 1 682 ? 32.542 -50.187 52.238 1.00 13.13 699 PRO B O 1
ATOM 10808 N N . SER B 1 683 ? 33.982 -49.722 53.917 1.00 12.48 700 SER B N 1
ATOM 10809 C CA . SER B 1 683 ? 32.926 -49.570 54.924 1.00 13.25 700 SER B CA 1
ATOM 10810 C C . SER B 1 683 ? 33.251 -48.437 55.882 1.00 14.27 700 SER B C 1
ATOM 10811 O O . SER B 1 683 ? 34.365 -47.913 55.880 1.00 15.35 700 SER B O 1
ATOM 10814 N N . GLY B 1 684 ? 32.265 -48.044 56.684 1.00 14.40 701 GLY B N 1
ATOM 10815 C CA . GLY B 1 684 ? 32.490 -47.048 57.721 1.00 15.07 701 GLY B CA 1
ATOM 10816 C C . GLY B 1 684 ? 32.675 -45.633 57.199 1.00 15.42 701 GLY B C 1
ATOM 10817 O O . GLY B 1 684 ? 33.349 -44.821 57.836 1.00 15.96 701 GLY B O 1
ATOM 10818 N N . ASN B 1 685 ? 32.080 -45.332 56.044 1.00 13.94 702 ASN B N 1
ATOM 10819 C CA . ASN B 1 685 ? 32.128 -43.965 55.504 1.00 12.73 702 ASN B CA 1
ATOM 10820 C C . ASN B 1 685 ? 31.183 -43.048 56.251 1.00 12.96 702 ASN B C 1
ATOM 10821 O O . ASN B 1 685 ? 30.023 -43.385 56.455 1.00 15.58 702 ASN B O 1
ATOM 10826 N N . LEU B 1 686 ? 31.688 -41.895 56.666 1.00 11.73 703 LEU B N 1
ATOM 10827 C CA . LEU B 1 686 ? 30.880 -40.932 57.399 1.00 12.51 703 LEU B CA 1
ATOM 10828 C C . LEU B 1 686 ? 30.339 -39.875 56.455 1.00 12.25 703 LEU B C 1
ATOM 10829 O O . LEU B 1 686 ? 31.111 -39.166 55.808 1.00 14.23 703 LEU B O 1
ATOM 10834 N N . LEU B 1 687 ? 29.015 -39.778 56.384 1.00 11.48 704 LEU B N 1
ATOM 10835 C CA . LEU B 1 687 ? 28.349 -38.715 55.633 1.00 9.97 704 LEU B CA 1
ATOM 10836 C C . LEU B 1 687 ? 27.780 -37.705 56.618 1.00 9.88 704 LEU B C 1
ATOM 10837 O O . LEU B 1 687 ? 26.974 -38.055 57.476 1.00 12.43 704 LEU B O 1
ATOM 10842 N N . VAL B 1 688 ? 28.207 -36.452 56.507 1.00 10.29 705 VAL B N 1
ATOM 10843 C CA . VAL B 1 688 ? 27.647 -35.404 57.353 1.00 9.49 705 VAL B CA 1
ATOM 10844 C C . VAL B 1 688 ? 27.031 -34.355 56.440 1.00 10.35 705 VAL B C 1
ATOM 10845 O O . VAL B 1 688 ? 27.647 -33.938 55.462 1.00 11.44 705 VAL B O 1
ATOM 10849 N N . VAL B 1 689 ? 25.808 -33.949 56.747 1.00 11.10 706 VAL B N 1
ATOM 10850 C CA . VAL B 1 689 ? 25.154 -32.901 55.971 1.00 11.62 706 VAL B CA 1
ATOM 10851 C C . VAL B 1 689 ? 24.719 -31.813 56.929 1.00 12.28 706 VAL B C 1
ATOM 10852 O O . VAL B 1 689 ? 24.009 -32.100 57.887 1.00 11.87 706 VAL B O 1
ATOM 10856 N N . PHE B 1 690 ? 25.139 -30.573 56.681 1.00 9.75 707 PHE B N 1
ATOM 10857 C CA . PHE B 1 690 ? 24.481 -29.456 57.342 1.00 10.15 707 PHE B CA 1
ATOM 10858 C C . PHE B 1 690 ? 23.338 -28.980 56.461 1.00 10.19 707 PHE B C 1
ATOM 10859 O O . PHE B 1 690 ? 23.555 -28.620 55.293 1.00 10.72 707 PHE B O 1
ATOM 10867 N N . GLU B 1 691 ? 22.135 -28.968 57.030 1.00 10.16 708 GLU B N 1
ATOM 10868 C CA . GLU B 1 691 ? 20.940 -28.515 56.335 1.00 10.41 708 GLU B CA 1
ATOM 10869 C C . GLU B 1 691 ? 20.499 -27.175 56.897 1.00 11.39 708 GLU B C 1
ATOM 10870 O O . GLU B 1 691 ? 19.943 -27.086 57.995 1.00 12.68 708 GLU B O 1
ATOM 10876 N N . GLU B 1 692 ? 20.756 -26.134 56.124 1.00 10.68 709 GLU B N 1
ATOM 10877 C CA . GLU B 1 692 ? 20.443 -24.763 56.497 1.00 10.96 709 GLU B CA 1
ATOM 10878 C C . GLU B 1 692 ? 18.941 -24.461 56.527 1.00 11.78 709 GLU B C 1
ATOM 10879 O O . GLU B 1 692 ? 18.473 -23.732 57.407 1.00 14.75 709 GLU B O 1
ATOM 10885 N N . TRP B 1 693 ? 18.204 -25.006 55.558 1.00 12.33 710 TRP B N 1
ATOM 10886 C CA . TRP B 1 693 ? 16.812 -24.619 55.317 1.00 13.44 710 TRP B CA 1
ATOM 10887 C C . TRP B 1 693 ? 15.837 -25.587 55.910 1.00 16.37 710 TRP B C 1
ATOM 10888 O O . TRP B 1 693 ? 14.933 -25.204 56.642 1.00 20.56 710 TRP B O 1
ATOM 10899 N N . GLY B 1 694 ? 16.007 -26.860 55.582 1.00 14.08 711 GLY B N 1
ATOM 10900 C CA . GLY B 1 694 ? 15.116 -27.903 56.069 1.00 15.07 711 GLY B CA 1
ATOM 10901 C C . GLY B 1 694 ? 14.974 -28.953 55.005 1.00 14.60 711 GLY B C 1
ATOM 10902 O O . GLY B 1 694 ? 14.937 -28.641 53.810 1.00 16.77 711 GLY B O 1
ATOM 10903 N N . GLY B 1 695 ? 14.903 -30.212 55.417 1.00 12.44 712 GLY B N 1
ATOM 10904 C CA . GLY B 1 695 ? 14.770 -31.283 54.438 1.00 13.84 712 GLY B CA 1
ATOM 10905 C C . GLY B 1 695 ? 14.404 -32.583 55.095 1.00 13.83 712 GLY B C 1
ATOM 10906 O O . GLY B 1 695 ? 14.343 -32.662 56.309 1.00 16.38 712 GLY B O 1
ATOM 10907 N N . ASN B 1 696 ? 14.140 -33.591 54.277 1.00 14.27 713 ASN B N 1
ATOM 10908 C CA . ASN B 1 696 ? 13.888 -34.935 54.757 1.00 15.30 713 ASN B CA 1
ATOM 10909 C C . ASN B 1 696 ? 15.068 -35.823 54.371 1.00 14.30 713 ASN B C 1
ATOM 10910 O O . ASN B 1 696 ? 15.181 -36.223 53.210 1.00 15.60 713 ASN B O 1
ATOM 10915 N N . PRO B 1 697 ? 15.948 -36.137 55.339 1.00 14.07 714 PRO B N 1
ATOM 10916 C CA . PRO B 1 697 ? 17.176 -36.874 55.041 1.00 14.73 714 PRO B CA 1
ATOM 10917 C C . PRO B 1 697 ? 16.906 -38.295 54.576 1.00 14.48 714 PRO B C 1
ATOM 10918 O O . PRO B 1 697 ? 17.748 -38.877 53.889 1.00 13.92 714 PRO B O 1
ATOM 10922 N N . THR B 1 698 ? 15.740 -38.847 54.925 1.00 16.67 715 THR B N 1
ATOM 10923 C CA . THR B 1 698 ? 15.402 -40.210 54.502 1.00 17.48 715 THR B CA 1
ATOM 10924 C C . THR B 1 698 ? 15.340 -40.325 52.974 1.00 16.63 715 THR B C 1
ATOM 10925 O O . THR B 1 698 ? 15.625 -41.384 52.420 1.00 18.10 715 THR B O 1
ATOM 10929 N N . GLY B 1 699 ? 15.018 -39.222 52.299 1.00 14.31 716 GLY B N 1
ATOM 10930 C CA . GLY B 1 699 ? 15.025 -39.186 50.838 1.00 14.26 716 GLY B CA 1
ATOM 10931 C C . GLY B 1 699 ? 16.404 -39.147 50.192 1.00 14.81 716 GLY B C 1
ATOM 10932 O O . GLY B 1 699 ? 16.520 -39.319 48.975 1.00 17.43 716 GLY B O 1
ATOM 10933 N N . ILE B 1 700 ? 17.450 -38.928 50.985 1.00 12.63 717 ILE B N 1
ATOM 10934 C CA . ILE B 1 700 ? 18.820 -38.903 50.443 1.00 12.94 717 ILE B CA 1
ATOM 10935 C C . ILE B 1 700 ? 19.243 -40.310 49.997 1.00 13.18 717 ILE B C 1
ATOM 10936 O O . ILE B 1 700 ? 19.027 -41.291 50.703 1.00 15.73 717 ILE B O 1
ATOM 10941 N N . SER B 1 701 ? 19.836 -40.409 48.814 1.00 12.91 718 SER B N 1
ATOM 10942 C CA . SER B 1 701 ? 20.342 -41.693 48.353 1.00 13.67 718 SER B CA 1
ATOM 10943 C C . SER B 1 701 ? 21.648 -41.492 47.611 1.00 13.52 718 SER B C 1
ATOM 10944 O O . SER B 1 701 ? 21.824 -40.479 46.940 1.00 12.74 718 SER B O 1
ATOM 10947 N N . LEU B 1 702 ? 22.566 -42.450 47.728 1.00 11.06 719 LEU B N 1
ATOM 10948 C CA . LEU B 1 702 ? 23.670 -42.508 46.778 1.00 10.66 719 LEU B CA 1
ATOM 10949 C C . LEU B 1 702 ? 23.115 -42.976 45.439 1.00 11.94 719 LEU B C 1
ATOM 10950 O O . LEU B 1 702 ? 22.154 -43.748 45.390 1.00 12.42 719 LEU B O 1
ATOM 10955 N N . VAL B 1 703 ? 23.711 -42.478 44.360 1.00 10.97 720 VAL B N 1
ATOM 10956 C CA . VAL B 1 703 ? 23.348 -42.896 43.010 1.00 10.19 720 VAL B CA 1
ATOM 10957 C C . VAL B 1 703 ? 24.610 -43.222 42.240 1.00 10.18 720 VAL B C 1
ATOM 10958 O O . VAL B 1 703 ? 25.685 -42.704 42.545 1.00 10.62 720 VAL B O 1
ATOM 10962 N N . ARG B 1 704 ? 24.465 -44.106 41.257 1.00 9.24 721 ARG B N 1
ATOM 10963 C CA . ARG B 1 704 ? 25.569 -44.538 40.409 1.00 8.31 721 ARG B CA 1
ATOM 10964 C C . ARG B 1 704 ? 25.325 -44.050 38.994 1.00 8.24 721 ARG B C 1
ATOM 10965 O O . ARG B 1 704 ? 24.214 -44.172 38.481 1.00 9.30 721 ARG B O 1
ATOM 10973 N N . ARG B 1 705 ? 26.355 -43.489 38.363 1.00 9.21 722 ARG B N 1
ATOM 10974 C CA . ARG B 1 705 ? 26.179 -42.854 37.054 1.00 8.64 722 ARG B CA 1
ATOM 10975 C C . ARG B 1 705 ? 26.562 -43.794 35.933 1.00 9.43 722 ARG B C 1
ATOM 10976 O O . ARG B 1 705 ? 27.620 -44.402 35.979 1.00 9.76 722 ARG B O 1
ATOM 10984 N N . SER B 1 706 ? 25.713 -43.882 34.916 1.00 8.78 723 SER B N 1
ATOM 10985 C CA . SER B 1 706 ? 26.066 -44.570 33.678 1.00 9.44 723 SER B CA 1
ATOM 10986 C C . SER B 1 706 ? 25.509 -43.792 32.487 1.00 10.12 723 SER B C 1
ATOM 10987 O O . SER B 1 706 ? 24.584 -42.986 32.632 1.00 10.77 723 SER B O 1
ATOM 10990 N N . ARG B 1 707 ? 26.096 -44.016 31.319 1.00 9.71 724 ARG B N 1
ATOM 10991 C CA . ARG B 1 707 ? 25.622 -43.383 30.102 1.00 10.72 724 ARG B CA 1
ATOM 10992 C C . ARG B 1 707 ? 25.537 -44.440 29.027 1.00 13.33 724 ARG B C 1
ATOM 10993 O O . ARG B 1 707 ? 26.499 -45.164 28.794 1.00 17.29 724 ARG B O 1
ATOM 11001 N N . SER B 1 708 ? 24.383 -44.540 28.385 1.00 17.10 725 SER B N 1
ATOM 11002 C CA . SER B 1 708 ? 24.227 -45.457 27.263 1.00 19.41 725 SER B CA 1
ATOM 11003 C C . SER B 1 708 ? 23.647 -44.720 26.070 1.00 23.48 725 SER B C 1
ATOM 11004 O O . SER B 1 708 ? 22.900 -43.759 26.250 1.00 26.13 725 SER B O 1
#

Radius of gyration: 35.91 Å; Cα contacts (8 Å, |Δi|>4): 3673; chains: 2; bounding box: 85×99×88 Å

Nearest PDB structures (foldseek):
  3w5f-assembly2_B  TM=9.943E-01  e=0.000E+00  Solanum lycopersicum
  6ik8-assembly1_B  TM=1.001E+00  e=0.000E+00  Solanum lycopersicum
  3w5g-assembly2_B  TM=9.991E-01  e=0.000E+00  Solanum lycopersicum
  3d3a-assembly1_A  TM=8.520E-01  e=1.043E-45  Bacteroides thetaiotaomicron VPI-5482
  3wf4-assembly2_B  TM=7.933E-01  e=2.366E-42  Homo sapiens

Organism: Solanum lycopersicum (NCBI:txid4081)